Protein AF-0000000070217729 (afdb_homodimer)

Solvent-accessible surface area (backbone atoms only — not comparable to full-atom values): 76133 Å² total; per-residue (Å²): 134,83,84,76,73,76,68,86,44,95,78,20,66,48,19,64,79,60,78,42,87,72,80,84,80,82,78,83,80,80,85,76,88,82,84,83,75,83,75,85,77,82,80,75,79,78,73,79,75,71,80,81,85,71,74,81,71,78,75,71,66,84,65,58,75,54,55,44,68,50,52,49,50,43,57,52,46,54,50,48,56,70,57,37,75,82,47,54,66,71,46,48,48,44,51,50,48,49,45,52,48,44,53,48,56,48,67,58,53,66,77,70,80,68,66,77,64,62,73,65,82,57,91,50,82,58,65,90,47,56,68,74,54,56,64,54,48,49,51,49,34,52,43,68,68,46,81,76,53,8,52,51,53,47,63,78,46,39,45,54,29,51,68,53,44,50,52,37,44,50,32,52,72,68,62,73,63,57,66,71,60,39,40,40,31,47,31,42,46,18,46,51,48,28,53,46,48,55,25,55,41,65,73,54,47,66,64,70,57,32,53,47,40,51,51,50,30,51,48,21,49,53,18,29,58,56,43,61,59,64,61,67,88,86,52,82,78,45,70,60,55,31,42,27,25,49,45,48,21,54,51,24,36,42,70,51,35,59,71,60,16,49,53,25,48,52,53,25,44,50,34,42,58,74,66,42,44,61,61,49,40,59,61,56,83,63,92,44,65,69,49,44,17,52,43,39,44,54,45,48,44,51,42,50,38,36,43,48,21,50,30,57,68,38,59,60,64,85,72,64,71,76,54,50,54,36,55,70,68,27,78,63,49,75,74,47,31,70,62,59,47,50,53,54,63,46,32,62,51,45,46,48,40,30,71,52,46,26,64,77,51,32,76,73,30,70,76,38,49,78,40,39,69,61,52,44,54,52,49,53,53,51,48,51,56,50,48,55,52,59,69,59,62,76,57,66,75,68,42,40,35,48,52,62,58,71,43,54,56,31,48,54,51,25,52,50,25,27,50,49,16,51,49,45,49,45,53,47,71,71,38,59,82,52,90,61,79,54,65,70,31,52,51,28,16,50,49,19,51,50,33,47,41,50,30,56,60,54,40,67,69,45,81,52,62,68,59,34,52,22,50,45,24,63,45,71,72,48,42,53,62,54,25,60,54,53,47,49,50,44,29,59,74,64,37,41,61,68,58,51,51,50,53,49,50,47,47,58,69,41,56,79,49,28,82,76,30,67,62,52,30,54,52,41,51,54,49,51,53,52,50,58,64,40,48,62,52,50,64,50,65,68,74,70,84,75,69,90,65,64,91,60,76,78,73,80,73,80,67,83,67,80,74,80,72,74,76,73,78,73,75,78,73,74,79,78,80,77,78,69,74,82,82,85,84,85,86,85,80,80,73,71,78,74,81,76,80,85,78,83,70,80,74,83,85,78,89,78,86,79,93,81,88,75,90,88,85,91,91,81,86,68,83,75,81,78,86,81,93,76,73,81,85,84,80,89,82,70,78,94,86,131,133,81,85,70,70,68,68,85,48,97,78,18,66,38,16,59,81,62,82,44,87,67,85,87,80,87,82,84,79,80,89,77,90,84,88,81,78,84,75,86,82,84,82,74,80,76,76,79,76,75,76,74,79,68,71,77,71,77,73,72,64,84,65,59,76,56,54,45,68,49,53,50,49,44,57,50,46,53,50,48,56,69,58,38,73,83,47,55,67,72,45,47,48,46,52,50,48,48,46,52,49,41,53,49,55,48,66,58,53,66,78,69,78,68,66,77,66,67,72,67,82,57,92,50,83,59,65,90,47,58,68,74,54,58,64,54,49,50,51,51,36,52,44,68,69,47,80,77,52,9,53,51,52,46,63,78,44,37,44,53,28,50,68,54,44,50,50,36,44,52,34,54,73,66,61,73,64,58,66,72,59,41,42,39,32,46,32,43,43,18,45,50,48,30,50,46,49,55,25,53,41,65,73,53,45,66,65,70,55,31,53,47,40,51,51,52,30,50,48,21,48,53,17,31,56,55,43,61,62,66,62,67,88,85,53,80,77,45,70,61,56,32,41,26,26,50,45,48,20,53,50,24,38,41,68,51,35,58,70,60,16,50,52,26,47,52,51,25,44,51,33,42,58,75,65,42,44,60,63,49,41,61,61,58,83,62,95,45,65,67,50,44,17,53,43,39,45,52,46,47,42,50,43,51,38,36,41,49,23,51,32,57,67,38,60,61,66,86,70,64,70,75,53,51,53,36,54,69,70,28,78,63,48,75,74,46,31,71,62,60,49,49,54,54,63,46,34,63,51,45,47,47,38,30,72,52,46,25,65,77,53,32,77,74,30,70,78,38,47,77,42,39,69,61,52,44,53,51,46,53,54,53,48,52,55,50,48,56,50,58,68,60,64,74,59,69,73,69,40,39,35,48,53,61,58,70,43,54,56,30,48,54,50,24,52,50,24,29,51,50,16,50,49,47,49,44,53,46,71,71,39,60,80,53,90,62,81,54,66,70,30,52,51,29,15,50,49,20,52,51,33,46,41,49,30,56,61,54,41,67,69,46,81,52,61,68,59,34,51,22,50,47,25,64,45,71,74,49,42,55,61,53,25,58,55,53,48,50,51,43,29,60,75,65,38,41,60,69,57,50,50,51,54,50,49,46,46,56,69,41,55,79,50,30,80,75,30,68,62,53,31,54,52,40,50,54,50,50,52,53,51,58,62,41,48,61,52,50,62,49,67,67,72,71,81,71,71,92,65,63,90,60,76,78,73,81,67,82,68,82,70,83,72,84,71,77,80,75,80,77,77,83,76,77,81,80,82,72,85,74,80,80,79,86,78,89,80,87,73,85,73,77,78,78,76,77,77,78,77,83,77,76,84,80,74,86,81,82,78,88,84,88,79,79,88,86,90,91,83,80,83,73,81,82,82,80,91,85,96,79,76,86,84,82,78,81,82,82,77,95,83,133

Nearest PDB structures (foldseek):
  7t7t-assembly2_B  TM=2.253E-01  e=3.523E-01  Citrus unshiu
  5k7v-assembly1_B  TM=1.875E-01  e=1.619E+00  synthetic construct
  6p7x-assembly1_A  TM=4.403E-01  e=2.999E-02  Kluyveromyces lactis
  5k7v-assembly1_B  TM=2.389E-01  e=9.568E-01  synthetic construct

Sequence (1284 aa):
MRKVKCDRNDPCGNCVDGNIQCKRTASARGTTKRRRGAEVMPAHKQSRRHELQTSPASSHSPSMPPSPSILEAQDFIRREIKTGNHMPADRLAVLKEAMSFVNHLSQVNKPWDNTNSPTARVLDVLEDISYPNIEVLYWMVRDLKGRNLGPHVMDYFKHVSPKSLKNMGHALIYKTVDPETLLLYSICVNSAAFKFINTVLEEDSMGEVGAGMLESASKYLKSIKLAMTRIHLLSAPSLVLLQSLLCSAFIAQGAGELTHCWTFITAACRMCEDLGLEAQVKACRTETEDDIEIYYCYTWCHILDKNYSMMQGKSRFLLEYDGLDAALSSPFNKDMSSLLSTYLHFVPIQAIYMSELHPDRISNKKSLLSRVEIVVKDLLERLERVYTRITSLHAASESWGGLHVASELGTVQFSYHSLRTSILRSRQICQPSKPHIDIDCLQSARMAMTTLKVIQKESMTITDVRAHISYMHWTVLYHPLTPFFVLFCNIVASSNESDFELLTTVTSQLDGLADLSPPIAKLQTLFKSFLGLCEGLVTGTKETSPYAAQCMYPQQTTGQDRAVTSAPQPPVQLAGGQLQLPTNTNEINAEYPNLVQSADDVAMEFPIDNGLGSLDPSWDLFDTQPTMGWLDADFSFFDGNQMRKVKCDRNDPCGNCVDGNIQCKRTASARGTTKRRRGAEVMPAHKQSRRHELQTSPASSHSPSMPPSPSILEAQDFIRREIKTGNHMPADRLAVLKEAMSFVNHLSQVNKPWDNTNSPTARVLDVLEDISYPNIEVLYWMVRDLKGRNLGPHVMDYFKHVSPKSLKNMGHALIYKTVDPETLLLYSICVNSAAFKFINTVLEEDSMGEVGAGMLESASKYLKSIKLAMTRIHLLSAPSLVLLQSLLCSAFIAQGAGELTHCWTFITAACRMCEDLGLEAQVKACRTETEDDIEIYYCYTWCHILDKNYSMMQGKSRFLLEYDGLDAALSSPFNKDMSSLLSTYLHFVPIQAIYMSELHPDRISNKKSLLSRVEIVVKDLLERLERVYTRITSLHAASESWGGLHVASELGTVQFSYHSLRTSILRSRQICQPSKPHIDIDCLQSARMAMTTLKVIQKESMTITDVRAHISYMHWTVLYHPLTPFFVLFCNIVASSNESDFELLTTVTSQLDGLADLSPPIAKLQTLFKSFLGLCEGLVTGTKETSPYAAQCMYPQQTTGQDRAVTSAPQPPVQLAGGQLQLPTNTNEINAEYPNLVQSADDVAMEFPIDNGLGSLDPSWDLFDTQPTMGWLDADFSFFDGNQ

Secondary structure (DSSP, 8-state):
-------SSSS-HHHHHTT---------------------------------------------PPPHHHHHHHHHHHHHHHHGGGS-HHHHHHHHHHHHHHHHHHH--------S-S-S--SSTTTT-----HHHHHHHHHHHHTTSS-HHHHTTTTTS-HHHHHHHHHHHHHT-S-HHHHHHHHHHHHHHHHHHHHHHHHH---HHHHHHHHHHHHHHHHHHHHHHTT--TTSPP-HHHHHHHHHHHHHHHHTT-HHHHHHHHHHHHHHHHHTTHHHHHHH--S--HHHHHHHHHHHHHHHHHHHHHHHTT-S--SS-GGGHHHHHHSGGGGGS-HHHHHHHHHHHHHHHIIIII-HHHHHH-HHHHTTHHHHHHHHHHHHHHHHHHHHHTT--GGGGTTS-HHHHHHHHHHHHHHHHHHHHHHHHHT-TT--S--HHHHHHHHHHHHHHHHHHHHHTT-S-HHHHHHHHHHHHTTS--HHHHHHHHHHHHH--HHHHHHHHHHHHTTHHHHTT-HHHHHHHHHHHHHHHHHHHHHHHTTTS--STT-----------------------------------------------------------------------TT--------------------/-------SSSS-HHHHHTT---------------------------------------------PPPHHHHHHHHHHHHHHHHGGGS-HHHHHHHHHHHHHHHHHHH--------S-S----SSTTTT-----HHHHHHHHHHHHTTSS-HHHHTTTTTS-HHHHHHHHHHHHHT-S-HHHHHHHHHHHHHHHHHHHHHHHHH---HHHHHHHHHHHHHHHHHHHHHHTT--TTSPP-HHHHHHHHHHHHHHHHTT-HHHHHHHHHHHHHHHHHTTHHHHHHH--S--HHHHHHHHHHHHHHHHHHHHHHHTT-S--SS-GGGHHHHHHSGGGGGS-HHHHHHHHHHHHHHHIIIII-HHHHHH-HHHHTTHHHHHHHHHHHHHHHHHHHHGGG--GGGGTTS-HHHHHHHHHHHHHHHHHHHHHHHHHT-TT--S--HHHHHHHHHHHHHHHHHHHHHTT-S-HHHHHHHHHHHHTTS--HHHHHHHHHHHHH--HHHHHHHHHHHHTTHHHHTT-HHHHHHHHHHHHHHHHHHHHHHHTTTS--STT---------------------------------------------------------------------------------------------

Organism: Alternaria alternata (NCBI:txid5599)

InterPro domains:
  IPR001138 Zn(2)Cys(6) fungal-type DNA-binding domain [PF00172] (2-24)
  IPR001138 Zn(2)Cys(6) fungal-type DNA-binding domain [cd00067] (2-22)
  IPR007219 Xylanolytic transcriptional activator, regulatory domain [PF04082] (233-342)
  IPR007219 Xylanolytic transcriptional activator, regulatory domain [SM00906] (261-335)
  IPR036864 Zn(2)-C6 fungal-type DNA-binding domain superfamily [G3DSA:4.10.240.10] (1-65)
  IPR050987 ABC-transporter-regulating transcription factor-like [PTHR46910] (2-568)

Structure (mmCIF, N/CA/C/O backbone):
data_AF-0000000070217729-model_v1
#
loop_
_entity.id
_entity.type
_entity.pdbx_description
1 polymer 'Transcription factor domain-containing protein'
#
loop_
_atom_site.group_PDB
_atom_site.id
_atom_site.type_symbol
_atom_site.label_atom_id
_atom_site.label_alt_id
_atom_site.label_comp_id
_atom_site.label_asym_id
_atom_site.label_entity_id
_atom_site.label_seq_id
_atom_site.pdbx_PDB_ins_code
_atom_site.Cartn_x
_atom_site.Cartn_y
_atom_site.Cartn_z
_atom_site.occupancy
_atom_site.B_iso_or_equiv
_atom_site.auth_seq_id
_atom_site.auth_comp_id
_atom_site.auth_asym_id
_atom_site.auth_atom_id
_atom_site.pdbx_PDB_model_num
ATOM 1 N N . MET A 1 1 ? 73.303 32.323 13.817 1 25.93 1 MET A N 1
ATOM 2 C CA . MET A 1 1 ? 72.22 31.365 14.024 1 25.93 1 MET A CA 1
ATOM 3 C C . MET A 1 1 ? 71.446 31.688 15.298 1 25.93 1 MET A C 1
ATOM 5 O O . MET A 1 1 ? 71.899 31.375 16.4 1 25.93 1 MET A O 1
ATOM 9 N N . ARG A 1 2 ? 70.877 32.845 15.524 1 34.7 2 ARG A N 1
ATOM 10 C CA . ARG A 1 2 ? 70.528 33.532 16.763 1 34.7 2 ARG A CA 1
ATOM 11 C C . ARG A 1 2 ? 69.506 32.733 17.564 1 34.7 2 ARG A C 1
ATOM 13 O O . ARG A 1 2 ? 68.564 32.174 16.997 1 34.7 2 ARG A O 1
ATOM 20 N N . LYS A 1 3 ? 69.838 32.191 18.747 1 42.68 3 LYS A N 1
ATOM 21 C CA . LYS A 1 3 ? 69.219 31.408 19.813 1 42.68 3 LYS A CA 1
ATOM 22 C C . LYS A 1 3 ? 67.925 32.059 20.293 1 42.68 3 LYS A C 1
ATOM 24 O O . LYS A 1 3 ? 67.915 33.237 20.658 1 42.68 3 LYS A O 1
ATOM 29 N N . VAL A 1 4 ? 66.754 31.89 19.632 1 43.47 4 VAL A N 1
ATOM 30 C CA . VAL A 1 4 ? 65.565 32.631 20.04 1 43.47 4 VAL A CA 1
ATOM 31 C C . VAL A 1 4 ? 65.036 32.073 21.36 1 43.47 4 VAL A C 1
ATOM 33 O O . VAL A 1 4 ? 65.147 30.873 21.623 1 43.47 4 VAL A O 1
ATOM 36 N N . LYS A 1 5 ? 64.828 32.559 22.468 1 53.09 5 LYS A N 1
ATOM 37 C CA . LYS A 1 5 ? 64.436 32.242 23.838 1 53.09 5 LYS A CA 1
ATOM 38 C C . LYS A 1 5 ? 63.032 31.645 23.885 1 53.09 5 LYS A C 1
ATOM 40 O O . LYS A 1 5 ? 62.101 32.19 23.288 1 53.09 5 LYS A O 1
ATOM 45 N N . CYS A 1 6 ? 62.691 30.412 24.317 1 43.01 6 CYS A N 1
ATOM 46 C CA . CYS A 1 6 ? 61.505 29.565 24.375 1 43.01 6 CYS A CA 1
ATOM 47 C C . CYS A 1 6 ? 60.449 30.168 25.294 1 43.01 6 CYS A C 1
ATOM 49 O O . CYS A 1 6 ? 60.763 30.61 26.4 1 43.01 6 CYS A O 1
ATOM 51 N N . ASP A 1 7 ? 59.168 30.751 24.977 1 59.64 7 ASP A N 1
ATOM 52 C CA . ASP A 1 7 ? 58.249 31.49 25.836 1 59.64 7 ASP A CA 1
ATOM 53 C C . ASP A 1 7 ? 57.464 30.545 26.743 1 59.64 7 ASP A C 1
ATOM 55 O O . ASP A 1 7 ? 56.468 30.944 27.351 1 59.64 7 ASP A O 1
ATOM 59 N N . ARG A 1 8 ? 57.589 29.281 27.039 1 53.43 8 ARG A N 1
ATOM 60 C CA . ARG A 1 8 ? 57.25 28.153 27.9 1 53.43 8 ARG A CA 1
ATOM 61 C C . ARG A 1 8 ? 55.823 27.679 27.645 1 53.43 8 ARG A C 1
ATOM 63 O O . ARG A 1 8 ? 55.248 26.958 28.462 1 53.43 8 ARG A O 1
ATOM 70 N N . ASN A 1 9 ? 55.007 28.264 26.504 1 51.92 9 ASN A N 1
ATOM 71 C CA . ASN A 1 9 ? 53.717 27.867 25.949 1 51.92 9 ASN A CA 1
ATOM 72 C C . ASN A 1 9 ? 53.848 26.64 25.051 1 51.92 9 ASN A C 1
ATOM 74 O O . ASN A 1 9 ? 54.884 26.438 24.416 1 51.92 9 ASN A O 1
ATOM 78 N N . ASP A 1 10 ? 53.063 25.534 25.33 1 47.6 10 ASP A N 1
ATOM 79 C CA . ASP A 1 10 ? 53.038 24.355 24.47 1 47.6 10 ASP A CA 1
ATOM 80 C C . ASP A 1 10 ? 51.916 24.451 23.44 1 47.6 10 ASP A C 1
ATOM 82 O O . ASP A 1 10 ? 50.736 24.361 23.788 1 47.6 10 ASP A O 1
ATOM 86 N N . PRO A 1 11 ? 52.244 24.848 21.967 1 47.32 11 PRO A N 1
ATOM 87 C CA . PRO A 1 11 ? 53.61 25.067 21.486 1 47.32 11 PRO A CA 1
ATOM 88 C C . PRO A 1 11 ? 54.125 26.472 21.791 1 47.32 11 PRO A C 1
ATOM 90 O O . PRO A 1 11 ? 53.332 27.404 21.946 1 47.32 11 PRO A O 1
ATOM 93 N N . CYS A 1 12 ? 55.349 26.743 21.91 1 49.97 12 CYS A N 1
ATOM 94 C CA . CYS A 1 12 ? 56.003 27.985 22.306 1 49.97 12 CYS A CA 1
ATOM 95 C C . CYS A 1 12 ? 55.85 29.051 21.227 1 49.97 12 CYS A C 1
ATOM 97 O O . CYS A 1 12 ? 56.256 28.843 20.082 1 49.97 12 CYS A O 1
ATOM 99 N N . GLY A 1 13 ? 55 30.02 21.274 1 60.88 13 GLY A N 1
ATOM 100 C CA . GLY A 1 13 ? 54.716 31.074 20.313 1 60.88 13 GLY A CA 1
ATOM 101 C C . GLY A 1 13 ? 55.967 31.682 19.707 1 60.88 13 GLY A C 1
ATOM 102 O O . GLY A 1 13 ? 55.979 32.045 18.53 1 60.88 13 GLY A O 1
ATOM 103 N N . ASN A 1 14 ? 57.074 31.631 20.591 1 60.53 14 ASN A N 1
ATOM 104 C CA . ASN A 1 14 ? 58.337 32.207 20.142 1 60.53 14 ASN A CA 1
ATOM 105 C C . ASN A 1 14 ? 59.044 31.298 19.142 1 60.53 14 ASN A C 1
ATOM 107 O O . ASN A 1 14 ? 59.785 31.773 18.28 1 60.53 14 ASN A O 1
ATOM 111 N N . CYS A 1 15 ? 58.853 29.947 19.393 1 53.57 15 CYS A N 1
ATOM 112 C CA . CYS A 1 15 ? 59.425 28.985 18.457 1 53.57 15 CYS A CA 1
ATOM 113 C C . CYS A 1 15 ? 58.74 29.072 17.099 1 53.57 15 CYS A C 1
ATOM 115 O O . CYS A 1 15 ? 59.396 28.976 16.06 1 53.57 15 CYS A O 1
ATOM 117 N N . VAL A 1 16 ? 57.308 29.311 17.067 1 56.2 16 VAL A N 1
ATOM 118 C CA . VAL A 1 16 ? 56.527 29.342 15.834 1 56.2 16 VAL A CA 1
ATOM 119 C C . VAL A 1 16 ? 56.966 30.525 14.974 1 56.2 16 VAL A C 1
ATOM 121 O O . VAL A 1 16 ? 57.155 30.384 13.764 1 56.2 16 VAL A O 1
ATOM 124 N N . ASP A 1 17 ? 57.139 31.759 15.657 1 55.38 17 ASP A N 1
ATOM 125 C CA . ASP A 1 17 ? 57.564 32.902 14.855 1 55.38 17 ASP A CA 1
ATOM 126 C C . ASP A 1 17 ? 58.951 32.67 14.26 1 55.38 17 ASP A C 1
ATOM 128 O O . ASP A 1 17 ? 59.245 33.138 13.158 1 55.38 17 ASP A O 1
ATOM 132 N N . GLY A 1 18 ? 59.767 31.946 15.253 1 49.05 18 GLY A N 1
ATOM 133 C CA . GLY A 1 18 ? 61.114 31.647 14.794 1 49.05 18 GLY A CA 1
ATOM 134 C C . GLY A 1 18 ? 61.222 30.304 14.097 1 49.05 18 GLY A C 1
ATOM 135 O O . GLY A 1 18 ? 62.322 29.863 13.755 1 49.05 18 GLY A O 1
ATOM 136 N N . ASN A 1 19 ? 60.584 29.668 13.403 1 50.88 19 ASN A N 1
ATOM 137 C CA . ASN A 1 19 ? 60.463 28.417 12.662 1 50.88 19 ASN A CA 1
ATOM 138 C C . ASN A 1 19 ? 61.223 27.284 13.346 1 50.88 19 ASN A C 1
ATOM 140 O O . ASN A 1 19 ? 61.934 26.522 12.689 1 50.88 19 ASN A O 1
ATOM 144 N N . ILE A 1 20 ? 61.406 27.515 14.822 1 48.57 20 ILE A N 1
ATOM 145 C CA . ILE A 1 20 ? 62.261 26.468 15.369 1 48.57 20 ILE A CA 1
ATOM 146 C C . ILE A 1 20 ? 61.453 25.582 16.315 1 48.57 20 ILE A C 1
ATOM 148 O O . ILE A 1 20 ? 60.461 26.028 16.896 1 48.57 20 ILE A O 1
ATOM 152 N N . GLN A 1 21 ? 61.447 24.165 16.276 1 48.69 21 GLN A N 1
ATOM 153 C CA . GLN A 1 21 ? 60.686 23.108 16.934 1 48.69 21 GLN A CA 1
ATOM 154 C C . GLN A 1 21 ? 60.948 23.095 18.437 1 48.69 21 GLN A C 1
ATOM 156 O O . GLN A 1 21 ? 62.1 23.028 18.871 1 48.69 21 GLN A O 1
ATOM 161 N N . CYS A 1 22 ? 59.94 23.604 19.375 1 42.33 22 CYS A N 1
ATOM 162 C CA . CYS A 1 22 ? 60.139 23.839 20.8 1 42.33 22 CYS A CA 1
ATOM 163 C C . CYS A 1 22 ? 60.309 22.523 21.551 1 42.33 22 CYS A C 1
ATOM 165 O O . CYS A 1 22 ? 59.464 21.632 21.45 1 42.33 22 CYS A O 1
ATOM 167 N N . LYS A 1 23 ? 61.421 21.932 21.894 1 40.24 23 LYS A N 1
ATOM 168 C CA . LYS A 1 23 ? 61.805 20.664 22.508 1 40.24 23 LYS A CA 1
ATOM 169 C C . LYS A 1 23 ? 61.514 20.668 24.006 1 40.24 23 LYS A C 1
ATOM 171 O O . LYS A 1 23 ? 62.059 19.851 24.751 1 40.24 23 LYS A O 1
ATOM 176 N N . ARG A 1 24 ? 60.663 21.675 24.718 1 36.07 24 ARG A N 1
ATOM 177 C CA . ARG A 1 24 ? 60.963 21.742 26.144 1 36.07 24 ARG A CA 1
ATOM 178 C C . ARG A 1 24 ? 60.139 20.724 26.926 1 36.07 24 ARG A C 1
ATOM 180 O O . ARG A 1 24 ? 58.92 20.645 26.758 1 36.07 24 ARG A O 1
ATOM 187 N N . THR A 1 25 ? 60.713 19.482 27.56 1 31.03 25 THR A N 1
ATOM 188 C CA . THR A 1 25 ? 60.361 18.319 28.367 1 31.03 25 THR A CA 1
ATOM 189 C C . THR A 1 25 ? 60.043 18.732 29.802 1 31.03 25 THR A C 1
ATOM 191 O O . THR A 1 25 ? 60.93 19.171 30.538 1 31.03 25 THR A O 1
ATOM 194 N N . ALA A 1 26 ? 58.776 19.419 30.111 1 26.67 26 ALA A N 1
ATOM 195 C CA . ALA A 1 26 ? 58.672 20.003 31.446 1 26.67 26 ALA A CA 1
ATOM 196 C C . ALA A 1 26 ? 58.575 18.917 32.514 1 26.67 26 ALA A C 1
ATOM 198 O O . ALA A 1 26 ? 57.762 17.996 32.4 1 26.67 26 ALA A O 1
ATOM 199 N N . SER A 1 27 ? 59.594 18.736 33.387 1 21.28 27 SER A N 1
ATOM 200 C CA . SER A 1 27 ? 59.868 17.785 34.46 1 21.28 27 SER A CA 1
ATOM 201 C C . SER A 1 27 ? 59.08 18.13 35.719 1 21.28 27 SER A C 1
ATOM 203 O O . SER A 1 27 ? 59.262 19.203 36.298 1 21.28 27 SER A O 1
ATOM 205 N N . ALA A 1 28 ? 57.755 17.84 35.702 1 21.56 28 ALA A N 1
ATOM 206 C CA . ALA A 1 28 ? 56.94 18.299 36.824 1 21.56 28 ALA A CA 1
ATOM 207 C C . ALA A 1 28 ? 57.452 17.728 38.143 1 21.56 28 ALA A C 1
ATOM 209 O O . ALA A 1 28 ? 57.588 16.511 38.289 1 21.56 28 ALA A O 1
ATOM 210 N N . ARG A 1 29 ? 58.02 18.64 39.038 1 19.96 29 ARG A N 1
ATOM 211 C CA . ARG A 1 29 ? 58.632 18.333 40.327 1 19.96 29 ARG A CA 1
ATOM 212 C C . ARG A 1 29 ? 57.572 18.164 41.41 1 19.96 29 ARG A C 1
ATOM 214 O O . ARG A 1 29 ? 56.556 18.863 41.406 1 19.96 29 ARG A O 1
ATOM 221 N N . GLY A 1 30 ? 57.589 17.145 42.403 1 18.17 30 GLY A N 1
ATOM 222 C CA . GLY A 1 30 ? 56.919 16.362 43.429 1 18.17 30 GLY A CA 1
ATOM 223 C C . GLY A 1 30 ? 56.76 17.109 44.74 1 18.17 30 GLY A C 1
ATOM 224 O O . GLY A 1 30 ? 56.375 16.521 45.752 1 18.17 30 GLY A O 1
ATOM 225 N N . THR A 1 31 ? 56.542 18.513 44.749 1 18.36 31 THR A N 1
ATOM 226 C CA . THR A 1 31 ? 56.943 18.961 46.078 1 18.36 31 THR A CA 1
ATOM 227 C C . THR A 1 31 ? 55.916 18.537 47.125 1 18.36 31 THR A C 1
ATOM 229 O O . THR A 1 31 ? 54.734 18.376 46.813 1 18.36 31 THR A O 1
ATOM 232 N N . THR A 1 32 ? 56.345 18.28 48.515 1 16.35 32 THR A N 1
ATOM 233 C CA . THR A 1 32 ? 56.193 17.539 49.762 1 16.35 32 THR A CA 1
ATOM 234 C C . THR A 1 32 ? 55.364 18.335 50.766 1 16.35 32 THR A C 1
ATOM 236 O O . THR A 1 32 ? 55.102 17.864 51.875 1 16.35 32 THR A O 1
ATOM 239 N N . LYS A 1 33 ? 54.813 19.551 50.564 1 18.59 33 LYS A N 1
ATOM 240 C CA . LYS A 1 33 ? 54.8 20.301 51.817 1 18.59 33 LYS A CA 1
ATOM 241 C C . LYS A 1 33 ? 53.791 19.713 52.799 1 18.59 33 LYS A C 1
ATOM 243 O O . LYS A 1 33 ? 52.754 19.186 52.39 1 18.59 33 LYS A O 1
ATOM 248 N N . ARG A 1 34 ? 54.108 19.987 54.211 1 17.44 34 ARG A N 1
ATOM 249 C CA . ARG A 1 34 ? 53.857 19.529 55.574 1 17.44 34 ARG A CA 1
ATOM 250 C C . ARG A 1 34 ? 52.525 20.06 56.093 1 17.44 34 ARG A C 1
ATOM 252 O O . ARG A 1 34 ? 52.129 21.181 55.77 1 17.44 34 ARG A O 1
ATOM 259 N N . ARG A 1 35 ? 51.704 19.238 56.849 1 17.85 35 ARG A N 1
ATOM 260 C CA . ARG A 1 35 ? 50.39 18.928 57.404 1 17.85 35 ARG A CA 1
ATOM 261 C C . ARG A 1 35 ? 50.119 19.748 58.66 1 17.85 35 ARG A C 1
ATOM 263 O O . ARG A 1 35 ? 50.242 19.241 59.777 1 17.85 35 ARG A O 1
ATOM 270 N N . ARG A 1 36 ? 50.471 21.183 58.674 1 18.57 36 ARG A N 1
ATOM 271 C CA . ARG A 1 36 ? 50.456 21.673 60.048 1 18.57 36 ARG A CA 1
ATOM 272 C C . ARG A 1 36 ? 49.055 21.588 60.645 1 18.57 36 ARG A C 1
ATOM 274 O O . ARG A 1 36 ? 48.061 21.746 59.933 1 18.57 36 ARG A O 1
ATOM 281 N N . GLY A 1 37 ? 48.92 21.177 61.931 1 17.14 37 GLY A N 1
ATOM 282 C CA . GLY A 1 37 ? 48.036 20.584 62.922 1 17.14 37 GLY A CA 1
ATOM 283 C C . GLY A 1 37 ? 47.072 21.582 63.534 1 17.14 37 GLY A C 1
ATOM 284 O O . GLY A 1 37 ? 46.359 21.26 64.487 1 17.14 37 GLY A O 1
ATOM 285 N N . ALA A 1 38 ? 46.904 22.857 63.005 1 19.33 38 ALA A N 1
ATOM 286 C CA . ALA A 1 38 ? 46.52 23.86 63.994 1 19.33 38 ALA A CA 1
ATOM 287 C C . ALA A 1 38 ? 45.129 23.575 64.553 1 19.33 38 ALA A C 1
ATOM 289 O O . ALA A 1 38 ? 44.246 23.111 63.828 1 19.33 38 ALA A O 1
ATOM 290 N N . GLU A 1 39 ? 44.92 23.616 65.891 1 19.63 39 GLU A N 1
ATOM 291 C CA . GLU A 1 39 ? 44.064 23.192 66.995 1 19.63 39 GLU A CA 1
ATOM 292 C C . GLU A 1 39 ? 42.874 24.131 67.163 1 19.63 39 GLU A C 1
ATOM 294 O O . GLU A 1 39 ? 42.084 23.979 68.098 1 19.63 39 GLU A O 1
ATOM 299 N N . VAL A 1 40 ? 42.393 24.843 66.118 1 19.04 40 VAL A N 1
ATOM 300 C CA . VAL A 1 40 ? 41.609 26.019 66.482 1 19.04 40 VAL A CA 1
ATOM 301 C C . VAL A 1 40 ? 40.357 25.59 67.244 1 19.04 40 VAL A C 1
ATOM 303 O O . VAL A 1 40 ? 39.728 24.586 66.902 1 19.04 40 VAL A O 1
ATOM 306 N N . MET A 1 41 ? 40.103 26.286 68.477 1 19.97 41 MET A N 1
ATOM 307 C CA . MET A 1 41 ? 39.264 26.213 69.671 1 19.97 41 MET A CA 1
ATOM 308 C C . MET A 1 41 ? 37.804 26.487 69.327 1 19.97 41 MET A C 1
ATOM 310 O O . MET A 1 41 ? 37.511 27.244 68.399 1 19.97 41 MET A O 1
ATOM 314 N N . PRO A 1 42 ? 36.803 25.843 70.119 1 19.65 42 PRO A N 1
ATOM 315 C CA . PRO A 1 42 ? 35.419 25.387 69.967 1 19.65 42 PRO A CA 1
ATOM 316 C C . PRO A 1 42 ? 34.401 26.494 70.228 1 19.65 42 PRO A C 1
ATOM 318 O O . PRO A 1 42 ? 33.196 26.233 70.271 1 19.65 42 PRO A O 1
ATOM 321 N N . ALA A 1 43 ? 34.797 27.851 70.01 1 20.54 43 ALA A N 1
ATOM 322 C CA . ALA A 1 43 ? 33.974 28.799 70.758 1 20.54 43 ALA A CA 1
ATOM 323 C C . ALA A 1 43 ? 32.501 28.662 70.384 1 20.54 43 ALA A C 1
ATOM 325 O O . ALA A 1 43 ? 32.172 28.357 69.235 1 20.54 43 ALA A O 1
ATOM 326 N N . HIS A 1 44 ? 31.539 28.664 71.416 1 18.89 44 HIS A N 1
ATOM 327 C CA . HIS A 1 44 ? 30.172 28.243 71.703 1 18.89 44 HIS A CA 1
ATOM 328 C C . HIS A 1 44 ? 29.162 29.267 71.197 1 18.89 44 HIS A C 1
ATOM 330 O O . HIS A 1 44 ? 27.97 29.169 71.494 1 18.89 44 HIS A O 1
ATOM 336 N N . LYS A 1 45 ? 29.554 30.097 70.212 1 17.79 45 LYS A N 1
ATOM 337 C CA . LYS A 1 45 ? 28.767 31.308 70.004 1 17.79 45 LYS A CA 1
ATOM 338 C C . LYS A 1 45 ? 27.276 30.991 69.942 1 17.79 45 LYS A C 1
ATOM 340 O O . LYS A 1 45 ? 26.85 30.132 69.167 1 17.79 45 LYS A O 1
ATOM 345 N N . GLN A 1 46 ? 26.516 31.296 70.995 1 19.34 46 GLN A N 1
ATOM 346 C CA . GLN A 1 46 ? 25.1 31.171 71.322 1 19.34 46 GLN A CA 1
ATOM 347 C C . GLN A 1 46 ? 24.233 31.915 70.31 1 19.34 46 GLN A C 1
ATOM 349 O O . GLN A 1 46 ? 24.35 33.134 70.163 1 19.34 46 GLN A O 1
ATOM 354 N N . SER A 1 47 ? 24.07 31.467 69.17 1 17.54 47 SER A N 1
ATOM 355 C CA . SER A 1 47 ? 23.432 32.117 68.03 1 17.54 47 SER A CA 1
ATOM 356 C C . SER A 1 47 ? 21.971 32.439 68.324 1 17.54 47 SER A C 1
ATOM 358 O O . SER A 1 47 ? 21.178 31.54 68.613 1 17.54 47 SER A O 1
ATOM 360 N N . ARG A 1 48 ? 21.761 33.444 69.102 1 20.14 48 ARG A N 1
ATOM 361 C CA . ARG A 1 48 ? 20.418 33.963 69.342 1 20.14 48 ARG A CA 1
ATOM 362 C C . ARG A 1 48 ? 19.605 33.996 68.053 1 20.14 48 ARG A C 1
ATOM 364 O O . ARG A 1 48 ? 20.024 34.6 67.063 1 20.14 48 ARG A O 1
ATOM 371 N N . ARG A 1 49 ? 18.739 33.105 67.893 1 22.05 49 ARG A N 1
ATOM 372 C CA . ARG A 1 49 ? 17.775 32.676 66.886 1 22.05 49 ARG A CA 1
ATOM 373 C C . ARG A 1 49 ? 16.75 33.77 66.607 1 22.05 49 ARG A C 1
ATOM 375 O O . ARG A 1 49 ? 15.569 33.484 66.399 1 22.05 49 ARG A O 1
ATOM 382 N N . HIS A 1 50 ? 17.017 34.937 67.098 1 19.84 50 HIS A N 1
ATOM 383 C CA . HIS A 1 50 ? 15.79 35.725 67.108 1 19.84 50 HIS A CA 1
ATOM 384 C C . HIS A 1 50 ? 15.158 35.78 65.721 1 19.84 50 HIS A C 1
ATOM 386 O O . HIS A 1 50 ? 14.005 36.191 65.576 1 19.84 50 HIS A O 1
ATOM 392 N N . GLU A 1 51 ? 15.882 35.756 64.632 1 21.59 51 GLU A N 1
ATOM 393 C CA . GLU A 1 51 ? 15.477 36.7 63.595 1 21.59 51 GLU A CA 1
ATOM 394 C C . GLU A 1 51 ? 13.999 36.54 63.25 1 21.59 51 GLU A C 1
ATOM 396 O O . GLU A 1 51 ? 13.385 35.524 63.583 1 21.59 51 GLU A O 1
ATOM 401 N N . LEU A 1 52 ? 13.517 37.383 62.03 1 22.21 52 LEU A N 1
ATOM 402 C CA . LEU A 1 52 ? 12.518 38.078 61.225 1 22.21 52 LEU A CA 1
ATOM 403 C C . LEU A 1 52 ? 11.591 37.084 60.533 1 22.21 52 LEU A C 1
ATOM 405 O O . LEU A 1 52 ? 12.054 36.178 59.837 1 22.21 52 LEU A O 1
ATOM 409 N N . GLN A 1 53 ? 10.472 36.851 61.053 1 23.47 53 GLN A N 1
ATOM 410 C CA . GLN A 1 53 ? 9.294 36.134 60.577 1 23.47 53 GLN A CA 1
ATOM 411 C C . GLN A 1 53 ? 9.005 36.458 59.114 1 23.47 53 GLN A C 1
ATOM 413 O O . GLN A 1 53 ? 8.484 37.53 58.802 1 23.47 53 GLN A O 1
ATOM 418 N N . THR A 1 54 ? 9.947 36.355 58.162 1 24.25 54 THR A N 1
ATOM 419 C CA . THR A 1 54 ? 9.649 36.659 56.766 1 24.25 54 THR A CA 1
ATOM 420 C C . THR A 1 54 ? 8.467 35.829 56.273 1 24.25 54 THR A C 1
ATOM 422 O O . THR A 1 54 ? 8.456 34.606 56.421 1 24.25 54 THR A O 1
ATOM 425 N N . SER A 1 55 ? 7.242 36.442 56.192 1 25.76 55 SER A N 1
ATOM 426 C CA . SER A 1 55 ? 5.99 35.908 55.666 1 25.76 55 SER A CA 1
ATOM 427 C C . SER A 1 55 ? 6.216 35.156 54.359 1 25.76 55 SER A C 1
ATOM 429 O O . SER A 1 55 ? 6.951 35.623 53.486 1 25.76 55 SER A O 1
ATOM 431 N N . PRO A 1 56 ? 6.019 33.876 54.334 1 27.48 56 PRO A N 1
ATOM 432 C CA . PRO A 1 56 ? 6.304 33.086 53.134 1 27.48 56 PRO A CA 1
ATOM 433 C C . PRO A 1 56 ? 5.642 33.655 51.881 1 27.48 56 PRO A C 1
ATOM 435 O O . PRO A 1 56 ? 4.461 34.011 51.91 1 27.48 56 PRO A O 1
ATOM 438 N N . ALA A 1 57 ? 6.301 34.416 50.989 1 27.52 57 ALA A N 1
ATOM 439 C CA . ALA A 1 57 ? 5.853 34.876 49.677 1 27.52 57 ALA A CA 1
ATOM 440 C C . ALA A 1 57 ? 5.164 33.752 48.908 1 27.52 57 ALA A C 1
ATOM 442 O O . ALA A 1 57 ? 5.658 32.623 48.871 1 27.52 57 ALA A O 1
ATOM 443 N N . SER A 1 58 ? 3.893 33.779 48.822 1 27.61 58 SER A N 1
ATOM 444 C CA . SER A 1 58 ? 3.073 32.92 47.975 1 27.61 58 SER A CA 1
ATOM 445 C C . SER A 1 58 ? 3.781 32.6 46.663 1 27.61 58 SER A C 1
ATOM 447 O O . SER A 1 58 ? 4.188 33.507 45.934 1 27.61 58 SER A O 1
ATOM 449 N N . SER A 1 59 ? 4.647 31.647 46.684 1 29.7 59 SER A N 1
ATOM 450 C CA . SER A 1 59 ? 5.281 31.147 45.468 1 29.7 59 SER A CA 1
ATOM 451 C C . SER A 1 59 ? 4.301 31.135 44.299 1 29.7 59 SER A C 1
ATOM 453 O O . SER A 1 59 ? 3.305 30.408 44.325 1 29.7 59 SER A O 1
ATOM 455 N N . HIS A 1 60 ? 4.065 32.228 43.668 1 27.29 60 HIS A N 1
ATOM 456 C CA . HIS A 1 60 ? 3.339 32.289 42.405 1 27.29 60 HIS A CA 1
ATOM 457 C C . HIS A 1 60 ? 3.773 31.168 41.466 1 27.29 60 HIS A C 1
ATOM 459 O O . HIS A 1 60 ? 4.968 30.976 41.232 1 27.29 60 HIS A O 1
ATOM 465 N N . SER A 1 61 ? 3.176 30.025 41.535 1 32.99 61 SER A N 1
ATOM 466 C CA . SER A 1 61 ? 3.302 28.984 40.52 1 32.99 61 SER A CA 1
ATOM 467 C C . SER A 1 61 ? 3.688 29.574 39.167 1 32.99 61 SER A C 1
ATOM 469 O O . SER A 1 61 ? 3.215 30.651 38.797 1 32.99 61 SER A O 1
ATOM 471 N N . PRO A 1 62 ? 4.841 29.339 38.639 1 35.06 62 PRO A N 1
ATOM 472 C CA . PRO A 1 62 ? 5.106 29.904 37.314 1 35.06 62 PRO A CA 1
ATOM 473 C C . PRO A 1 62 ? 3.883 29.867 36.401 1 35.06 62 PRO A C 1
ATOM 475 O O . PRO A 1 62 ? 3.304 28.8 36.18 1 35.06 62 PRO A O 1
ATOM 478 N N . SER A 1 63 ? 2.972 30.7 36.349 1 38.22 63 SER A N 1
ATOM 479 C CA . SER A 1 63 ? 1.799 30.93 35.512 1 38.22 63 SER A CA 1
ATOM 480 C C . SER A 1 63 ? 2.064 30.526 34.065 1 38.22 63 SER A C 1
ATOM 482 O O . SER A 1 63 ? 3.121 30.836 33.513 1 38.22 63 SER A O 1
ATOM 484 N N . MET A 1 64 ? 1.666 29.307 33.572 1 49.65 64 MET A N 1
ATOM 485 C CA . MET A 1 64 ? 1.678 29.009 32.142 1 49.65 64 MET A CA 1
ATOM 486 C C . MET A 1 64 ? 1.466 30.276 31.321 1 49.65 64 MET A C 1
ATOM 488 O O . MET A 1 64 ? 0.642 31.121 31.676 1 49.65 64 MET A O 1
ATOM 492 N N . PRO A 1 65 ? 2.437 30.415 30.521 1 57.7 65 PRO A N 1
ATOM 493 C CA . PRO A 1 65 ? 2.257 31.595 29.673 1 57.7 65 PRO A CA 1
ATOM 494 C C . PRO A 1 65 ? 0.865 31.668 29.051 1 57.7 65 PRO A C 1
ATOM 496 O O . PRO A 1 65 ? 0.267 30.634 28.743 1 57.7 65 PRO A O 1
ATOM 499 N N . PRO A 1 66 ? 0.318 32.698 29.241 1 65.75 66 PRO A N 1
ATOM 500 C CA . PRO A 1 66 ? -1.002 32.872 28.631 1 65.75 66 PRO A CA 1
ATOM 501 C C . PRO A 1 66 ? -1.028 32.479 27.156 1 65.75 66 PRO A C 1
ATOM 503 O O . PRO A 1 66 ? 0.014 32.482 26.494 1 65.75 66 PRO A O 1
ATOM 506 N N . SER A 1 67 ? -2.135 32.046 26.719 1 79.07 67 SER A N 1
ATOM 507 C CA . SER A 1 67 ? -2.349 31.71 25.315 1 79.07 67 SER A CA 1
ATOM 508 C C . SER A 1 67 ? -2.045 32.898 24.409 1 79.07 67 SER A C 1
ATOM 510 O O . SER A 1 67 ? -2.251 34.05 24.798 1 79.07 67 SER A O 1
ATOM 512 N N . PRO A 1 68 ? -1.482 32.647 23.356 1 80.39 68 PRO A N 1
ATOM 513 C CA . PRO A 1 68 ? -1.151 33.723 22.419 1 80.39 68 PRO A CA 1
ATOM 514 C C . PRO A 1 68 ? -2.345 34.622 22.107 1 80.39 68 PRO A C 1
ATOM 516 O O . PRO A 1 68 ? -2.189 35.839 21.982 1 80.39 68 PRO A O 1
ATOM 519 N N . SER A 1 69 ? -3.459 34.069 22.092 1 82.24 69 SER A N 1
ATOM 520 C CA . SER A 1 69 ? -4.648 34.857 21.782 1 82.24 69 SER A CA 1
ATOM 521 C C . SER A 1 69 ? -4.975 35.831 22.909 1 82.24 69 SER A C 1
ATOM 523 O O . SER A 1 69 ? -5.41 36.956 22.657 1 82.24 69 SER A O 1
ATOM 525 N N . ILE A 1 70 ? -4.716 35.437 24.087 1 83.49 70 ILE A N 1
ATOM 526 C CA . ILE A 1 70 ? -4.968 36.287 25.246 1 83.49 70 ILE A CA 1
ATOM 527 C C . ILE A 1 70 ? -3.958 37.432 25.275 1 83.49 70 ILE A C 1
ATOM 529 O O . ILE A 1 70 ? -4.319 38.58 25.545 1 83.49 70 ILE A O 1
ATOM 533 N N . LEU A 1 71 ? -2.774 37.083 24.99 1 84.04 71 LEU A N 1
ATOM 534 C CA . LEU A 1 71 ? -1.737 38.108 24.951 1 84.04 71 LEU A CA 1
ATOM 535 C C . LEU A 1 71 ? -2.024 39.13 23.855 1 84.04 71 LEU A C 1
ATOM 537 O O . LEU A 1 71 ? -1.831 40.331 24.055 1 84.04 71 LEU A O 1
ATOM 541 N N . GLU A 1 72 ? -2.42 38.642 22.804 1 86.06 72 GLU A N 1
ATOM 542 C CA . GLU A 1 72 ? -2.768 39.532 21.701 1 86.06 72 GLU A CA 1
ATOM 543 C C . GLU A 1 72 ? -3.934 40.443 22.073 1 86.06 72 GLU A C 1
ATOM 545 O O . GLU A 1 72 ? -3.925 41.634 21.754 1 86.06 72 GLU A O 1
ATOM 550 N N . ALA A 1 73 ? -4.909 39.884 22.666 1 87.65 73 ALA A N 1
ATOM 551 C CA . ALA A 1 73 ? -6.066 40.654 23.113 1 87.65 73 ALA A CA 1
ATOM 552 C C . ALA A 1 73 ? -5.652 41.748 24.093 1 87.65 73 ALA A C 1
ATOM 554 O O . ALA A 1 73 ? -6.112 42.888 23.991 1 87.65 73 ALA A O 1
ATOM 555 N N . GLN A 1 74 ? -4.846 41.403 24.98 1 87.3 74 GLN A N 1
ATOM 556 C CA . GLN A 1 74 ? -4.376 42.346 25.989 1 87.3 74 GLN A CA 1
ATOM 557 C C . GLN A 1 74 ? -3.658 43.529 25.345 1 87.3 74 GLN A C 1
ATOM 559 O O . GLN A 1 74 ? -3.956 44.685 25.651 1 87.3 74 GLN A O 1
ATOM 564 N N . ASP A 1 75 ? -2.792 43.191 24.531 1 84.92 75 ASP A N 1
ATOM 565 C CA . ASP A 1 75 ? -2.015 44.236 23.871 1 84.92 75 ASP A CA 1
ATOM 566 C C . ASP A 1 75 ? -2.907 45.113 22.995 1 84.92 75 ASP A C 1
ATOM 568 O O . ASP A 1 75 ? -2.748 46.335 22.966 1 84.92 75 ASP A O 1
ATOM 572 N N . PHE A 1 76 ? -3.774 44.511 22.339 1 86.82 76 PHE A N 1
ATOM 573 C CA . PHE A 1 76 ? -4.654 45.222 21.419 1 86.82 76 PHE A CA 1
ATOM 574 C C . PHE A 1 76 ? -5.574 46.173 22.175 1 86.82 76 PHE A C 1
ATOM 576 O O . PHE A 1 76 ? -5.689 47.348 21.819 1 86.82 76 PHE A O 1
ATOM 583 N N . ILE A 1 77 ? -6.19 45.7 23.193 1 87.58 77 ILE A N 1
ATOM 584 C CA . ILE A 1 77 ? -7.157 46.485 23.953 1 87.58 77 ILE A CA 1
ATOM 585 C C . ILE A 1 77 ? -6.437 47.604 24.703 1 87.58 77 ILE A C 1
ATOM 587 O O . ILE A 1 77 ? -6.948 48.722 24.801 1 87.58 77 ILE A O 1
ATOM 591 N N . ARG A 1 78 ? -5.322 47.273 25.243 1 86.87 78 ARG A N 1
ATOM 592 C CA . ARG A 1 78 ? -4.529 48.291 25.925 1 86.87 78 ARG A CA 1
ATOM 593 C C . ARG A 1 78 ? -4.235 49.467 25 1 86.87 78 ARG A C 1
ATOM 595 O O . ARG A 1 78 ? -4.337 50.626 25.409 1 86.87 78 ARG A O 1
ATOM 602 N N . ARG A 1 79 ? -3.945 49.183 23.891 1 83.53 79 ARG A N 1
ATOM 603 C CA . ARG A 1 79 ? -3.633 50.228 22.922 1 83.53 79 ARG A CA 1
ATOM 604 C C . ARG A 1 79 ? -4.883 51.016 22.545 1 83.53 79 ARG A C 1
ATOM 606 O O . ARG A 1 79 ? -4.818 52.229 22.333 1 83.53 79 ARG A O 1
ATOM 613 N N . GLU A 1 80 ? -5.952 50.367 22.409 1 84.79 80 GLU A N 1
ATOM 614 C CA . GLU A 1 80 ? -7.207 51.029 22.067 1 84.79 80 GLU A CA 1
ATOM 615 C C . GLU A 1 80 ? -7.649 51.981 23.175 1 84.79 80 GLU A C 1
ATOM 617 O O . GLU A 1 80 ? -8.199 53.05 22.9 1 84.79 80 GLU A O 1
ATOM 622 N N . ILE A 1 81 ? -7.379 51.555 24.357 1 85.18 81 ILE A N 1
ATOM 623 C CA . ILE A 1 81 ? -7.739 52.391 25.498 1 85.18 81 ILE A CA 1
ATOM 624 C C . ILE A 1 81 ? -6.856 53.636 25.524 1 85.18 81 ILE A C 1
ATOM 626 O O . ILE A 1 81 ? -7.337 54.741 25.788 1 85.18 81 ILE A O 1
ATOM 630 N N . LYS A 1 82 ? -5.687 53.447 25.246 1 79.87 82 LYS A N 1
ATOM 631 C CA . LYS A 1 82 ? -4.733 54.551 25.271 1 79.87 82 LYS A CA 1
ATOM 632 C C . LYS A 1 82 ? -5.042 55.57 24.177 1 79.87 82 LYS A C 1
ATOM 634 O O . LYS A 1 82 ? -4.906 56.776 24.389 1 79.87 82 LYS A O 1
ATOM 639 N N . THR A 1 83 ? -5.485 55.112 23.094 1 76.32 83 THR A N 1
ATOM 640 C CA . THR A 1 83 ? -5.737 56.001 21.965 1 76.32 83 THR A CA 1
ATOM 641 C C . THR A 1 83 ? -7.175 56.51 21.987 1 76.32 83 THR A C 1
ATOM 643 O O . THR A 1 83 ? -7.499 57.501 21.329 1 76.32 83 THR A O 1
ATOM 646 N N . GLY A 1 84 ? -8.046 55.832 22.692 1 73.1 84 GLY A N 1
ATOM 647 C CA . GLY A 1 84 ? -9.471 56.123 22.656 1 73.1 84 GLY A CA 1
ATOM 648 C C . GLY A 1 84 ? -9.896 57.155 23.684 1 73.1 84 GLY A C 1
ATOM 649 O O . GLY A 1 84 ? -11.044 57.156 24.132 1 73.1 84 GLY A O 1
ATOM 650 N N . ASN A 1 85 ? -9.004 57.992 24.036 1 66.6 85 ASN A N 1
ATOM 651 C CA . ASN A 1 85 ? -9.346 59.013 25.021 1 66.6 85 ASN A CA 1
ATOM 652 C C . ASN A 1 85 ? -10.483 59.905 24.533 1 66.6 85 ASN A C 1
ATOM 654 O O . ASN A 1 85 ? -11.163 60.547 25.336 1 66.6 85 ASN A O 1
ATOM 658 N N . HIS A 1 86 ? -10.672 59.86 23.262 1 72.58 86 HIS A N 1
ATOM 659 C CA . HIS A 1 86 ? -11.725 60.686 22.683 1 72.58 86 HIS A CA 1
ATOM 660 C C . HIS A 1 86 ? -13.053 59.937 22.639 1 72.58 86 HIS A C 1
ATOM 662 O O . HIS A 1 86 ? -14.093 60.526 22.337 1 72.58 86 HIS A O 1
ATOM 668 N N . MET A 1 87 ? -13.035 58.718 23.122 1 77.69 87 MET A N 1
ATOM 669 C CA . MET A 1 87 ? -14.241 57.899 23.042 1 77.69 87 MET A CA 1
ATOM 670 C C . MET A 1 87 ? -15.193 58.219 24.19 1 77.69 87 MET A C 1
ATOM 672 O O . MET A 1 87 ? -14.756 58.607 25.275 1 77.69 87 MET A O 1
ATOM 676 N N . PRO A 1 88 ? -16.434 58.059 23.927 1 82.47 88 PRO A N 1
ATOM 677 C CA . PRO A 1 88 ? -17.405 58.215 25.012 1 82.47 88 PRO A CA 1
ATOM 678 C C . PRO A 1 88 ? -17.11 57.306 26.203 1 82.47 88 PRO A C 1
ATOM 680 O O . PRO A 1 88 ? -16.559 56.216 26.031 1 82.47 88 PRO A O 1
ATOM 683 N N . ALA A 1 89 ? -17.473 57.767 27.292 1 84.37 89 ALA A N 1
ATOM 684 C CA . ALA A 1 89 ? -17.166 57.093 28.551 1 84.37 89 ALA A CA 1
ATOM 685 C C . ALA A 1 89 ? -17.744 55.681 28.573 1 84.37 89 ALA A C 1
ATOM 687 O O . ALA A 1 89 ? -17.141 54.765 29.138 1 84.37 89 ALA A O 1
ATOM 688 N N . ASP A 1 90 ? -18.907 55.589 28.018 1 84.78 90 ASP A N 1
ATOM 689 C CA . ASP A 1 90 ? -19.55 54.278 28.02 1 84.78 90 ASP A CA 1
ATOM 690 C C . ASP A 1 90 ? -18.762 53.28 27.175 1 84.78 90 ASP A C 1
ATOM 692 O O . ASP A 1 90 ? -18.664 52.102 27.527 1 84.78 90 ASP A O 1
ATOM 696 N N . ARG A 1 91 ? -18.238 53.785 26.101 1 87.9 91 ARG A N 1
ATOM 697 C CA . ARG A 1 91 ? -17.437 52.934 25.227 1 87.9 91 ARG A CA 1
ATOM 698 C C . ARG A 1 91 ? -16.101 52.587 25.876 1 87.9 91 ARG A C 1
ATOM 700 O O . ARG A 1 91 ? -15.649 51.442 25.803 1 87.9 91 ARG A O 1
ATOM 707 N N . LEU A 1 92 ? -15.548 53.49 26.486 1 89.51 92 LEU A N 1
ATOM 708 C CA . LEU A 1 92 ? -14.287 53.275 27.187 1 89.51 92 LEU A CA 1
ATOM 709 C C . LEU A 1 92 ? -14.464 52.284 28.333 1 89.51 92 LEU A C 1
ATOM 711 O O . LEU A 1 92 ? -13.557 51.505 28.631 1 89.51 92 LEU A O 1
ATOM 715 N N . ALA A 1 93 ? -15.603 52.336 28.921 1 89.58 93 ALA A N 1
ATOM 716 C CA . ALA A 1 93 ? -15.903 51.409 30.009 1 89.58 93 ALA A CA 1
ATOM 717 C C . ALA A 1 93 ? -15.931 49.967 29.509 1 89.58 93 ALA A C 1
ATOM 719 O O . ALA A 1 93 ? -15.507 49.05 30.216 1 89.58 93 ALA A O 1
ATOM 720 N N . VAL A 1 94 ? -16.462 49.847 28.348 1 90.73 94 VAL A N 1
ATOM 721 C CA . VAL A 1 94 ? -16.516 48.517 27.751 1 90.73 94 VAL A CA 1
ATOM 722 C C . VAL A 1 94 ? -15.1 48.01 27.489 1 90.73 94 VAL A C 1
ATOM 724 O O . VAL A 1 94 ? -14.792 46.845 27.754 1 90.73 94 VAL A O 1
ATOM 727 N N . LEU A 1 95 ? -14.25 48.781 26.947 1 91.02 95 LEU A N 1
ATOM 728 C CA . LEU A 1 95 ? -12.864 48.414 26.679 1 91.02 95 LEU A CA 1
ATOM 729 C C . LEU A 1 95 ? -12.122 48.106 27.975 1 91.02 95 LEU A C 1
ATOM 731 O O . LEU A 1 95 ? -11.318 47.173 28.029 1 91.02 95 LEU A O 1
ATOM 735 N N . LYS A 1 96 ? -12.407 48.853 28.958 1 91.81 96 LYS A N 1
ATOM 736 C CA . LYS A 1 96 ? -11.772 48.613 30.251 1 91.81 96 LYS A CA 1
ATOM 737 C C . LYS A 1 96 ? -12.246 47.296 30.859 1 91.81 96 LYS A C 1
ATOM 739 O O . LYS A 1 96 ? -11.463 46.578 31.484 1 91.81 96 LYS A O 1
ATOM 744 N N . GLU A 1 97 ? -13.502 47.051 30.657 1 90.65 97 GLU A N 1
ATOM 745 C CA . GLU A 1 97 ? -14.03 45.771 31.117 1 90.65 97 GLU A CA 1
ATOM 746 C C . GLU A 1 97 ? -13.408 44.609 30.348 1 90.65 97 GLU A C 1
ATOM 748 O O . GLU A 1 97 ? -13.139 43.551 30.921 1 90.65 97 GLU A O 1
ATOM 753 N N . ALA A 1 98 ? -13.304 44.784 29.101 1 90.5 98 ALA A N 1
ATOM 754 C CA . ALA A 1 98 ? -12.639 43.774 28.281 1 90.5 98 ALA A CA 1
ATOM 755 C C . ALA A 1 98 ? -11.219 43.515 28.775 1 90.5 98 ALA A C 1
ATOM 757 O O . ALA A 1 98 ? -10.779 42.365 28.844 1 90.5 98 ALA A O 1
ATOM 758 N N . MET A 1 99 ? -10.534 44.545 29.081 1 90.99 99 MET A N 1
ATOM 759 C CA . MET A 1 99 ? -9.172 44.437 29.596 1 90.99 99 MET A CA 1
ATOM 760 C C . MET A 1 99 ? -9.149 43.677 30.918 1 90.99 99 MET A C 1
ATOM 762 O O . MET A 1 99 ? -8.277 42.836 31.141 1 90.99 99 MET A O 1
ATOM 766 N N . SER A 1 100 ? -10.078 44.045 31.746 1 90 100 SER A N 1
ATOM 767 C CA . SER A 1 100 ? -10.176 43.366 33.034 1 90 100 SER A CA 1
ATOM 768 C C . SER A 1 100 ? -10.412 41.87 32.853 1 90 100 SER A C 1
ATOM 770 O O . SER A 1 100 ? -9.826 41.053 33.566 1 90 100 SER A O 1
ATOM 772 N N . PHE A 1 101 ? -11.204 41.593 31.947 1 88.23 101 PHE A N 1
ATOM 773 C CA . PHE A 1 101 ? -11.503 40.192 31.676 1 88.23 101 PHE A CA 1
ATOM 774 C C . PHE A 1 101 ? -10.268 39.464 31.159 1 88.23 101 PHE A C 1
ATOM 776 O O . PHE A 1 101 ? -9.978 38.344 31.583 1 88.23 101 PHE A O 1
ATOM 783 N N . VAL A 1 102 ? -9.638 40.018 30.168 1 89.03 102 VAL A N 1
ATOM 784 C CA . VAL A 1 102 ? -8.445 39.418 29.58 1 89.03 102 VAL A CA 1
ATOM 785 C C . VAL A 1 102 ? -7.389 39.2 30.661 1 89.03 102 VAL A C 1
ATOM 787 O O . VAL A 1 102 ? -6.707 38.172 30.674 1 89.03 102 VAL A O 1
ATOM 790 N N . ASN A 1 103 ? -7.283 40.131 31.491 1 85.39 103 ASN A N 1
ATOM 791 C CA . ASN A 1 103 ? -6.328 40.017 32.587 1 85.39 103 ASN A CA 1
ATOM 792 C C . ASN A 1 103 ? -6.689 38.871 33.528 1 85.39 103 ASN A C 1
ATOM 794 O O . ASN A 1 103 ? -5.806 38.168 34.024 1 85.39 103 ASN A O 1
ATOM 798 N N . HIS A 1 104 ? -7.944 38.711 33.716 1 83 104 HIS A N 1
ATOM 799 C CA . HIS A 1 104 ? -8.413 37.62 34.563 1 83 104 HIS A CA 1
ATOM 800 C C . HIS A 1 104 ? -8.139 36.266 33.918 1 83 104 HIS A C 1
ATOM 802 O O . HIS A 1 104 ? -7.747 35.316 34.601 1 83 104 HIS A O 1
ATOM 808 N N . LEU A 1 105 ? -8.413 36.258 32.659 1 79.57 105 LEU A N 1
ATOM 809 C CA . LEU A 1 105 ? -8.197 35.011 31.933 1 79.57 105 LEU A CA 1
ATOM 810 C C . LEU A 1 105 ? -6.719 34.636 31.926 1 79.57 105 LEU A C 1
ATOM 812 O O . LEU A 1 105 ? -6.374 33.453 31.901 1 79.57 105 LEU A O 1
ATOM 816 N N . SER A 1 106 ? -5.939 35.565 31.814 1 76.59 106 SER A N 1
ATOM 817 C CA . SER A 1 106 ? -4.498 35.337 31.777 1 76.59 106 SER A CA 1
ATOM 818 C C . SER A 1 106 ? -3.993 34.776 33.102 1 76.59 106 SER A C 1
ATOM 820 O O . SER A 1 106 ? -2.964 34.098 33.143 1 76.59 106 SER A O 1
ATOM 822 N N . GLN A 1 107 ? -4.749 35.052 34.156 1 68.15 107 GLN A N 1
ATOM 823 C CA . GLN A 1 107 ? -4.338 34.634 35.492 1 68.15 107 GLN A CA 1
ATOM 824 C C . GLN A 1 107 ? -4.857 33.236 35.815 1 68.15 107 GLN A C 1
ATOM 826 O O . GLN A 1 107 ? -4.275 32.527 36.639 1 68.15 107 GLN A O 1
ATOM 831 N N . VAL A 1 108 ? -6.089 32.803 35.235 1 57.89 108 VAL A N 1
ATOM 832 C CA . VAL A 1 108 ? -6.73 31.532 35.553 1 57.89 108 VAL A CA 1
ATOM 833 C C . VAL A 1 108 ? -5.988 30.391 34.859 1 57.89 108 VAL A C 1
ATOM 835 O O . VAL A 1 108 ? -6.381 29.228 34.972 1 57.89 108 VAL A O 1
ATOM 838 N N . ASN A 1 109 ? -5.153 30.581 34.209 1 53.95 109 ASN A N 1
ATOM 839 C CA . ASN A 1 109 ? -4.577 29.473 33.455 1 53.95 109 ASN A CA 1
ATOM 840 C C . ASN A 1 109 ? -4.148 28.333 34.374 1 53.95 109 ASN A C 1
ATOM 842 O O . ASN A 1 109 ? -3.196 28.474 35.142 1 53.95 109 ASN A O 1
ATOM 846 N N . LYS A 1 110 ? -5.185 27.461 34.698 1 47.91 110 LYS A N 1
ATOM 847 C CA . LYS A 1 110 ? -4.952 26.215 35.422 1 47.91 110 LYS A CA 1
ATOM 848 C C . LYS A 1 110 ? -3.864 25.383 34.749 1 47.91 110 LYS A C 1
ATOM 850 O O . LYS A 1 110 ? -3.828 25.275 33.522 1 47.91 110 LYS A O 1
ATOM 855 N N . PRO A 1 111 ? -2.947 24.834 35.497 1 41.12 111 PRO A N 1
ATOM 856 C CA . PRO A 1 111 ? -1.917 23.921 34.995 1 41.12 111 PRO A CA 1
ATOM 857 C C . PRO A 1 111 ? -2.503 22.69 34.309 1 41.12 111 PRO A C 1
ATOM 859 O O . PRO A 1 111 ? -3.372 22.019 34.872 1 41.12 111 PRO A O 1
ATOM 862 N N . TRP A 1 112 ? -2.942 22.788 33.11 1 38.72 112 TRP A N 1
ATOM 863 C CA . TRP A 1 112 ? -3.182 21.484 32.501 1 38.72 112 TRP A CA 1
ATOM 864 C C . TRP A 1 112 ? -2.248 20.43 33.085 1 38.72 112 TRP A C 1
ATOM 866 O O . TRP A 1 112 ? -1.081 20.712 33.368 1 38.72 112 TRP A O 1
ATOM 876 N N . ASP A 1 113 ? -2.761 19.508 33.758 1 37.8 113 ASP A N 1
ATOM 877 C CA . ASP A 1 113 ? -2.093 18.363 34.369 1 37.8 113 ASP A CA 1
ATOM 878 C C . ASP A 1 113 ? -1.001 17.812 33.456 1 37.8 113 ASP A C 1
ATOM 880 O O . ASP A 1 113 ? -1.293 17.237 32.406 1 37.8 113 ASP A O 1
ATOM 884 N N . ASN A 1 114 ? -0.023 18.525 33.173 1 38.82 114 ASN A N 1
ATOM 885 C CA . ASN A 1 114 ? 1.182 17.882 32.659 1 38.82 114 ASN A CA 1
ATOM 886 C C . ASN A 1 114 ? 1.456 16.558 33.366 1 38.82 114 ASN A C 1
ATOM 888 O O . ASN A 1 114 ? 2.335 16.478 34.225 1 38.82 114 ASN A O 1
ATOM 892 N N . THR A 1 115 ? 0.487 15.9 33.772 1 37.91 115 THR A N 1
ATOM 893 C CA . THR A 1 115 ? 0.744 14.632 34.445 1 37.91 115 THR A CA 1
ATOM 894 C C . THR A 1 115 ? 1.828 13.843 33.717 1 37.91 115 THR A C 1
ATOM 896 O O . THR A 1 115 ? 2.22 12.761 34.16 1 37.91 115 THR A O 1
ATOM 899 N N . ASN A 1 116 ? 1.915 13.951 32.408 1 39.74 116 ASN A N 1
ATOM 900 C CA . ASN A 1 116 ? 2.905 12.987 31.939 1 39.74 116 ASN A CA 1
ATOM 901 C C . ASN A 1 116 ? 4.317 13.381 32.364 1 39.74 116 ASN A C 1
ATOM 903 O O . ASN A 1 116 ? 4.902 14.31 31.804 1 39.74 116 ASN A O 1
ATOM 907 N N . SER A 1 117 ? 4.593 13.514 33.633 1 38.17 117 SER A N 1
ATOM 908 C CA . SER A 1 117 ? 5.924 13.61 34.222 1 38.17 117 SER A CA 1
ATOM 909 C C . SER A 1 117 ? 6.962 12.893 33.365 1 38.17 117 SER A C 1
ATOM 911 O O . SER A 1 117 ? 6.815 11.705 33.067 1 38.17 117 SER A O 1
ATOM 913 N N . PRO A 1 118 ? 7.689 13.611 32.625 1 42.08 118 PRO A N 1
ATOM 914 C CA . PRO A 1 118 ? 8.784 13.05 31.83 1 42.08 118 PRO A CA 1
ATOM 915 C C . PRO A 1 118 ? 9.439 11.843 32.498 1 42.08 118 PRO A C 1
ATOM 917 O O . PRO A 1 118 ? 9.839 10.896 31.814 1 42.08 118 PRO A O 1
ATOM 920 N N . THR A 1 119 ? 10.018 12.11 33.816 1 44.98 119 THR A N 1
ATOM 921 C CA . THR A 1 119 ? 11.376 11.714 34.171 1 44.98 119 THR A CA 1
ATOM 922 C C . THR A 1 119 ? 11.434 10.229 34.516 1 44.98 119 THR A C 1
ATOM 924 O O . THR A 1 119 ? 12.267 9.804 35.319 1 44.98 119 THR A O 1
ATOM 927 N N . ALA A 1 120 ? 10.427 9.59 34.555 1 42.99 120 ALA A N 1
ATOM 928 C CA . ALA A 1 120 ? 10.833 8.295 35.095 1 42.99 120 ALA A CA 1
ATOM 929 C C . ALA A 1 120 ? 11.979 7.698 34.283 1 42.99 120 ALA A C 1
ATOM 931 O O . ALA A 1 120 ? 11.95 7.715 33.05 1 42.99 120 ALA A O 1
ATOM 932 N N . ARG A 1 121 ? 13.022 7.603 34.784 1 53.66 121 ARG A N 1
ATOM 933 C CA . ARG A 1 121 ? 14.185 6.906 34.243 1 53.66 121 ARG A CA 1
ATOM 934 C C . ARG A 1 121 ? 13.775 5.606 33.561 1 53.66 121 ARG A C 1
ATOM 936 O O . ARG A 1 121 ? 13.308 4.674 34.219 1 53.66 121 ARG A O 1
ATOM 943 N N . VAL A 1 122 ? 13.379 5.759 32.363 1 67.01 122 VAL A N 1
ATOM 944 C CA . VAL A 1 122 ? 13.048 4.527 31.655 1 67.01 122 VAL A CA 1
ATOM 945 C C . VAL A 1 122 ? 14.329 3.791 31.271 1 67.01 122 VAL A C 1
ATOM 947 O O . VAL A 1 122 ? 15.264 4.395 30.74 1 67.01 122 VAL A O 1
ATOM 950 N N . LEU A 1 123 ? 14.64 2.722 31.808 1 70.3 123 LEU A N 1
ATOM 951 C CA . LEU A 1 123 ? 15.8 1.9 31.481 1 70.3 123 LEU A CA 1
ATOM 952 C C . LEU A 1 123 ? 15.928 1.715 29.973 1 70.3 123 LEU A C 1
ATOM 954 O O . LEU A 1 123 ? 17.019 1.861 29.416 1 70.3 123 LEU A O 1
ATOM 958 N N . ASP A 1 124 ? 14.807 1.582 29.308 1 85.22 124 ASP A N 1
ATOM 959 C CA . ASP A 1 124 ? 14.745 1.458 27.855 1 85.22 124 ASP A CA 1
ATOM 960 C C . ASP A 1 124 ? 14 2.638 27.234 1 85.22 124 ASP A C 1
ATOM 962 O O . ASP A 1 124 ? 12.792 2.786 27.426 1 85.22 124 ASP A O 1
ATOM 966 N N . VAL A 1 125 ? 14.738 3.438 26.519 1 89.37 125 VAL A N 1
ATOM 967 C CA . VAL A 1 125 ? 14.214 4.687 25.977 1 89.37 125 VAL A CA 1
ATOM 968 C C . VAL A 1 125 ? 13.072 4.391 25.007 1 89.37 125 VAL A C 1
ATOM 970 O O . VAL A 1 125 ? 12.227 5.253 24.752 1 89.37 125 VAL A O 1
ATOM 973 N N . LEU A 1 126 ? 12.984 3.185 24.498 1 93.62 126 LEU A N 1
ATOM 974 C CA . LEU A 1 126 ? 11.951 2.837 23.529 1 93.62 126 LEU A CA 1
ATOM 975 C C . LEU A 1 126 ? 10.804 2.089 24.201 1 93.62 126 LEU A C 1
ATOM 977 O O . LEU A 1 126 ? 9.903 1.587 23.525 1 93.62 126 LEU A O 1
ATOM 981 N N . GLU A 1 127 ? 10.87 2.018 25.502 1 92.86 127 GLU A N 1
ATOM 982 C CA . GLU A 1 127 ? 9.817 1.306 26.219 1 92.86 127 GLU A CA 1
ATOM 983 C C . GLU A 1 127 ? 8.444 1.9 25.917 1 92.86 127 GLU A C 1
ATOM 985 O O . GLU A 1 127 ? 8.263 3.119 25.973 1 92.86 127 GLU A O 1
ATOM 990 N N . ASP A 1 128 ? 7.449 1.12 25.502 1 93.48 128 ASP A N 1
ATOM 991 C CA . ASP A 1 128 ? 6.05 1.459 25.263 1 93.48 128 ASP A CA 1
ATOM 992 C C . ASP A 1 128 ? 5.893 2.267 23.977 1 93.48 128 ASP A C 1
ATOM 994 O O . ASP A 1 128 ? 4.854 2.893 23.754 1 93.48 128 ASP A O 1
ATOM 998 N N . ILE A 1 129 ? 6.94 2.38 23.214 1 96.96 129 ILE A N 1
ATOM 999 C CA . ILE A 1 129 ? 6.87 3.067 21.929 1 96.96 129 ILE A CA 1
ATOM 1000 C C . ILE A 1 129 ? 6.668 2.048 20.81 1 96.96 129 ILE A C 1
ATOM 1002 O O . ILE A 1 129 ? 7.47 1.126 20.648 1 96.96 129 ILE A O 1
ATOM 1006 N N . SER A 1 130 ? 5.595 2.198 20.163 1 96.31 130 SER A N 1
ATOM 1007 C CA . SER A 1 130 ? 5.287 1.334 19.027 1 96.31 130 SER A CA 1
ATOM 1008 C C . SER A 1 130 ? 5.752 1.959 17.716 1 96.31 130 SER A C 1
ATOM 1010 O O . SER A 1 130 ? 5.838 3.184 17.601 1 96.31 130 SER A O 1
ATOM 1012 N N . TYR A 1 131 ? 6.094 1.157 16.814 1 97.05 131 TYR A N 1
ATOM 1013 C CA . TYR A 1 131 ? 6.471 1.62 15.483 1 97.05 131 TYR A CA 1
ATOM 1014 C C . TYR A 1 131 ? 6.017 0.635 14.413 1 97.05 131 TYR A C 1
ATOM 1016 O O . TYR A 1 131 ? 5.632 -0.495 14.724 1 97.05 131 TYR A O 1
ATOM 1024 N N . PRO A 1 132 ? 5.926 1.016 13.205 1 97.17 132 PRO A N 1
ATOM 1025 C CA . PRO A 1 132 ? 5.399 0.171 12.131 1 97.17 132 PRO A CA 1
ATOM 1026 C C . PRO A 1 132 ? 6.232 -1.089 11.909 1 97.17 132 PRO A C 1
ATOM 1028 O O . PRO A 1 132 ? 7.453 -1.065 12.08 1 97.17 132 PRO A O 1
ATOM 1031 N N . ASN A 1 133 ? 5.589 -2.133 11.543 1 96.55 133 ASN A N 1
ATOM 1032 C CA . ASN A 1 133 ? 6.305 -3.338 11.139 1 96.55 133 ASN A CA 1
ATOM 1033 C C . ASN A 1 133 ? 6.855 -3.215 9.721 1 96.55 133 ASN A C 1
ATOM 1035 O O . ASN A 1 133 ? 6.698 -2.176 9.078 1 96.55 133 ASN A O 1
ATOM 1039 N N . ILE A 1 134 ? 7.508 -4.18 9.216 1 96.82 134 ILE A N 1
ATOM 1040 C CA . ILE A 1 134 ? 8.268 -4.115 7.973 1 96.82 134 ILE A CA 1
ATOM 1041 C C . ILE A 1 134 ? 7.315 -3.938 6.793 1 96.82 134 ILE A C 1
ATOM 1043 O O . ILE A 1 134 ? 7.645 -3.26 5.817 1 96.82 134 ILE A O 1
ATOM 1047 N N . GLU A 1 135 ? 6.105 -4.545 6.845 1 96.94 135 GLU A N 1
ATOM 1048 C CA . GLU A 1 135 ? 5.139 -4.439 5.756 1 96.94 135 GLU A CA 1
ATOM 1049 C C . GLU A 1 135 ? 4.615 -3.012 5.621 1 96.94 135 GLU A C 1
ATOM 1051 O O . GLU A 1 135 ? 4.512 -2.486 4.511 1 96.94 135 GLU A O 1
ATOM 1056 N N . VAL A 1 136 ? 4.348 -2.42 6.763 1 97.53 136 VAL A N 1
ATOM 1057 C CA . VAL A 1 136 ? 3.831 -1.055 6.757 1 97.53 136 VAL A CA 1
ATOM 1058 C C . VAL A 1 136 ? 4.925 -0.09 6.304 1 97.53 136 VAL A C 1
ATOM 1060 O O . VAL A 1 136 ? 4.656 0.862 5.568 1 97.53 136 VAL A O 1
ATOM 1063 N N . LEU A 1 137 ? 6.122 -0.363 6.794 1 97.68 137 LEU A N 1
ATOM 1064 C CA . LEU A 1 137 ? 7.245 0.455 6.35 1 97.68 137 LEU A CA 1
ATOM 1065 C C . LEU A 1 137 ? 7.401 0.388 4.834 1 97.68 137 LEU A C 1
ATOM 1067 O O . LEU A 1 137 ? 7.575 1.418 4.178 1 97.68 137 LEU A O 1
ATOM 1071 N N . TYR A 1 138 ? 7.352 -0.841 4.268 1 96.56 138 TYR A N 1
ATOM 1072 C CA . TYR A 1 138 ? 7.448 -1.019 2.823 1 96.56 138 TYR A CA 1
ATOM 1073 C C . TYR A 1 138 ? 6.353 -0.241 2.104 1 96.56 138 TYR A C 1
ATOM 1075 O O . TYR A 1 138 ? 6.617 0.44 1.11 1 96.56 138 TYR A O 1
ATOM 1083 N N . TRP A 1 139 ? 5.167 -0.404 2.604 1 95.56 139 TRP A N 1
ATOM 1084 C CA . TRP A 1 139 ? 4.01 0.256 2.01 1 95.56 139 TRP A CA 1
ATOM 1085 C C . TRP A 1 139 ? 4.193 1.77 1.999 1 95.56 139 TRP A C 1
ATOM 1087 O O . TRP A 1 139 ? 4.001 2.417 0.966 1 95.56 139 TRP A O 1
ATOM 1097 N N . MET A 1 140 ? 4.585 2.364 3.103 1 96.03 140 MET A N 1
ATOM 1098 C CA . MET A 1 140 ? 4.773 3.806 3.235 1 96.03 140 MET A CA 1
ATOM 1099 C C . MET A 1 140 ? 5.834 4.308 2.261 1 96.03 140 MET A C 1
ATOM 1101 O O . MET A 1 140 ? 5.604 5.273 1.53 1 96.03 140 MET A O 1
ATOM 1105 N N . VAL A 1 141 ? 6.944 3.647 2.273 1 95.61 141 VAL A N 1
ATOM 1106 C CA . VAL A 1 141 ? 8.062 4.082 1.442 1 95.61 141 VAL A CA 1
ATOM 1107 C C . VAL A 1 141 ? 7.677 3.988 -0.033 1 95.61 141 VAL A C 1
ATOM 1109 O O . VAL A 1 141 ? 7.973 4.892 -0.817 1 95.61 141 VAL A O 1
ATOM 1112 N N . ARG A 1 142 ? 7.003 2.922 -0.401 1 92.97 142 ARG A N 1
ATOM 1113 C CA . ARG A 1 142 ? 6.574 2.723 -1.781 1 92.97 142 ARG A CA 1
ATOM 1114 C C . ARG A 1 142 ? 5.645 3.844 -2.233 1 92.97 142 ARG A C 1
ATOM 1116 O O . ARG A 1 142 ? 5.825 4.409 -3.314 1 92.97 142 ARG A O 1
ATOM 1123 N N . ASP A 1 143 ? 4.641 4.186 -1.446 1 91.83 143 ASP A N 1
ATOM 1124 C CA . ASP A 1 143 ? 3.632 5.167 -1.834 1 91.83 143 ASP A CA 1
ATOM 1125 C C . ASP A 1 143 ? 4.193 6.586 -1.773 1 91.83 143 ASP A C 1
ATOM 1127 O O . ASP A 1 143 ? 3.755 7.465 -2.518 1 91.83 143 ASP A O 1
ATOM 1131 N N . LEU A 1 144 ? 5.126 6.807 -0.89 1 93.33 144 LEU A N 1
ATOM 1132 C CA . LEU A 1 144 ? 5.729 8.131 -0.782 1 93.33 144 LEU A CA 1
ATOM 1133 C C . LEU A 1 144 ? 6.716 8.373 -1.919 1 93.33 144 LEU A C 1
ATOM 1135 O O . LEU A 1 144 ? 7.033 9.522 -2.237 1 93.33 144 LEU A O 1
ATOM 1139 N N . LYS A 1 145 ? 7.254 7.332 -2.429 1 89.11 145 LYS A N 1
ATOM 1140 C CA . LYS A 1 145 ? 8.132 7.436 -3.591 1 89.11 145 LYS A CA 1
ATOM 1141 C C . LYS A 1 145 ? 7.326 7.577 -4.879 1 89.11 145 LYS A C 1
ATOM 1143 O O . LYS A 1 145 ? 7.781 8.205 -5.837 1 89.11 145 LYS A O 1
ATOM 1148 N N . GLY A 1 146 ? 6.153 7.002 -4.772 1 79.99 146 GLY A N 1
ATOM 1149 C CA . GLY A 1 146 ? 5.362 6.935 -5.991 1 79.99 146 GLY A CA 1
ATOM 1150 C C . GLY A 1 146 ? 4.443 8.128 -6.172 1 79.99 146 GLY A C 1
ATOM 1151 O O . GLY A 1 146 ? 4.642 9.172 -5.549 1 79.99 146 GLY A O 1
ATOM 1152 N N . ARG A 1 147 ? 3.454 7.92 -7.087 1 72.25 147 ARG A N 1
ATOM 1153 C CA . ARG A 1 147 ? 2.524 8.98 -7.462 1 72.25 147 ARG A CA 1
ATOM 1154 C C . ARG A 1 147 ? 1.134 8.715 -6.894 1 72.25 147 ARG A C 1
ATOM 1156 O O . ARG A 1 147 ? 0.143 9.26 -7.385 1 72.25 147 ARG A O 1
ATOM 1163 N N . ASN A 1 148 ? 1.224 8.054 -5.858 1 79.9 148 ASN A N 1
ATOM 1164 C CA . ASN A 1 148 ? -0.074 7.661 -5.322 1 79.9 148 ASN A CA 1
ATOM 1165 C C . ASN A 1 148 ? -0.679 8.76 -4.453 1 79.9 148 ASN A C 1
ATOM 1167 O O . ASN A 1 148 ? -1.869 8.722 -4.135 1 79.9 148 ASN A O 1
ATOM 1171 N N . LEU A 1 149 ? 0.105 9.778 -4.057 1 87.04 149 LEU A N 1
ATOM 1172 C CA . LEU A 1 149 ? -0.36 10.885 -3.229 1 87.04 149 LEU A CA 1
ATOM 1173 C C . LEU A 1 149 ? -0.211 12.213 -3.964 1 87.04 149 LEU A C 1
ATOM 1175 O O . LEU A 1 149 ? 0.664 12.359 -4.82 1 87.04 149 LEU A O 1
ATOM 1179 N N . GLY A 1 150 ? -0.999 13.203 -3.656 1 88.89 150 GLY A N 1
ATOM 1180 C CA . GLY A 1 150 ? -0.921 14.511 -4.286 1 88.89 150 GLY A CA 1
ATOM 1181 C C . GLY A 1 150 ? 0.311 15.296 -3.88 1 88.89 150 GLY A C 1
ATOM 1182 O O . GLY A 1 150 ? 0.792 15.168 -2.752 1 88.89 150 GLY A O 1
ATOM 1183 N N . PRO A 1 151 ? 0.745 16.12 -4.719 1 90.88 151 PRO A N 1
ATOM 1184 C CA . PRO A 1 151 ? 1.961 16.884 -4.429 1 90.88 151 PRO A CA 1
ATOM 1185 C C . PRO A 1 151 ? 1.81 17.795 -3.213 1 90.88 151 PRO A C 1
ATOM 1187 O O . PRO A 1 151 ? 2.779 18.025 -2.486 1 90.88 151 PRO A O 1
ATOM 1190 N N . HIS A 1 152 ? 0.676 18.318 -2.92 1 92.23 152 HIS A N 1
ATOM 1191 C CA . HIS A 1 152 ? 0.477 19.239 -1.807 1 92.23 152 HIS A CA 1
ATOM 1192 C C . HIS A 1 152 ? 0.694 18.542 -0.469 1 92.23 152 HIS A C 1
ATOM 1194 O O . HIS A 1 152 ? 1.292 19.114 0.445 1 92.23 152 HIS A O 1
ATOM 1200 N N . VAL A 1 153 ? 0.201 17.34 -0.446 1 92.93 153 VAL A N 1
ATOM 1201 C CA . VAL A 1 153 ? 0.362 16.623 0.815 1 92.93 153 VAL A CA 1
ATOM 1202 C C . VAL A 1 153 ? 1.791 16.096 0.93 1 92.93 153 VAL A C 1
ATOM 1204 O O . VAL A 1 153 ? 2.339 16.008 2.032 1 92.93 153 VAL A O 1
ATOM 1207 N N . MET A 1 154 ? 2.453 15.869 -0.144 1 93.84 154 MET A N 1
ATOM 1208 C CA . MET A 1 154 ? 3.791 15.285 -0.173 1 93.84 154 MET A CA 1
ATOM 1209 C C . MET A 1 154 ? 4.811 16.232 0.451 1 93.84 154 MET A C 1
ATOM 1211 O O . MET A 1 154 ? 5.779 15.787 1.071 1 93.84 154 MET A O 1
ATOM 1215 N N . ASP A 1 155 ? 4.582 17.456 0.366 1 93.13 155 ASP A N 1
ATOM 1216 C CA . ASP A 1 155 ? 5.53 18.444 0.873 1 93.13 155 ASP A CA 1
ATOM 1217 C C . ASP A 1 155 ? 5.635 18.374 2.394 1 93.13 155 ASP A C 1
ATOM 1219 O O . ASP A 1 155 ? 6.618 18.838 2.976 1 93.13 155 ASP A O 1
ATOM 1223 N N . TYR A 1 156 ? 4.655 17.762 3.016 1 93.29 156 TYR A N 1
ATOM 1224 C CA . TYR A 1 156 ? 4.671 17.63 4.469 1 93.29 156 TYR A CA 1
ATOM 1225 C C . TYR A 1 156 ? 5.513 16.434 4.898 1 93.29 156 TYR A C 1
ATOM 1227 O O . TYR A 1 156 ? 5.798 16.262 6.086 1 93.29 156 TYR A O 1
ATOM 1235 N N . PHE A 1 157 ? 5.991 15.682 3.908 1 95.08 157 PHE A N 1
ATOM 1236 C CA . PHE A 1 157 ? 6.773 14.489 4.21 1 95.08 157 PHE A CA 1
ATOM 1237 C C . PHE A 1 157 ? 8.232 14.684 3.819 1 95.08 157 PHE A C 1
ATOM 1239 O O . PHE A 1 157 ? 9.103 13.927 4.252 1 95.08 157 PHE A O 1
ATOM 1246 N N . LYS A 1 158 ? 8.579 15.681 3.071 1 94.78 158 LYS A N 1
ATOM 1247 C CA . LYS A 1 158 ? 9.835 15.747 2.331 1 94.78 158 LYS A CA 1
ATOM 1248 C C . LYS A 1 158 ? 10.997 16.112 3.251 1 94.78 158 LYS A C 1
ATOM 1250 O O . LYS A 1 158 ? 12.162 15.965 2.877 1 94.78 158 LYS A O 1
ATOM 1255 N N . HIS A 1 159 ? 10.735 16.542 4.47 1 96.3 159 HIS A N 1
ATOM 1256 C CA . HIS A 1 159 ? 11.82 16.83 5.402 1 96.3 159 HIS A CA 1
ATOM 1257 C C . HIS A 1 159 ? 12.47 15.545 5.904 1 96.3 159 HIS A C 1
ATOM 1259 O O . HIS A 1 159 ? 13.544 15.583 6.51 1 96.3 159 HIS A O 1
ATOM 1265 N N . VAL A 1 160 ? 11.853 14.421 5.705 1 97.32 160 VAL A N 1
ATOM 1266 C CA . VAL A 1 160 ? 12.43 13.085 5.814 1 97.32 160 VAL A CA 1
ATOM 1267 C C . VAL A 1 160 ? 12.208 12.32 4.511 1 97.32 160 VAL A C 1
ATOM 1269 O O . VAL A 1 160 ? 11.095 11.87 4.229 1 97.32 160 VAL A O 1
ATOM 1272 N N . SER A 1 161 ? 13.193 12.172 3.741 1 94.61 161 SER A N 1
ATOM 1273 C CA . SER A 1 161 ? 13.054 11.532 2.437 1 94.61 161 SER A CA 1
ATOM 1274 C C . SER A 1 161 ? 12.618 10.078 2.578 1 94.61 161 SER A C 1
ATOM 1276 O O . SER A 1 161 ? 12.813 9.465 3.63 1 94.61 161 SER A O 1
ATOM 1278 N N . PRO A 1 162 ? 12.042 9.49 1.517 1 94.06 162 PRO A N 1
ATOM 1279 C CA . PRO A 1 162 ? 11.702 8.065 1.549 1 94.06 162 PRO A CA 1
ATOM 1280 C C . PRO A 1 162 ? 12.91 7.177 1.836 1 94.06 162 PRO A C 1
ATOM 1282 O O . PRO A 1 162 ? 12.785 6.164 2.53 1 94.06 162 PRO A O 1
ATOM 1285 N N . LYS A 1 163 ? 14.048 7.589 1.342 1 94.25 163 LYS A N 1
ATOM 1286 C CA . LYS A 1 163 ? 15.277 6.843 1.596 1 94.25 163 LYS A CA 1
ATOM 1287 C C . LYS A 1 163 ? 15.631 6.857 3.08 1 94.25 163 LYS A C 1
ATOM 1289 O O . LYS A 1 163 ? 15.945 5.814 3.659 1 94.25 163 LYS A O 1
ATOM 1294 N N . SER A 1 164 ? 15.579 8.029 3.636 1 96.61 164 SER A N 1
ATOM 1295 C CA . SER A 1 164 ? 15.875 8.154 5.059 1 96.61 164 SER A CA 1
ATOM 1296 C C . SER A 1 164 ? 14.839 7.423 5.906 1 96.61 164 SER A C 1
ATOM 1298 O O . SER A 1 164 ? 15.184 6.78 6.9 1 96.61 164 SER A O 1
ATOM 1300 N N . LEU A 1 165 ? 13.638 7.54 5.505 1 97.3 165 LEU A N 1
ATOM 1301 C CA . LEU A 1 165 ? 12.565 6.862 6.225 1 97.3 165 LEU A CA 1
ATOM 1302 C C . LEU A 1 165 ? 12.776 5.352 6.219 1 97.3 165 LEU A C 1
ATOM 1304 O O . LEU A 1 165 ? 12.586 4.689 7.242 1 97.3 165 LEU A O 1
ATOM 1308 N N . LYS A 1 166 ? 13.098 4.847 5.025 1 96.92 166 LYS A N 1
ATOM 1309 C CA . LYS A 1 166 ? 13.39 3.425 4.869 1 96.92 166 LYS A CA 1
ATOM 1310 C C . LYS A 1 166 ? 14.505 2.986 5.813 1 96.92 166 LYS A C 1
ATOM 1312 O O . LYS A 1 166 ? 14.367 1.987 6.523 1 96.92 166 LYS A O 1
ATOM 1317 N N . ASN A 1 167 ? 15.549 3.728 5.911 1 96.85 167 ASN A N 1
ATOM 1318 C CA . ASN A 1 167 ? 16.698 3.396 6.747 1 96.85 167 ASN A CA 1
ATOM 1319 C C . ASN A 1 167 ? 16.366 3.522 8.231 1 96.85 167 ASN A C 1
ATOM 1321 O O . ASN A 1 167 ? 16.759 2.673 9.034 1 96.85 167 ASN A O 1
ATOM 1325 N N . MET A 1 168 ? 15.664 4.574 8.57 1 98.03 168 MET A N 1
ATOM 1326 C CA . MET A 1 168 ? 15.268 4.793 9.958 1 98.03 168 MET A CA 1
ATOM 1327 C C . MET A 1 168 ? 14.352 3.675 10.445 1 98.03 168 MET A C 1
ATOM 1329 O O . MET A 1 168 ? 14.544 3.141 11.539 1 98.03 168 MET A O 1
ATOM 1333 N N . GLY A 1 169 ? 13.361 3.383 9.597 1 98.14 169 GLY A N 1
ATOM 1334 C CA . GLY A 1 169 ? 12.427 2.33 9.963 1 98.14 169 GLY A CA 1
ATOM 1335 C C . GLY A 1 169 ? 13.087 0.973 10.113 1 98.14 169 GLY A C 1
ATOM 1336 O O . GLY A 1 169 ? 12.788 0.231 11.051 1 98.14 169 GLY A O 1
ATOM 1337 N N . HIS A 1 170 ? 13.952 0.663 9.122 1 97.42 170 HIS A N 1
ATOM 1338 C CA . HIS A 1 170 ? 14.665 -0.608 9.179 1 97.42 170 HIS A CA 1
ATOM 1339 C C . HIS A 1 170 ? 15.52 -0.703 10.439 1 97.42 170 HIS A C 1
ATOM 1341 O O . HIS A 1 170 ? 15.541 -1.743 11.102 1 97.42 170 HIS A O 1
ATOM 1347 N N . ALA A 1 171 ? 16.234 0.364 10.741 1 97.5 171 ALA A N 1
ATOM 1348 C CA . ALA A 1 171 ? 17.073 0.41 11.935 1 97.5 171 ALA A CA 1
ATOM 1349 C C . ALA A 1 171 ? 16.237 0.243 13.201 1 97.5 171 ALA A C 1
ATOM 1351 O O . ALA A 1 171 ? 16.678 -0.388 14.165 1 97.5 171 ALA A O 1
ATOM 1352 N N . LEU A 1 172 ? 15.095 0.798 13.201 1 97.31 172 LEU A N 1
ATOM 1353 C CA . LEU A 1 172 ? 14.197 0.733 14.349 1 97.31 172 LEU A CA 1
ATOM 1354 C C . LEU A 1 172 ? 13.684 -0.688 14.558 1 97.31 172 LEU A C 1
ATOM 1356 O O . LEU A 1 172 ? 13.636 -1.174 15.69 1 97.31 172 LEU A O 1
ATOM 1360 N N . ILE A 1 173 ? 13.278 -1.335 13.513 1 96.78 173 ILE A N 1
ATOM 1361 C CA . ILE A 1 173 ? 12.681 -2.666 13.563 1 96.78 173 ILE A CA 1
ATOM 1362 C C . ILE A 1 173 ? 13.733 -3.688 13.987 1 96.78 173 ILE A C 1
ATOM 1364 O O . ILE A 1 173 ? 13.45 -4.586 14.783 1 96.78 173 ILE A O 1
ATOM 1368 N N . TYR A 1 174 ? 14.958 -3.497 13.508 1 95.95 174 TYR A N 1
ATOM 1369 C CA . TYR A 1 174 ? 15.983 -4.505 13.755 1 95.95 174 TYR A CA 1
ATOM 1370 C C . TYR A 1 174 ? 16.984 -4.02 14.797 1 95.95 174 TYR A C 1
ATOM 1372 O O . TYR A 1 174 ? 17.953 -4.717 15.108 1 95.95 174 TYR A O 1
ATOM 1380 N N . LYS A 1 175 ? 16.78 -2.783 15.374 1 95.18 175 LYS A N 1
ATOM 1381 C CA . LYS A 1 175 ? 17.577 -2.213 16.456 1 95.18 175 LYS A CA 1
ATOM 1382 C C . LYS A 1 175 ? 19.065 -2.25 16.121 1 95.18 175 LYS A C 1
ATOM 1384 O O . LYS A 1 175 ? 19.87 -2.768 16.899 1 95.18 175 LYS A O 1
ATOM 1389 N N . THR A 1 176 ? 19.399 -1.567 15.039 1 95.39 176 THR A N 1
ATOM 1390 C CA . THR A 1 176 ? 20.751 -1.703 14.507 1 95.39 176 THR A CA 1
ATOM 1391 C C . THR A 1 176 ? 21.62 -0.523 14.932 1 95.39 176 THR A C 1
ATOM 1393 O O . THR A 1 176 ? 22.807 -0.47 14.603 1 95.39 176 THR A O 1
ATOM 1396 N N . VAL A 1 177 ? 21.094 0.531 15.604 1 96.23 177 VAL A N 1
ATOM 1397 C CA . VAL A 1 177 ? 21.866 1.697 16.022 1 96.23 177 VAL A CA 1
ATOM 1398 C C . VAL A 1 177 ? 21.631 1.968 17.507 1 96.23 177 VAL A C 1
ATOM 1400 O O . VAL A 1 177 ? 20.869 1.252 18.161 1 96.23 177 VAL A O 1
ATOM 1403 N N . ASP A 1 178 ? 22.272 2.885 18.114 1 94.09 178 ASP A N 1
ATOM 1404 C CA . ASP A 1 178 ? 22.201 3.178 19.542 1 94.09 178 ASP A CA 1
ATOM 1405 C C . ASP A 1 178 ? 20.802 3.642 19.939 1 94.09 178 ASP A C 1
ATOM 1407 O O . ASP A 1 178 ? 20.063 4.182 19.113 1 94.09 178 ASP A O 1
ATOM 1411 N N . PRO A 1 179 ? 20.441 3.486 21.139 1 93.81 179 PRO A N 1
ATOM 1412 C CA . PRO A 1 179 ? 19.078 3.74 21.613 1 93.81 179 PRO A CA 1
ATOM 1413 C C . PRO A 1 179 ? 18.647 5.192 21.421 1 93.81 179 PRO A C 1
ATOM 1415 O O . PRO A 1 179 ? 17.479 5.459 21.125 1 93.81 179 PRO A O 1
ATOM 1418 N N . GLU A 1 180 ? 19.547 6.123 21.646 1 92.65 180 GLU A N 1
ATOM 1419 C CA . GLU A 1 180 ? 19.19 7.531 21.502 1 92.65 180 GLU A CA 1
ATOM 1420 C C . GLU A 1 180 ? 18.812 7.86 20.06 1 92.65 180 GLU A C 1
ATOM 1422 O O . GLU A 1 180 ? 17.868 8.614 19.817 1 92.65 180 GLU A O 1
ATOM 1427 N N . THR A 1 181 ? 19.587 7.293 19.21 1 95.96 181 THR A N 1
ATOM 1428 C CA . THR A 1 181 ? 19.29 7.485 17.795 1 95.96 181 THR A CA 1
ATOM 1429 C C . THR A 1 181 ? 17.976 6.804 17.421 1 95.96 181 THR A C 1
ATOM 1431 O O . THR A 1 181 ? 17.192 7.344 16.637 1 95.96 181 THR A O 1
ATOM 1434 N N . LEU A 1 182 ? 17.757 5.665 18.017 1 97.68 182 LEU A N 1
ATOM 1435 C CA . LEU A 1 182 ? 16.522 4.936 17.745 1 97.68 182 LEU A CA 1
ATOM 1436 C C . LEU A 1 182 ? 15.31 5.718 18.24 1 97.68 182 LEU A C 1
ATOM 1438 O O . LEU A 1 182 ? 14.239 5.662 17.63 1 97.68 182 LEU A O 1
ATOM 1442 N N . LEU A 1 183 ? 15.507 6.393 19.303 1 97.33 183 LEU A N 1
ATOM 1443 C CA . LEU A 1 183 ? 14.426 7.231 19.81 1 97.33 183 LEU A CA 1
ATOM 1444 C C . LEU A 1 183 ? 14.047 8.303 18.793 1 97.33 183 LEU A C 1
ATOM 1446 O O . LEU A 1 183 ? 12.863 8.52 18.526 1 97.33 183 LEU A O 1
ATOM 1450 N N . LEU A 1 184 ? 15.052 8.946 18.256 1 97.99 184 LEU A N 1
ATOM 1451 C CA . LEU A 1 184 ? 14.804 9.976 17.253 1 97.99 184 LEU A CA 1
ATOM 1452 C C . LEU A 1 184 ? 14.157 9.377 16.008 1 97.99 184 LEU A C 1
ATOM 1454 O O . LEU A 1 184 ? 13.227 9.959 15.446 1 97.99 184 LEU A O 1
ATOM 1458 N N . TYR A 1 185 ? 14.674 8.192 15.637 1 98.47 185 TYR A N 1
ATOM 1459 C CA . TYR A 1 185 ? 14.085 7.489 14.504 1 98.47 185 TYR A CA 1
ATOM 1460 C C . TYR A 1 185 ? 12.611 7.193 14.753 1 98.47 185 TYR A C 1
ATOM 1462 O O . TYR A 1 185 ? 11.789 7.286 13.838 1 98.47 185 TYR A O 1
ATOM 1470 N N . SER A 1 186 ? 12.302 6.824 15.951 1 98.67 186 SER A N 1
ATOM 1471 C CA . SER A 1 186 ? 10.922 6.471 16.265 1 98.67 186 SER A CA 1
ATOM 1472 C C . SER A 1 186 ? 9.991 7.667 16.085 1 98.67 186 SER A C 1
ATOM 1474 O O . SER A 1 186 ? 8.845 7.509 15.661 1 98.67 186 SER A O 1
ATOM 1476 N N . ILE A 1 187 ? 10.455 8.855 16.378 1 98.57 187 ILE A N 1
ATOM 1477 C CA . ILE A 1 187 ? 9.65 10.059 16.209 1 98.57 187 ILE A CA 1
ATOM 1478 C C . ILE A 1 187 ? 9.394 10.305 14.724 1 98.57 187 ILE A C 1
ATOM 1480 O O . ILE A 1 187 ? 8.254 10.537 14.314 1 98.57 187 ILE A O 1
ATOM 1484 N N . CYS A 1 188 ? 10.427 10.219 13.93 1 98.7 188 CYS A N 1
ATOM 1485 C CA . CYS A 1 188 ? 10.312 10.488 12.501 1 98.7 188 CYS A CA 1
ATOM 1486 C C . CYS A 1 188 ? 9.433 9.445 11.819 1 98.7 188 CYS A C 1
ATOM 1488 O O . CYS A 1 188 ? 8.533 9.792 11.053 1 98.7 188 CYS A O 1
ATOM 1490 N N . VAL A 1 189 ? 9.654 8.198 12.174 1 98.76 189 VAL A N 1
ATOM 1491 C CA . VAL A 1 189 ? 8.959 7.097 11.515 1 98.76 189 VAL A CA 1
ATOM 1492 C C . VAL A 1 189 ? 7.49 7.09 11.931 1 98.76 189 VAL A C 1
ATOM 1494 O O . VAL A 1 189 ? 6.601 6.937 11.091 1 98.76 189 VAL A O 1
ATOM 1497 N N . ASN A 1 190 ? 7.219 7.24 13.201 1 98.74 190 ASN A N 1
ATOM 1498 C CA . ASN A 1 190 ? 5.838 7.249 13.673 1 98.74 190 ASN A CA 1
ATOM 1499 C C . ASN A 1 190 ? 5.082 8.476 13.171 1 98.74 190 ASN A C 1
ATOM 1501 O O . ASN A 1 190 ? 3.878 8.408 12.918 1 98.74 190 ASN A O 1
ATOM 1505 N N . SER A 1 191 ? 5.802 9.6 13.086 1 98.49 191 SER A N 1
ATOM 1506 C CA . SER A 1 191 ? 5.166 10.785 12.52 1 98.49 191 SER A CA 1
ATOM 1507 C C . SER A 1 191 ? 4.764 10.555 11.067 1 98.49 191 SER A C 1
ATOM 1509 O O . SER A 1 191 ? 3.67 10.944 10.651 1 98.49 191 SER A O 1
ATOM 1511 N N . ALA A 1 192 ? 5.664 9.977 10.327 1 98.26 192 ALA A N 1
ATOM 1512 C CA . ALA A 1 192 ? 5.359 9.653 8.936 1 98.26 192 ALA A CA 1
ATOM 1513 C C . ALA A 1 192 ? 4.186 8.681 8.843 1 98.26 192 ALA A C 1
ATOM 1515 O O . ALA A 1 192 ? 3.313 8.833 7.985 1 98.26 192 ALA A O 1
ATOM 1516 N N . ALA A 1 193 ? 4.212 7.714 9.739 1 98.31 193 ALA A N 1
ATOM 1517 C CA . ALA A 1 193 ? 3.144 6.718 9.737 1 98.31 193 ALA A CA 1
ATOM 1518 C C . ALA A 1 193 ? 1.799 7.354 10.077 1 98.31 193 ALA A C 1
ATOM 1520 O O . ALA A 1 193 ? 0.789 7.068 9.43 1 98.31 193 ALA A O 1
ATOM 1521 N N . PHE A 1 194 ? 1.791 8.152 11.078 1 97.06 194 PHE A N 1
ATOM 1522 C CA . PHE A 1 194 ? 0.581 8.848 11.499 1 97.06 194 PHE A CA 1
ATOM 1523 C C . PHE A 1 194 ? 0.02 9.694 10.363 1 97.06 194 PHE A C 1
ATOM 1525 O O . PHE A 1 194 ? -1.162 9.588 10.028 1 97.06 194 PHE A O 1
ATOM 1532 N N . LYS A 1 195 ? 0.882 10.456 9.744 1 95.36 195 LYS A N 1
ATOM 1533 C CA . LYS A 1 195 ? 0.464 11.312 8.637 1 95.36 19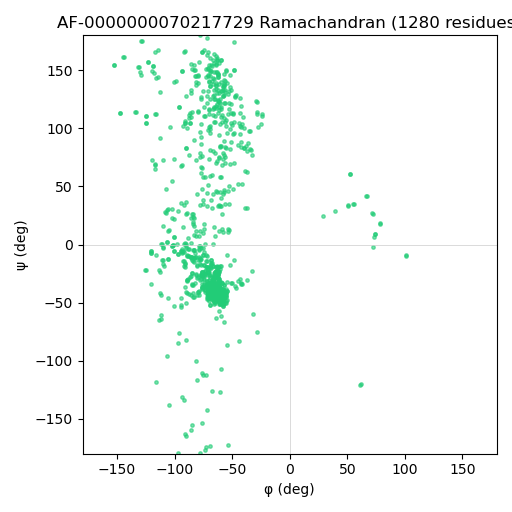5 LYS A CA 1
ATOM 1534 C C . LYS A 1 195 ? 0.005 10.481 7.442 1 95.36 195 LYS A C 1
ATOM 1536 O O . LYS A 1 195 ? -0.976 10.826 6.78 1 95.36 195 LYS A O 1
ATOM 1541 N N . PHE A 1 196 ? 0.724 9.428 7.229 1 96.42 196 PHE A N 1
ATOM 1542 C CA . PHE A 1 196 ? 0.447 8.57 6.083 1 96.42 196 PHE A CA 1
ATOM 1543 C C . PHE A 1 196 ? -0.931 7.931 6.207 1 96.42 196 PHE A C 1
ATOM 1545 O O . PHE A 1 196 ? -1.721 7.958 5.261 1 96.42 196 PHE A O 1
ATOM 1552 N N . ILE A 1 197 ? -1.231 7.392 7.304 1 94.96 197 ILE A N 1
ATOM 1553 C CA . ILE A 1 197 ? -2.516 6.735 7.517 1 94.96 197 ILE A CA 1
ATOM 1554 C C . ILE A 1 197 ? -3.647 7.749 7.36 1 94.96 197 ILE A C 1
ATOM 1556 O O . ILE A 1 197 ? -4.652 7.471 6.702 1 94.96 197 ILE A O 1
ATOM 1560 N N . ASN A 1 198 ? -3.463 8.911 7.885 1 91.02 198 ASN A N 1
ATOM 1561 C CA . ASN A 1 198 ? -4.495 9.935 7.761 1 91.02 198 ASN A CA 1
ATOM 1562 C C . ASN A 1 198 ? -4.687 10.365 6.309 1 91.02 198 ASN A C 1
ATOM 1564 O O . ASN A 1 198 ? -5.806 10.664 5.889 1 91.02 198 ASN A O 1
ATOM 1568 N N . THR A 1 199 ? -3.635 10.388 5.585 1 91.42 199 THR A N 1
ATOM 1569 C CA . THR A 1 199 ? -3.694 10.784 4.182 1 91.42 199 THR A CA 1
ATOM 1570 C C . THR A 1 199 ? -4.433 9.736 3.355 1 91.42 199 THR A C 1
ATOM 1572 O O . THR A 1 199 ? -5.285 10.075 2.532 1 91.42 199 THR A O 1
ATOM 1575 N N . VAL A 1 200 ? -4.114 8.456 3.595 1 90.33 200 VAL A N 1
ATOM 1576 C CA . VAL A 1 200 ? -4.704 7.402 2.777 1 90.33 200 VAL A CA 1
ATOM 1577 C C . VAL A 1 200 ? -6.181 7.24 3.129 1 90.33 200 VAL A C 1
ATOM 1579 O O . VAL A 1 200 ? -7.001 6.924 2.264 1 90.33 200 VAL A O 1
ATOM 1582 N N . LEU A 1 201 ? -6.568 7.462 4.332 1 89.01 201 LEU A N 1
ATOM 1583 C CA . LEU A 1 201 ? -7.952 7.304 4.764 1 89.01 201 LEU A CA 1
ATOM 1584 C C . LEU A 1 201 ? -8.822 8.435 4.224 1 89.01 201 LEU A C 1
ATOM 1586 O O . LEU A 1 201 ? -10.046 8.303 4.155 1 89.01 201 LEU A O 1
ATOM 1590 N N . GLU A 1 202 ? -8.206 9.482 3.916 1 79.54 202 GLU A N 1
ATOM 1591 C CA . GLU A 1 202 ? -8.949 10.579 3.303 1 79.54 202 GLU A CA 1
ATOM 1592 C C . GLU A 1 202 ? -9.48 10.185 1.928 1 79.54 202 GLU A C 1
ATOM 1594 O O . GLU A 1 202 ? -10.531 10.668 1.501 1 79.54 202 GLU A O 1
ATOM 1599 N N . GLU A 1 203 ? -8.846 9.289 1.369 1 71.6 203 GLU A N 1
ATOM 1600 C CA . GLU A 1 203 ? -9.225 8.852 0.029 1 71.6 203 GLU A CA 1
ATOM 1601 C C . GLU A 1 203 ? -10.264 7.736 0.086 1 71.6 203 GLU A C 1
ATOM 1603 O O . GLU A 1 203 ? -11.181 7.692 -0.737 1 71.6 203 GLU A O 1
ATOM 1608 N N . ASP A 1 204 ? -10.01 6.812 1.052 1 72.71 204 ASP A N 1
ATOM 1609 C CA . ASP A 1 204 ? -10.9 5.661 1.167 1 72.71 204 ASP A CA 1
ATOM 1610 C C . ASP A 1 204 ? -11.022 5.204 2.619 1 72.71 204 ASP A C 1
ATOM 1612 O O . ASP A 1 204 ? -10.089 4.617 3.171 1 72.71 204 ASP A O 1
ATOM 1616 N N . SER A 1 205 ? -12.181 5.343 3.199 1 74.2 205 SER A N 1
ATOM 1617 C CA . SER A 1 205 ? -12.32 5.017 4.614 1 74.2 205 SER A CA 1
ATOM 1618 C C . SER A 1 205 ? -12.491 3.516 4.821 1 74.2 205 SER A C 1
ATOM 1620 O O . SER A 1 205 ? -12.087 2.976 5.853 1 74.2 205 SER A O 1
ATOM 1622 N N . MET A 1 206 ? -12.936 2.818 3.977 1 78.41 206 MET A N 1
ATOM 1623 C CA . MET A 1 206 ? -13.119 1.37 3.918 1 78.41 206 MET A CA 1
ATOM 1624 C C . MET A 1 206 ? -13.845 0.863 5.16 1 78.41 206 MET A C 1
ATOM 1626 O O . MET A 1 206 ? -13.419 -0.115 5.777 1 78.41 206 MET A O 1
ATOM 1630 N N . GLY A 1 207 ? -14.723 1.594 5.717 1 83.47 207 GLY A N 1
ATOM 1631 C CA . GLY A 1 207 ? -15.619 1.172 6.783 1 83.47 207 GLY A CA 1
ATOM 1632 C C . GLY A 1 207 ? -14.89 0.765 8.049 1 83.47 207 GLY A C 1
ATOM 1633 O O . GLY A 1 207 ? -14.101 1.539 8.594 1 83.47 207 GLY A O 1
ATOM 1634 N N . GLU A 1 208 ? -15.118 -0.523 8.434 1 85.73 208 GLU A N 1
ATOM 1635 C CA . GLU A 1 208 ? -14.576 -1.039 9.687 1 85.73 208 GLU A CA 1
ATOM 1636 C C . GLU A 1 208 ? -13.054 -1.142 9.629 1 85.73 208 GLU A C 1
ATOM 1638 O O . GLU A 1 208 ? -12.373 -0.926 10.633 1 85.73 208 GLU A O 1
ATOM 1643 N N . VAL A 1 209 ? -12.587 -1.452 8.514 1 91.07 209 VAL A N 1
ATOM 1644 C CA . VAL A 1 209 ? -11.14 -1.54 8.353 1 91.07 209 VAL A CA 1
ATOM 1645 C C . VAL A 1 209 ? -10.515 -0.158 8.525 1 91.07 209 VAL A C 1
ATOM 1647 O O . VAL A 1 209 ? -9.44 -0.024 9.115 1 91.07 209 VAL A O 1
ATOM 1650 N N . GLY A 1 210 ? -11.255 0.838 8.044 1 90.88 210 GLY A N 1
ATOM 1651 C CA . GLY A 1 210 ? -10.816 2.21 8.244 1 90.88 210 GLY A CA 1
ATOM 1652 C C . GLY A 1 210 ? -10.741 2.605 9.707 1 90.88 210 GLY A C 1
ATOM 1653 O O . GLY A 1 210 ? -9.817 3.311 10.118 1 90.88 210 GLY A O 1
ATOM 1654 N N . ALA A 1 211 ? -11.68 2.092 10.498 1 90.96 211 ALA A N 1
ATOM 1655 C CA . ALA A 1 211 ? -11.672 2.355 11.935 1 90.96 211 ALA A CA 1
ATOM 1656 C C . ALA A 1 211 ? -10.447 1.735 12.6 1 90.96 211 ALA A C 1
ATOM 1658 O O . ALA A 1 211 ? -9.86 2.326 13.509 1 90.96 211 ALA A O 1
ATOM 1659 N N . GLY A 1 212 ? -10.122 0.568 12.178 1 93.24 212 GLY A N 1
ATOM 1660 C CA . GLY A 1 212 ? -8.908 -0.058 12.678 1 93.24 212 GLY A CA 1
ATOM 1661 C C . GLY A 1 212 ? -7.651 0.712 12.323 1 93.24 212 GLY A C 1
ATOM 1662 O O . GLY A 1 212 ? -6.722 0.8 13.129 1 93.24 212 GLY A O 1
ATOM 1663 N N . MET A 1 213 ? -7.68 1.257 11.144 1 94.24 213 MET A N 1
ATOM 1664 C CA . MET A 1 213 ? -6.567 2.09 10.699 1 94.24 213 MET A CA 1
ATOM 1665 C C . MET A 1 213 ? -6.433 3.332 11.574 1 94.24 213 MET A C 1
ATOM 1667 O O . MET A 1 213 ? -5.321 3.758 11.888 1 94.24 213 MET A O 1
ATOM 1671 N N . LEU A 1 214 ? -7.522 3.905 11.908 1 93.17 214 LEU A N 1
ATOM 1672 C CA . LEU A 1 214 ? -7.515 5.078 12.774 1 93.17 214 LEU A CA 1
ATOM 1673 C C . LEU A 1 214 ? -6.969 4.731 14.155 1 93.17 214 LEU A C 1
ATOM 1675 O O . LEU A 1 214 ? -6.284 5.545 14.78 1 93.17 214 LEU A O 1
ATOM 1679 N N . GLU A 1 215 ? -7.262 3.564 14.631 1 93.65 215 GLU A N 1
ATOM 1680 C CA . GLU A 1 215 ? -6.702 3.103 15.898 1 93.65 215 GLU A CA 1
ATOM 1681 C C . GLU A 1 215 ? -5.186 2.957 15.81 1 93.65 215 GLU A C 1
ATOM 1683 O O . GLU A 1 215 ? -4.469 3.28 16.76 1 93.65 215 GLU A O 1
ATOM 1688 N N . SER A 1 216 ? -4.778 2.473 14.701 1 95.2 216 SER A N 1
ATOM 1689 C CA . SER A 1 216 ? -3.34 2.373 14.479 1 95.2 216 SER A CA 1
ATOM 1690 C C . SER A 1 216 ? -2.68 3.748 14.496 1 95.2 216 SER A C 1
ATOM 1692 O O . SER A 1 216 ? -1.615 3.924 15.091 1 95.2 216 SER A O 1
ATOM 1694 N N . ALA A 1 217 ? -3.307 4.68 13.828 1 94.74 217 ALA A N 1
ATOM 1695 C CA . ALA A 1 217 ? -2.796 6.048 13.807 1 94.74 217 ALA A CA 1
ATOM 1696 C C . ALA A 1 217 ? -2.715 6.625 15.218 1 94.74 217 ALA A C 1
ATOM 1698 O O . ALA A 1 217 ? -1.748 7.309 15.56 1 94.74 217 ALA A O 1
ATOM 1699 N N . SER A 1 218 ? -3.723 6.328 16.015 1 94.61 218 SER A N 1
ATOM 1700 C CA . SER A 1 218 ? -3.747 6.8 17.396 1 94.61 218 SER A CA 1
ATOM 1701 C C . SER A 1 218 ? -2.604 6.197 18.206 1 94.61 218 SER A C 1
ATOM 1703 O O . SER A 1 218 ? -2.031 6.862 19.071 1 94.61 218 SER A O 1
ATOM 1705 N N . LYS A 1 219 ? -2.322 4.99 17.938 1 96.82 219 LYS A N 1
ATOM 1706 C CA . LYS A 1 219 ? -1.209 4.328 18.611 1 96.82 219 LYS A CA 1
ATOM 1707 C C . LYS A 1 219 ? 0.121 4.983 18.247 1 96.82 219 LYS A C 1
ATOM 1709 O O . LYS A 1 219 ? 0.983 5.172 19.108 1 96.82 219 LYS A O 1
ATOM 1714 N N . TYR A 1 220 ? 0.333 5.303 17.007 1 97.73 220 TYR A N 1
ATOM 1715 C CA . TYR A 1 220 ? 1.545 5.99 16.573 1 97.73 220 TYR A CA 1
ATOM 1716 C C . TYR A 1 220 ? 1.64 7.376 17.2 1 97.73 220 TYR A C 1
ATOM 1718 O O . TYR A 1 220 ? 2.717 7.799 17.626 1 97.73 220 TYR A O 1
ATOM 1726 N N . LEU A 1 221 ? 0.504 8.054 17.204 1 96.72 221 LEU A N 1
ATOM 1727 C CA . LEU A 1 221 ? 0.48 9.379 17.814 1 96.72 221 LEU A CA 1
ATOM 1728 C C . LEU A 1 221 ? 0.886 9.309 19.282 1 96.72 221 LEU A C 1
ATOM 1730 O O . LEU A 1 221 ? 1.674 10.132 19.753 1 96.72 221 LEU A O 1
ATOM 1734 N N . LYS A 1 222 ? 0.339 8.324 20.024 1 96.98 222 LYS A N 1
ATOM 1735 C CA . LYS A 1 222 ? 0.699 8.131 21.426 1 96.98 222 LYS A CA 1
ATOM 1736 C C . LYS A 1 222 ? 2.19 7.844 21.577 1 96.98 222 LYS A C 1
ATOM 1738 O O . LYS A 1 222 ? 2.829 8.328 22.513 1 96.98 222 LYS A O 1
ATOM 1743 N N . SER A 1 223 ? 2.694 7.115 20.661 1 98.12 223 SER A N 1
ATOM 1744 C CA . SER A 1 223 ? 4.109 6.758 20.691 1 98.12 223 SER A CA 1
ATOM 1745 C C . SER A 1 223 ? 4.991 7.975 20.434 1 98.12 223 SER A C 1
ATOM 1747 O O . SER A 1 223 ? 6.041 8.131 21.062 1 98.12 223 SER A O 1
ATOM 1749 N N . ILE A 1 224 ? 4.615 8.827 19.518 1 98.18 224 ILE A N 1
ATOM 1750 C CA . ILE A 1 224 ? 5.356 10.051 19.234 1 98.18 224 ILE A CA 1
ATOM 1751 C C . ILE A 1 224 ? 5.381 10.939 20.476 1 98.18 224 ILE A C 1
ATOM 1753 O O . ILE A 1 224 ? 6.438 11.441 20.866 1 98.18 224 ILE A O 1
ATOM 1757 N N . LYS A 1 225 ? 4.195 11.1 21.062 1 96.53 225 LYS A N 1
ATOM 1758 C CA . LYS A 1 225 ? 4.074 11.967 22.23 1 96.53 225 LYS A CA 1
ATOM 1759 C C . LYS A 1 225 ? 4.953 11.472 23.375 1 96.53 225 LYS A C 1
ATOM 1761 O O . LYS A 1 225 ? 5.597 12.269 24.06 1 96.53 225 LYS A O 1
ATOM 1766 N N . LEU A 1 226 ? 4.957 10.176 23.488 1 96.85 226 LEU A N 1
ATOM 1767 C CA . LEU A 1 226 ? 5.817 9.595 24.513 1 96.85 226 LEU A CA 1
ATOM 1768 C C . LEU A 1 226 ? 7.288 9.824 24.183 1 96.85 226 LEU A C 1
ATOM 1770 O O . LEU A 1 226 ? 8.073 10.198 25.057 1 96.85 226 LEU A O 1
ATOM 1774 N N . ALA A 1 227 ? 7.689 9.644 22.979 1 97.31 227 ALA A N 1
ATOM 1775 C CA . ALA A 1 227 ? 9.075 9.822 22.553 1 97.31 227 ALA A CA 1
ATOM 1776 C C . ALA A 1 227 ? 9.505 11.281 22.682 1 97.31 227 ALA A C 1
ATOM 1778 O O . ALA A 1 227 ? 10.658 11.567 23.014 1 97.31 227 ALA A O 1
ATOM 1779 N N . MET A 1 228 ? 8.637 12.209 22.409 1 96.66 228 MET A N 1
ATOM 1780 C CA . MET A 1 228 ? 8.904 13.642 22.482 1 96.66 228 MET A CA 1
ATOM 1781 C C . MET A 1 228 ? 9.328 14.046 23.89 1 96.66 228 MET A C 1
ATOM 1783 O O . MET A 1 228 ? 10.148 14.95 24.061 1 96.66 228 MET A O 1
ATOM 1787 N N . THR A 1 229 ? 8.792 13.364 24.887 1 94.11 229 THR A N 1
ATOM 1788 C CA . THR A 1 229 ? 9.107 13.692 26.273 1 94.11 229 THR A CA 1
ATOM 1789 C C . THR A 1 229 ? 10.501 13.194 26.643 1 94.11 229 THR A C 1
ATOM 1791 O O . THR A 1 229 ? 11.063 13.606 27.66 1 94.11 229 THR A O 1
ATOM 1794 N N . ARG A 1 230 ? 11.059 12.426 25.744 1 93.72 230 ARG A N 1
ATOM 1795 C CA . ARG A 1 230 ? 12.324 11.781 26.081 1 93.72 230 ARG A CA 1
ATOM 1796 C C . ARG A 1 230 ? 13.47 12.358 25.255 1 93.72 230 ARG A C 1
ATOM 1798 O O . ARG A 1 230 ? 14.621 11.944 25.408 1 93.72 230 ARG A O 1
ATOM 1805 N N . ILE A 1 231 ? 13.206 13.325 24.39 1 92.47 231 ILE A N 1
ATOM 1806 C CA . ILE A 1 231 ? 14.236 13.911 23.539 1 92.47 231 ILE A CA 1
ATOM 1807 C C . ILE A 1 231 ? 15.209 14.722 24.392 1 92.47 231 ILE A C 1
ATOM 1809 O O . ILE A 1 231 ? 14.793 15.465 25.284 1 92.47 231 ILE A O 1
ATOM 1813 N N . HIS A 1 232 ? 16.454 14.535 24.081 1 88.39 232 HIS A N 1
ATOM 1814 C CA . HIS A 1 232 ? 17.47 15.41 24.655 1 88.39 232 HIS A CA 1
ATOM 1815 C C . HIS A 1 232 ? 17.732 16.614 23.757 1 88.39 232 HIS A C 1
ATOM 1817 O O . HIS A 1 232 ? 18.553 16.544 22.84 1 88.39 232 HIS A O 1
ATOM 1823 N N . LEU A 1 233 ? 17.244 17.726 24.114 1 85.38 233 LEU A N 1
ATOM 1824 C CA . LEU A 1 233 ? 17.247 18.912 23.264 1 85.38 233 LEU A CA 1
ATOM 1825 C C . LEU A 1 233 ? 18.643 19.519 23.183 1 85.38 233 LEU A C 1
ATOM 1827 O O . LEU A 1 233 ? 18.941 20.282 22.26 1 85.38 233 LEU A O 1
ATOM 1831 N N . LEU A 1 234 ? 19.52 19.145 24.134 1 81.05 234 LEU A N 1
ATOM 1832 C CA . LEU A 1 234 ? 20.861 19.719 24.167 1 81.05 234 LEU A CA 1
ATOM 1833 C C . LEU A 1 234 ? 21.879 18.754 23.568 1 81.05 234 LEU A C 1
ATOM 1835 O O . LEU A 1 234 ? 23.087 18.939 23.732 1 81.05 234 LEU A O 1
ATOM 1839 N N . SER A 1 235 ? 21.396 17.859 22.767 1 84.06 235 SER A N 1
ATOM 1840 C CA . SER A 1 235 ? 22.292 16.899 22.13 1 84.06 235 SER A CA 1
ATOM 1841 C C . SER A 1 235 ? 23.066 17.541 20.984 1 84.06 235 SER A C 1
ATOM 1843 O O . SER A 1 235 ? 22.74 18.648 20.552 1 84.06 235 SER A O 1
ATOM 1845 N N . ALA A 1 236 ? 24.116 16.84 20.541 1 90.43 236 ALA A N 1
ATOM 1846 C CA . ALA A 1 236 ? 24.918 17.31 19.414 1 90.43 236 ALA A CA 1
ATOM 1847 C C . ALA A 1 236 ? 24.053 17.516 18.173 1 90.43 236 ALA A C 1
ATOM 1849 O O . ALA A 1 236 ? 23.146 16.724 17.903 1 90.43 236 ALA A O 1
ATOM 1850 N N . PRO A 1 237 ? 24.362 18.62 17.517 1 93.95 237 PRO A N 1
ATOM 1851 C CA . PRO A 1 237 ? 23.559 18.924 16.331 1 93.95 237 PRO A CA 1
ATOM 1852 C C . PRO A 1 237 ? 23.636 17.829 15.27 1 93.95 237 PRO A C 1
ATOM 1854 O O . PRO A 1 237 ? 24.721 17.315 14.985 1 93.95 237 PRO A O 1
ATOM 1857 N N . SER A 1 238 ? 22.551 17.461 14.796 1 96.14 238 SER A N 1
ATOM 1858 C CA . SER A 1 238 ? 22.45 16.476 13.724 1 96.14 238 SER A CA 1
ATOM 1859 C C . SER A 1 238 ? 21.183 16.682 12.901 1 96.14 238 SER A C 1
ATOM 1861 O O . SER A 1 238 ? 20.21 17.264 13.385 1 96.14 238 SER A O 1
ATOM 1863 N N . LEU A 1 239 ? 21.254 16.245 11.717 1 96.68 239 LEU A N 1
ATOM 1864 C CA . LEU A 1 239 ? 20.09 16.381 10.848 1 96.68 239 LEU A CA 1
ATOM 1865 C C . LEU A 1 239 ? 18.91 15.582 11.391 1 96.68 239 LEU A C 1
ATOM 1867 O O . LEU A 1 239 ? 17.763 16.027 11.308 1 96.68 239 LEU A O 1
ATOM 1871 N N . VAL A 1 240 ? 19.191 14.44 11.972 1 97.1 240 VAL A N 1
ATOM 1872 C CA . VAL A 1 240 ? 18.141 13.576 12.501 1 97.1 240 VAL A CA 1
ATOM 1873 C C . VAL A 1 240 ? 17.452 14.261 13.678 1 97.1 240 VAL A C 1
ATOM 1875 O O . VAL A 1 240 ? 16.232 14.165 13.833 1 97.1 240 VAL A O 1
ATOM 1878 N N . LEU A 1 241 ? 18.255 14.868 14.488 1 97.46 241 LEU A N 1
ATOM 1879 C CA . LEU A 1 241 ? 17.653 15.611 15.589 1 97.46 241 LEU A CA 1
ATOM 1880 C C . LEU A 1 241 ? 16.766 16.736 15.064 1 97.46 241 LEU A C 1
ATOM 1882 O O . LEU A 1 241 ? 15.657 16.941 15.563 1 97.46 241 LEU A O 1
ATOM 1886 N N . LEU A 1 242 ? 17.264 17.467 14.082 1 98.1 242 LEU A N 1
ATOM 1887 C CA . LEU A 1 242 ? 16.471 18.535 13.483 1 98.1 242 LEU A CA 1
ATOM 1888 C C . LEU A 1 242 ? 15.152 17.995 12.942 1 98.1 242 LEU A C 1
ATOM 1890 O O . LEU A 1 242 ? 14.093 18.583 13.174 1 98.1 242 LEU A O 1
ATOM 1894 N N . GLN A 1 243 ? 15.212 16.891 12.229 1 98.41 243 GLN A N 1
ATOM 1895 C CA . GLN A 1 243 ? 14.029 16.256 11.658 1 98.41 243 GLN A CA 1
ATOM 1896 C C . GLN A 1 243 ? 13.046 15.841 12.749 1 98.41 243 GLN A C 1
ATOM 1898 O O . GLN A 1 243 ? 11.837 16.035 12.609 1 98.41 243 GLN A O 1
ATOM 1903 N N . SER A 1 244 ? 13.553 15.306 13.818 1 98.41 244 SER A N 1
ATOM 1904 C CA . SER A 1 244 ? 12.712 14.878 14.931 1 98.41 244 SER A CA 1
ATOM 1905 C C . SER A 1 244 ? 12.042 16.068 15.608 1 98.41 244 SER A C 1
ATOM 1907 O O . SER A 1 244 ? 10.893 15.976 16.044 1 98.41 244 SER A O 1
ATOM 1909 N N . LEU A 1 245 ? 12.78 17.127 15.693 1 98.12 245 LEU A N 1
ATOM 1910 C CA . LEU A 1 245 ? 12.235 18.338 16.297 1 98.12 245 LEU A CA 1
ATOM 1911 C C . LEU A 1 245 ? 11.124 18.924 15.433 1 98.12 245 LEU A C 1
ATOM 1913 O O . LEU A 1 245 ? 10.095 19.365 15.952 1 98.12 245 LEU A O 1
ATOM 1917 N N . LEU A 1 246 ? 11.313 18.926 14.165 1 98.39 246 LEU A N 1
ATOM 1918 C CA . LEU A 1 246 ? 10.28 19.412 13.256 1 98.39 246 LEU A CA 1
ATOM 1919 C C . LEU A 1 246 ? 9.027 18.546 13.344 1 98.39 246 LEU A C 1
ATOM 1921 O O . LEU A 1 246 ? 7.912 19.067 13.412 1 98.39 246 LEU A O 1
ATOM 1925 N N . CYS A 1 247 ? 9.232 17.23 13.375 1 98.57 247 CYS A N 1
ATOM 1926 C CA . CYS A 1 247 ? 8.105 16.319 13.534 1 98.57 247 CYS A CA 1
ATOM 1927 C C . CYS A 1 247 ? 7.361 16.593 14.836 1 98.57 247 CYS A C 1
ATOM 1929 O O . CYS A 1 247 ? 6.129 16.615 14.859 1 98.57 247 CYS A O 1
ATOM 1931 N N . SER A 1 248 ? 8.138 16.801 15.842 1 98.34 248 SER A N 1
ATOM 1932 C CA . SER A 1 248 ? 7.553 17.079 17.15 1 98.34 248 SER A CA 1
ATOM 1933 C C . SER A 1 248 ? 6.767 18.385 17.138 1 98.34 248 SER A C 1
ATOM 1935 O O . SER A 1 248 ? 5.698 18.478 17.744 1 98.34 248 SER A O 1
ATOM 1937 N N . ALA A 1 249 ? 7.285 19.367 16.428 1 97.72 249 ALA A N 1
ATOM 1938 C CA . ALA A 1 249 ? 6.585 20.644 16.312 1 97.72 249 ALA A CA 1
ATOM 1939 C C . ALA A 1 249 ? 5.244 20.471 15.604 1 97.72 249 ALA A C 1
ATOM 1941 O O . ALA A 1 249 ? 4.235 21.042 16.025 1 97.72 249 ALA A O 1
ATOM 1942 N N . PHE A 1 250 ? 5.244 19.665 14.564 1 97.69 250 PHE A N 1
ATOM 1943 C CA . PHE A 1 250 ? 4.019 19.413 13.814 1 97.69 250 PHE A CA 1
ATOM 1944 C C . PHE A 1 250 ? 2.979 18.726 14.691 1 97.69 250 PHE A C 1
ATOM 1946 O O . PHE A 1 250 ? 1.802 19.091 14.668 1 97.69 250 PHE A O 1
ATOM 1953 N N . ILE A 1 251 ? 3.439 17.813 15.471 1 97.51 251 ILE A N 1
ATOM 1954 C CA . ILE A 1 251 ? 2.529 17.049 16.317 1 97.51 251 ILE A CA 1
ATOM 1955 C C . ILE A 1 251 ? 1.99 17.942 17.432 1 97.51 251 ILE A C 1
ATOM 1957 O O . ILE A 1 251 ? 0.797 17.904 17.743 1 97.51 251 ILE A O 1
ATOM 1961 N N . ALA A 1 252 ? 2.868 18.709 18.007 1 96.55 252 ALA A N 1
ATOM 1962 C CA . ALA A 1 252 ? 2.452 19.612 19.077 1 96.55 252 ALA A CA 1
ATOM 1963 C C . ALA A 1 252 ? 1.433 20.629 18.572 1 96.55 252 ALA A C 1
ATOM 1965 O O . ALA A 1 252 ? 0.441 20.911 19.247 1 96.55 252 ALA A O 1
ATOM 1966 N N . GLN A 1 253 ? 1.687 21.131 17.41 1 96.15 253 GLN A N 1
ATOM 1967 C CA . GLN A 1 253 ? 0.745 22.073 16.815 1 96.15 253 GLN A CA 1
ATOM 1968 C C . GLN A 1 253 ? -0.599 21.406 16.537 1 96.15 253 GLN A C 1
ATOM 1970 O O . GLN A 1 253 ? -1.653 21.992 16.793 1 96.15 253 GLN A O 1
ATOM 1975 N N . GLY A 1 254 ? -0.567 20.228 16.016 1 94.86 254 GLY A N 1
ATOM 1976 C CA . GLY A 1 254 ? -1.791 19.499 15.723 1 94.86 254 GLY A CA 1
ATOM 1977 C C . GLY A 1 254 ? -2.598 19.166 16.964 1 94.86 254 GLY A C 1
ATOM 1978 O O . GLY A 1 254 ? -3.819 19.011 16.894 1 94.86 254 GLY A O 1
ATOM 1979 N N . ALA A 1 255 ? -1.881 19.141 18.063 1 93.04 255 ALA A N 1
ATOM 1980 C CA . ALA A 1 255 ? -2.536 18.819 19.328 1 93.04 255 ALA A CA 1
ATOM 1981 C C . ALA A 1 255 ? -2.965 20.086 20.062 1 93.04 255 ALA A C 1
ATOM 1983 O O . ALA A 1 255 ? -3.602 20.015 21.116 1 93.04 255 ALA A O 1
ATOM 1984 N N . GLY A 1 256 ? -2.6 21.242 19.542 1 92.88 256 GLY A N 1
ATOM 1985 C CA . GLY A 1 256 ? -2.936 22.502 20.184 1 92.88 256 GLY A CA 1
ATOM 1986 C C . GLY A 1 256 ? -2.039 22.83 21.363 1 92.88 256 GLY A C 1
ATOM 1987 O O . GLY A 1 256 ? -2.397 23.647 22.214 1 92.88 256 GLY A O 1
ATOM 1988 N N . GLU A 1 257 ? -0.848 22.13 21.398 1 92.59 257 GLU A N 1
ATOM 1989 C CA . GLU A 1 257 ? 0.123 22.376 22.46 1 92.59 257 GLU A CA 1
ATOM 1990 C C . GLU A 1 257 ? 1.113 23.467 22.061 1 92.59 257 GLU A C 1
ATOM 1992 O O . GLU A 1 257 ? 2.271 23.178 21.752 1 92.59 257 GLU A O 1
ATOM 1997 N N . LEU A 1 258 ? 0.756 24.654 22.23 1 91.21 258 LEU A N 1
ATOM 1998 C CA . LEU A 1 258 ? 1.458 25.798 21.658 1 91.21 258 LEU A CA 1
ATOM 1999 C C . LEU A 1 258 ? 2.808 26.002 22.337 1 91.21 258 LEU A C 1
ATOM 2001 O O . LEU A 1 258 ? 3.799 26.319 21.675 1 91.21 258 LEU A O 1
ATOM 2005 N N . THR A 1 259 ? 2.836 25.801 23.652 1 89.2 259 THR A N 1
ATOM 2006 C CA . THR A 1 259 ? 4.086 25.99 24.38 1 89.2 259 THR A CA 1
ATOM 2007 C C . THR A 1 259 ? 5.132 24.973 23.932 1 89.2 259 THR A C 1
ATOM 2009 O O . THR A 1 259 ? 6.289 25.329 23.693 1 89.2 259 THR A O 1
ATOM 2012 N N . HIS A 1 260 ? 4.687 23.758 23.828 1 92.45 260 HIS A N 1
ATOM 2013 C CA . HIS A 1 260 ? 5.593 22.712 23.368 1 92.45 260 HIS A CA 1
ATOM 2014 C C . HIS A 1 260 ? 6.015 22.945 21.921 1 92.45 260 HIS A C 1
ATOM 2016 O O . HIS A 1 260 ? 7.172 22.715 21.563 1 92.45 260 HIS A O 1
ATOM 2022 N N . CYS A 1 261 ? 5.077 23.36 21.16 1 94.39 261 CYS A N 1
ATOM 2023 C CA . CYS A 1 261 ? 5.38 23.615 19.757 1 94.39 261 CYS A CA 1
ATOM 2024 C C . CYS A 1 261 ? 6.478 24.664 19.617 1 94.39 261 CYS A C 1
ATOM 2026 O O . CYS A 1 261 ? 7.42 24.483 18.845 1 94.39 261 CYS A O 1
ATOM 2028 N N . TRP A 1 262 ? 6.385 25.73 20.371 1 93.2 262 TRP A N 1
ATOM 2029 C CA . TRP A 1 262 ? 7.38 26.796 20.323 1 93.2 262 TRP A CA 1
ATOM 2030 C C . TRP A 1 262 ? 8.747 26.286 20.766 1 93.2 262 TRP A C 1
ATOM 2032 O O . TRP A 1 262 ? 9.772 26.654 20.188 1 93.2 262 TRP A O 1
ATOM 2042 N N . THR A 1 263 ? 8.707 25.449 21.813 1 93.94 263 THR A N 1
ATOM 2043 C CA . THR A 1 263 ? 9.953 24.866 22.3 1 93.94 263 THR A CA 1
ATOM 2044 C C . THR A 1 263 ? 10.643 24.067 21.198 1 93.94 263 THR A C 1
ATOM 2046 O O . THR A 1 263 ? 11.85 24.202 20.99 1 93.94 263 THR A O 1
ATOM 2049 N N . PHE A 1 264 ? 9.929 23.301 20.507 1 96.53 264 PHE A N 1
ATOM 2050 C CA . PHE A 1 264 ? 10.497 22.46 19.459 1 96.53 264 PHE A CA 1
ATOM 2051 C C . PHE A 1 264 ? 10.944 23.303 18.271 1 96.53 264 PHE A C 1
ATOM 2053 O O . PHE A 1 264 ? 11.98 23.027 17.663 1 96.53 264 PHE A O 1
ATOM 2060 N N . ILE A 1 265 ? 10.177 24.314 17.888 1 96.43 265 ILE A N 1
ATOM 2061 C CA . ILE A 1 265 ? 10.546 25.189 16.78 1 96.43 265 ILE A CA 1
ATOM 2062 C C . ILE A 1 265 ? 11.849 25.915 17.109 1 96.43 265 ILE A C 1
ATOM 2064 O O . ILE A 1 265 ? 12.742 26.012 16.264 1 96.43 265 ILE A O 1
ATOM 2068 N N . THR A 1 266 ? 11.952 26.408 18.345 1 95.66 266 THR A N 1
ATOM 2069 C CA . THR A 1 266 ? 13.155 27.111 18.776 1 95.66 266 THR A CA 1
ATOM 2070 C C . THR A 1 266 ? 14.374 26.197 18.692 1 95.66 266 THR A C 1
ATOM 2072 O O . THR A 1 266 ? 15.415 26.59 18.162 1 95.66 266 THR A O 1
ATOM 2075 N N . ALA A 1 267 ? 14.151 25.019 19.217 1 96.06 267 ALA A N 1
ATOM 2076 C CA . ALA A 1 267 ? 15.241 24.048 19.171 1 96.06 267 ALA A CA 1
ATOM 2077 C C . ALA A 1 267 ? 15.596 23.689 17.731 1 96.06 267 ALA A C 1
ATOM 2079 O O . ALA A 1 267 ? 16.771 23.519 17.398 1 96.06 267 ALA A O 1
ATOM 2080 N N . ALA A 1 268 ? 14.636 23.522 16.874 1 97.14 268 ALA A N 1
ATOM 2081 C CA . ALA A 1 268 ? 14.867 23.191 15.471 1 97.14 268 ALA A CA 1
ATOM 2082 C C . ALA A 1 268 ? 15.636 24.303 14.764 1 97.14 268 ALA A C 1
ATOM 2084 O O . ALA A 1 268 ? 16.545 24.033 13.975 1 97.14 268 ALA A O 1
ATOM 2085 N N . CYS A 1 269 ? 15.249 25.534 14.992 1 96.26 269 CYS A N 1
ATOM 2086 C CA . CYS A 1 269 ? 15.93 26.67 14.381 1 96.26 269 CYS A CA 1
ATOM 2087 C C . CYS A 1 269 ? 17.377 26.756 14.851 1 96.26 269 CYS A C 1
ATOM 2089 O O . CYS A 1 269 ? 18.273 27.064 14.063 1 96.26 269 CYS A O 1
ATOM 2091 N N . ARG A 1 270 ? 17.558 26.501 16.156 1 95.15 270 ARG A N 1
ATOM 2092 C CA . ARG A 1 270 ? 18.925 26.459 16.665 1 95.15 270 ARG A CA 1
ATOM 2093 C C . ARG A 1 270 ? 19.737 25.376 15.963 1 95.15 270 ARG A C 1
ATOM 2095 O O . ARG A 1 270 ? 20.897 25.595 15.608 1 95.15 270 ARG A O 1
ATOM 2102 N N . MET A 1 271 ? 19.117 24.228 15.805 1 95.72 271 MET A N 1
ATOM 2103 C CA . MET A 1 271 ? 19.772 23.128 15.104 1 95.72 271 MET A CA 1
ATOM 2104 C C . MET A 1 271 ? 20.08 23.509 13.66 1 95.72 271 MET A C 1
ATOM 2106 O O . MET A 1 271 ? 21.134 23.154 13.131 1 95.72 271 MET A O 1
ATOM 2110 N N . CYS A 1 272 ? 19.182 24.174 13.045 1 95.57 272 CYS A N 1
ATOM 2111 C CA . CYS A 1 272 ? 19.339 24.634 11.67 1 95.57 272 CYS A CA 1
ATOM 2112 C C . CYS A 1 272 ? 20.557 25.54 11.534 1 95.57 272 CYS A C 1
ATOM 2114 O O . CYS A 1 272 ? 21.338 25.399 10.591 1 95.57 272 CYS A O 1
ATOM 2116 N N . GLU A 1 273 ? 20.78 26.412 12.458 1 95.13 273 GLU A N 1
ATOM 2117 C CA . GLU A 1 273 ? 21.92 27.324 12.466 1 95.13 273 GLU A CA 1
ATOM 2118 C C . GLU A 1 273 ? 23.219 26.58 12.759 1 95.13 273 GLU A C 1
ATOM 2120 O O . GLU A 1 273 ? 24.229 26.794 12.086 1 95.13 273 GLU A O 1
ATOM 2125 N N . ASP A 1 274 ? 23.136 25.721 13.785 1 95.26 274 ASP A N 1
ATOM 2126 C CA . ASP A 1 274 ? 24.326 24.99 14.208 1 95.26 274 ASP A CA 1
ATOM 2127 C C . ASP A 1 274 ? 24.851 24.098 13.084 1 95.26 274 ASP A C 1
ATOM 2129 O O . ASP A 1 274 ? 26.059 23.886 12.966 1 95.26 274 ASP A O 1
ATOM 2133 N N . LEU A 1 275 ? 23.923 23.638 12.223 1 95.85 275 LEU A N 1
ATOM 2134 C CA . LEU A 1 275 ? 24.304 22.747 11.132 1 95.85 275 LEU A CA 1
ATOM 2135 C C . LEU A 1 275 ? 24.71 23.543 9.896 1 95.85 275 LEU A C 1
ATOM 2137 O O . LEU A 1 275 ? 25.205 22.973 8.921 1 95.85 275 LEU A O 1
ATOM 2141 N N . GLY A 1 276 ? 24.489 24.816 9.879 1 94.39 276 GLY A N 1
ATOM 2142 C CA . GLY A 1 276 ? 24.828 25.665 8.748 1 94.39 276 GLY A CA 1
ATOM 2143 C C . GLY A 1 276 ? 24.003 25.367 7.51 1 94.39 276 GLY A C 1
ATOM 2144 O O . GLY A 1 276 ? 24.537 25.318 6.4 1 94.39 276 GLY A O 1
ATOM 2145 N N . LEU A 1 277 ? 22.698 25.142 7.697 1 94.23 277 LEU A N 1
ATOM 2146 C CA . LEU A 1 277 ? 21.855 24.694 6.594 1 94.23 277 LEU A CA 1
ATOM 2147 C C . LEU A 1 277 ? 21.731 25.779 5.529 1 94.23 277 LEU A C 1
ATOM 2149 O O . LEU A 1 277 ? 21.577 25.476 4.343 1 94.23 277 LEU A O 1
ATOM 2153 N N . GLU A 1 278 ? 21.783 26.992 5.872 1 93.49 278 GLU A N 1
ATOM 2154 C CA . GLU A 1 278 ? 21.714 28.063 4.882 1 93.49 278 GLU A CA 1
ATOM 2155 C C . GLU A 1 278 ? 22.8 27.905 3.822 1 93.49 278 GLU A C 1
ATOM 2157 O O . GLU A 1 278 ? 22.52 27.981 2.623 1 93.49 278 GLU A O 1
ATOM 2162 N N . ALA A 1 279 ? 23.994 27.724 4.346 1 92.56 279 ALA A N 1
ATOM 2163 C CA . ALA A 1 279 ? 25.127 27.57 3.437 1 92.56 279 ALA A CA 1
ATOM 2164 C C . ALA A 1 279 ? 24.962 26.331 2.561 1 92.56 279 ALA A C 1
ATOM 2166 O O . ALA A 1 279 ? 25.333 26.34 1.385 1 92.56 279 ALA A O 1
ATOM 2167 N N . GLN A 1 280 ? 24.401 25.34 3.124 1 91.95 280 GLN A N 1
ATOM 2168 C CA . GLN A 1 280 ? 24.216 24.096 2.384 1 91.95 280 GLN A CA 1
ATOM 2169 C C . GLN A 1 280 ? 23.166 24.258 1.289 1 91.95 280 GLN A C 1
ATOM 2171 O O . GLN A 1 280 ? 23.338 23.756 0.176 1 91.95 280 GLN A O 1
ATOM 2176 N N . VAL A 1 281 ? 22.094 24.9 1.591 1 92.43 281 VAL A N 1
ATOM 2177 C CA . VAL A 1 281 ? 21.021 25.12 0.627 1 92.43 281 VAL A CA 1
ATOM 2178 C C . VAL A 1 281 ? 21.517 26.02 -0.503 1 92.43 281 VAL A C 1
ATOM 2180 O O . VAL A 1 281 ? 21.19 25.799 -1.671 1 92.43 281 VAL A O 1
ATOM 2183 N N . LYS A 1 282 ? 22.333 26.937 -0.178 1 89.15 282 LYS A N 1
ATOM 2184 C CA . LYS A 1 282 ? 22.896 27.84 -1.178 1 89.15 282 LYS A CA 1
ATOM 2185 C C . LYS A 1 282 ? 23.836 27.098 -2.123 1 89.15 282 LYS A C 1
ATOM 2187 O O . LYS A 1 282 ? 23.918 27.425 -3.309 1 89.15 282 LYS A O 1
ATOM 2192 N N . ALA A 1 283 ? 24.46 26.142 -1.541 1 85.28 283 ALA A N 1
ATOM 2193 C CA . ALA A 1 283 ? 25.497 25.438 -2.29 1 85.28 283 ALA A CA 1
ATOM 2194 C C . ALA A 1 283 ? 24.9 24.307 -3.123 1 85.28 283 ALA A C 1
ATOM 2196 O O . ALA A 1 283 ? 25.555 23.78 -4.025 1 85.28 283 ALA A O 1
ATOM 2197 N N . CYS A 1 284 ? 23.714 24.043 -2.859 1 78.99 284 CYS A N 1
ATOM 2198 C CA . CYS A 1 284 ? 23.136 22.843 -3.454 1 78.99 284 CYS A CA 1
ATOM 2199 C C . CYS A 1 284 ? 23.035 22.979 -4.969 1 78.99 284 CYS A C 1
ATOM 2201 O O . CYS A 1 284 ? 22.454 23.942 -5.473 1 78.99 284 CYS A O 1
ATOM 2203 N N . ARG A 1 285 ? 23.746 22.099 -5.669 1 67.75 285 ARG A N 1
ATOM 2204 C CA . ARG A 1 285 ? 23.765 22.077 -7.128 1 67.75 285 ARG A CA 1
ATOM 2205 C C . ARG A 1 285 ? 23.098 20.816 -7.666 1 67.75 285 ARG A C 1
ATOM 2207 O O . ARG A 1 285 ? 22.672 20.778 -8.822 1 67.75 285 ARG A O 1
ATOM 2214 N N . THR A 1 286 ? 23.08 19.788 -6.811 1 69.63 286 THR A N 1
ATOM 2215 C CA . THR A 1 286 ? 22.569 18.509 -7.29 1 69.63 286 THR A CA 1
ATOM 2216 C C . THR A 1 286 ? 21.285 18.131 -6.557 1 69.63 286 THR A C 1
ATOM 2218 O O . THR A 1 286 ? 21.139 18.411 -5.365 1 69.63 286 THR A O 1
ATOM 2221 N N . GLU A 1 287 ? 20.437 17.551 -7.244 1 77.04 287 GLU A N 1
ATOM 2222 C CA . GLU A 1 287 ? 19.118 17.21 -6.718 1 77.04 287 GLU A CA 1
ATOM 2223 C C . GLU A 1 287 ? 19.091 15.783 -6.178 1 77.04 287 GLU A C 1
ATOM 2225 O O . GLU A 1 287 ? 18.481 14.898 -6.78 1 77.04 287 GLU A O 1
ATOM 2230 N N . THR A 1 288 ? 19.828 15.589 -5.088 1 81.91 288 THR A N 1
ATOM 2231 C CA . THR A 1 288 ? 19.766 14.297 -4.413 1 81.91 288 THR A CA 1
ATOM 2232 C C . THR A 1 288 ? 18.681 14.299 -3.34 1 81.91 288 THR A C 1
ATOM 2234 O O . THR A 1 288 ? 18.187 15.359 -2.951 1 81.91 288 THR A O 1
ATOM 2237 N N . GLU A 1 289 ? 18.354 13.172 -2.87 1 83.48 289 GLU A N 1
ATOM 2238 C CA . GLU A 1 289 ? 17.355 13.054 -1.812 1 83.48 289 GLU A CA 1
ATOM 2239 C C . GLU A 1 289 ? 17.831 13.722 -0.525 1 83.48 289 GLU A C 1
ATOM 2241 O O . GLU A 1 289 ? 17.03 14.288 0.22 1 83.48 289 GLU A O 1
ATOM 2246 N N . ASP A 1 290 ? 19.098 13.679 -0.298 1 85.88 290 ASP A N 1
ATOM 2247 C CA . ASP A 1 290 ? 19.654 14.312 0.894 1 85.88 290 ASP A CA 1
ATOM 2248 C C . ASP A 1 290 ? 19.527 15.832 0.819 1 85.88 290 ASP A C 1
ATOM 2250 O O . ASP A 1 290 ? 19.224 16.485 1.819 1 85.88 290 ASP A O 1
ATOM 2254 N N . ASP A 1 291 ? 19.751 16.284 -0.333 1 90.29 291 ASP A N 1
ATOM 2255 C CA . ASP A 1 291 ? 19.638 17.727 -0.521 1 90.29 291 ASP A CA 1
ATOM 2256 C C . ASP A 1 291 ? 18.189 18.187 -0.38 1 90.29 291 ASP A C 1
ATOM 2258 O O . ASP A 1 291 ? 17.926 19.283 0.12 1 90.29 291 ASP A O 1
ATOM 2262 N N . ILE A 1 292 ? 17.368 17.332 -0.777 1 91.45 292 ILE A N 1
ATOM 2263 C CA . ILE A 1 292 ? 15.949 17.655 -0.674 1 91.45 292 ILE A CA 1
ATOM 2264 C C . ILE A 1 292 ? 15.546 17.748 0.796 1 91.45 292 ILE A C 1
ATOM 2266 O O . ILE A 1 292 ? 14.821 18.665 1.19 1 91.45 292 ILE A O 1
ATOM 2270 N N . GLU A 1 293 ? 16.053 16.879 1.576 1 93.37 293 GLU A N 1
ATOM 2271 C CA . GLU A 1 293 ? 15.747 16.881 3.004 1 93.37 293 GLU A CA 1
ATOM 2272 C C . GLU A 1 293 ? 16.243 18.16 3.672 1 93.37 293 GLU A C 1
ATOM 2274 O O . GLU A 1 293 ? 15.519 18.779 4.455 1 93.37 293 GLU A O 1
ATOM 2279 N N . ILE A 1 294 ? 17.422 18.466 3.336 1 94.81 294 ILE A N 1
ATOM 2280 C CA . ILE A 1 294 ? 18.034 19.656 3.918 1 94.81 294 ILE A CA 1
ATOM 2281 C C . ILE A 1 294 ? 17.227 20.893 3.53 1 94.81 294 ILE A C 1
ATOM 2283 O O . ILE A 1 294 ? 16.93 21.739 4.377 1 94.81 294 ILE A O 1
ATOM 2287 N N . TYR A 1 295 ? 16.885 20.938 2.287 1 95.28 295 TYR A N 1
ATOM 2288 C CA . TYR A 1 295 ? 16.13 22.082 1.786 1 95.28 295 TYR A CA 1
ATOM 2289 C C . TYR A 1 295 ? 14.795 22.212 2.51 1 95.28 295 TYR A C 1
ATOM 2291 O O . TYR A 1 295 ? 14.421 23.304 2.945 1 95.28 295 TYR A O 1
ATOM 2299 N N . TYR A 1 296 ? 14.116 21.167 2.655 1 96.18 296 TYR A N 1
ATOM 2300 C CA . TYR A 1 296 ? 12.781 21.224 3.24 1 96.18 296 TYR A CA 1
ATOM 2301 C C . TYR A 1 296 ? 12.855 21.441 4.747 1 96.18 296 TYR A C 1
ATOM 2303 O O . TYR A 1 296 ? 11.988 22.097 5.329 1 96.18 296 TYR A O 1
ATOM 2311 N N . CYS A 1 297 ? 13.871 20.886 5.37 1 97.3 297 CYS A N 1
ATOM 2312 C CA . CYS A 1 297 ? 14.073 21.203 6.779 1 97.3 297 CYS A CA 1
ATOM 2313 C C . CYS A 1 297 ? 14.295 22.698 6.975 1 97.3 297 CYS A C 1
ATOM 2315 O O . CYS A 1 297 ? 13.684 23.311 7.852 1 97.3 297 CYS A O 1
ATOM 2317 N N . TYR A 1 298 ? 15.154 23.205 6.113 1 96.75 298 TYR A N 1
ATOM 2318 C CA . TYR A 1 298 ? 15.472 24.628 6.166 1 96.75 298 TYR A CA 1
ATOM 2319 C C . TYR A 1 298 ? 14.229 25.474 5.915 1 96.75 298 TYR A C 1
ATOM 2321 O O . TYR A 1 298 ? 13.971 26.439 6.638 1 96.75 298 TYR A O 1
ATOM 2329 N N . THR A 1 299 ? 13.477 25.1 4.985 1 96.51 299 THR A N 1
ATOM 2330 C CA . THR A 1 299 ? 12.282 25.833 4.58 1 96.51 299 THR A CA 1
ATOM 2331 C C . THR A 1 299 ? 11.224 25.792 5.678 1 96.51 299 THR A C 1
ATOM 2333 O O . THR A 1 299 ? 10.636 26.82 6.019 1 96.51 299 THR A O 1
ATOM 2336 N N . TRP A 1 300 ? 11.032 24.671 6.28 1 97.33 300 TRP A N 1
ATOM 2337 C CA . TRP A 1 300 ? 10.033 24.538 7.335 1 97.33 300 TRP A CA 1
ATOM 2338 C C . TRP A 1 300 ? 10.438 25.331 8.573 1 97.33 300 TRP A C 1
ATOM 2340 O O . TRP A 1 300 ? 9.587 25.903 9.258 1 97.33 300 TRP A O 1
ATOM 2350 N N . CYS A 1 301 ? 11.687 25.34 8.883 1 97.3 301 CYS A N 1
ATOM 2351 C CA . CYS A 1 301 ? 12.139 26.149 10.009 1 97.3 301 CYS A CA 1
ATOM 2352 C C . CYS A 1 301 ? 11.778 27.616 9.807 1 97.3 301 CYS A C 1
ATOM 2354 O O . CYS A 1 301 ? 11.277 28.269 10.724 1 97.3 301 CYS A O 1
ATOM 2356 N N . HIS A 1 302 ? 11.968 28.065 8.58 1 96.48 302 HIS A N 1
ATOM 2357 C CA . HIS A 1 302 ? 11.655 29.46 8.291 1 96.48 302 HIS A CA 1
ATOM 2358 C C . HIS A 1 302 ? 10.154 29.717 8.376 1 96.48 302 HIS A C 1
ATOM 2360 O O . HIS A 1 302 ? 9.723 30.729 8.933 1 96.48 302 HIS A O 1
ATOM 2366 N N . ILE A 1 303 ? 9.389 28.833 7.861 1 96.61 303 ILE A N 1
ATOM 2367 C CA . ILE A 1 303 ? 7.941 29.007 7.825 1 96.61 303 ILE A CA 1
ATOM 2368 C C . ILE A 1 303 ? 7.384 28.987 9.247 1 96.61 303 ILE A C 1
ATOM 2370 O O . ILE A 1 303 ? 6.62 29.874 9.633 1 96.61 303 ILE A O 1
ATOM 2374 N N . LEU A 1 304 ? 7.812 28.033 10.018 1 96.87 304 LEU A N 1
ATOM 2375 C CA . LEU A 1 304 ? 7.291 27.882 11.373 1 96.87 304 LEU A CA 1
ATOM 2376 C C . LEU A 1 304 ? 7.79 29.006 12.275 1 96.87 304 LEU A C 1
ATOM 2378 O O . LEU A 1 304 ? 7.032 29.536 13.091 1 96.87 304 LEU A O 1
ATOM 2382 N N . ASP A 1 305 ? 9.028 29.357 12.148 1 95.82 305 ASP A N 1
ATOM 2383 C CA . ASP A 1 305 ? 9.623 30.412 12.962 1 95.82 305 ASP A CA 1
ATOM 2384 C C . ASP A 1 305 ? 8.87 31.729 12.791 1 95.82 305 ASP A C 1
ATOM 2386 O O . ASP A 1 305 ? 8.444 32.339 13.774 1 95.82 305 ASP A O 1
ATOM 2390 N N . LYS A 1 306 ? 8.68 32.17 11.569 1 95.16 306 LYS A N 1
ATOM 2391 C CA . LYS A 1 306 ? 8.053 33.466 11.328 1 95.16 306 LYS A CA 1
ATOM 2392 C C . LYS A 1 306 ? 6.567 33.431 11.672 1 95.16 306 LYS A C 1
ATOM 2394 O O . LYS A 1 306 ? 6.012 34.421 12.153 1 95.16 306 LYS A O 1
ATOM 2399 N N . ASN A 1 307 ? 5.931 32.381 11.299 1 93.55 307 ASN A N 1
ATOM 2400 C CA . ASN A 1 307 ? 4.501 32.286 11.573 1 93.55 307 ASN A CA 1
ATOM 2401 C C . ASN A 1 307 ? 4.218 32.269 13.072 1 93.55 307 ASN A C 1
ATOM 2403 O O . ASN A 1 307 ? 3.325 32.973 13.547 1 93.55 307 ASN A O 1
ATOM 2407 N N . TYR A 1 308 ? 4.984 31.51 13.731 1 93.15 308 TYR A N 1
ATOM 2408 C CA . TYR A 1 308 ? 4.734 31.383 15.162 1 93.15 308 TYR A CA 1
ATOM 2409 C C . TYR A 1 308 ? 5.153 32.647 15.903 1 93.15 308 TYR A C 1
ATOM 2411 O O . TYR A 1 308 ? 4.531 33.027 16.898 1 93.15 308 TYR A O 1
ATOM 2419 N N . SER A 1 309 ? 6.217 33.261 15.486 1 91.41 309 SER A N 1
ATOM 2420 C CA . SER A 1 309 ? 6.611 34.537 16.074 1 91.41 309 SER A CA 1
ATOM 2421 C C . SER A 1 309 ? 5.513 35.583 15.912 1 91.41 309 SER A C 1
ATOM 2423 O O . SER A 1 309 ? 5.184 36.298 16.861 1 91.41 309 SER A O 1
ATOM 2425 N N . MET A 1 310 ? 4.957 35.557 14.789 1 90.08 310 MET A N 1
ATOM 2426 C CA . MET A 1 310 ? 3.886 36.512 14.519 1 90.08 310 MET A CA 1
ATOM 2427 C C . MET A 1 310 ? 2.652 36.198 15.358 1 90.08 310 MET A C 1
ATOM 2429 O O . MET A 1 310 ? 2.046 37.099 15.94 1 90.08 310 MET A O 1
ATOM 2433 N N . MET A 1 311 ? 2.315 34.964 15.389 1 88.92 311 MET A N 1
ATOM 2434 C CA . MET A 1 311 ? 1.138 34.517 16.129 1 88.92 311 MET A CA 1
ATOM 2435 C C . MET A 1 311 ? 1.281 34.823 17.616 1 88.92 311 MET A C 1
ATOM 2437 O O . MET A 1 311 ? 0.301 35.164 18.281 1 88.92 311 MET A O 1
ATOM 2441 N N . GLN A 1 312 ? 2.505 34.783 18.051 1 85.87 312 GLN A N 1
ATOM 2442 C CA . GLN A 1 312 ? 2.762 35.017 19.469 1 85.87 312 GLN A CA 1
ATOM 2443 C C . GLN A 1 312 ? 3.005 36.497 19.746 1 85.87 312 GLN A C 1
ATOM 2445 O O . GLN A 1 312 ? 3.243 36.889 20.891 1 85.87 312 GLN A O 1
ATOM 2450 N N . GLY A 1 313 ? 2.998 37.281 18.693 1 82.41 313 GLY A N 1
ATOM 2451 C CA . GLY A 1 313 ? 3.19 38.711 18.868 1 82.41 313 GLY A CA 1
ATOM 2452 C C . GLY A 1 313 ? 4.615 39.082 19.232 1 82.41 313 GLY A C 1
ATOM 2453 O O . GLY A 1 313 ? 4.846 40.077 19.923 1 82.41 313 GLY A O 1
ATOM 2454 N N . LYS A 1 314 ? 5.453 38.208 18.795 1 81.72 314 LYS A N 1
ATOM 2455 C CA . LYS A 1 314 ? 6.861 38.49 19.059 1 81.72 314 LYS A CA 1
ATOM 2456 C C . LYS A 1 314 ? 7.429 39.465 18.032 1 81.72 314 LYS A C 1
ATOM 2458 O O . LYS A 1 314 ? 7.066 39.416 16.855 1 81.72 314 LYS A O 1
ATOM 2463 N N . SER A 1 315 ? 8.301 40.259 18.521 1 81.46 315 SER A N 1
ATOM 2464 C CA . SER A 1 315 ? 8.891 41.26 17.638 1 81.46 315 SER A CA 1
ATOM 2465 C C . SER A 1 315 ? 10.19 40.754 17.018 1 81.46 315 SER A C 1
ATOM 2467 O O . SER A 1 315 ? 10.806 41.445 16.205 1 81.46 315 SER A O 1
ATOM 2469 N N . ARG A 1 316 ? 10.602 39.551 17.44 1 83.11 316 ARG A N 1
ATOM 2470 C CA . ARG A 1 316 ? 11.82 38.957 16.898 1 83.11 316 ARG A CA 1
ATOM 2471 C C . ARG A 1 316 ? 11.575 37.522 16.443 1 83.11 316 ARG A C 1
ATOM 2473 O O . ARG A 1 316 ? 10.664 36.856 16.939 1 83.11 316 ARG A O 1
ATOM 2480 N N . PHE A 1 317 ? 12.32 37.214 15.444 1 85.5 317 PHE A N 1
ATOM 2481 C CA . PHE A 1 317 ? 12.295 35.839 14.96 1 85.5 317 PHE A CA 1
ATOM 2482 C C . PHE A 1 317 ? 13.661 35.183 15.123 1 85.5 317 PHE A C 1
ATOM 2484 O O . PHE A 1 317 ? 14.648 35.858 15.423 1 85.5 317 PHE A O 1
ATOM 2491 N N . LEU A 1 318 ? 13.665 33.91 14.991 1 83.05 318 LEU A N 1
ATOM 2492 C CA . LEU A 1 318 ? 14.847 33.141 15.365 1 83.05 318 LEU A CA 1
ATOM 2493 C C . LEU A 1 318 ? 15.84 33.075 14.21 1 83.05 318 LEU A C 1
ATOM 2495 O O . LEU A 1 318 ? 17.047 33.215 14.415 1 83.05 318 LEU A O 1
ATOM 2499 N N . LEU A 1 319 ? 15.298 32.825 12.975 1 91.21 319 LEU A N 1
ATOM 2500 C CA . LEU A 1 319 ? 16.165 32.726 11.806 1 91.21 319 LEU A CA 1
ATOM 2501 C C . LEU A 1 319 ? 16.173 34.035 11.024 1 91.21 319 LEU A C 1
ATOM 2503 O O . LEU A 1 319 ? 15.12 34.636 10.8 1 91.21 319 LEU A O 1
ATOM 2507 N N . GLU A 1 320 ? 17.252 34.367 10.572 1 86.66 320 GLU A N 1
ATOM 2508 C CA . GLU A 1 320 ? 17.41 35.661 9.914 1 86.66 320 GLU A CA 1
ATOM 2509 C C . GLU A 1 320 ? 16.671 35.695 8.58 1 86.66 320 GLU A C 1
ATOM 2511 O O . GLU A 1 320 ? 16.589 34.681 7.883 1 86.66 320 GLU A O 1
ATOM 2516 N N . TYR A 1 321 ? 16.237 36.883 8.234 1 83.78 321 TYR A N 1
ATOM 2517 C CA . TYR A 1 321 ? 15.47 37.144 7.021 1 83.78 321 TYR A CA 1
ATOM 2518 C C . TYR A 1 321 ? 16.318 36.906 5.778 1 83.78 321 TYR A C 1
ATOM 2520 O O . TYR A 1 321 ? 15.833 36.364 4.782 1 83.78 321 TYR A O 1
ATOM 2528 N N . ASP A 1 322 ? 17.496 37.228 5.789 1 79.16 322 ASP A N 1
ATOM 2529 C CA . ASP A 1 322 ? 18.395 37.114 4.645 1 79.16 322 ASP A CA 1
ATOM 2530 C C . ASP A 1 322 ? 18.556 35.658 4.216 1 79.16 322 ASP A C 1
ATOM 2532 O O . ASP A 1 322 ? 18.789 35.374 3.039 1 79.16 322 ASP A O 1
ATOM 2536 N N . GLY A 1 323 ? 18.396 34.823 5.095 1 79.76 323 GLY A N 1
ATOM 2537 C CA . GLY A 1 323 ? 18.496 33.405 4.788 1 79.76 323 GLY A CA 1
ATOM 2538 C C . GLY A 1 323 ? 17.356 32.9 3.923 1 79.76 323 GLY A C 1
ATOM 2539 O O . GLY A 1 323 ? 17.495 31.887 3.234 1 79.76 323 GLY A O 1
ATOM 2540 N N . LEU A 1 324 ? 16.296 33.566 3.87 1 85.7 324 LEU A N 1
ATOM 2541 C CA . LEU A 1 324 ? 15.117 33.18 3.103 1 85.7 324 LEU A CA 1
ATOM 2542 C C . LEU A 1 324 ? 15.41 33.204 1.606 1 85.7 324 LEU A C 1
ATOM 2544 O O . LEU A 1 324 ? 14.838 32.42 0.845 1 85.7 324 LEU A O 1
ATOM 2548 N N . ASP A 1 325 ? 16.3 34.013 1.247 1 86.2 325 ASP A N 1
ATOM 2549 C CA . ASP A 1 325 ? 16.677 34.108 -0.16 1 86.2 325 ASP A CA 1
ATOM 2550 C C . ASP A 1 325 ? 17.24 32.783 -0.668 1 86.2 325 ASP A C 1
ATOM 2552 O O . ASP A 1 325 ? 17.017 32.409 -1.822 1 86.2 325 ASP A O 1
ATOM 2556 N N . ALA A 1 326 ? 17.94 32.147 0.198 1 86.42 326 ALA A N 1
ATOM 2557 C CA . ALA A 1 326 ? 18.505 30.852 -0.174 1 86.42 326 ALA A CA 1
ATOM 2558 C C . ALA A 1 326 ? 17.403 29.846 -0.497 1 86.42 326 ALA A C 1
ATOM 2560 O O . ALA A 1 326 ? 17.525 29.065 -1.443 1 86.42 326 ALA A O 1
ATOM 2561 N N . ALA A 1 327 ? 16.346 29.873 0.275 1 88.79 327 ALA A N 1
ATOM 2562 C CA . ALA A 1 327 ? 15.233 28.951 0.06 1 88.79 327 ALA A CA 1
ATOM 2563 C C . ALA A 1 327 ? 14.472 29.299 -1.216 1 88.79 327 ALA A C 1
ATOM 2565 O O . ALA A 1 327 ? 14.097 28.41 -1.984 1 88.79 327 ALA A O 1
ATOM 2566 N N . LEU A 1 328 ? 14.284 30.523 -1.495 1 89.86 328 LEU A N 1
ATOM 2567 C CA . LEU A 1 328 ? 13.478 30.983 -2.62 1 89.86 328 LEU A CA 1
ATOM 2568 C C . LEU A 1 328 ? 14.238 30.826 -3.933 1 89.86 328 LEU A C 1
ATOM 2570 O O . LEU A 1 328 ? 13.631 30.611 -4.985 1 89.86 328 LEU A O 1
ATOM 2574 N N . SER A 1 329 ? 15.523 30.855 -3.942 1 86.5 329 SER A N 1
ATOM 2575 C CA . SER A 1 329 ? 16.332 30.804 -5.155 1 86.5 329 SER A CA 1
ATOM 2576 C C . SER A 1 329 ? 16.816 29.386 -5.438 1 86.5 329 SER A C 1
ATOM 2578 O O . SER A 1 329 ? 17.394 29.121 -6.494 1 86.5 329 SER A O 1
ATOM 2580 N N . SER A 1 330 ? 16.582 28.504 -4.506 1 87.69 330 SER A N 1
ATOM 2581 C CA . SER A 1 330 ? 17.043 27.129 -4.667 1 87.69 330 SER A CA 1
ATOM 2582 C C . SER A 1 330 ? 16.357 26.451 -5.848 1 87.69 330 SER A C 1
ATOM 2584 O O . SER A 1 330 ? 15.182 26.705 -6.12 1 87.69 330 SER A O 1
ATOM 2586 N N . PRO A 1 331 ? 17.05 25.532 -6.499 1 84.86 331 PRO A N 1
ATOM 2587 C CA . PRO A 1 331 ? 16.427 24.764 -7.58 1 84.86 331 PRO A CA 1
ATOM 2588 C C . PRO A 1 331 ? 15.277 23.885 -7.092 1 84.86 331 PRO A C 1
ATOM 2590 O O . PRO A 1 331 ? 14.386 23.539 -7.872 1 84.86 331 PRO A O 1
ATOM 2593 N N . PHE A 1 332 ? 15.246 23.622 -5.84 1 86.47 332 PHE A N 1
ATOM 2594 C CA . PHE A 1 332 ? 14.218 22.752 -5.28 1 86.47 332 PHE A CA 1
ATOM 2595 C C . PHE A 1 332 ? 12.895 23.496 -5.142 1 86.47 332 PHE A C 1
ATOM 2597 O O . PHE A 1 332 ? 11.841 22.876 -4.989 1 86.47 332 PHE A O 1
ATOM 2604 N N . ASN A 1 333 ? 12.992 24.754 -5.186 1 87.72 333 ASN A N 1
ATOM 2605 C CA . ASN A 1 333 ? 11.785 25.568 -5.083 1 87.72 333 ASN A CA 1
ATOM 2606 C C . ASN A 1 333 ? 10.826 25.297 -6.238 1 87.72 333 ASN A C 1
ATOM 2608 O O . ASN A 1 333 ? 9.607 25.36 -6.067 1 87.72 333 ASN A O 1
ATOM 2612 N N . LYS A 1 334 ? 11.387 24.833 -7.365 1 84.55 334 LYS A N 1
ATOM 2613 C CA . LYS A 1 334 ? 10.58 24.573 -8.553 1 84.55 334 LYS A CA 1
ATOM 2614 C C . LYS A 1 334 ? 9.744 23.308 -8.384 1 84.55 334 LYS A C 1
ATOM 2616 O O . LYS A 1 334 ? 8.663 23.189 -8.966 1 84.55 334 LYS A O 1
ATOM 2621 N N . ASP A 1 335 ? 10.225 22.472 -7.556 1 85.71 335 ASP A N 1
ATOM 2622 C CA . ASP A 1 335 ? 9.546 21.193 -7.368 1 85.71 335 ASP A CA 1
ATOM 2623 C C . ASP A 1 335 ? 8.564 21.259 -6.201 1 85.71 335 ASP A C 1
ATOM 2625 O O . ASP A 1 335 ? 7.829 20.303 -5.947 1 85.71 335 ASP A O 1
ATOM 2629 N N . MET A 1 336 ? 8.584 22.351 -5.502 1 91.48 336 MET A N 1
ATOM 2630 C CA . MET A 1 336 ? 7.668 22.541 -4.38 1 91.48 336 MET A CA 1
ATOM 2631 C C . MET A 1 336 ? 6.235 22.714 -4.871 1 91.48 336 MET A C 1
ATOM 2633 O O . MET A 1 336 ? 6.002 23.318 -5.919 1 91.48 336 MET A O 1
ATOM 2637 N N . SER A 1 337 ? 5.355 22.129 -4.157 1 92.34 337 SER A N 1
ATOM 2638 C CA . SER A 1 337 ? 3.952 22.294 -4.523 1 92.34 337 SER A CA 1
ATOM 2639 C C . SER A 1 337 ? 3.54 23.761 -4.485 1 92.34 337 SER A C 1
ATOM 2641 O O . SER A 1 337 ? 4.155 24.567 -3.783 1 92.34 337 SER A O 1
ATOM 2643 N N . SER A 1 338 ? 2.51 24.06 -5.164 1 92.12 338 SER A N 1
ATOM 2644 C CA . SER A 1 338 ? 2.025 25.436 -5.199 1 92.12 338 SER A CA 1
ATOM 2645 C C . SER A 1 338 ? 1.505 25.875 -3.834 1 92.12 338 SER A C 1
ATOM 2647 O O . SER A 1 338 ? 1.617 27.047 -3.469 1 92.12 338 SER A O 1
ATOM 2649 N N . LEU A 1 339 ? 1.004 24.98 -3.056 1 93.9 339 LEU A N 1
ATOM 2650 C CA . LEU A 1 339 ? 0.469 25.313 -1.739 1 93.9 339 LEU A CA 1
ATOM 2651 C C . LEU A 1 339 ? 1.588 25.716 -0.785 1 93.9 339 LEU A C 1
ATOM 2653 O O . LEU A 1 339 ? 1.529 26.781 -0.167 1 93.9 339 LEU A O 1
ATOM 2657 N N . LEU A 1 340 ? 2.585 24.895 -0.694 1 94.98 340 LEU A N 1
ATOM 2658 C CA . LEU A 1 340 ? 3.689 25.205 0.207 1 94.98 340 LEU A CA 1
ATOM 2659 C C . LEU A 1 340 ? 4.452 26.436 -0.272 1 94.98 340 LEU A C 1
ATOM 2661 O O . LEU A 1 340 ? 4.941 27.224 0.541 1 94.98 340 LEU A O 1
ATOM 2665 N N . SER A 1 341 ? 4.554 26.549 -1.559 1 93.73 341 SER A N 1
ATOM 2666 C CA . SER A 1 341 ? 5.185 27.736 -2.126 1 93.73 341 SER A CA 1
ATOM 2667 C C . SER A 1 341 ? 4.454 29.006 -1.703 1 93.73 341 SER A C 1
ATOM 2669 O O . SER A 1 341 ? 5.085 30.027 -1.422 1 93.73 341 SER A O 1
ATOM 2671 N N . THR A 1 342 ? 3.212 28.986 -1.687 1 94.5 342 THR A N 1
ATOM 2672 C CA . THR A 1 342 ? 2.42 30.129 -1.244 1 94.5 342 THR A CA 1
ATOM 2673 C C . THR A 1 342 ? 2.73 30.47 0.211 1 94.5 342 THR A C 1
ATOM 2675 O O . THR A 1 342 ? 2.943 31.636 0.549 1 94.5 342 THR A O 1
ATOM 2678 N N . TYR A 1 343 ? 2.801 29.482 1.025 1 94.83 343 TYR A N 1
ATOM 2679 C CA . TYR A 1 343 ? 3.147 29.705 2.425 1 94.83 343 TYR A CA 1
ATOM 2680 C C . TYR A 1 343 ? 4.549 30.29 2.553 1 94.83 343 TYR A C 1
ATOM 2682 O O . TYR A 1 343 ? 4.794 31.151 3.401 1 94.83 343 TYR A O 1
ATOM 2690 N N . LEU A 1 344 ? 5.4 29.774 1.735 1 95.37 344 LEU A N 1
ATOM 2691 C CA . LEU A 1 344 ? 6.773 30.266 1.766 1 95.37 344 LEU A CA 1
ATOM 2692 C C . LEU A 1 344 ? 6.829 31.745 1.398 1 95.37 344 LEU A C 1
ATOM 2694 O O . LEU A 1 344 ? 7.66 32.489 1.923 1 95.37 344 LEU A O 1
ATOM 2698 N N . HIS A 1 345 ? 5.945 32.2 0.628 1 94.93 345 HIS A N 1
ATOM 2699 C CA . HIS A 1 345 ? 5.954 33.584 0.165 1 94.93 345 HIS A CA 1
ATOM 2700 C C . HIS A 1 345 ? 5.328 34.514 1.199 1 94.93 345 HIS A C 1
ATOM 2702 O O . HIS A 1 345 ? 5.464 35.736 1.103 1 94.93 345 HIS A O 1
ATOM 2708 N N . PHE A 1 346 ? 4.68 33.98 2.196 1 96.32 346 PHE A N 1
ATOM 2709 C CA . PHE A 1 346 ? 4.221 34.787 3.32 1 96.32 346 PHE A CA 1
ATOM 2710 C C . PHE A 1 346 ? 5.381 35.137 4.244 1 96.32 346 PHE A C 1
ATOM 2712 O O . PHE A 1 346 ? 5.339 36.149 4.947 1 96.32 346 PHE A O 1
ATOM 2719 N N . VAL A 1 347 ? 6.397 34.346 4.199 1 95.73 347 VAL A N 1
ATOM 2720 C CA . VAL A 1 347 ? 7.453 34.367 5.205 1 95.73 347 VAL A CA 1
ATOM 2721 C C . VAL A 1 347 ? 8.193 35.702 5.151 1 95.73 347 VAL A C 1
ATOM 2723 O O . VAL A 1 347 ? 8.404 36.344 6.182 1 95.73 347 VAL A O 1
ATOM 2726 N N . PRO A 1 348 ? 8.595 36.229 3.959 1 94.99 348 PRO A N 1
ATOM 2727 C CA . PRO A 1 348 ? 9.256 37.535 3.922 1 94.99 348 PRO A CA 1
ATOM 2728 C C . PRO A 1 348 ? 8.359 38.665 4.423 1 94.99 348 PRO A C 1
ATOM 2730 O O . PRO A 1 348 ? 8.845 39.617 5.04 1 94.99 348 PRO A O 1
ATOM 2733 N N . ILE A 1 349 ? 7.151 38.555 4.146 1 95.75 349 ILE A N 1
ATOM 2734 C CA . ILE A 1 349 ? 6.2 39.577 4.571 1 95.75 349 ILE A CA 1
ATOM 2735 C C . ILE A 1 349 ? 6.098 39.585 6.095 1 95.75 349 ILE A C 1
ATOM 2737 O O . ILE A 1 349 ? 6.131 40.648 6.719 1 95.75 349 ILE A O 1
ATOM 2741 N N . GLN A 1 350 ? 6.008 38.456 6.643 1 95.23 350 GLN A N 1
ATOM 2742 C CA . GLN A 1 350 ? 5.948 38.324 8.095 1 95.23 350 GLN A CA 1
ATOM 2743 C C . GLN A 1 350 ? 7.229 38.837 8.747 1 95.23 350 GLN A C 1
ATOM 2745 O O . GLN A 1 350 ? 7.179 39.512 9.778 1 95.23 350 GLN A O 1
ATOM 2750 N N . ALA A 1 351 ? 8.301 38.527 8.142 1 93.77 351 ALA A N 1
ATOM 2751 C CA . ALA A 1 351 ? 9.589 38.959 8.678 1 93.77 351 ALA A CA 1
ATOM 2752 C C . ALA A 1 351 ? 9.695 40.481 8.694 1 93.77 351 ALA A C 1
ATOM 2754 O O . ALA A 1 351 ? 10.128 41.069 9.687 1 93.77 351 ALA A O 1
ATOM 2755 N N . ILE A 1 352 ? 9.32 41.108 7.624 1 93.35 352 ILE A N 1
ATOM 2756 C CA . ILE A 1 352 ? 9.388 42.563 7.536 1 93.35 352 ILE A CA 1
ATOM 2757 C C . ILE A 1 352 ? 8.394 43.186 8.513 1 93.35 352 ILE A C 1
ATOM 2759 O O . ILE A 1 352 ? 8.705 44.178 9.176 1 93.35 352 ILE A O 1
ATOM 2763 N N . TYR A 1 353 ? 7.232 42.676 8.59 1 93.85 353 TYR A N 1
ATOM 2764 C CA . TYR A 1 353 ? 6.238 43.165 9.54 1 93.85 353 TYR A CA 1
ATOM 2765 C C . TYR A 1 353 ? 6.791 43.159 10.96 1 93.85 353 TYR A C 1
ATOM 2767 O O . TYR A 1 353 ? 6.688 44.157 11.677 1 93.85 353 TYR A O 1
ATOM 2775 N N . MET A 1 354 ? 7.404 42.061 11.388 1 91.85 354 MET A N 1
ATOM 2776 C CA . MET A 1 354 ? 7.905 41.905 12.751 1 91.85 354 MET A CA 1
ATOM 2777 C C . MET A 1 354 ? 9.066 42.858 13.016 1 91.85 354 MET A C 1
ATOM 2779 O O . MET A 1 354 ? 9.193 43.397 14.117 1 91.85 354 MET A O 1
ATOM 2783 N N . SER A 1 355 ? 9.796 43.136 11.954 1 89.85 355 SER A N 1
ATOM 2784 C CA . SER A 1 355 ? 10.998 43.945 12.127 1 89.85 355 SER A CA 1
ATOM 2785 C C . SER A 1 355 ? 10.675 45.435 12.07 1 89.85 355 SER A C 1
ATOM 2787 O O . SER A 1 355 ? 11.328 46.243 12.734 1 89.85 355 SER A O 1
ATOM 2789 N N . GLU A 1 356 ? 9.563 45.736 11.318 1 90.85 356 GLU A N 1
ATOM 2790 C CA . GLU A 1 356 ? 9.419 47.156 11.014 1 90.85 356 GLU A CA 1
ATOM 2791 C C . GLU A 1 356 ? 8.053 47.678 11.45 1 90.85 356 GLU A C 1
ATOM 2793 O O . GLU A 1 356 ? 7.87 48.884 11.627 1 90.85 356 GLU A O 1
ATOM 2798 N N . LEU A 1 357 ? 7.094 46.802 11.598 1 90.49 357 LEU A N 1
ATOM 2799 C CA . LEU A 1 357 ? 5.739 47.302 11.805 1 90.49 357 LEU A CA 1
ATOM 2800 C C . LEU A 1 357 ? 5.176 46.811 13.135 1 90.49 357 LEU A C 1
ATOM 2802 O O . LEU A 1 357 ? 4.093 47.231 13.548 1 90.49 357 LEU A O 1
ATOM 2806 N N . HIS A 1 358 ? 5.897 45.985 13.792 1 87.35 358 HIS A N 1
ATOM 2807 C CA . HIS A 1 358 ? 5.381 45.477 15.058 1 87.35 358 HIS A CA 1
ATOM 2808 C C . HIS A 1 358 ? 5.079 46.616 16.026 1 87.35 358 HIS A C 1
ATOM 2810 O O . HIS A 1 358 ? 5.884 47.538 16.178 1 87.35 358 HIS A O 1
ATOM 2816 N N . PRO A 1 359 ? 3.974 46.519 16.665 1 80.26 359 PRO A N 1
ATOM 2817 C CA . PRO A 1 359 ? 3.52 47.631 17.503 1 80.26 359 PRO A CA 1
ATOM 2818 C C . PRO A 1 359 ? 4.529 48.004 18.586 1 80.26 359 PRO A C 1
ATOM 2820 O O . PRO A 1 359 ? 4.736 49.189 18.861 1 80.26 359 PRO A O 1
ATOM 2823 N N . ASP A 1 360 ? 5.114 47.055 19.166 1 78.36 360 ASP A N 1
ATOM 2824 C CA . ASP A 1 360 ? 6.082 47.319 20.226 1 78.36 360 ASP A CA 1
ATOM 2825 C C . ASP A 1 360 ? 7.318 48.027 19.677 1 78.36 360 ASP A C 1
ATOM 2827 O O . ASP A 1 360 ? 7.968 48.796 20.389 1 78.36 360 ASP A O 1
ATOM 2831 N N . ARG A 1 361 ? 7.57 47.778 18.448 1 81.68 361 ARG A N 1
ATOM 2832 C CA . ARG A 1 361 ? 8.745 48.394 17.84 1 81.68 361 ARG A CA 1
ATOM 2833 C C . ARG A 1 361 ? 8.436 49.81 17.364 1 81.68 361 ARG A C 1
ATOM 2835 O O . ARG A 1 361 ? 9.203 50.739 17.626 1 81.68 361 ARG A O 1
ATOM 2842 N N . ILE A 1 362 ? 7.341 49.951 16.734 1 81.27 362 ILE A N 1
ATOM 2843 C CA . ILE A 1 362 ? 6.99 51.244 16.156 1 81.27 362 ILE A CA 1
ATOM 2844 C C . ILE A 1 362 ? 6.704 52.246 17.272 1 81.27 362 ILE A C 1
ATOM 2846 O O . ILE A 1 362 ? 6.991 53.438 17.133 1 81.27 362 ILE A O 1
ATOM 2850 N N . SER A 1 363 ? 6.166 51.796 18.412 1 75.52 363 SER A N 1
ATOM 2851 C CA . SER A 1 363 ? 5.848 52.698 19.514 1 75.52 363 SER A CA 1
ATOM 2852 C C . SER A 1 363 ? 7.114 53.211 20.193 1 75.52 363 SER A C 1
ATOM 2854 O O . SER A 1 363 ? 7.116 54.296 20.778 1 75.52 363 SER A O 1
ATOM 2856 N N . ASN A 1 364 ? 8.153 52.522 20.088 1 75.97 364 ASN A N 1
ATOM 2857 C CA . ASN A 1 364 ? 9.352 52.85 20.852 1 75.97 364 ASN A CA 1
ATOM 2858 C C . ASN A 1 364 ? 10.428 53.472 19.966 1 75.97 364 ASN A C 1
ATOM 2860 O O . ASN A 1 364 ? 11.422 54.001 20.467 1 75.97 364 ASN A O 1
ATOM 2864 N N . LYS A 1 365 ? 10.213 53.376 18.629 1 81.67 365 LYS A N 1
ATOM 2865 C CA . LYS A 1 365 ? 11.234 53.887 17.719 1 81.67 365 LYS A CA 1
ATOM 2866 C C . LYS A 1 365 ? 10.646 54.911 16.753 1 81.67 365 LYS A C 1
ATOM 2868 O O . LYS A 1 365 ? 10.043 54.543 15.742 1 81.67 365 LYS A O 1
ATOM 2873 N N . LYS A 1 366 ? 10.988 56.137 16.887 1 78.59 366 LYS A N 1
ATOM 2874 C CA . LYS A 1 366 ? 10.478 57.239 16.076 1 78.59 366 LYS A CA 1
ATOM 2875 C C . LYS A 1 366 ? 10.853 57.06 14.608 1 78.59 366 LYS A C 1
ATOM 2877 O O . LYS A 1 366 ? 10.072 57.4 13.717 1 78.59 366 LYS A O 1
ATOM 2882 N N . SER A 1 367 ? 12.051 56.558 14.403 1 81.44 367 SER A N 1
ATOM 2883 C CA . SER A 1 367 ? 12.535 56.362 13.04 1 81.44 367 SER A CA 1
ATOM 2884 C C . SER A 1 367 ? 11.63 55.411 12.265 1 81.44 367 SER A C 1
ATOM 2886 O O . SER A 1 367 ? 11.461 55.557 11.052 1 81.44 367 SER A O 1
ATOM 2888 N N . LEU A 1 368 ? 11.086 54.496 12.991 1 84.68 368 LEU A N 1
ATOM 2889 C CA . LEU A 1 368 ? 10.198 53.534 12.347 1 84.68 368 LEU A CA 1
ATOM 2890 C C . LEU A 1 368 ? 8.83 54.152 12.078 1 84.68 368 LEU A C 1
ATOM 2892 O O . LEU A 1 368 ? 8.186 53.833 11.076 1 84.68 368 LEU A O 1
ATOM 2896 N N . LEU A 1 369 ? 8.452 55.038 12.859 1 82.43 369 LEU A N 1
ATOM 2897 C CA . LEU A 1 369 ? 7.147 55.679 12.74 1 82.43 369 LEU A CA 1
ATOM 2898 C C . LEU A 1 369 ? 7.038 56.452 11.43 1 82.43 369 LEU A C 1
ATOM 2900 O O . LEU A 1 369 ? 5.982 56.459 10.794 1 82.43 369 LEU A O 1
ATOM 2904 N N . SER A 1 370 ? 8.1 57.081 11.024 1 81.87 370 SER A N 1
ATOM 2905 C CA . SER A 1 370 ? 8.097 57.896 9.814 1 81.87 370 SER A CA 1
ATOM 2906 C C . SER A 1 370 ? 8.037 57.028 8.562 1 81.87 370 SER A C 1
ATOM 2908 O O . SER A 1 370 ? 7.656 57.501 7.489 1 81.87 370 SER A O 1
ATOM 2910 N N . ARG A 1 371 ? 8.387 55.75 8.707 1 88.44 371 ARG A N 1
ATOM 2911 C CA . ARG A 1 371 ? 8.489 54.863 7.553 1 88.44 371 ARG A CA 1
ATOM 2912 C C . ARG A 1 371 ? 7.271 53.951 7.453 1 88.44 371 ARG A C 1
ATOM 2914 O O . ARG A 1 371 ? 7.112 53.224 6.471 1 88.44 371 ARG A O 1
ATOM 2921 N N . VAL A 1 372 ? 6.392 54.008 8.299 1 89.93 372 VAL A N 1
ATOM 2922 C CA . VAL A 1 372 ? 5.288 53.062 8.425 1 89.93 372 VAL A CA 1
ATOM 2923 C C . VAL A 1 372 ? 4.486 53.027 7.126 1 89.93 372 VAL A C 1
ATOM 2925 O O . VAL A 1 372 ? 4.189 51.952 6.601 1 89.93 372 VAL A O 1
ATOM 2928 N N . GLU A 1 373 ? 4.176 54.194 6.575 1 88.74 373 GLU A N 1
ATOM 2929 C CA . GLU A 1 373 ? 3.34 54.248 5.379 1 88.74 373 GLU A CA 1
ATOM 2930 C C . GLU A 1 373 ? 4.038 53.599 4.188 1 88.74 373 GLU A C 1
ATOM 2932 O O . GLU A 1 373 ? 3.394 52.947 3.363 1 88.74 373 GLU A O 1
ATOM 2937 N N . ILE A 1 374 ? 5.316 53.815 4.099 1 92.55 374 ILE A N 1
ATOM 2938 C CA . ILE A 1 374 ? 6.089 53.267 2.99 1 92.55 374 ILE A CA 1
ATOM 2939 C C . ILE A 1 374 ? 6.172 51.748 3.12 1 92.55 374 ILE A C 1
ATOM 2941 O O . ILE A 1 374 ? 6.044 51.026 2.129 1 92.55 374 ILE A O 1
ATOM 2945 N N . VAL A 1 375 ? 6.389 51.296 4.297 1 94.84 375 VAL A N 1
ATOM 2946 C CA . VAL A 1 375 ? 6.526 49.865 4.545 1 94.84 375 VAL A CA 1
ATOM 2947 C C . VAL A 1 375 ? 5.18 49.174 4.341 1 94.84 375 VAL A C 1
ATOM 2949 O O . VAL A 1 375 ? 5.116 48.08 3.775 1 94.84 375 VAL A O 1
ATOM 2952 N N . VAL A 1 376 ? 4.106 49.751 4.811 1 94.76 376 VAL A N 1
ATOM 2953 C CA . VAL A 1 376 ? 2.769 49.192 4.638 1 94.76 376 VAL A CA 1
ATOM 2954 C C . VAL A 1 376 ? 2.461 49.04 3.151 1 94.76 376 VAL A C 1
ATOM 2956 O O . VAL A 1 376 ? 1.958 48 2.718 1 94.76 376 VAL A O 1
ATOM 2959 N N . LYS A 1 377 ? 2.743 50.087 2.368 1 94.87 377 LYS A N 1
ATOM 2960 C CA . LYS A 1 377 ? 2.502 50.032 0.929 1 94.87 377 LYS A CA 1
ATOM 2961 C C . LYS A 1 377 ? 3.295 48.901 0.282 1 94.87 377 LYS A C 1
ATOM 2963 O O . LYS A 1 377 ? 2.769 48.169 -0.56 1 94.87 377 LYS A O 1
ATOM 2968 N N . ASP A 1 378 ? 4.501 48.765 0.691 1 96.38 378 ASP A N 1
ATOM 2969 C CA . ASP A 1 378 ? 5.36 47.709 0.165 1 96.38 378 ASP A CA 1
ATOM 2970 C C . ASP A 1 378 ? 4.795 46.328 0.491 1 96.38 378 ASP A C 1
ATOM 2972 O O . ASP A 1 378 ? 4.732 45.456 -0.378 1 96.38 378 ASP A O 1
ATOM 2976 N N . LEU A 1 379 ? 4.438 46.118 1.72 1 97.11 379 LEU A N 1
ATOM 2977 C CA . LEU A 1 379 ? 3.935 44.825 2.17 1 97.11 379 LEU A CA 1
ATOM 2978 C C . LEU A 1 379 ? 2.612 44.49 1.488 1 97.11 379 LEU A C 1
ATOM 2980 O O . LEU A 1 379 ? 2.355 43.33 1.158 1 97.11 379 LEU A O 1
ATOM 2984 N N . LEU A 1 380 ? 1.745 45.501 1.294 1 96.46 380 LEU A N 1
ATOM 2985 C CA . LEU A 1 380 ? 0.477 45.267 0.611 1 96.46 380 LEU A CA 1
ATOM 2986 C C . LEU A 1 380 ? 0.709 44.854 -0.839 1 96.46 380 LEU A C 1
ATOM 2988 O O . LEU A 1 380 ? -0.028 44.026 -1.378 1 96.46 380 LEU A O 1
ATOM 2992 N N . GLU A 1 381 ? 1.735 45.42 -1.432 1 96.93 381 GLU A N 1
ATOM 2993 C CA . GLU A 1 381 ? 2.084 45.024 -2.793 1 96.93 381 GLU A CA 1
ATOM 2994 C C . GLU A 1 381 ? 2.572 43.579 -2.84 1 96.93 381 GLU A C 1
ATOM 2996 O O . GLU A 1 381 ? 2.216 42.827 -3.75 1 96.93 381 GLU A O 1
ATOM 3001 N N . ARG A 1 382 ? 3.354 43.211 -1.898 1 96 382 ARG A N 1
ATOM 3002 C CA . ARG A 1 382 ? 3.826 41.833 -1.813 1 96 382 ARG A CA 1
ATOM 3003 C C . ARG A 1 382 ? 2.666 40.871 -1.579 1 96 382 ARG A C 1
ATOM 3005 O O . ARG A 1 382 ? 2.633 39.779 -2.151 1 96 382 ARG A O 1
ATOM 3012 N N . LEU A 1 383 ? 1.765 41.263 -0.718 1 97.14 383 LEU A N 1
ATOM 3013 C CA . LEU A 1 383 ? 0.597 40.44 -0.424 1 97.14 383 LEU A CA 1
ATOM 3014 C C . LEU A 1 383 ? -0.255 40.24 -1.672 1 97.14 383 LEU A C 1
ATOM 3016 O O . LEU A 1 383 ? -0.868 39.185 -1.849 1 97.14 383 LEU A O 1
ATOM 3020 N N . GLU A 1 384 ? -0.324 41.248 -2.477 1 95.36 384 GLU A N 1
ATOM 3021 C CA . GLU A 1 384 ? -1.087 41.127 -3.715 1 95.36 384 GLU A CA 1
ATOM 3022 C C . GLU A 1 384 ? -0.486 40.066 -4.632 1 95.36 384 GLU A C 1
ATOM 3024 O O . GLU A 1 384 ? -1.212 39.384 -5.36 1 95.36 384 GLU A O 1
ATOM 3029 N N . ARG A 1 385 ? 0.771 39.976 -4.605 1 95 385 ARG A N 1
ATOM 3030 C CA . ARG A 1 385 ? 1.435 38.933 -5.38 1 95 385 ARG A CA 1
ATOM 3031 C C . ARG A 1 385 ? 1.11 37.549 -4.828 1 95 385 ARG A C 1
ATOM 3033 O O . ARG A 1 385 ? 0.943 36.594 -5.59 1 95 385 ARG A O 1
ATOM 3040 N N . VAL A 1 386 ? 1.07 37.456 -3.547 1 95.66 386 VAL A N 1
ATOM 3041 C CA . VAL A 1 386 ? 0.712 36.189 -2.916 1 95.66 386 VAL A CA 1
ATOM 3042 C C . VAL A 1 386 ? -0.741 35.845 -3.235 1 95.66 386 VAL A C 1
ATOM 3044 O O . VAL A 1 386 ? -1.082 34.675 -3.421 1 95.66 386 VAL A O 1
ATOM 3047 N N . TYR A 1 387 ? -1.58 36.88 -3.273 1 94.66 387 TYR A N 1
ATOM 3048 C CA . TYR A 1 387 ? -2.989 36.652 -3.571 1 94.66 387 TYR A CA 1
ATOM 3049 C C . TYR A 1 387 ? -3.162 36.047 -4.959 1 94.66 387 TYR A C 1
ATOM 3051 O O . TYR A 1 387 ? -4.03 35.197 -5.169 1 94.66 387 TYR A O 1
ATOM 3059 N N . THR A 1 388 ? -2.338 36.475 -5.863 1 93.32 388 THR A N 1
ATOM 3060 C CA . THR A 1 388 ? -2.367 35.914 -7.209 1 93.32 388 THR A CA 1
ATOM 3061 C C . THR A 1 388 ? -2.021 34.428 -7.182 1 93.32 388 THR A C 1
ATOM 3063 O O . THR A 1 388 ? -2.593 33.638 -7.937 1 93.32 388 THR A O 1
ATOM 3066 N N . ARG A 1 389 ? -1.155 34.05 -6.334 1 91.54 389 ARG A N 1
ATOM 3067 C CA . ARG A 1 389 ? -0.795 32.644 -6.177 1 91.54 389 ARG A CA 1
ATOM 3068 C C . ARG A 1 389 ? -1.949 31.847 -5.58 1 91.54 389 ARG A C 1
ATOM 3070 O O . ARG A 1 389 ? -2.19 30.704 -5.974 1 91.54 389 ARG A O 1
ATOM 3077 N N . ILE A 1 390 ? -2.621 32.432 -4.644 1 92.95 390 ILE A N 1
ATOM 3078 C CA . ILE A 1 390 ? -3.742 31.772 -3.984 1 92.95 390 ILE A CA 1
ATOM 3079 C C . ILE A 1 390 ? -4.845 31.488 -5.001 1 92.95 390 ILE A C 1
ATOM 3081 O O . ILE A 1 390 ? -5.432 30.403 -5.002 1 92.95 390 ILE A O 1
ATOM 3085 N N . THR A 1 391 ? -5.1 32.352 -5.881 1 88.09 391 THR A N 1
ATOM 3086 C CA . THR A 1 391 ? -6.162 32.212 -6.871 1 88.09 391 THR A CA 1
ATOM 3087 C C . THR A 1 391 ? -5.796 31.155 -7.91 1 88.09 391 THR A C 1
ATOM 3089 O O . THR A 1 391 ? -6.677 30.572 -8.546 1 88.09 391 THR A O 1
ATOM 3092 N N . SER A 1 392 ? -4.542 30.857 -8.002 1 86.14 392 SER A N 1
ATOM 3093 C CA . SER A 1 392 ? -4.081 29.882 -8.985 1 86.14 392 SER A CA 1
ATOM 3094 C C . SER A 1 392 ? -4.093 28.47 -8.41 1 86.14 392 SER A C 1
ATOM 3096 O O . SER A 1 392 ? -3.876 27.497 -9.135 1 86.14 392 SER A O 1
ATOM 3098 N N . LEU A 1 393 ? -4.291 28.308 -7.135 1 87.86 393 LEU A N 1
ATOM 3099 C CA . LEU A 1 393 ? -4.301 26.997 -6.496 1 87.86 393 LEU A CA 1
ATOM 3100 C C . LEU A 1 393 ? -5.52 26.189 -6.93 1 87.86 393 LEU A C 1
ATOM 3102 O O . LEU A 1 393 ? -5.555 24.969 -6.759 1 87.86 393 LEU A O 1
ATOM 3106 N N . HIS A 1 394 ? -6.525 26.715 -7.452 1 71.91 394 HIS A N 1
ATOM 3107 C CA . HIS A 1 394 ? -7.744 26.013 -7.838 1 71.91 394 HIS A CA 1
ATOM 3108 C C . HIS A 1 394 ? -7.477 25.026 -8.969 1 71.91 394 HIS A C 1
ATOM 3110 O O . HIS A 1 394 ? -8.384 24.313 -9.404 1 71.91 394 HIS A O 1
ATOM 3116 N N . ALA A 1 395 ? -6.262 24.731 -9.215 1 61.51 395 ALA A N 1
ATOM 3117 C CA . ALA A 1 395 ? -5.99 23.916 -10.396 1 61.51 395 ALA A CA 1
ATOM 3118 C C . ALA A 1 395 ? -6.445 22.475 -10.185 1 61.51 395 ALA A C 1
ATOM 3120 O O . ALA A 1 395 ? -6.976 22.134 -9.126 1 61.51 395 ALA A O 1
ATOM 3121 N N . ALA A 1 396 ? -5.731 21.348 -10.666 1 63.46 396 ALA A N 1
ATOM 3122 C CA . ALA A 1 396 ? -6.107 19.988 -11.041 1 63.46 396 ALA A CA 1
ATOM 3123 C C . ALA A 1 396 ? -6.395 19.138 -9.807 1 63.46 396 ALA A C 1
ATOM 3125 O O . ALA A 1 396 ? -5.62 19.143 -8.847 1 63.46 396 ALA A O 1
ATOM 3126 N N . SER A 1 397 ? -7.582 18.678 -9.723 1 67.2 397 SER A N 1
ATOM 3127 C CA . SER A 1 397 ? -8.177 17.828 -8.698 1 67.2 397 SER A CA 1
ATOM 3128 C C . SER A 1 397 ? -7.177 16.797 -8.184 1 67.2 397 SER A C 1
ATOM 3130 O O . SER A 1 397 ? -7.052 16.595 -6.975 1 67.2 397 SER A O 1
ATOM 3132 N N . GLU A 1 398 ? -6.302 16.397 -9.003 1 77.66 398 GLU A N 1
ATOM 3133 C CA . GLU A 1 398 ? -5.43 15.291 -8.619 1 77.66 398 GLU A CA 1
ATOM 3134 C C . GLU A 1 398 ? -4.305 15.767 -7.704 1 77.66 398 GLU A C 1
ATOM 3136 O O . GLU A 1 398 ? -3.753 14.981 -6.93 1 77.66 398 GLU A O 1
ATOM 3141 N N . SER A 1 399 ? -4.149 17.053 -7.638 1 84.75 399 SER A N 1
ATOM 3142 C CA . SER A 1 399 ? -3.047 17.602 -6.854 1 84.75 399 SER A CA 1
ATOM 3143 C C . SER A 1 399 ? -3.398 17.657 -5.371 1 84.75 399 SER A C 1
ATOM 3145 O O . SER A 1 399 ? -2.515 17.814 -4.525 1 84.75 399 SER A O 1
ATOM 3147 N N . TRP A 1 400 ? -4.633 17.439 -5.089 1 87.75 400 TRP A N 1
ATOM 3148 C CA . TRP A 1 400 ? -5.086 17.601 -3.712 1 87.75 400 TRP A CA 1
ATOM 3149 C C . TRP A 1 400 ? -5.332 16.246 -3.057 1 87.75 400 TRP A C 1
ATOM 3151 O O . TRP A 1 400 ? -5.924 16.169 -1.978 1 87.75 400 TRP A O 1
ATOM 3161 N N . GLY A 1 401 ? -4.857 15.211 -3.749 1 85.23 401 GLY A N 1
ATOM 3162 C CA . GLY A 1 401 ? -5.036 13.891 -3.166 1 85.23 401 GLY A CA 1
ATOM 3163 C C . GLY A 1 401 ? -4.445 13.767 -1.775 1 85.23 401 GLY A C 1
ATOM 3164 O O . GLY A 1 401 ? -3.264 14.055 -1.568 1 85.23 401 GLY A O 1
ATOM 3165 N N . GLY A 1 402 ? -5.305 13.404 -0.774 1 86.37 402 GLY A N 1
ATOM 3166 C CA . GLY A 1 402 ? -4.836 13.226 0.59 1 86.37 402 GLY A CA 1
ATOM 3167 C C . GLY A 1 402 ? -5.144 14.411 1.486 1 86.37 402 GLY A C 1
ATOM 3168 O O . GLY A 1 402 ? -4.884 14.369 2.691 1 86.37 402 GLY A O 1
ATOM 3169 N N . LEU A 1 403 ? -5.605 15.53 0.914 1 87.36 403 LEU A N 1
ATOM 3170 C CA . LEU A 1 403 ? -5.976 16.718 1.676 1 87.36 403 LEU A CA 1
ATOM 3171 C C . LEU A 1 403 ? -7.423 17.111 1.398 1 87.36 403 LEU A C 1
ATOM 3173 O O . LEU A 1 403 ? -7.977 16.761 0.354 1 87.36 403 LEU A O 1
ATOM 3177 N N . HIS A 1 404 ? -7.98 17.785 2.272 1 85.32 404 HIS A N 1
ATOM 3178 C CA . HIS A 1 404 ? -9.307 18.356 2.072 1 85.32 404 HIS A CA 1
ATOM 3179 C C . HIS A 1 404 ? -9.224 19.714 1.383 1 85.32 404 HIS A C 1
ATOM 3181 O O . HIS A 1 404 ? -9.027 20.738 2.041 1 85.32 404 HIS A O 1
ATOM 3187 N N . VAL A 1 405 ? -9.533 19.774 0.153 1 85.49 405 VAL A N 1
ATOM 3188 C CA . VAL A 1 405 ? -9.239 20.904 -0.722 1 85.49 405 VAL A CA 1
ATOM 3189 C C . VAL A 1 405 ? -9.948 22.154 -0.208 1 85.49 405 VAL A C 1
ATOM 3191 O O . VAL A 1 405 ? -9.336 23.218 -0.09 1 85.49 405 VAL A O 1
ATOM 3194 N N . ALA A 1 406 ? -11.19 22.103 0.118 1 84 406 ALA A N 1
ATOM 3195 C CA . ALA A 1 406 ? -11.978 23.268 0.512 1 84 406 ALA A CA 1
ATOM 3196 C C . ALA A 1 406 ? -11.418 23.906 1.78 1 84 406 ALA A C 1
ATOM 3198 O O . ALA A 1 406 ? -11.317 25.132 1.873 1 84 406 ALA A O 1
ATOM 3199 N N . SER A 1 407 ? -11.004 23.099 2.645 1 87.06 407 SER A N 1
ATOM 3200 C CA . SER A 1 407 ? -10.465 23.6 3.905 1 87.06 407 SER A CA 1
ATOM 3201 C C . SER A 1 407 ? -9.08 24.208 3.711 1 87.06 407 SER A C 1
ATOM 3203 O O . SER A 1 407 ? -8.765 25.248 4.294 1 87.06 407 SER A O 1
ATOM 3205 N N . GLU A 1 408 ? -8.305 23.585 2.881 1 89.56 408 GLU A N 1
ATOM 3206 C CA . GLU A 1 408 ? -6.95 24.081 2.655 1 89.56 408 GLU A CA 1
ATOM 3207 C C . GLU A 1 408 ? -6.968 25.428 1.94 1 89.56 408 GLU A C 1
ATOM 3209 O O . GLU A 1 408 ? -6.213 26.336 2.295 1 89.56 408 GLU A O 1
ATOM 3214 N N . LEU A 1 409 ? -7.815 25.574 0.994 1 90.27 409 LEU A N 1
ATOM 3215 C CA . LEU A 1 409 ? -7.928 26.827 0.255 1 90.27 409 LEU A CA 1
ATOM 3216 C C . LEU A 1 409 ? -8.467 27.938 1.149 1 90.27 409 LEU A C 1
ATOM 3218 O O . LEU A 1 409 ? -8.002 29.078 1.078 1 90.27 409 LEU A O 1
ATOM 3222 N N . GLY A 1 410 ? -9.413 27.597 1.959 1 91.75 410 GLY A N 1
ATOM 3223 C CA . GLY A 1 410 ? -9.924 28.558 2.924 1 91.75 410 GLY A CA 1
ATOM 3224 C C . GLY A 1 410 ? -8.865 29.054 3.89 1 91.75 410 GLY A C 1
ATOM 3225 O O . GLY A 1 410 ? -8.828 30.24 4.224 1 91.75 410 GLY A O 1
ATOM 3226 N N . THR A 1 411 ? -8.063 28.14 4.287 1 93.7 411 THR A N 1
ATOM 3227 C CA . THR A 1 411 ? -7.045 28.48 5.275 1 93.7 411 THR A CA 1
ATOM 3228 C C . THR A 1 411 ? -6.008 29.428 4.679 1 93.7 411 THR A C 1
ATOM 3230 O O . THR A 1 411 ? -5.532 30.341 5.356 1 93.7 411 THR A O 1
ATOM 3233 N N . VAL A 1 412 ? -5.643 29.212 3.49 1 94.39 412 VAL A N 1
ATOM 3234 C CA . VAL A 1 412 ? -4.673 30.092 2.847 1 94.39 412 VAL A CA 1
ATOM 3235 C C . VAL A 1 412 ? -5.268 31.489 2.687 1 94.39 412 VAL A C 1
ATOM 3237 O O . VAL A 1 412 ? -4.575 32.491 2.876 1 94.39 412 VAL A O 1
ATOM 3240 N N . GLN A 1 413 ? -6.48 31.569 2.384 1 94.85 413 GLN A N 1
ATOM 3241 C CA . GLN A 1 413 ? -7.167 32.853 2.278 1 94.85 413 GLN A CA 1
ATOM 3242 C C . GLN A 1 413 ? -7.264 33.538 3.638 1 94.85 413 GLN A C 1
ATOM 3244 O O . GLN A 1 413 ? -7.071 34.751 3.743 1 94.85 413 GLN A O 1
ATOM 3249 N N . PHE A 1 414 ? -7.593 32.757 4.57 1 96.57 414 PHE A N 1
ATOM 3250 C CA . PHE A 1 414 ? -7.645 33.293 5.925 1 96.57 414 PHE A CA 1
ATOM 3251 C C . PHE A 1 414 ? -6.29 33.858 6.336 1 96.57 414 PHE A C 1
ATOM 3253 O O . PHE A 1 414 ? -6.217 34.926 6.948 1 96.57 414 PHE A O 1
ATOM 3260 N N . SER A 1 415 ? -5.244 33.11 6.019 1 95.75 415 SER A N 1
ATOM 3261 C CA . SER A 1 415 ? -3.888 33.566 6.307 1 95.75 415 SER A CA 1
ATOM 3262 C C . SER A 1 415 ? -3.605 34.911 5.645 1 95.75 415 SER A C 1
ATOM 3264 O O . SER A 1 415 ? -3.02 35.802 6.264 1 95.75 415 SER A O 1
ATOM 3266 N N . TYR A 1 416 ? -4.006 35.057 4.435 1 96.85 416 TYR A N 1
ATOM 3267 C CA . TYR A 1 416 ? -3.835 36.291 3.677 1 96.85 416 TYR A CA 1
ATOM 3268 C C . TYR A 1 416 ? -4.545 37.454 4.36 1 96.85 416 TYR A C 1
ATOM 3270 O O . TYR A 1 416 ? -3.939 38.498 4.612 1 96.85 416 TYR A O 1
ATOM 3278 N N . HIS A 1 417 ? -5.764 37.29 4.679 1 97.05 417 HIS A N 1
ATOM 3279 C CA . HIS A 1 417 ? -6.562 38.382 5.224 1 97.05 417 HIS A CA 1
ATOM 3280 C C . HIS A 1 417 ? -6.138 38.717 6.65 1 97.05 417 HIS A C 1
ATOM 3282 O O . HIS A 1 417 ? -6.192 39.878 7.062 1 97.05 417 HIS A O 1
ATOM 3288 N N . SER A 1 418 ? -5.782 37.683 7.372 1 96.34 418 SER A N 1
ATOM 3289 C CA . SER A 1 418 ? -5.285 37.92 8.723 1 96.34 418 SER A CA 1
ATOM 3290 C C . SER A 1 418 ? -4.016 38.767 8.705 1 96.34 418 SER A C 1
ATOM 3292 O O . SER A 1 418 ? -3.906 39.744 9.448 1 96.34 418 SER A O 1
ATOM 3294 N N . LEU A 1 419 ? -3.111 38.405 7.845 1 96.01 419 LEU A N 1
ATOM 3295 C CA . LEU A 1 419 ? -1.861 39.145 7.718 1 96.01 419 LEU A CA 1
ATOM 3296 C C . LEU A 1 419 ? -2.115 40.556 7.197 1 96.01 419 LEU A C 1
ATOM 3298 O O . LEU A 1 419 ? -1.527 41.52 7.692 1 96.01 419 LEU A O 1
ATOM 3302 N N . ARG A 1 420 ? -2.975 40.657 6.223 1 96.61 420 ARG A N 1
ATOM 3303 C CA . ARG A 1 420 ? -3.329 41.955 5.657 1 96.61 420 ARG A CA 1
ATOM 3304 C C . ARG A 1 420 ? -3.92 42.873 6.722 1 96.61 420 ARG A C 1
ATOM 3306 O O . ARG A 1 420 ? -3.599 44.063 6.771 1 96.61 420 ARG A O 1
ATOM 3313 N N . THR A 1 421 ? -4.77 42.35 7.553 1 95.89 421 THR A N 1
ATOM 3314 C CA . THR A 1 421 ? -5.379 43.125 8.628 1 95.89 421 THR A CA 1
ATOM 3315 C C . THR A 1 421 ? -4.316 43.636 9.596 1 95.89 421 THR A C 1
ATOM 3317 O O . THR A 1 421 ? -4.344 44.802 9.998 1 95.89 421 THR A O 1
ATOM 3320 N N . SER A 1 422 ? -3.38 42.787 9.97 1 93.35 422 SER A N 1
ATOM 3321 C CA . SER A 1 422 ? -2.309 43.176 10.882 1 93.35 422 SER A CA 1
ATOM 3322 C C . SER A 1 422 ? -1.463 44.299 10.293 1 93.35 422 SER A C 1
ATOM 3324 O O . SER A 1 422 ? -1.093 45.24 10.998 1 93.35 422 SER A O 1
ATOM 3326 N N . ILE A 1 423 ? -1.197 44.197 9.043 1 93.99 423 ILE A N 1
ATOM 3327 C CA . ILE A 1 423 ? -0.387 45.199 8.359 1 93.99 423 ILE A CA 1
ATOM 3328 C C . ILE A 1 423 ? -1.131 46.532 8.33 1 93.99 423 ILE A C 1
ATOM 3330 O O . ILE A 1 423 ? -0.568 47.573 8.677 1 93.99 423 ILE A O 1
ATOM 3334 N N . LEU A 1 424 ? -2.385 46.512 7.963 1 93.45 424 LEU A N 1
ATOM 3335 C CA . LEU A 1 424 ? -3.181 47.729 7.856 1 93.45 424 LEU A CA 1
ATOM 3336 C C . LEU A 1 424 ? -3.394 48.362 9.227 1 93.45 424 LEU A C 1
ATOM 3338 O O . LEU A 1 424 ? -3.457 49.587 9.347 1 93.45 424 LEU A O 1
ATOM 3342 N N . ARG A 1 425 ? -3.512 47.575 10.183 1 90.58 425 ARG A N 1
ATOM 3343 C CA . ARG A 1 425 ? -3.715 48.076 11.538 1 90.58 425 ARG A CA 1
ATOM 3344 C C . ARG A 1 425 ? -2.491 48.842 12.028 1 90.58 425 ARG A C 1
ATOM 3346 O O . ARG A 1 425 ? -2.616 49.795 12.8 1 90.58 425 ARG A O 1
ATOM 3353 N N . SER A 1 426 ? -1.328 48.437 11.632 1 86.99 426 SER A N 1
ATOM 3354 C CA . SER A 1 426 ? -0.097 49.103 12.042 1 86.99 426 SER A CA 1
ATOM 3355 C C . SER A 1 426 ? -0.054 50.543 11.541 1 86.99 426 SER A C 1
ATOM 3357 O O . SER A 1 426 ? 0.577 51.403 12.159 1 86.99 426 SER A O 1
ATOM 3359 N N . ARG A 1 427 ? -0.778 50.729 10.47 1 83.51 427 ARG A N 1
ATOM 3360 C CA . ARG A 1 427 ? -0.867 52.087 9.942 1 83.51 427 ARG A CA 1
ATOM 3361 C C . ARG A 1 427 ? -1.597 53.006 10.915 1 83.51 427 ARG A C 1
ATOM 3363 O O . ARG A 1 427 ? -1.247 54.18 11.049 1 83.51 427 ARG A O 1
ATOM 3370 N N . GLN A 1 428 ? -2.514 52.543 11.598 1 77.27 428 GLN A N 1
ATOM 3371 C CA . GLN A 1 428 ? -3.344 53.324 12.509 1 77.27 428 GLN A CA 1
ATOM 3372 C C . GLN A 1 428 ? -2.576 53.689 13.776 1 77.27 428 GLN A C 1
ATOM 3374 O O . GLN A 1 428 ? -2.893 54.681 14.436 1 77.27 428 GLN A O 1
ATOM 3379 N N . ILE A 1 429 ? -1.644 52.905 14.109 1 73.53 429 ILE A N 1
ATOM 3380 C CA . ILE A 1 429 ? -0.866 53.155 15.318 1 73.53 429 ILE A CA 1
ATOM 3381 C C . ILE A 1 429 ? -0.104 54.47 15.178 1 73.53 429 ILE A C 1
ATOM 3383 O O . ILE A 1 429 ? 0.088 55.192 16.159 1 73.53 429 ILE A O 1
ATOM 3387 N N . CYS A 1 430 ? 0.149 54.822 13.975 1 67.75 430 CYS A N 1
ATOM 3388 C CA . CYS A 1 430 ? 0.919 56.036 13.727 1 67.75 430 CYS A CA 1
ATOM 3389 C C . CYS A 1 430 ? 0.001 57.243 13.582 1 67.75 430 CYS A C 1
ATOM 3391 O O . CYS A 1 430 ? 0.466 58.384 13.572 1 67.75 430 CYS A O 1
ATOM 3393 N N . GLN A 1 431 ? -1.223 56.933 13.386 1 67.46 431 GLN A N 1
ATOM 3394 C CA . GLN A 1 431 ? -2.16 58.039 13.221 1 67.46 431 GLN A CA 1
ATOM 3395 C C . GLN A 1 431 ? -3.201 58.05 14.336 1 67.46 431 GLN A C 1
ATOM 3397 O O . GLN A 1 431 ? -4.388 57.825 14.087 1 67.46 431 GLN A O 1
ATOM 3402 N N . PRO A 1 432 ? -2.706 58.363 15.501 1 59.15 432 PRO A N 1
ATOM 3403 C CA . PRO A 1 432 ? -3.613 58.266 16.647 1 59.15 432 PRO A CA 1
ATOM 3404 C C . PRO A 1 432 ? -4.794 59.229 16.548 1 59.15 432 PRO A C 1
ATOM 3406 O O . PRO A 1 432 ? -5.823 59.019 17.196 1 59.15 432 PRO A O 1
ATOM 3409 N N . SER A 1 433 ? -4.535 60.149 15.697 1 57.01 433 SER A N 1
ATOM 3410 C CA . SER A 1 433 ? -5.563 61.184 15.662 1 57.01 433 SER A CA 1
ATOM 3411 C C . SER A 1 433 ? -6.782 60.725 14.869 1 57.01 433 SER A C 1
ATOM 3413 O O . SER A 1 433 ? -7.833 61.37 14.908 1 57.01 433 SER A O 1
ATOM 3415 N N . LYS A 1 434 ? -6.645 59.682 14.23 1 59.5 434 LYS A N 1
ATOM 3416 C CA . LYS A 1 434 ? -7.814 59.255 13.468 1 59.5 434 LYS A CA 1
ATOM 3417 C C . LYS A 1 434 ? -8.745 58.4 14.323 1 59.5 434 LYS A C 1
ATOM 3419 O O . LYS A 1 434 ? -8.35 57.338 14.809 1 59.5 434 LYS A O 1
ATOM 3424 N N . PRO A 1 435 ? -9.877 58.927 14.614 1 57.65 435 PRO A N 1
ATOM 3425 C CA . PRO A 1 435 ? -10.795 58.304 15.571 1 57.65 435 PRO A CA 1
ATOM 3426 C C . PRO A 1 435 ? -11.296 56.94 15.104 1 57.65 435 PRO A C 1
ATOM 3428 O O . PRO A 1 435 ? -11.746 56.131 15.92 1 57.65 435 PRO A O 1
ATOM 3431 N N . HIS A 1 436 ? -11.219 56.776 13.787 1 64.15 436 HIS A N 1
ATOM 3432 C CA . HIS A 1 436 ? -11.859 55.555 13.312 1 64.15 436 HIS A CA 1
ATOM 3433 C C . HIS A 1 436 ? -10.856 54.641 12.618 1 64.15 436 HIS A C 1
ATOM 3435 O O . HIS A 1 436 ? -9.844 55.109 12.091 1 64.15 436 HIS A O 1
ATOM 3441 N N . ILE A 1 437 ? -11.137 53.442 12.732 1 75.01 437 ILE A N 1
ATOM 3442 C CA . ILE A 1 437 ? -10.332 52.421 12.07 1 75.01 437 ILE A CA 1
ATOM 3443 C C . ILE A 1 437 ? -10.428 52.589 10.556 1 75.01 437 ILE A C 1
ATOM 3445 O O . ILE A 1 437 ? -11.502 52.883 10.024 1 75.01 437 ILE A O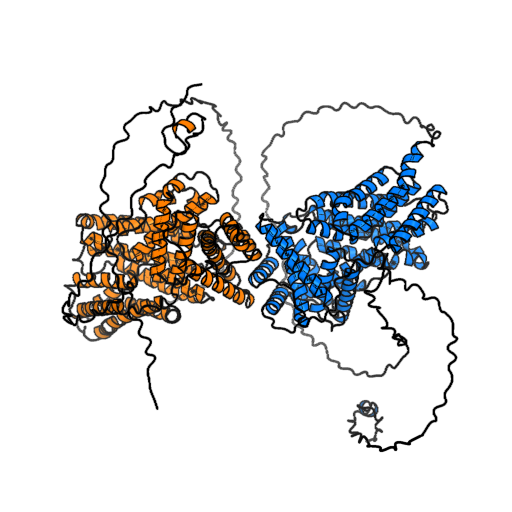 1
ATOM 3449 N N . ASP A 1 438 ? -9.377 52.466 9.926 1 83.94 438 ASP A N 1
ATOM 3450 C CA . ASP A 1 438 ? -9.275 52.563 8.473 1 83.94 438 ASP A CA 1
ATOM 3451 C C . ASP A 1 438 ? -10.209 51.566 7.789 1 83.94 438 ASP A C 1
ATOM 3453 O O . ASP A 1 438 ? -10.303 50.41 8.205 1 83.94 438 ASP A O 1
ATOM 3457 N N . ILE A 1 439 ? -10.965 51.974 6.802 1 88.75 439 ILE A N 1
ATOM 3458 C CA . ILE A 1 439 ? -11.988 51.19 6.117 1 88.75 439 ILE A CA 1
ATOM 3459 C C . ILE A 1 439 ? -11.356 49.942 5.503 1 88.75 439 ILE A C 1
ATOM 3461 O O . ILE A 1 439 ? -11.968 48.871 5.491 1 88.75 439 ILE A O 1
ATOM 3465 N N . ASP A 1 440 ? -10.165 50.166 4.932 1 91.39 440 ASP A N 1
ATOM 3466 C CA . ASP A 1 440 ? -9.486 49.023 4.329 1 91.39 440 ASP A CA 1
ATOM 3467 C C . ASP A 1 440 ? -9.165 47.959 5.376 1 91.39 440 ASP A C 1
ATOM 3469 O O . ASP A 1 440 ? -9.226 46.761 5.091 1 91.39 440 ASP A O 1
ATOM 3473 N N . CYS A 1 441 ? -8.757 48.394 6.54 1 94.43 441 CYS A N 1
ATOM 3474 C CA . CYS A 1 441 ? -8.469 47.488 7.647 1 94.43 441 CYS A CA 1
ATOM 3475 C C . CYS A 1 441 ? -9.726 46.749 8.088 1 94.43 441 CYS A C 1
ATOM 3477 O O . CYS A 1 441 ? -9.698 45.533 8.289 1 94.43 441 CYS A O 1
ATOM 3479 N N . LEU A 1 442 ? -10.834 47.459 8.177 1 95.5 442 LEU A N 1
ATOM 3480 C CA . LEU A 1 442 ? -12.108 46.876 8.584 1 95.5 442 LEU A CA 1
ATOM 3481 C C . LEU A 1 442 ? -12.579 45.838 7.571 1 95.5 442 LEU A C 1
ATOM 3483 O O . LEU A 1 442 ? -13.036 44.757 7.95 1 95.5 442 LEU A O 1
ATOM 3487 N N . GLN A 1 443 ? -12.426 46.189 6.339 1 96.36 443 GLN A N 1
ATOM 3488 C CA . GLN A 1 443 ? -12.858 45.271 5.29 1 96.36 443 GLN A CA 1
ATOM 3489 C C . GLN A 1 443 ? -12.015 44 5.29 1 96.36 443 GLN A C 1
ATOM 3491 O O . GLN A 1 443 ? -12.539 42.901 5.091 1 96.36 443 GLN A O 1
ATOM 3496 N N . SER A 1 444 ? -10.736 44.154 5.45 1 96.25 444 SER A N 1
ATOM 3497 C CA . SER A 1 444 ? -9.857 42.991 5.521 1 96.25 444 SER A CA 1
ATOM 3498 C C . SER A 1 444 ? -10.204 42.109 6.715 1 96.25 444 SER A C 1
ATOM 3500 O O . SER A 1 444 ? -10.168 40.88 6.618 1 96.25 444 SER A O 1
ATOM 3502 N N . ALA A 1 445 ? -10.487 42.701 7.833 1 97.64 445 ALA A N 1
ATOM 3503 C CA . ALA A 1 445 ? -10.875 41.963 9.032 1 97.64 445 ALA A CA 1
ATOM 3504 C C . ALA A 1 445 ? -12.17 41.189 8.805 1 97.64 445 ALA A C 1
ATOM 3506 O O . ALA A 1 445 ? -12.296 40.039 9.232 1 97.64 445 ALA A O 1
ATOM 3507 N N . ARG A 1 446 ? -13.125 41.855 8.177 1 98.05 446 ARG A N 1
ATOM 3508 C CA . ARG A 1 446 ? -14.387 41.197 7.854 1 98.05 446 ARG A CA 1
ATOM 3509 C C . ARG A 1 446 ? -14.159 39.99 6.95 1 98.05 446 ARG A C 1
ATOM 3511 O O . ARG A 1 446 ? -14.755 38.931 7.158 1 98.05 446 ARG A O 1
ATOM 3518 N N . MET A 1 447 ? -13.274 40.195 5.986 1 97.56 447 MET A N 1
ATOM 3519 C CA . MET A 1 447 ? -12.988 39.1 5.064 1 97.56 447 MET A CA 1
ATOM 3520 C C . MET A 1 447 ? -12.318 37.938 5.79 1 97.56 447 MET A C 1
ATOM 3522 O O . MET A 1 447 ? -12.607 36.774 5.508 1 97.56 447 MET A O 1
ATOM 3526 N N . ALA A 1 448 ? -11.422 38.205 6.717 1 97.73 448 ALA A N 1
ATOM 3527 C CA . ALA A 1 448 ? -10.762 37.164 7.501 1 97.73 448 ALA A CA 1
ATOM 3528 C C . ALA A 1 448 ? -11.775 36.363 8.314 1 97.73 448 ALA A C 1
ATOM 3530 O O . ALA A 1 448 ? -11.744 35.131 8.316 1 97.73 448 ALA A O 1
ATOM 3531 N N . MET A 1 449 ? -12.688 37.04 8.975 1 97.88 449 MET A N 1
ATOM 3532 C CA . MET A 1 449 ? -13.662 36.368 9.831 1 97.88 449 MET A CA 1
ATOM 3533 C C . MET A 1 449 ? -14.694 35.617 8.996 1 97.88 449 MET A C 1
ATOM 3535 O O . MET A 1 449 ? -15.167 34.552 9.397 1 97.88 449 MET A O 1
ATOM 3539 N N . THR A 1 450 ? -15.013 36.194 7.835 1 97.55 450 THR A N 1
ATOM 3540 C CA . THR A 1 450 ? -15.925 35.507 6.926 1 97.55 450 THR A CA 1
ATOM 3541 C C . THR A 1 450 ? -15.296 34.22 6.4 1 97.55 450 THR A C 1
ATOM 3543 O O . THR A 1 450 ? -15.967 33.19 6.304 1 97.55 450 THR A O 1
ATOM 3546 N N . THR A 1 451 ? -14.081 34.331 6.067 1 96.43 451 THR A N 1
ATOM 3547 C CA . THR A 1 451 ? -13.364 33.15 5.6 1 96.43 451 THR A CA 1
ATOM 3548 C C . THR A 1 451 ? -13.283 32.095 6.7 1 96.43 451 THR A C 1
ATOM 3550 O O . THR A 1 451 ? -13.432 30.901 6.434 1 96.43 451 THR A O 1
ATOM 3553 N N . LEU A 1 452 ? -13.013 32.489 7.907 1 96.51 452 LEU A N 1
ATOM 3554 C CA . LEU A 1 452 ? -12.977 31.559 9.03 1 96.51 452 LEU A CA 1
ATOM 3555 C C . LEU A 1 452 ? -14.328 30.876 9.215 1 96.51 452 LEU A C 1
ATOM 3557 O O . LEU A 1 452 ? -14.389 29.677 9.493 1 96.51 452 LEU A O 1
ATOM 3561 N N . LYS A 1 453 ? -15.386 31.656 9.078 1 95.85 453 LYS A N 1
ATOM 3562 C CA . LYS A 1 453 ? -16.737 31.106 9.141 1 95.85 453 LYS A CA 1
ATOM 3563 C C . LYS A 1 453 ? -16.922 29.983 8.125 1 95.85 453 LYS A C 1
ATOM 3565 O O . LYS A 1 453 ? -17.467 28.927 8.451 1 95.85 453 LYS A O 1
ATOM 3570 N N . VAL A 1 454 ? -16.423 30.224 6.971 1 94.55 454 VAL A N 1
ATOM 3571 C CA . VAL A 1 454 ? -16.556 29.25 5.893 1 94.55 454 VAL A CA 1
ATOM 3572 C C . VAL A 1 454 ? -15.717 28.013 6.207 1 94.55 454 VAL A C 1
ATOM 3574 O O . VAL A 1 454 ? -16.156 26.883 5.979 1 94.55 454 VAL A O 1
ATOM 3577 N N . ILE A 1 455 ? -14.532 28.151 6.664 1 93.97 455 ILE A N 1
ATOM 3578 C CA . ILE A 1 455 ? -13.642 27.053 7.024 1 93.97 455 ILE A CA 1
ATOM 3579 C C . ILE A 1 455 ? -14.308 26.175 8.081 1 93.97 455 ILE A C 1
ATOM 3581 O O . ILE A 1 455 ? -14.267 24.946 7.992 1 93.97 455 ILE A O 1
ATOM 3585 N N . GLN A 1 456 ? -14.88 26.791 9.058 1 93.18 456 GLN A N 1
ATOM 3586 C CA . GLN A 1 456 ? -15.521 26.062 10.148 1 93.18 456 GLN A CA 1
ATOM 3587 C C . GLN A 1 456 ? -16.697 25.233 9.639 1 93.18 456 GLN A C 1
ATOM 3589 O O . GLN A 1 456 ? -16.907 24.104 10.086 1 93.18 456 GLN A O 1
ATOM 3594 N N . LYS A 1 457 ? -17.432 25.766 8.702 1 89.8 457 LYS A N 1
ATOM 3595 C CA . LYS A 1 457 ? -18.55 25.038 8.107 1 89.8 457 LYS A CA 1
ATOM 3596 C C . LYS A 1 457 ? -18.058 23.85 7.286 1 89.8 457 LYS A C 1
ATOM 3598 O O . LYS A 1 457 ? -18.589 22.744 7.405 1 89.8 457 LYS A O 1
ATOM 3603 N N . GLU A 1 458 ? -17.019 24.103 6.55 1 85.84 458 GLU A N 1
ATOM 3604 C CA . GLU A 1 458 ? -16.472 23.064 5.683 1 85.84 458 GLU A CA 1
ATOM 3605 C C . GLU A 1 458 ? -15.799 21.963 6.497 1 85.84 458 GLU A C 1
ATOM 3607 O O . GLU A 1 458 ? -15.825 20.793 6.109 1 85.84 458 GLU A O 1
ATOM 3612 N N . SER A 1 459 ? -15.191 22.28 7.508 1 83.04 459 SER A N 1
ATOM 3613 C CA . SER A 1 459 ? -14.424 21.327 8.304 1 83.04 459 SER A CA 1
ATOM 3614 C C . SER A 1 459 ? -15.339 20.332 9.009 1 83.04 459 SER A C 1
ATOM 3616 O O . SER A 1 459 ? -14.895 19.262 9.43 1 83.04 459 SER A O 1
ATOM 3618 N N . MET A 1 460 ? -16.613 20.641 9.096 1 82.69 460 MET A N 1
ATOM 3619 C CA . MET A 1 460 ? -17.582 19.73 9.699 1 82.69 460 MET A CA 1
ATOM 3620 C C . MET A 1 460 ? -17.781 18.494 8.828 1 82.69 460 MET A C 1
ATOM 3622 O O . MET A 1 460 ? -18.278 17.47 9.301 1 82.69 460 MET A O 1
ATOM 3626 N N . THR A 1 461 ? -17.293 18.591 7.597 1 80.98 461 THR A N 1
ATOM 3627 C CA . THR A 1 461 ? -17.447 17.47 6.677 1 80.98 461 THR A CA 1
ATOM 3628 C C . THR A 1 461 ? -16.328 16.451 6.874 1 80.98 461 THR A C 1
ATOM 3630 O O . THR A 1 461 ? -16.402 15.333 6.358 1 80.98 461 THR A O 1
ATOM 3633 N N . ILE A 1 462 ? -15.32 16.818 7.628 1 78.45 462 ILE A N 1
ATOM 3634 C CA . ILE A 1 462 ? -14.265 15.867 7.958 1 78.45 462 ILE A CA 1
ATOM 3635 C C . ILE A 1 462 ? -14.806 14.808 8.917 1 78.45 462 ILE A C 1
ATOM 3637 O O . ILE A 1 462 ? -15.201 15.124 10.042 1 78.45 462 ILE A O 1
ATOM 3641 N N . THR A 1 463 ? -14.839 13.604 8.507 1 74.41 463 THR A N 1
ATOM 3642 C CA . THR A 1 463 ? -15.5 12.53 9.239 1 74.41 463 THR A CA 1
ATOM 3643 C C . THR A 1 463 ? -14.704 12.156 10.486 1 74.41 463 THR A C 1
ATOM 3645 O O . THR A 1 463 ? -15.284 11.847 11.529 1 74.41 463 THR A O 1
ATOM 3648 N N . ASP A 1 464 ? -13.406 12.189 10.373 1 78.51 464 ASP A N 1
ATOM 3649 C CA . ASP A 1 464 ? -12.569 11.893 11.532 1 78.51 464 ASP A CA 1
ATOM 3650 C C . ASP A 1 464 ? -12.469 13.102 12.461 1 78.51 464 ASP A C 1
ATOM 3652 O O . ASP A 1 464 ? -11.84 14.104 12.118 1 78.51 464 ASP A O 1
ATOM 3656 N N . VAL A 1 465 ? -12.971 13.014 13.609 1 82.4 465 VAL A N 1
ATOM 3657 C CA . VAL A 1 465 ? -13.052 14.109 14.571 1 82.4 465 VAL A CA 1
ATOM 3658 C C . VAL A 1 465 ? -11.646 14.576 14.941 1 82.4 465 VAL A C 1
ATOM 3660 O O . VAL A 1 465 ? -11.416 15.77 15.147 1 82.4 465 VAL A O 1
ATOM 3663 N N . ARG A 1 466 ? -10.745 13.68 15.033 1 83.67 466 ARG A N 1
ATOM 3664 C CA . ARG A 1 466 ? -9.374 14.048 15.375 1 83.67 466 ARG A CA 1
ATOM 3665 C C . ARG A 1 466 ? -8.765 14.945 14.303 1 83.67 466 ARG A C 1
ATOM 3667 O O . ARG A 1 466 ? -8.07 15.913 14.618 1 83.67 466 ARG A O 1
ATOM 3674 N N . ALA A 1 467 ? -9.035 14.586 13.099 1 86.71 467 ALA A N 1
ATOM 3675 C CA . ALA A 1 467 ? -8.538 15.382 11.98 1 86.71 467 ALA A CA 1
ATOM 3676 C C . ALA A 1 467 ? -9.196 16.759 11.951 1 86.71 467 ALA A C 1
ATOM 3678 O O . ALA A 1 467 ? -8.548 17.757 11.626 1 86.71 467 ALA A O 1
ATOM 3679 N N . HIS A 1 468 ? -10.403 16.781 12.289 1 89.29 468 HIS A N 1
ATOM 3680 C CA . HIS A 1 468 ? -11.135 18.041 12.339 1 89.29 468 HIS A CA 1
ATOM 3681 C C . HIS A 1 468 ? -10.553 18.975 13.395 1 89.29 468 HIS A C 1
ATOM 3683 O O . HIS A 1 468 ? -10.296 20.149 13.118 1 89.29 468 HIS A O 1
ATOM 3689 N N . ILE A 1 469 ? -10.322 18.453 14.519 1 92.61 469 ILE A N 1
ATOM 3690 C CA . ILE A 1 469 ? -9.77 19.232 15.622 1 92.61 469 ILE A CA 1
ATOM 3691 C C . ILE A 1 469 ? -8.372 19.725 15.256 1 92.61 469 ILE A C 1
ATOM 3693 O O . ILE A 1 469 ? -8.048 20.898 15.46 1 92.61 469 ILE A O 1
ATOM 3697 N N . SER A 1 470 ? -7.615 18.82 14.781 1 92.33 470 SER A N 1
ATOM 3698 C CA . SER A 1 470 ? -6.256 19.178 14.389 1 92.33 470 SER A CA 1
ATOM 3699 C C . SER A 1 470 ? -6.256 20.277 13.332 1 92.33 470 SER A C 1
ATOM 3701 O O . SER A 1 470 ? -5.444 21.203 13.392 1 92.33 470 SER A O 1
ATOM 3703 N N . TYR A 1 471 ? -7.104 20.199 12.447 1 92.41 471 TYR A N 1
ATOM 3704 C CA . TYR A 1 471 ? -7.207 21.204 11.396 1 92.41 471 TYR A CA 1
ATOM 3705 C C . TYR A 1 471 ? -7.525 22.575 11.981 1 92.41 471 TYR A C 1
ATOM 3707 O O . TYR A 1 471 ? -6.956 23.585 11.559 1 92.41 471 TYR A O 1
ATOM 3715 N N . MET A 1 472 ? -8.382 22.584 12.885 1 93.87 472 MET A N 1
ATOM 3716 C CA . MET A 1 472 ? -8.759 23.847 13.512 1 93.87 472 MET A CA 1
ATOM 3717 C C . MET A 1 472 ? -7.606 24.412 14.335 1 93.87 472 MET A C 1
ATOM 3719 O O . MET A 1 472 ? -7.436 25.63 14.418 1 93.87 472 MET A O 1
ATOM 3723 N N . HIS A 1 473 ? -6.847 23.493 14.937 1 94.34 473 HIS A N 1
ATOM 3724 C CA . HIS A 1 473 ? -5.639 23.952 15.612 1 94.34 473 HIS A CA 1
ATOM 3725 C C . HIS A 1 473 ? -4.703 24.665 14.642 1 94.34 473 HIS A C 1
ATOM 3727 O O . HIS A 1 473 ? -4.133 25.707 14.975 1 94.34 473 HIS A O 1
ATOM 3733 N N . TRP A 1 474 ? -4.626 24.148 13.441 1 94.15 474 TRP A N 1
ATOM 3734 C CA . TRP A 1 474 ? -3.749 24.703 12.415 1 94.15 474 TRP A CA 1
ATOM 3735 C C . TRP A 1 474 ? -4.359 25.955 11.795 1 94.15 474 TRP A C 1
ATOM 3737 O O . TRP A 1 474 ? -3.726 26.621 10.973 1 94.15 474 TRP A O 1
ATOM 3747 N N . THR A 1 475 ? -5.523 26.336 12.204 1 93.68 475 THR A N 1
ATOM 3748 C CA . THR A 1 475 ? -6.192 27.516 11.668 1 93.68 475 THR A CA 1
ATOM 3749 C C . THR A 1 475 ? -6.311 28.602 12.734 1 93.68 475 THR A C 1
ATOM 3751 O O . THR A 1 475 ? -5.481 29.511 12.797 1 93.68 475 THR A O 1
ATOM 3754 N N . VAL A 1 476 ? -7.025 28.388 13.762 1 92.82 476 VAL A N 1
ATOM 3755 C CA . VAL A 1 476 ? -7.38 29.454 14.694 1 92.82 476 VAL A CA 1
ATOM 3756 C C . VAL A 1 476 ? -6.257 29.648 15.709 1 92.82 476 VAL A C 1
ATOM 3758 O O . VAL A 1 476 ? -6.101 30.734 16.272 1 92.82 476 VAL A O 1
ATOM 3761 N N . LEU A 1 477 ? -5.438 28.562 15.922 1 93.19 477 LEU A N 1
ATOM 3762 C CA . LEU A 1 477 ? -4.372 28.688 16.91 1 93.19 477 LEU A CA 1
ATOM 3763 C C . LEU A 1 477 ? -3.027 28.926 16.232 1 93.19 477 LEU A C 1
ATOM 3765 O O . LEU A 1 477 ? -2.001 29.048 16.905 1 93.19 477 LEU A O 1
ATOM 3769 N N . TYR A 1 478 ? -3.039 28.968 14.948 1 94.1 478 TYR A N 1
ATOM 3770 C CA . TYR A 1 478 ? -1.794 29.063 14.193 1 94.1 478 TYR A CA 1
ATOM 3771 C C . TYR A 1 478 ? -1.658 30.431 13.536 1 94.1 478 TYR A C 1
ATOM 3773 O O . TYR A 1 478 ? -0.611 30.753 12.969 1 94.1 478 TYR A O 1
ATOM 3781 N N . HIS A 1 479 ? -2.667 31.327 13.655 1 91.89 479 HIS A N 1
ATOM 3782 C CA . HIS A 1 479 ? -2.664 32.645 13.031 1 91.89 479 HIS A CA 1
ATOM 3783 C C . HIS A 1 479 ? -3.042 33.73 14.033 1 91.89 479 HIS A C 1
ATOM 3785 O O . HIS A 1 479 ? -3.773 33.469 14.991 1 91.89 479 HIS A O 1
ATOM 3791 N N . PRO A 1 480 ? -2.524 34.936 13.735 1 91.06 480 PRO A N 1
ATOM 3792 C CA . PRO A 1 480 ? -2.984 36.044 14.574 1 91.06 480 PRO A CA 1
ATOM 3793 C C . PRO A 1 480 ? -4.487 36.288 14.459 1 91.06 480 PRO A C 1
ATOM 3795 O O . PRO A 1 480 ? -5.051 36.184 13.367 1 91.06 480 PRO A O 1
ATOM 3798 N N . LEU A 1 481 ? -5.058 36.65 15.531 1 93.44 481 LEU A N 1
ATOM 3799 C CA . LEU A 1 481 ? -6.496 36.897 15.547 1 93.44 481 LEU A CA 1
ATOM 3800 C C . LEU A 1 481 ? -6.789 38.392 15.614 1 93.44 481 LEU A C 1
ATOM 3802 O O . LEU A 1 481 ? -7.817 38.804 16.156 1 93.44 481 LEU A O 1
ATOM 3806 N N . THR A 1 482 ? -5.945 39.145 15.076 1 93.23 482 THR A N 1
ATOM 3807 C CA . THR A 1 482 ? -6.092 40.594 14.997 1 93.23 482 THR A CA 1
ATOM 3808 C C . THR A 1 482 ? -7.425 40.969 14.357 1 93.23 482 THR A C 1
ATOM 3810 O O . THR A 1 482 ? -8.081 41.92 14.787 1 93.23 482 THR A O 1
ATOM 3813 N N . PRO A 1 483 ? -7.855 40.245 13.306 1 96.1 483 PRO A N 1
ATOM 3814 C CA . PRO A 1 483 ? -9.139 40.574 12.681 1 96.1 483 PRO A CA 1
ATOM 3815 C C . PRO A 1 483 ? -10.303 40.535 13.668 1 96.1 483 PRO A C 1
ATOM 3817 O O . PRO A 1 483 ? -11.204 41.375 13.6 1 96.1 483 PRO A O 1
ATOM 3820 N N . PHE A 1 484 ? -10.342 39.637 14.542 1 96.91 484 PHE A N 1
ATOM 3821 C CA . PHE A 1 484 ? -11.408 39.549 15.533 1 96.91 484 PHE A CA 1
ATOM 3822 C C . PHE A 1 484 ? -11.423 40.786 16.423 1 96.91 484 PHE A C 1
ATOM 3824 O O . PHE A 1 484 ? -12.485 41.355 16.686 1 96.91 484 PHE A O 1
ATOM 3831 N N . PHE A 1 485 ? -10.331 41.251 16.885 1 94 485 PHE A N 1
ATOM 3832 C CA . PHE A 1 485 ? -10.24 42.37 17.815 1 94 485 PHE A CA 1
ATOM 3833 C C . PHE A 1 485 ? -10.547 43.686 17.109 1 94 485 PHE A C 1
ATOM 3835 O O . PHE A 1 485 ? -11.115 44.601 17.71 1 94 485 PHE A O 1
ATOM 3842 N N . VAL A 1 486 ? -10.109 43.724 15.87 1 94.1 486 VAL A N 1
ATOM 3843 C CA . VAL A 1 486 ? -10.448 44.903 15.079 1 94.1 486 VAL A CA 1
ATOM 3844 C C . VAL A 1 486 ? -11.966 45.041 14.983 1 94.1 486 VAL A C 1
ATOM 3846 O O . VAL A 1 486 ? -12.511 46.129 15.188 1 94.1 486 VAL A O 1
ATOM 3849 N N . LEU A 1 487 ? -12.621 43.962 14.68 1 96.11 487 LEU A N 1
ATOM 3850 C CA . LEU A 1 487 ? -14.072 44.004 14.54 1 96.11 487 LEU A CA 1
ATOM 3851 C C . LEU A 1 487 ? -14.742 44.238 15.89 1 96.11 487 LEU A C 1
ATOM 3853 O O . LEU A 1 487 ? -15.762 44.926 15.97 1 96.11 487 LEU A O 1
ATOM 3857 N N . PHE A 1 488 ? -14.241 43.702 16.892 1 94.82 488 PHE A N 1
ATOM 3858 C CA . PHE A 1 488 ? -14.758 43.943 18.234 1 94.82 488 PHE A CA 1
ATOM 3859 C C . PHE A 1 488 ? -14.723 45.43 18.568 1 94.82 488 PHE A C 1
ATOM 3861 O O . PHE A 1 488 ? -15.72 45.991 19.027 1 94.82 488 PHE A O 1
ATOM 3868 N N . CYS A 1 489 ? -13.587 46.028 18.367 1 91.14 489 CYS A N 1
ATOM 3869 C CA . CYS A 1 489 ? -13.445 47.449 18.665 1 91.14 489 CYS A CA 1
ATOM 3870 C C . CYS A 1 489 ? -14.379 48.284 17.797 1 91.14 489 CYS A C 1
ATOM 3872 O O . CYS A 1 489 ? -14.882 49.319 18.237 1 91.14 489 CYS A O 1
ATOM 3874 N N . ASN A 1 490 ? -14.54 47.844 16.568 1 91.78 490 ASN A N 1
ATOM 3875 C CA . ASN A 1 490 ? -15.487 48.544 15.708 1 91.78 490 ASN A CA 1
ATOM 3876 C C . ASN A 1 490 ? -16.91 48.456 16.251 1 91.78 490 ASN A C 1
ATOM 3878 O O . ASN A 1 490 ? -17.682 49.41 16.14 1 91.78 490 ASN A O 1
ATOM 3882 N N . ILE A 1 491 ? -17.273 47.341 16.764 1 93.55 491 ILE A N 1
ATOM 3883 C CA . ILE A 1 491 ? -18.59 47.174 17.368 1 93.55 491 ILE A CA 1
ATOM 3884 C C . ILE A 1 491 ? -18.728 48.107 18.569 1 93.55 491 ILE A C 1
ATOM 3886 O O . ILE A 1 491 ? -19.768 48.745 18.752 1 93.55 491 ILE A O 1
ATOM 3890 N N . VAL A 1 492 ? -17.707 48.206 19.386 1 90.76 492 VAL A N 1
ATOM 3891 C CA . VAL A 1 492 ? -17.729 49.064 20.566 1 90.76 492 VAL A CA 1
ATOM 3892 C C . VAL A 1 492 ? -17.872 50.523 20.142 1 90.76 492 VAL A C 1
ATOM 3894 O O . VAL A 1 492 ? -18.649 51.275 20.734 1 90.76 492 VAL A O 1
ATOM 3897 N N . ALA A 1 493 ? -17.136 50.846 19.1 1 86.91 493 ALA A N 1
ATOM 3898 C CA . ALA A 1 493 ? -17.115 52.239 18.662 1 86.91 493 ALA A CA 1
ATOM 3899 C C . ALA A 1 493 ? -18.395 52.597 17.912 1 86.91 493 ALA A C 1
ATOM 3901 O O . ALA A 1 493 ? -18.905 53.713 18.04 1 86.91 493 ALA A O 1
ATOM 3902 N N . SER A 1 494 ? -18.959 51.663 17.077 1 88.62 494 SER A N 1
ATOM 3903 C CA . SER A 1 494 ? -20.023 52.039 16.151 1 88.62 494 SER A CA 1
ATOM 3904 C C . SER A 1 494 ? -21.292 51.235 16.412 1 88.62 494 SER A C 1
ATOM 3906 O O . SER A 1 494 ? -22.323 51.468 15.776 1 88.62 494 SER A O 1
ATOM 3908 N N . SER A 1 495 ? -21.307 50.259 17.257 1 90.99 495 SER A N 1
ATOM 3909 C CA . SER A 1 495 ? -22.431 49.361 17.497 1 90.99 495 SER A CA 1
ATOM 3910 C C . SER A 1 495 ? -22.893 48.696 16.204 1 90.99 495 SER A C 1
ATOM 3912 O O . SER A 1 495 ? -24.094 48.542 15.974 1 90.99 495 SER A O 1
ATOM 3914 N N . ASN A 1 496 ? -21.926 48.417 15.337 1 92.34 496 ASN A N 1
ATOM 3915 C CA . ASN A 1 496 ? -22.241 47.797 14.055 1 92.34 496 ASN A CA 1
ATOM 3916 C C . ASN A 1 496 ? -22.871 46.42 14.237 1 92.34 496 ASN A C 1
ATOM 3918 O O . ASN A 1 496 ? -22.219 45.493 14.72 1 92.34 496 ASN A O 1
ATOM 3922 N N . GLU A 1 497 ? -24.045 46.111 13.722 1 94.29 497 GLU A N 1
ATOM 3923 C CA . GLU A 1 497 ? -24.811 44.886 13.935 1 94.29 497 GLU A CA 1
ATOM 3924 C C . GLU A 1 497 ? -24.267 43.742 13.084 1 94.29 497 GLU A C 1
ATOM 3926 O O . GLU A 1 497 ? -24.262 42.587 13.517 1 94.29 497 GLU A O 1
ATOM 3931 N N . SER A 1 498 ? -23.898 44.069 11.846 1 95.55 498 SER A N 1
ATOM 3932 C CA . SER A 1 498 ? -23.4 43.035 10.944 1 95.55 498 SER A CA 1
ATOM 3933 C C . SER A 1 498 ? -22.114 42.411 11.475 1 95.55 498 SER A C 1
ATOM 3935 O O . SER A 1 498 ? -21.932 41.194 11.403 1 95.55 498 SER A O 1
ATOM 3937 N N . ASP A 1 499 ? -21.229 43.243 11.966 1 96.53 499 ASP A N 1
ATOM 3938 C CA . ASP A 1 499 ? -19.994 42.744 12.562 1 96.53 499 ASP A CA 1
ATOM 3939 C C . ASP A 1 499 ? -20.285 41.895 13.798 1 96.53 499 ASP A C 1
ATOM 3941 O O . ASP A 1 499 ? -19.628 40.877 14.027 1 96.53 499 ASP A O 1
ATOM 3945 N N . PHE A 1 500 ? -21.212 42.317 14.601 1 96.88 500 PHE A N 1
ATOM 3946 C CA . PHE A 1 500 ? -21.595 41.577 15.797 1 96.88 500 PHE A CA 1
ATOM 3947 C C . PHE A 1 500 ? -22.138 40.201 15.432 1 96.88 500 PHE A C 1
ATOM 3949 O O . PHE A 1 500 ? -21.784 39.201 16.06 1 96.88 500 PHE A O 1
ATOM 3956 N N . GLU A 1 501 ? -22.948 40.176 14.413 1 96.98 501 GLU A N 1
ATOM 3957 C CA . GLU A 1 501 ? -23.509 38.906 13.962 1 96.98 501 GLU A CA 1
ATOM 3958 C C . GLU A 1 501 ? -22.42 37.981 13.424 1 96.98 501 GLU A C 1
ATOM 3960 O O . GLU A 1 501 ? -22.449 36.773 13.665 1 96.98 501 GLU A O 1
ATOM 3965 N N . LEU A 1 502 ? -21.551 38.494 12.665 1 97.69 502 LEU A N 1
ATOM 3966 C CA . LEU A 1 502 ? -20.448 37.726 12.098 1 97.69 502 LEU A CA 1
ATOM 3967 C C . LEU A 1 502 ? -19.602 37.096 13.2 1 97.69 502 LEU A C 1
ATOM 3969 O O . LEU A 1 502 ? -19.327 35.894 13.166 1 97.69 502 LEU A O 1
ATOM 3973 N N . LEU A 1 503 ? -19.198 37.88 14.219 1 97.7 503 LEU A N 1
ATOM 3974 C CA . LEU A 1 503 ? -18.367 37.382 15.31 1 97.7 503 LEU A CA 1
ATOM 3975 C C . LEU A 1 503 ? -19.131 36.37 16.156 1 97.7 503 LEU A C 1
ATOM 3977 O O . LEU A 1 503 ? -18.545 35.413 16.668 1 97.7 503 LEU A O 1
ATOM 3981 N N . THR A 1 504 ? -20.428 36.593 16.298 1 96.95 504 THR A N 1
ATOM 3982 C CA . THR A 1 504 ? -21.259 35.653 17.041 1 96.95 504 THR A CA 1
ATOM 3983 C C . THR A 1 504 ? -21.294 34.295 16.345 1 96.95 504 THR A C 1
ATOM 3985 O O . THR A 1 504 ? -21.182 33.254 16.997 1 96.95 504 THR A O 1
ATOM 3988 N N . THR A 1 505 ? -21.424 34.375 15.066 1 96.98 505 THR A N 1
ATOM 3989 C CA . THR A 1 505 ? -21.472 33.14 14.291 1 96.98 505 THR A CA 1
ATOM 3990 C C . THR A 1 505 ? -20.142 32.397 14.374 1 96.98 505 THR A C 1
ATOM 3992 O O . THR A 1 505 ? -20.114 31.188 14.612 1 96.98 505 THR A O 1
ATOM 3995 N N . VAL A 1 506 ? -19.063 33.042 14.167 1 96.93 506 VAL A N 1
ATOM 3996 C CA . VAL A 1 506 ? -17.73 32.453 14.23 1 96.93 506 VAL A CA 1
ATOM 3997 C C . VAL A 1 506 ? -17.507 31.823 15.603 1 96.93 506 VAL A C 1
ATOM 3999 O O . VAL A 1 506 ? -16.954 30.726 15.707 1 96.93 506 VAL A O 1
ATOM 4002 N N . THR A 1 507 ? -17.907 32.483 16.635 1 96.66 507 THR A N 1
ATOM 4003 C CA . THR A 1 507 ? -17.73 32.006 18.002 1 96.66 507 THR A CA 1
ATOM 4004 C C . THR A 1 507 ? -18.594 30.775 18.261 1 96.66 507 THR A C 1
ATOM 4006 O O . THR A 1 507 ? -18.134 29.804 18.866 1 96.66 507 THR A O 1
ATOM 4009 N N . SER A 1 508 ? -19.809 30.762 17.768 1 95.34 508 SER A N 1
ATOM 4010 C CA . SER A 1 508 ? -20.746 29.668 17.999 1 95.34 508 SER A CA 1
ATOM 4011 C C . SER A 1 508 ? -20.316 28.406 17.258 1 95.34 508 SER A C 1
ATOM 4013 O O . SER A 1 508 ? -20.56 27.292 17.725 1 95.34 508 SER A O 1
ATOM 4015 N N . GLN A 1 509 ? -19.704 28.554 16.195 1 94.15 509 GLN A N 1
ATOM 4016 C CA . GLN A 1 509 ? -19.293 27.418 15.377 1 94.15 509 GLN A CA 1
ATOM 4017 C C . GLN A 1 509 ? -18.139 26.66 16.027 1 94.15 509 GLN A C 1
ATOM 4019 O O . GLN A 1 509 ? -17.81 25.546 15.614 1 94.15 509 GLN A O 1
ATOM 4024 N N . LEU A 1 510 ? -17.537 27.189 17.071 1 93.69 510 LEU A N 1
ATOM 4025 C CA . LEU A 1 510 ? -16.486 26.504 17.815 1 93.69 510 LEU A CA 1
ATOM 4026 C C . LEU A 1 510 ? -17.08 25.627 18.913 1 93.69 510 LEU A C 1
ATOM 4028 O O . LEU A 1 510 ? -16.364 24.847 19.545 1 93.69 510 LEU A O 1
ATOM 4032 N N . ASP A 1 511 ? -18.383 25.607 19.148 1 90.76 511 ASP A N 1
ATOM 4033 C CA . ASP A 1 511 ? -19.043 24.926 20.258 1 90.76 511 ASP A CA 1
ATOM 4034 C C . ASP A 1 511 ? -18.747 23.428 20.238 1 90.76 511 ASP A C 1
ATOM 4036 O O . ASP A 1 511 ? -18.383 22.848 21.263 1 90.76 511 ASP A O 1
ATOM 4040 N N . GLY A 1 512 ? -18.887 22.827 19.129 1 87.29 512 GLY A N 1
ATOM 4041 C CA . GLY A 1 512 ? -18.65 21.396 19.034 1 87.29 512 GLY A CA 1
ATOM 4042 C C . GLY A 1 512 ? -17.208 21.01 19.304 1 87.29 512 GLY A C 1
ATOM 4043 O O . GLY A 1 512 ? -16.938 19.939 19.851 1 87.29 512 GLY A O 1
ATOM 4044 N N . LEU A 1 513 ? -16.283 21.828 19.038 1 91.01 513 LEU A N 1
ATOM 4045 C CA . LEU A 1 513 ? -14.855 21.567 19.177 1 91.01 513 LEU A CA 1
ATOM 4046 C C . LEU A 1 513 ? -14.374 21.91 20.583 1 91.01 513 LEU A C 1
ATOM 4048 O O . LEU A 1 513 ? -13.413 21.316 21.077 1 91.01 513 LEU A O 1
ATOM 4052 N N . ALA A 1 514 ? -15.029 22.888 21.204 1 91.74 514 ALA A N 1
ATOM 4053 C CA . ALA A 1 514 ? -14.627 23.37 22.523 1 91.74 514 ALA A CA 1
ATOM 4054 C C . ALA A 1 514 ? -14.734 22.263 23.567 1 91.74 514 ALA A C 1
ATOM 4056 O O . ALA A 1 514 ? -13.961 22.231 24.528 1 91.74 514 ALA A O 1
ATOM 4057 N N . ASP A 1 515 ? -15.529 21.281 23.356 1 90.12 515 ASP A N 1
ATOM 4058 C CA . ASP A 1 515 ? -15.697 20.167 24.283 1 90.12 515 ASP A CA 1
ATOM 4059 C C . ASP A 1 515 ? -14.571 19.147 24.126 1 90.12 515 ASP A C 1
ATOM 4061 O O . ASP A 1 515 ? -14.283 18.385 25.051 1 90.12 515 ASP A O 1
ATOM 4065 N N . LEU A 1 516 ? -13.944 19.279 22.988 1 90.72 516 LEU A N 1
ATOM 4066 C CA . LEU A 1 516 ? -12.985 18.232 22.651 1 90.72 516 LEU A CA 1
ATOM 4067 C C . LEU A 1 516 ? -11.556 18.756 22.737 1 90.72 516 LEU A C 1
ATOM 4069 O O . LEU A 1 516 ? -10.606 17.972 22.809 1 90.72 516 LEU A O 1
ATOM 4073 N N . SER A 1 517 ? -11.391 20.069 22.717 1 93.37 517 SER A N 1
ATOM 4074 C CA . SER A 1 517 ? -10.073 20.693 22.735 1 93.37 517 SER A CA 1
ATOM 4075 C C . SER A 1 517 ? -10.013 21.83 23.75 1 93.37 517 SER A C 1
ATOM 4077 O O . SER A 1 517 ? -10.639 22.874 23.558 1 93.37 517 SER A O 1
ATOM 4079 N N . PRO A 1 518 ? -9.241 21.673 24.748 1 90.79 518 PRO A N 1
ATOM 4080 C CA . PRO A 1 518 ? -9.124 22.724 25.761 1 90.79 518 PRO A CA 1
ATOM 4081 C C . PRO A 1 518 ? -8.606 24.041 25.188 1 90.79 518 PRO A C 1
ATOM 4083 O O . PRO A 1 518 ? -9.135 25.109 25.508 1 90.79 518 PRO A O 1
ATOM 4086 N N . PRO A 1 519 ? -7.631 23.967 24.323 1 90.91 519 PRO A N 1
ATOM 4087 C CA . PRO A 1 519 ? -7.183 25.248 23.77 1 90.91 519 PRO A CA 1
ATOM 4088 C C . PRO A 1 519 ? -8.275 25.962 22.977 1 90.91 519 PRO A C 1
ATOM 4090 O O . PRO A 1 519 ? -8.363 27.193 23.012 1 90.91 519 PRO A O 1
ATOM 4093 N N . ILE A 1 520 ? -9.069 25.296 22.276 1 93.47 520 ILE A N 1
ATOM 4094 C CA . ILE A 1 520 ? -10.167 25.904 21.531 1 93.47 520 ILE A CA 1
ATOM 4095 C C . ILE A 1 520 ? -11.221 26.43 22.503 1 93.47 520 ILE A C 1
ATOM 4097 O O . ILE A 1 520 ? -11.829 27.475 22.263 1 93.47 520 ILE A O 1
ATOM 4101 N N . ALA A 1 521 ? -11.443 25.717 23.573 1 93.15 521 ALA A N 1
ATOM 4102 C CA . ALA A 1 521 ? -12.391 26.157 24.594 1 93.15 521 ALA A CA 1
ATOM 4103 C C . ALA A 1 521 ? -11.963 27.49 25.2 1 93.15 521 ALA A C 1
ATOM 4105 O O . ALA A 1 521 ? -12.799 28.362 25.452 1 93.15 521 ALA A O 1
ATOM 4106 N N . LYS A 1 522 ? -10.719 27.61 25.46 1 89.93 522 LYS A N 1
ATOM 4107 C CA . LYS A 1 522 ? -10.192 28.854 26.014 1 89.93 522 LYS A CA 1
ATOM 4108 C C . LYS A 1 522 ? -10.397 30.017 25.047 1 89.93 522 LYS A C 1
ATOM 4110 O O . LYS A 1 522 ? -10.77 31.117 25.46 1 89.93 522 LYS A O 1
ATOM 4115 N N . LEU A 1 523 ? -10.106 29.764 23.836 1 92.46 523 LEU A N 1
ATOM 4116 C CA . LEU A 1 523 ? -10.294 30.783 22.809 1 92.46 523 LEU A CA 1
ATOM 4117 C C . LEU A 1 523 ? -11.763 31.181 22.702 1 92.46 523 LEU A C 1
ATOM 4119 O O . LEU A 1 523 ? -12.082 32.367 22.598 1 92.46 523 LEU A O 1
ATOM 4123 N N . GLN A 1 524 ? -12.597 30.198 22.715 1 94.18 524 GLN A N 1
ATOM 4124 C CA . GLN A 1 524 ? -14.026 30.474 22.603 1 94.18 524 GLN A CA 1
ATOM 4125 C C . GLN A 1 524 ? -14.523 31.288 23.794 1 94.18 524 GLN A C 1
ATOM 4127 O O . GLN A 1 524 ? -15.381 32.16 23.642 1 94.18 524 GLN A O 1
ATOM 4132 N N . THR A 1 525 ? -14.046 30.994 24.952 1 92.25 525 THR A N 1
ATOM 4133 C CA . THR A 1 525 ? -14.419 31.744 26.146 1 92.25 525 THR A CA 1
ATOM 4134 C C . THR A 1 525 ? -14.024 33.211 26.008 1 92.25 525 THR A C 1
ATOM 4136 O O . THR A 1 525 ? -14.785 34.103 26.389 1 92.25 525 THR A O 1
ATOM 4139 N N . LEU A 1 526 ? -12.853 33.41 25.503 1 92.46 526 LEU A N 1
ATOM 4140 C CA . LEU A 1 526 ? -12.401 34.773 25.245 1 92.46 526 LEU A CA 1
ATOM 4141 C C . LEU A 1 526 ? -13.353 35.49 24.293 1 92.46 526 LEU A C 1
ATOM 4143 O O . LEU A 1 526 ? -13.776 36.616 24.563 1 92.46 526 LEU A O 1
ATOM 4147 N N . PHE A 1 527 ? -13.737 34.864 23.216 1 94.91 527 PHE A N 1
ATOM 4148 C CA . PHE A 1 527 ? -14.633 35.437 22.219 1 94.91 527 PHE A CA 1
ATOM 4149 C C . PHE A 1 527 ? -16.003 35.723 22.823 1 94.91 527 PHE A C 1
ATOM 4151 O O . PHE A 1 527 ? -16.569 36.797 22.61 1 94.91 527 PHE A O 1
ATOM 4158 N N . LYS A 1 528 ? -16.482 34.791 23.558 1 94.08 528 LYS A N 1
ATOM 4159 C CA . LYS A 1 528 ? -17.799 34.934 24.174 1 94.08 528 LYS A CA 1
ATOM 4160 C C . LYS A 1 528 ? -17.822 36.101 25.157 1 94.08 528 LYS A C 1
ATOM 4162 O O . LYS A 1 528 ? -18.813 36.829 25.24 1 94.08 528 LYS A O 1
ATOM 4167 N N . SER A 1 529 ? -16.807 36.21 25.885 1 92 529 SER A N 1
ATOM 4168 C CA . SER A 1 529 ? -16.728 37.297 26.855 1 92 529 SER A CA 1
ATOM 4169 C C . SER A 1 529 ? -16.742 38.656 26.164 1 92 529 SER A C 1
ATOM 4171 O O . SER A 1 529 ? -17.42 39.581 26.617 1 92 529 SER A O 1
ATOM 4173 N N . PHE A 1 530 ? -16.022 38.765 25.146 1 93.43 530 PHE A N 1
ATOM 4174 C CA . PHE A 1 530 ? -15.986 40.02 24.403 1 93.43 530 PHE A CA 1
ATOM 4175 C C . PHE A 1 530 ? -17.345 40.321 23.784 1 93.43 530 PHE A C 1
ATOM 4177 O O . PHE A 1 530 ? -17.808 41.464 23.816 1 93.43 530 PHE A O 1
ATOM 4184 N N . LEU A 1 531 ? -17.957 39.322 23.291 1 94.4 531 LEU A N 1
ATOM 4185 C CA . LEU A 1 531 ? -19.271 39.496 22.682 1 94.4 531 LEU A CA 1
ATOM 4186 C C . LEU A 1 531 ? -20.312 39.869 23.733 1 94.4 531 LEU A C 1
ATOM 4188 O O . LEU A 1 531 ? -21.218 40.659 23.461 1 94.4 531 LEU A O 1
ATOM 4192 N N . GLY A 1 532 ? -20.121 39.29 24.872 1 92.37 532 GLY A N 1
ATOM 4193 C CA . GLY A 1 532 ? -21.016 39.626 25.968 1 92.37 532 GLY A CA 1
ATOM 4194 C C . GLY A 1 532 ? -20.959 41.092 26.356 1 92.37 532 GLY A C 1
ATOM 4195 O O . GLY A 1 532 ? -21.975 41.68 26.733 1 92.37 532 GLY A O 1
ATOM 4196 N N . LEU A 1 533 ? -19.804 41.667 26.248 1 90.44 533 LEU A N 1
ATOM 4197 C CA . LEU A 1 533 ? -19.619 43.077 26.572 1 90.44 533 LEU A CA 1
ATOM 4198 C C . LEU A 1 533 ? -20.284 43.967 25.528 1 90.44 533 LEU A C 1
ATOM 4200 O O . LEU A 1 533 ? -20.608 45.124 25.808 1 90.44 533 LEU A O 1
ATOM 4204 N N . CYS A 1 534 ? -20.473 43.455 24.322 1 90.09 534 CYS A N 1
ATOM 4205 C CA . CYS A 1 534 ? -20.999 44.24 23.211 1 90.09 534 CYS A CA 1
ATOM 4206 C C . CYS A 1 534 ? -22.515 44.112 23.123 1 90.09 534 CYS A C 1
ATOM 4208 O O . CYS A 1 534 ? -23.17 44.899 22.436 1 90.09 534 CYS A O 1
ATOM 4210 N N . GLU A 1 535 ? -23.131 43.208 23.758 1 88.28 535 GLU A N 1
ATOM 4211 C CA . GLU A 1 535 ? -24.56 42.939 23.634 1 88.28 535 GLU A CA 1
ATOM 4212 C C . GLU A 1 535 ? -25.387 44.165 24.008 1 88.28 535 GLU A C 1
ATOM 4214 O O . GLU A 1 535 ? -26.352 44.504 23.319 1 88.28 535 GLU A O 1
ATOM 4219 N N . GLY A 1 536 ? -24.999 44.87 25.119 1 82.89 536 GLY A N 1
ATOM 4220 C CA . GLY A 1 536 ? -25.738 46.043 25.56 1 82.89 536 GLY A CA 1
ATOM 4221 C C . GLY A 1 536 ? -25.573 47.234 24.635 1 82.89 536 GLY A C 1
ATOM 4222 O O . GLY A 1 536 ? -26.466 48.078 24.536 1 82.89 536 GLY A O 1
ATOM 4223 N N . LEU A 1 537 ? -24.44 47.241 23.939 1 85.4 537 LEU A N 1
ATOM 4224 C CA . LEU A 1 537 ? -24.163 48.348 23.031 1 85.4 537 LEU A CA 1
ATOM 4225 C C . LEU A 1 537 ? -24.977 48.216 21.748 1 85.4 537 LEU A C 1
ATOM 4227 O O . LEU A 1 537 ? -25.427 49.218 21.188 1 85.4 537 LEU A O 1
ATOM 4231 N N . VAL A 1 538 ? -25.167 47.082 21.282 1 83.92 538 VAL A N 1
ATOM 4232 C CA . VAL A 1 538 ? -25.841 46.838 20.011 1 83.92 538 VAL A CA 1
ATOM 4233 C C . VAL A 1 538 ? -27.353 46.812 20.225 1 83.92 538 VAL A C 1
ATOM 4235 O O . VAL A 1 538 ? -28.111 47.341 19.409 1 83.92 538 VAL A O 1
ATOM 4238 N N . THR A 1 539 ? -27.855 46.314 21.352 1 74.13 539 THR A N 1
ATOM 4239 C CA . THR A 1 539 ? -29.288 46.269 21.621 1 74.13 539 THR A CA 1
ATOM 4240 C C . THR A 1 539 ? -29.782 47.613 22.149 1 74.13 539 THR A C 1
ATOM 4242 O O . THR A 1 539 ? -30.924 48.003 21.898 1 74.13 539 THR A O 1
ATOM 4245 N N . GLY A 1 540 ? -29.063 48.548 22.973 1 61.3 540 GLY A N 1
ATOM 4246 C CA . GLY A 1 540 ? -29.472 49.838 23.505 1 61.3 540 GLY A CA 1
ATOM 4247 C C . GLY A 1 540 ? -29.556 50.921 22.445 1 61.3 540 GLY A C 1
ATOM 4248 O O . GLY A 1 540 ? -30.349 51.857 22.567 1 61.3 540 GLY A O 1
ATOM 4249 N N . THR A 1 541 ? -28.635 51.179 21.509 1 51.63 541 THR A N 1
ATOM 4250 C CA . THR A 1 541 ? -28.754 52.188 20.462 1 51.63 541 THR A CA 1
ATOM 4251 C C . THR A 1 541 ? -30.072 52.032 19.708 1 51.63 541 THR A C 1
ATOM 4253 O O . THR A 1 541 ? -30.405 52.854 18.852 1 51.63 541 THR A O 1
ATOM 4256 N N . LYS A 1 542 ? -30.555 51.085 19.838 1 50.02 542 LYS A N 1
ATOM 4257 C CA . LYS A 1 542 ? -31.874 51.086 19.213 1 50.02 542 LYS A CA 1
ATOM 4258 C C . LYS A 1 542 ? -32.812 52.068 19.909 1 50.02 542 LYS A C 1
ATOM 4260 O O . LYS A 1 542 ? -33.765 52.562 19.302 1 50.02 542 LYS A O 1
ATOM 4265 N N . GLU A 1 543 ? -32.822 52.553 21.077 1 41.33 543 GLU A N 1
ATOM 4266 C CA . GLU A 1 543 ? -33.844 53.369 21.726 1 41.33 543 GLU A CA 1
ATOM 4267 C C . GLU A 1 543 ? -33.535 54.856 21.585 1 41.33 543 GLU A C 1
ATOM 4269 O O . GLU A 1 543 ? -34.44 55.692 21.639 1 41.33 543 GLU A O 1
ATOM 4274 N N . THR A 1 544 ? -32.345 55.595 21.773 1 38.34 544 THR A N 1
ATOM 4275 C CA . THR A 1 544 ? -32.226 57.038 21.946 1 38.34 544 THR A CA 1
ATOM 4276 C C . THR A 1 544 ? -32.203 57.745 20.594 1 38.34 544 THR A C 1
ATOM 4278 O O . THR A 1 544 ? -32.114 58.973 20.531 1 38.34 544 THR A O 1
ATOM 4281 N N . SER A 1 545 ? -31.663 57.507 19.52 1 34.63 545 SER A N 1
ATOM 4282 C CA . SER A 1 545 ? -31.508 58.435 18.405 1 34.63 545 SER A CA 1
ATOM 4283 C C . SER A 1 545 ? -32.851 58.748 17.755 1 34.63 545 SER A C 1
ATOM 4285 O O . SER A 1 545 ? -33.39 57.931 17.006 1 34.63 545 SER A O 1
ATOM 4287 N N . PRO A 1 546 ? -33.7 59.707 18.31 1 32.85 546 PRO A N 1
ATOM 4288 C CA . PRO A 1 546 ? -34.856 60.213 17.567 1 32.85 546 PRO A CA 1
ATOM 4289 C C . PRO A 1 546 ? -34.459 60.97 16.301 1 32.85 546 PRO A C 1
ATOM 4291 O O . PRO A 1 546 ? -35.274 61.121 15.387 1 32.85 546 PRO A O 1
ATOM 4294 N N . TYR A 1 547 ? -33.672 62.203 16.517 1 28.46 547 TYR A N 1
ATOM 4295 C CA . TYR A 1 547 ? -33.727 63.383 15.661 1 28.46 547 TYR A CA 1
ATOM 4296 C C . TYR A 1 547 ? -33.272 63.05 14.245 1 28.46 547 TYR A C 1
ATOM 4298 O O . TYR A 1 547 ? -33.629 63.747 13.291 1 28.46 547 TYR A O 1
ATOM 4306 N N . ALA A 1 548 ? -32.102 62.547 14.057 1 25.71 548 ALA A N 1
ATOM 4307 C CA . ALA A 1 548 ? -31.548 62.824 12.734 1 25.71 548 ALA A CA 1
ATOM 4308 C C . ALA A 1 548 ? -32.408 62.202 11.638 1 25.71 548 ALA A C 1
ATOM 4310 O O . ALA A 1 548 ? -32.107 61.111 11.147 1 25.71 548 ALA A O 1
ATOM 4311 N N . ALA A 1 549 ? -33.716 62.121 11.825 1 25.72 549 ALA A N 1
ATOM 4312 C CA . ALA A 1 549 ? -34.305 61.543 10.62 1 25.72 549 ALA A CA 1
ATOM 4313 C C . ALA A 1 549 ? -34.096 62.455 9.415 1 25.72 549 ALA A C 1
ATOM 4315 O O . ALA A 1 549 ? -34.145 62.001 8.269 1 25.72 549 ALA A O 1
ATOM 4316 N N . GLN A 1 550 ? -34.377 63.761 9.588 1 22.68 550 GLN A N 1
ATOM 4317 C CA . GLN A 1 550 ? -35.111 64.455 8.536 1 22.68 550 GLN A CA 1
ATOM 4318 C C . GLN A 1 550 ? -34.192 64.819 7.372 1 22.68 550 GLN A C 1
ATOM 4320 O O . GLN A 1 550 ? -34.646 65.363 6.363 1 22.68 550 GLN A O 1
ATOM 4325 N N . CYS A 1 551 ? -32.942 65.341 7.55 1 23.68 551 CYS A N 1
ATOM 4326 C CA . CYS A 1 551 ? -32.513 66.087 6.372 1 23.68 551 CYS A CA 1
ATOM 4327 C C . CYS A 1 551 ? -32.453 65.183 5.146 1 23.68 551 CYS A C 1
ATOM 4329 O O . CYS A 1 551 ? -31.457 64.491 4.928 1 23.68 551 CYS A O 1
ATOM 4331 N N . MET A 1 552 ? -33.625 64.541 4.792 1 21.61 552 MET A N 1
ATOM 4332 C CA . MET A 1 552 ? -33.783 63.698 3.611 1 21.61 552 MET A CA 1
ATOM 4333 C C . MET A 1 552 ? -33.607 64.511 2.333 1 21.61 552 MET A C 1
ATOM 4335 O O . MET A 1 552 ? -34.337 65.476 2.101 1 21.61 552 MET A O 1
ATOM 4339 N N . TYR A 1 553 ? -32.42 64.989 1.975 1 21.43 553 TYR A N 1
ATOM 4340 C CA . TYR A 1 553 ? -32.556 65.514 0.621 1 21.43 553 TYR A CA 1
ATOM 4341 C C . TYR A 1 553 ? -33.373 64.569 -0.252 1 21.43 553 TYR A C 1
ATOM 4343 O O . TYR A 1 553 ? -33.341 63.351 -0.058 1 21.43 553 TYR A O 1
ATOM 4351 N N . PRO A 1 554 ? -34.506 65.026 -0.95 1 22.42 554 PRO A N 1
ATOM 4352 C CA . PRO A 1 554 ? -35.52 64.419 -1.817 1 22.42 554 PRO A CA 1
ATOM 4353 C C . PRO A 1 554 ? -34.911 63.63 -2.973 1 22.42 554 PRO A C 1
ATOM 4355 O O . PRO A 1 554 ? -34.334 64.219 -3.891 1 22.42 554 PRO A O 1
ATOM 4358 N N . GLN A 1 555 ? -33.774 62.949 -2.81 1 19.1 555 GLN A N 1
ATOM 4359 C CA . GLN A 1 555 ? -33.337 62.513 -4.132 1 19.1 555 GLN A CA 1
ATOM 4360 C C . GLN A 1 555 ? -34.465 61.81 -4.881 1 19.1 555 GLN A C 1
ATOM 4362 O O . GLN A 1 555 ? -35.253 61.077 -4.28 1 19.1 555 GLN A O 1
ATOM 4367 N N . GLN A 1 556 ? -34.848 62.382 -6.126 1 18.89 556 GLN A N 1
ATOM 4368 C CA . GLN A 1 556 ? -35.769 62.036 -7.203 1 18.89 556 GLN A CA 1
ATOM 4369 C C . GLN A 1 556 ? -35.68 60.552 -7.548 1 18.89 556 GLN A C 1
ATOM 4371 O O . GLN A 1 556 ? -34.594 60.038 -7.823 1 18.89 556 GLN A O 1
ATOM 4376 N N . THR A 1 557 ? -36.526 59.773 -6.988 1 18.9 557 THR A N 1
ATOM 4377 C CA . THR A 1 557 ? -36.816 58.354 -7.165 1 18.9 557 THR A CA 1
ATOM 4378 C C . THR A 1 557 ? -37.174 58.053 -8.618 1 18.9 557 THR A C 1
ATOM 4380 O O . THR A 1 557 ? -38.319 58.245 -9.033 1 18.9 557 THR A O 1
ATOM 4383 N N . THR A 1 558 ? -36.322 58.654 -9.645 1 19.07 558 THR A N 1
ATOM 4384 C CA . THR A 1 558 ? -36.908 58.252 -10.92 1 19.07 558 THR A CA 1
ATOM 4385 C C . THR A 1 558 ? -37.136 56.744 -10.958 1 19.07 558 THR A C 1
ATOM 4387 O O . THR A 1 558 ? -36.238 55.966 -10.629 1 19.07 558 THR A O 1
ATOM 4390 N N . GLY A 1 559 ? -38.37 56.332 -10.808 1 17.76 559 GLY A N 1
ATOM 4391 C CA . GLY A 1 559 ? -39.13 55.093 -10.777 1 17.76 559 GLY A CA 1
ATOM 4392 C C . GLY A 1 559 ? -38.905 54.223 -12 1 17.76 559 GLY A C 1
ATOM 4393 O O . GLY A 1 559 ? -39.633 53.254 -12.222 1 17.76 559 GLY A O 1
ATOM 4394 N N . GLN A 1 560 ? -37.886 54.472 -12.945 1 17.25 560 GLN A N 1
ATOM 4395 C CA . GLN A 1 560 ? -38.284 53.835 -14.196 1 17.25 560 GLN A CA 1
ATOM 4396 C C . GLN A 1 560 ? -38.419 52.325 -14.026 1 17.25 560 GLN A C 1
ATOM 4398 O O . GLN A 1 560 ? -37.576 51.689 -13.39 1 17.25 560 GLN A O 1
ATOM 4403 N N . ASP A 1 561 ? -39.611 51.812 -14.178 1 17.74 561 ASP A N 1
ATOM 4404 C CA . ASP A 1 561 ? -40.334 50.545 -14.23 1 17.74 561 ASP A CA 1
ATOM 4405 C C . ASP A 1 561 ? -39.703 49.594 -15.244 1 17.74 561 ASP A C 1
ATOM 4407 O O . ASP A 1 561 ? -40.227 48.506 -15.493 1 17.74 561 ASP A O 1
ATOM 4411 N N . ARG A 1 562 ? -38.473 49.86 -15.783 1 17.45 562 ARG A N 1
ATOM 4412 C CA . ARG A 1 562 ? -38.465 49.117 -17.038 1 17.45 562 ARG A CA 1
ATOM 4413 C C . ARG A 1 562 ? -38.803 47.648 -16.807 1 17.45 562 ARG A C 1
ATOM 4415 O O . ARG A 1 562 ? -38.404 47.066 -15.796 1 17.45 562 ARG A O 1
ATOM 4422 N N . ALA A 1 563 ? -39.758 47.237 -17.63 1 17.04 563 ALA A N 1
ATOM 4423 C CA . ALA A 1 563 ? -40.46 46.049 -18.109 1 17.04 563 ALA A CA 1
ATOM 4424 C C . ALA A 1 563 ? -39.483 44.911 -18.39 1 17.04 563 ALA A C 1
ATOM 4426 O O . ALA A 1 563 ? -38.44 45.119 -19.014 1 17.04 563 ALA A O 1
ATOM 4427 N N . VAL A 1 564 ? -39.414 43.99 -17.499 1 19.25 564 VAL A N 1
ATOM 4428 C CA . VAL A 1 564 ? -38.631 42.764 -17.377 1 19.25 564 VAL A CA 1
ATOM 4429 C C . VAL A 1 564 ? -38.881 41.869 -18.588 1 19.25 564 VAL A C 1
ATOM 4431 O O . VAL A 1 564 ? -39.936 41.239 -18.695 1 19.25 564 VAL A O 1
ATOM 4434 N N . THR A 1 565 ? -38.796 42.666 -19.81 1 16.74 565 THR A N 1
ATOM 4435 C CA . THR A 1 565 ? -39.197 41.852 -20.951 1 16.74 565 THR A CA 1
ATOM 4436 C C . THR A 1 565 ? -38.519 40.485 -20.906 1 16.74 565 THR A C 1
ATOM 4438 O O . THR A 1 565 ? -37.397 40.359 -20.412 1 16.74 565 THR A O 1
ATOM 4441 N N . SER A 1 566 ? -39.39 39.477 -21.038 1 17.97 566 SER A N 1
ATOM 4442 C CA . SER A 1 566 ? -39.465 38.02 -21.059 1 17.97 566 SER A CA 1
ATOM 4443 C C . SER A 1 566 ? -38.608 37.438 -22.178 1 17.97 566 SER A C 1
ATOM 4445 O O . SER A 1 566 ? -38.775 36.276 -22.555 1 17.97 566 SER A O 1
ATOM 4447 N N . ALA A 1 567 ? -37.465 38.187 -22.432 1 17.45 567 ALA A N 1
ATOM 4448 C CA . ALA A 1 567 ? -37.057 37.808 -23.782 1 17.45 567 ALA A CA 1
ATOM 4449 C C . ALA A 1 567 ? -36.835 36.302 -23.886 1 17.45 567 ALA A C 1
ATOM 4451 O O . ALA A 1 567 ? -36.381 35.668 -22.93 1 17.45 567 ALA A O 1
ATOM 4452 N N . PRO A 1 568 ? -37.489 35.824 -24.877 1 18.37 568 PRO A N 1
ATOM 4453 C CA . PRO A 1 568 ? -37.703 34.451 -25.341 1 18.37 568 PRO A CA 1
ATOM 4454 C C . PRO A 1 568 ? -36.398 33.678 -25.52 1 18.37 568 PRO A C 1
ATOM 4456 O O . PRO A 1 568 ? -35.339 34.283 -25.709 1 18.37 568 PRO A O 1
ATOM 4459 N N . GLN A 1 569 ? -36.44 32.516 -24.981 1 17.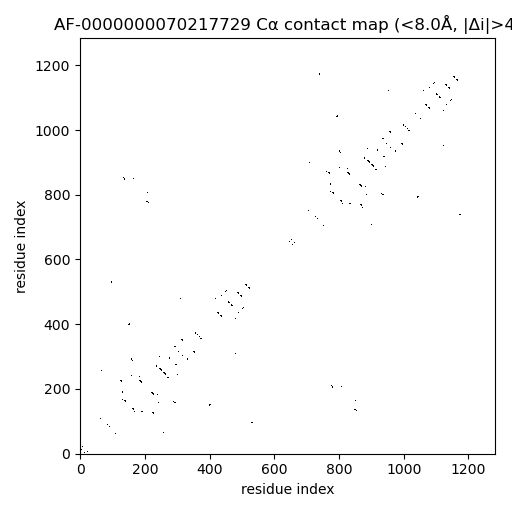55 569 GLN A N 1
ATOM 4460 C CA . GLN A 1 569 ? -35.498 31.432 -24.726 1 17.55 569 GLN A CA 1
ATOM 4461 C C . GLN A 1 569 ? -34.903 30.901 -26.027 1 17.55 569 GLN A C 1
ATOM 4463 O O . GLN A 1 569 ? -35.469 30.005 -26.655 1 17.55 569 GLN A O 1
ATOM 4468 N N . PRO A 1 570 ? -34.506 31.972 -26.883 1 17.39 570 PRO A N 1
ATOM 4469 C CA . PRO A 1 570 ? -34.373 31.313 -28.184 1 17.39 570 PRO A CA 1
ATOM 4470 C C . PRO A 1 570 ? -33.493 30.067 -28.127 1 17.39 570 PRO A C 1
ATOM 4472 O O . PRO A 1 570 ? -32.665 29.932 -27.222 1 17.39 570 PRO A O 1
ATOM 4475 N N . PRO A 1 571 ? -33.853 29.147 -28.905 1 18.49 571 PRO A N 1
ATOM 4476 C CA . PRO A 1 571 ? -33.522 27.745 -29.172 1 18.49 571 PRO A CA 1
ATOM 4477 C C . PRO A 1 571 ? -32.06 27.549 -29.566 1 18.49 571 PRO A C 1
ATOM 4479 O O . PRO A 1 571 ? -31.464 28.424 -30.198 1 18.49 571 PRO A O 1
ATOM 4482 N N . VAL A 1 572 ? -31.345 26.959 -28.683 1 18.78 572 VAL A N 1
ATOM 4483 C CA . VAL A 1 572 ? -29.914 26.687 -28.59 1 18.78 572 VAL A CA 1
ATOM 4484 C C . VAL A 1 572 ? -29.441 25.973 -29.855 1 18.78 572 VAL A C 1
ATOM 4486 O O . VAL A 1 572 ? -29.664 24.771 -30.017 1 18.78 572 VAL A O 1
ATOM 4489 N N . GLN A 1 573 ? -29.92 26.573 -30.931 1 16.34 573 GLN A N 1
ATOM 4490 C CA . GLN A 1 573 ? -29.586 25.709 -32.059 1 16.34 573 GLN A CA 1
ATOM 4491 C C . GLN A 1 573 ? -28.095 25.382 -32.079 1 16.34 573 GLN A C 1
ATOM 4493 O O . GLN A 1 573 ? -27.263 26.235 -31.762 1 16.34 573 GLN A O 1
ATOM 4498 N N . LEU A 1 574 ? -27.747 24.128 -32.037 1 16.82 574 LEU A N 1
ATOM 4499 C CA . LEU A 1 574 ? -26.628 23.196 -31.946 1 16.82 574 LEU A CA 1
ATOM 4500 C C . LEU A 1 574 ? -25.653 23.403 -33.1 1 16.82 574 LEU A C 1
ATOM 4502 O O . LEU A 1 574 ? -24.61 22.748 -33.162 1 16.82 574 LEU A O 1
ATOM 4506 N N . ALA A 1 575 ? -25.805 24.535 -33.808 1 16.02 575 ALA A N 1
ATOM 4507 C CA . ALA A 1 575 ? -25.286 24.198 -35.131 1 16.02 575 ALA A CA 1
ATOM 4508 C C . ALA A 1 575 ? -23.806 23.834 -35.063 1 16.02 575 ALA A C 1
ATOM 4510 O O . ALA A 1 575 ? -23.092 24.277 -34.161 1 16.02 575 ALA A O 1
ATOM 4511 N N . GLY A 1 576 ? -23.256 22.867 -35.917 1 17.19 576 GLY A N 1
ATOM 4512 C CA . GLY A 1 576 ? -22.315 21.845 -36.345 1 17.19 576 GLY A CA 1
ATOM 4513 C C . GLY A 1 576 ? -21.018 22.416 -36.885 1 17.19 576 GLY A C 1
ATOM 4514 O O . GLY A 1 576 ? -20.116 21.668 -37.268 1 17.19 576 GLY A O 1
ATOM 4515 N N . GLY A 1 577 ? -20.987 23.846 -36.955 1 16.17 577 GLY A N 1
ATOM 4516 C CA . GLY A 1 577 ? -20.195 24.133 -38.14 1 16.17 577 GLY A CA 1
ATOM 4517 C C . GLY A 1 577 ? -18.743 23.716 -38.003 1 16.17 577 GLY A C 1
ATOM 4518 O O . GLY A 1 577 ? -18.265 23.47 -36.894 1 16.17 577 GLY A O 1
ATOM 4519 N N . GLN A 1 578 ? -18.085 23.54 -39.111 1 16.86 578 GLN A N 1
ATOM 4520 C CA . GLN A 1 578 ? -17.012 22.9 -39.865 1 16.86 578 GLN A CA 1
ATOM 4521 C C . GLN A 1 578 ? -15.677 23.598 -39.622 1 16.86 578 GLN A C 1
ATOM 4523 O O . GLN A 1 578 ? -15.524 24.782 -39.929 1 16.86 578 GLN A O 1
ATOM 4528 N N . LEU A 1 579 ? -15.159 23.388 -38.45 1 16.98 579 LEU A N 1
ATOM 4529 C CA . LEU A 1 579 ? -13.907 24.024 -38.056 1 16.98 579 LEU A CA 1
ATOM 4530 C C . LEU A 1 579 ? -12.848 23.857 -39.141 1 16.98 579 LEU A C 1
ATOM 4532 O O . LEU A 1 579 ? -12.378 22.744 -39.39 1 16.98 579 LEU A O 1
ATOM 4536 N N . GLN A 1 580 ? -12.984 24.46 -40.181 1 16.17 580 GLN A N 1
ATOM 4537 C CA . GLN A 1 580 ? -12.022 24.129 -41.227 1 16.17 580 GLN A CA 1
ATOM 4538 C C . GLN A 1 580 ? -10.635 24.667 -40.888 1 16.17 580 GLN A C 1
ATOM 4540 O O . GLN A 1 580 ? -10.416 25.88 -40.887 1 16.17 580 GLN A O 1
ATOM 4545 N N . LEU A 1 581 ? -10.176 24.399 -39.792 1 16.33 581 LEU A N 1
ATOM 4546 C CA . LEU A 1 581 ? -8.897 25.068 -39.58 1 16.33 581 LEU A CA 1
ATOM 4547 C C . LEU A 1 581 ? -7.947 24.808 -40.745 1 16.33 581 LEU A C 1
ATOM 4549 O O . LEU A 1 581 ? -7.765 23.661 -41.158 1 16.33 581 LEU A O 1
ATOM 4553 N N . PRO A 1 582 ? -7.674 25.865 -41.439 1 16.48 582 PRO A N 1
ATOM 4554 C CA . PRO A 1 582 ? -6.808 25.819 -42.619 1 16.48 582 PRO A CA 1
ATOM 4555 C C . PRO A 1 582 ? -5.389 25.36 -42.293 1 16.48 582 PRO A C 1
ATOM 4557 O O . PRO A 1 582 ? -4.966 25.426 -41.136 1 16.48 582 PRO A O 1
ATOM 4560 N N . THR A 1 583 ? -4.606 24.781 -43.339 1 16.73 583 THR A N 1
ATOM 4561 C CA . THR A 1 583 ? -3.487 23.921 -43.707 1 16.73 583 THR A CA 1
ATOM 4562 C C . THR A 1 583 ? -2.158 24.635 -43.479 1 16.73 583 THR A C 1
ATOM 4564 O O . THR A 1 583 ? -1.139 23.992 -43.217 1 16.73 583 THR A O 1
ATOM 4567 N N . ASN A 1 584 ? -2.064 26.073 -43.464 1 15.46 584 ASN A N 1
ATOM 4568 C CA . ASN A 1 584 ? -0.926 26.365 -44.331 1 15.46 584 ASN A CA 1
ATOM 4569 C C . ASN A 1 584 ? 0.396 26.01 -43.658 1 15.46 584 ASN A C 1
ATOM 4571 O O . ASN A 1 584 ? 0.459 25.873 -42.435 1 15.46 584 ASN A O 1
ATOM 4575 N N . THR A 1 585 ? 1.594 26.327 -44.39 1 16.03 585 THR A N 1
ATOM 4576 C CA . THR A 1 585 ? 2.847 25.775 -44.893 1 16.03 585 THR A CA 1
ATOM 4577 C C . THR A 1 585 ? 3.995 26.077 -43.933 1 16.03 585 THR A C 1
ATOM 4579 O O . THR A 1 585 ? 4.74 25.175 -43.545 1 16.03 585 THR A O 1
ATOM 4582 N N . ASN A 1 586 ? 4.641 27.396 -43.83 1 15.18 586 ASN A N 1
ATOM 4583 C CA . ASN A 1 586 ? 5.973 27.404 -44.425 1 15.18 586 ASN A CA 1
ATOM 4584 C C . ASN A 1 586 ? 7.059 27.209 -43.371 1 15.18 586 ASN A C 1
ATOM 4586 O O . ASN A 1 586 ? 7.927 26.346 -43.52 1 15.18 586 ASN A O 1
ATOM 4590 N N . GLU A 1 587 ? 7.56 28.373 -42.622 1 15.62 587 GLU A N 1
ATOM 4591 C CA . GLU A 1 587 ? 8.906 28.839 -42.944 1 15.62 587 GLU A CA 1
ATOM 4592 C C . GLU A 1 587 ? 9.943 28.216 -42.015 1 15.62 587 GLU A C 1
ATOM 4594 O O . GLU A 1 587 ? 9.59 27.581 -41.019 1 15.62 587 GLU A O 1
ATOM 4599 N N . ILE A 1 588 ? 10.84 29.142 -41.447 1 16.29 588 ILE A N 1
ATOM 4600 C CA . ILE A 1 588 ? 12.28 29.286 -41.632 1 16.29 588 ILE A CA 1
ATOM 4601 C C . ILE A 1 588 ? 13.018 28.578 -40.497 1 16.29 588 ILE A C 1
ATOM 4603 O O . ILE A 1 588 ? 12.45 28.347 -39.428 1 16.29 588 ILE A O 1
ATOM 4607 N N . ASN A 1 589 ? 14.354 28.649 -40.532 1 15.4 589 ASN A N 1
ATOM 4608 C CA . ASN A 1 589 ? 15.668 28.017 -40.586 1 15.4 589 ASN A CA 1
ATOM 4609 C C . ASN A 1 589 ? 16.392 28.114 -39.246 1 15.4 589 ASN A C 1
ATOM 4611 O O . ASN A 1 589 ? 16.913 29.173 -38.892 1 15.4 589 ASN A O 1
ATOM 4615 N N . ALA A 1 590 ? 15.754 27.795 -38.142 1 16.89 590 ALA A N 1
ATOM 4616 C CA . ALA A 1 590 ? 16.407 28.142 -36.883 1 16.89 590 ALA A CA 1
ATOM 4617 C C . ALA A 1 590 ? 17.795 27.514 -36.794 1 16.89 590 ALA A C 1
ATOM 4619 O O . ALA A 1 590 ? 17.928 26.288 -36.777 1 16.89 590 ALA A O 1
ATOM 4620 N N . GLU A 1 591 ? 18.749 28.239 -37.28 1 15.94 591 GLU A N 1
ATOM 4621 C CA . GLU A 1 591 ? 20.129 27.781 -37.406 1 15.94 591 GLU A CA 1
ATOM 4622 C C . GLU A 1 591 ? 20.768 27.568 -36.037 1 15.94 591 GLU A C 1
ATOM 4624 O O . GLU A 1 591 ? 20.84 28.497 -35.229 1 15.94 591 GLU A O 1
ATOM 4629 N N . TYR A 1 592 ? 20.535 26.547 -35.45 1 16.61 592 TYR A N 1
ATOM 4630 C CA . TYR A 1 592 ? 21.075 26.18 -34.145 1 16.61 592 TYR A CA 1
ATOM 4631 C C . TYR A 1 592 ? 22.598 26.218 -34.155 1 16.61 592 TYR A C 1
ATOM 4633 O O . TYR A 1 592 ? 23.243 25.355 -34.755 1 16.61 592 TYR A O 1
ATOM 4641 N N . PRO A 1 593 ? 23.141 27.484 -34.246 1 16.06 593 PRO A N 1
ATOM 4642 C CA . PRO A 1 593 ? 24.574 27.267 -34.456 1 16.06 593 PRO A CA 1
ATOM 4643 C C . PRO A 1 593 ? 25.235 26.528 -33.295 1 16.06 593 PRO A C 1
ATOM 4645 O O . PRO A 1 593 ? 24.793 26.649 -32.15 1 16.06 593 PRO A O 1
ATOM 4648 N N . ASN A 1 594 ? 25.851 25.412 -33.529 1 16.22 594 ASN A N 1
ATOM 4649 C CA . ASN A 1 594 ? 26.505 24.336 -32.792 1 16.22 594 ASN A CA 1
ATOM 4650 C C . ASN A 1 594 ? 27.744 24.835 -32.054 1 16.22 594 ASN A C 1
ATOM 4652 O O . ASN A 1 594 ? 28.511 24.038 -31.511 1 16.22 594 ASN A O 1
ATOM 4656 N N . LEU A 1 595 ? 28.031 26.233 -32.019 1 15.83 595 LEU A N 1
ATOM 4657 C CA . LEU A 1 595 ? 29.489 26.287 -32.033 1 15.83 595 LEU A CA 1
ATOM 4658 C C . LEU A 1 595 ? 30.068 25.682 -30.759 1 15.83 595 LEU A C 1
ATOM 4660 O O . LEU A 1 595 ? 29.445 25.747 -29.697 1 15.83 595 LEU A O 1
ATOM 4664 N N . VAL A 1 596 ? 31.269 25.067 -30.868 1 16.01 596 VAL A N 1
ATOM 4665 C CA . VAL A 1 596 ? 32.207 24.071 -30.36 1 16.01 596 VAL A CA 1
ATOM 4666 C C . VAL A 1 596 ? 32.991 24.651 -29.185 1 16.01 596 VAL A C 1
ATOM 4668 O O . VAL A 1 596 ? 33.514 23.907 -28.352 1 16.01 596 VAL A O 1
ATOM 4671 N N . GLN A 1 597 ? 32.858 26.011 -28.843 1 15.19 597 GLN A N 1
ATOM 4672 C CA . GLN A 1 597 ? 34.257 26.341 -28.592 1 15.19 597 GLN A CA 1
ATOM 4673 C C . GLN A 1 597 ? 34.767 25.651 -27.329 1 15.19 597 GLN A C 1
ATOM 4675 O O . GLN A 1 597 ? 33.976 25.245 -26.475 1 15.19 597 GLN A O 1
ATOM 4680 N N . SER A 1 598 ? 36.032 26.047 -26.986 1 15.05 598 SER A N 1
ATOM 4681 C CA . SER A 1 598 ? 37.324 25.589 -26.487 1 15.05 598 SER A CA 1
ATOM 4682 C C . SER A 1 598 ? 37.348 25.555 -24.962 1 15.05 598 SER A C 1
ATOM 4684 O O . SER A 1 598 ? 36.573 26.257 -24.309 1 15.05 598 SER A O 1
ATOM 4686 N N . ALA A 1 599 ? 38.248 24.696 -24.488 1 15.44 599 ALA A N 1
ATOM 4687 C CA . ALA A 1 599 ? 38.646 23.814 -23.394 1 15.44 599 ALA A CA 1
ATOM 4688 C C . ALA A 1 599 ? 39.167 24.616 -22.205 1 15.44 599 ALA A C 1
ATOM 4690 O O . ALA A 1 599 ? 39.414 24.059 -21.132 1 15.44 599 ALA A O 1
ATOM 4691 N N . ASP A 1 600 ? 39.366 26.014 -22.25 1 15.12 600 ASP A N 1
ATOM 4692 C CA . ASP A 1 600 ? 40.605 26.314 -21.539 1 15.12 600 ASP A CA 1
ATOM 4693 C C . ASP A 1 600 ? 40.398 26.258 -20.027 1 15.12 600 ASP A C 1
ATOM 4695 O O . ASP A 1 600 ? 39.518 26.935 -19.491 1 15.12 600 ASP A O 1
ATOM 4699 N N . ASP A 1 601 ? 40.861 25.19 -19.41 1 15.89 601 ASP A N 1
ATOM 4700 C CA . ASP A 1 601 ? 40.904 24.658 -18.051 1 15.89 601 ASP A CA 1
ATOM 4701 C C . ASP A 1 601 ? 41.638 25.61 -17.111 1 15.89 601 ASP A C 1
ATOM 4703 O O . ASP A 1 601 ? 42.041 25.219 -16.013 1 15.89 601 ASP A O 1
ATOM 4707 N N . VAL A 1 602 ? 41.447 26.892 -17.219 1 15.13 602 VAL A N 1
ATOM 4708 C CA . VAL A 1 602 ? 42.478 27.599 -16.466 1 15.13 602 VAL A CA 1
ATOM 4709 C C . VAL A 1 602 ? 42.375 27.239 -14.985 1 15.13 602 VAL A C 1
ATOM 4711 O O . VAL A 1 602 ? 41.275 27.172 -14.432 1 15.13 602 VAL A O 1
ATOM 4714 N N . ALA A 1 603 ? 43.578 26.913 -14.381 1 15.37 603 ALA A N 1
ATOM 4715 C CA . ALA A 1 603 ? 44.238 26.332 -13.215 1 15.37 603 ALA A CA 1
ATOM 4716 C C . ALA A 1 603 ? 44.129 27.257 -12.006 1 15.37 603 ALA A C 1
ATOM 4718 O O . ALA A 1 603 ? 44.931 28.181 -11.85 1 15.37 603 ALA A O 1
ATOM 4719 N N . MET A 1 604 ? 43.02 27.821 -11.725 1 14.82 604 MET A N 1
ATOM 4720 C CA . MET A 1 604 ? 43.239 28.878 -10.742 1 14.82 604 MET A CA 1
ATOM 4721 C C . MET A 1 604 ? 43.878 28.319 -9.475 1 14.82 604 MET A C 1
ATOM 4723 O O . MET A 1 604 ? 43.479 27.26 -8.989 1 14.82 604 MET A O 1
ATOM 4727 N N . GLU A 1 605 ? 44.946 29.03 -8.996 1 15.61 605 GLU A N 1
ATOM 4728 C CA . GLU A 1 605 ? 46.051 29.064 -8.043 1 15.61 605 GLU A CA 1
ATOM 4729 C C . GLU A 1 605 ? 45.54 29.052 -6.605 1 15.61 605 GLU A C 1
ATOM 4731 O O . GLU A 1 605 ? 44.423 29.497 -6.334 1 15.61 605 GLU A O 1
ATOM 4736 N N . PHE A 1 606 ? 46.47 28.672 -5.662 1 16.07 606 PHE A N 1
ATOM 4737 C CA . PHE A 1 606 ? 46.817 27.904 -4.472 1 16.07 606 PHE A CA 1
ATOM 4738 C C . PHE A 1 606 ? 46.588 28.728 -3.211 1 16.07 606 PHE A C 1
ATOM 4740 O O . PHE A 1 606 ? 46.066 28.218 -2.217 1 16.07 606 PHE A O 1
ATOM 4747 N N . PRO A 1 607 ? 46.769 30.061 -2.97 1 16.33 607 PRO A N 1
ATOM 4748 C CA . PRO A 1 607 ? 47.752 30.158 -1.889 1 16.33 607 PRO A CA 1
ATOM 4749 C C . PRO A 1 607 ? 47.119 30.036 -0.504 1 16.33 607 PRO A C 1
ATOM 4751 O O . PRO A 1 607 ? 45.928 30.312 -0.339 1 16.33 607 PRO A O 1
ATOM 4754 N N . ILE A 1 608 ? 47.905 29.488 0.563 1 16.59 608 ILE A N 1
ATOM 4755 C CA . ILE A 1 608 ? 47.994 28.814 1.854 1 16.59 608 ILE A CA 1
ATOM 4756 C C . ILE A 1 608 ? 47.829 29.832 2.98 1 16.59 608 ILE A C 1
ATOM 4758 O O . ILE A 1 608 ? 47.654 29.459 4.142 1 16.59 608 ILE A O 1
ATOM 4762 N N . ASP A 1 609 ? 47.715 31.147 2.911 1 15.5 609 ASP A N 1
ATOM 4763 C CA . ASP A 1 609 ? 48.488 31.758 3.988 1 15.5 609 ASP A CA 1
ATOM 4764 C C . ASP A 1 609 ? 47.819 31.529 5.341 1 15.5 609 ASP A C 1
ATOM 4766 O O . ASP A 1 609 ? 46.612 31.287 5.41 1 15.5 609 ASP A O 1
ATOM 4770 N N . ASN A 1 610 ? 48.49 32.034 6.539 1 15.92 610 ASN A N 1
ATOM 4771 C CA . ASN A 1 610 ? 49.127 31.86 7.84 1 15.92 610 ASN A CA 1
ATOM 4772 C C . ASN A 1 610 ? 48.22 32.326 8.975 1 15.92 610 ASN A C 1
ATOM 4774 O O . ASN A 1 610 ? 48.355 31.868 10.111 1 15.92 610 ASN A O 1
ATOM 4778 N N . GLY A 1 611 ? 47.527 33.477 8.989 1 15.48 611 GLY A N 1
ATOM 4779 C CA . GLY A 1 611 ? 47.745 34.255 10.198 1 15.48 611 GLY A CA 1
ATOM 4780 C C . GLY A 1 611 ? 46.93 33.764 11.379 1 15.48 611 GLY A C 1
ATOM 4781 O O . GLY A 1 611 ? 45.854 33.189 11.202 1 15.48 611 GLY A O 1
ATOM 4782 N N . LEU A 1 612 ? 47.423 33.827 12.738 1 16.11 612 LEU A N 1
ATOM 4783 C CA . LEU A 1 612 ? 47.624 33.364 14.107 1 16.11 612 LEU A CA 1
ATOM 4784 C C . LEU A 1 612 ? 46.407 33.678 14.971 1 16.11 612 LEU A C 1
ATOM 4786 O O . LEU A 1 612 ? 45.867 32.791 15.636 1 16.11 612 LEU A O 1
ATOM 4790 N N . GLY A 1 613 ? 46.414 34.808 15.836 1 15.84 613 GLY A N 1
ATOM 4791 C CA . GLY A 1 613 ? 46.607 34.81 17.278 1 15.84 613 GLY A CA 1
ATOM 4792 C C . GLY A 1 613 ? 45.307 34.722 18.054 1 15.84 613 GLY A C 1
ATOM 4793 O O . GLY A 1 613 ? 44.225 34.7 17.463 1 15.84 613 GLY A O 1
ATOM 4794 N N . SER A 1 614 ? 45.03 35.592 19.177 1 16.05 614 SER A N 1
ATOM 4795 C CA . SER A 1 614 ? 45.015 35.587 20.637 1 16.05 614 SER A CA 1
ATOM 4796 C C . SER A 1 614 ? 43.607 35.818 21.176 1 16.05 614 SER A C 1
ATOM 4798 O O . SER A 1 614 ? 43.33 35.537 22.344 1 16.05 614 SER A O 1
ATOM 4800 N N . LEU A 1 615 ? 42.54 36.171 20.501 1 15.05 615 LEU A N 1
ATOM 4801 C CA . LEU A 1 615 ? 41.825 37.077 21.393 1 15.05 615 LEU A CA 1
ATOM 4802 C C . LEU A 1 615 ? 41.206 36.316 22.561 1 15.05 615 LEU A C 1
ATOM 4804 O O . LEU A 1 615 ? 40.727 35.192 22.39 1 15.05 615 LEU A O 1
ATOM 4808 N N . ASP A 1 616 ? 41.094 36.843 23.854 1 16.09 616 ASP A N 1
ATOM 4809 C CA . ASP A 1 616 ? 41.137 36.809 25.312 1 16.09 616 ASP A CA 1
ATOM 4810 C C . ASP A 1 616 ? 39.809 36.323 25.889 1 16.09 616 ASP A C 1
ATOM 4812 O O . ASP A 1 616 ? 38.785 36.34 25.204 1 16.09 616 ASP A O 1
ATOM 4816 N N . PRO A 1 617 ? 39.375 36.605 27.376 1 16.5 617 PRO A N 1
ATOM 4817 C CA . PRO A 1 617 ? 39.139 36.042 28.708 1 16.5 617 PRO A CA 1
ATOM 4818 C C . PRO A 1 617 ? 37.667 36.079 29.112 1 16.5 617 PRO A C 1
ATOM 4820 O O . PRO A 1 617 ? 37.222 35.254 29.914 1 16.5 617 PRO A O 1
ATOM 4823 N N . SER A 1 618 ? 36.758 37.169 28.889 1 16.31 618 SER A N 1
ATOM 4824 C CA . SER A 1 618 ? 36.076 37.78 30.025 1 16.31 618 SER A CA 1
ATOM 4825 C C . SER A 1 618 ? 34.984 36.866 30.571 1 16.31 618 SER A C 1
ATOM 4827 O O . SER A 1 618 ? 34.504 35.975 29.867 1 16.31 618 SER A O 1
ATOM 4829 N N . TRP A 1 619 ? 33.989 37.284 31.712 1 17.02 619 TRP A N 1
ATOM 4830 C CA . TRP A 1 619 ? 33.725 37.242 33.147 1 17.02 619 TRP A CA 1
ATOM 4831 C C . TRP A 1 619 ? 32.455 36.453 33.444 1 17.02 619 TRP A C 1
ATOM 4833 O O . TRP A 1 619 ? 32.512 35.368 34.027 1 17.02 619 TRP A O 1
ATOM 4843 N N . ASP A 1 620 ? 31.187 37.078 34.141 1 16.72 620 ASP A N 1
ATOM 4844 C CA . ASP A 1 620 ? 30.613 36.983 35.479 1 16.72 620 ASP A CA 1
ATOM 4845 C C . ASP A 1 620 ? 29.305 36.195 35.461 1 16.72 620 ASP A C 1
ATOM 4847 O O . ASP A 1 620 ? 28.497 36.302 36.386 1 16.72 620 ASP A O 1
ATOM 4851 N N . LEU A 1 621 ? 28.92 35.484 34.565 1 15.19 621 LEU A N 1
ATOM 4852 C CA . LEU A 1 621 ? 27.505 35.17 34.407 1 15.19 621 LEU A CA 1
ATOM 4853 C C . LEU A 1 621 ? 27.052 34.157 35.453 1 15.19 621 LEU A C 1
ATOM 4855 O O . LEU A 1 621 ? 25.951 33.611 35.359 1 15.19 621 LEU A O 1
ATOM 4859 N N . PHE A 1 622 ? 27.806 33.758 36.539 1 16.83 622 PHE A N 1
ATOM 4860 C CA . PHE A 1 622 ? 27.612 32.497 37.245 1 16.83 622 PHE A CA 1
ATOM 4861 C C . PHE A 1 622 ? 26.487 32.615 38.266 1 16.83 622 PHE A C 1
ATOM 4863 O O . PHE A 1 622 ? 26.226 31.677 39.022 1 16.83 622 PHE A O 1
ATOM 4870 N N . ASP A 1 623 ? 25.902 33.65 38.754 1 17.08 623 ASP A N 1
ATOM 4871 C CA . ASP A 1 623 ? 25.551 33.652 40.17 1 17.08 623 ASP A CA 1
ATOM 4872 C C . ASP A 1 623 ? 24.336 32.766 40.436 1 17.08 623 ASP A C 1
ATOM 4874 O O . ASP A 1 623 ? 23.242 33.268 40.704 1 17.08 623 ASP A O 1
ATOM 4878 N N . THR A 1 624 ? 24.04 31.659 39.818 1 17.29 624 THR A N 1
ATOM 4879 C CA . THR A 1 624 ? 22.761 31.018 40.1 1 17.29 624 THR A CA 1
ATOM 4880 C C . THR A 1 624 ? 22.805 30.287 41.439 1 17.29 624 THR A C 1
ATOM 4882 O O . THR A 1 624 ? 23.586 29.35 41.615 1 17.29 624 THR A O 1
ATOM 4885 N N . GLN A 1 625 ? 22.44 30.792 42.653 1 16.49 625 GLN A N 1
ATOM 4886 C CA . GLN A 1 625 ? 22.494 30.021 43.891 1 16.49 625 GLN A CA 1
ATOM 4887 C C . GLN A 1 625 ? 21.395 28.963 43.928 1 16.49 625 GLN A C 1
ATOM 4889 O O . GLN A 1 625 ? 20.245 29.242 43.583 1 16.49 625 GLN A O 1
ATOM 4894 N N . PRO A 1 626 ? 21.574 27.644 44.168 1 18.38 626 PRO A N 1
ATOM 4895 C CA . PRO A 1 626 ? 20.835 26.382 44.25 1 18.38 626 PRO A CA 1
ATOM 4896 C C . PRO A 1 626 ? 20.026 26.255 45.539 1 18.38 626 PRO A C 1
ATOM 4898 O O . PRO A 1 626 ? 19.492 25.183 45.834 1 18.38 626 PRO A O 1
ATOM 4901 N N . THR A 1 627 ? 19.083 27.105 45.935 1 17.27 627 THR A N 1
ATOM 4902 C CA . THR A 1 627 ? 18.747 26.89 47.338 1 17.27 627 THR A CA 1
ATOM 4903 C C . THR A 1 627 ? 18.13 25.509 47.542 1 17.27 627 THR A C 1
ATOM 4905 O O . THR A 1 627 ? 17.593 24.919 46.603 1 17.27 627 THR A O 1
ATOM 4908 N N . MET A 1 628 ? 17.995 24.75 48.861 1 17.53 628 MET A N 1
ATOM 4909 C CA . MET A 1 628 ? 18.123 23.541 49.668 1 17.53 628 MET A CA 1
ATOM 4910 C C . MET A 1 628 ? 16.773 22.852 49.835 1 17.53 628 MET A C 1
ATOM 4912 O O . MET A 1 628 ? 16.692 21.623 49.817 1 17.53 628 MET A O 1
ATOM 4916 N N . GLY A 1 629 ? 15.514 23.476 50.32 1 17.35 629 GLY A N 1
ATOM 4917 C CA . GLY A 1 629 ? 14.775 22.916 51.441 1 17.35 629 GLY A CA 1
ATOM 4918 C C . GLY A 1 629 ? 13.851 21.783 51.04 1 17.35 629 GLY A C 1
ATOM 4919 O O . GLY A 1 629 ? 12.997 21.95 50.167 1 17.35 629 GLY A O 1
ATOM 4920 N N . TRP A 1 630 ? 14.145 20.491 51.001 1 17.91 630 TRP A N 1
ATOM 4921 C CA . TRP A 1 630 ? 13.675 19.12 50.83 1 17.91 630 TRP A CA 1
ATOM 4922 C C . TRP A 1 630 ? 12.545 18.806 51.804 1 17.91 630 TRP A C 1
ATOM 4924 O O . TRP A 1 630 ? 12.042 17.68 51.84 1 17.91 630 TRP A O 1
ATOM 4934 N N . LEU A 1 631 ? 12.258 19.607 52.72 1 17.24 631 LEU A N 1
ATOM 4935 C CA . LEU A 1 631 ? 11.919 18.924 53.964 1 17.24 631 LEU A CA 1
ATOM 4936 C C . LEU A 1 631 ? 10.606 18.16 53.825 1 17.24 631 LEU A C 1
ATOM 4938 O O . LEU A 1 631 ? 9.858 18.373 52.868 1 17.24 631 LEU A O 1
ATOM 4942 N N . ASP A 1 632 ? 9.536 18.387 54.75 1 17.6 632 ASP A N 1
ATOM 4943 C CA . ASP A 1 632 ? 8.773 17.566 55.685 1 17.6 632 ASP A CA 1
ATOM 4944 C C . ASP A 1 632 ? 7.397 17.223 55.119 1 17.6 632 ASP A C 1
ATOM 4946 O O . ASP A 1 632 ? 6.493 18.062 55.118 1 17.6 632 ASP A O 1
ATOM 4950 N N . ALA A 1 633 ? 7.263 16.655 53.955 1 19.29 633 ALA A N 1
ATOM 4951 C CA . ALA A 1 633 ? 5.958 16.132 53.559 1 19.29 633 ALA A CA 1
ATOM 4952 C C . ALA A 1 633 ? 5.38 15.226 54.642 1 19.29 633 ALA A C 1
ATOM 4954 O O . ALA A 1 633 ? 5.968 14.195 54.977 1 19.29 633 ALA A O 1
ATOM 4955 N N . ASP A 1 634 ? 4.616 15.784 55.648 1 18.53 634 ASP A N 1
ATOM 4956 C CA . ASP A 1 634 ? 3.902 15.148 56.75 1 18.53 634 ASP A CA 1
ATOM 4957 C C . ASP A 1 634 ? 2.83 14.192 56.232 1 18.53 634 ASP A C 1
ATOM 4959 O O . ASP A 1 634 ? 2.174 14.473 55.227 1 18.53 634 ASP A O 1
ATOM 4963 N N . PHE A 1 635 ? 2.713 12.773 56.753 1 20 635 PHE A N 1
ATOM 4964 C CA . PHE A 1 635 ? 2.1 11.45 56.78 1 20 635 PHE A CA 1
ATOM 4965 C C . PHE A 1 635 ? 0.695 11.517 57.366 1 20 635 PHE A C 1
ATOM 4967 O O . PHE A 1 635 ? 0.046 10.486 57.555 1 20 635 PHE A O 1
ATOM 4974 N N . SER A 1 636 ? 0.167 12.498 58.142 1 19.08 636 SER A N 1
ATOM 4975 C CA . SER A 1 636 ? -0.734 12.163 59.24 1 19.08 636 SER A CA 1
ATOM 4976 C C . SER A 1 636 ? -2.069 11.639 58.719 1 19.08 636 SER A C 1
ATOM 4978 O O . SER A 1 636 ? -2.74 12.31 57.932 1 19.08 636 SER A O 1
ATOM 4980 N N . PHE A 1 637 ? -2.336 10.165 58.672 1 22.65 637 PHE A N 1
ATOM 4981 C CA . PHE A 1 637 ? -3.356 9.149 58.905 1 22.65 637 PHE A CA 1
ATOM 4982 C C . PHE A 1 637 ? -4.279 9.56 60.046 1 22.65 637 PHE A C 1
ATOM 4984 O O . PHE A 1 637 ? -5.148 8.788 60.457 1 22.65 637 PHE A O 1
ATOM 4991 N N . PHE A 1 638 ? -3.88 10.47 61.003 1 18.69 638 PHE A N 1
ATOM 4992 C CA . PHE A 1 638 ? -4.465 10.348 62.333 1 18.69 638 PHE A CA 1
ATOM 4993 C C . PHE A 1 638 ? -5.982 10.486 62.272 1 18.69 638 PHE A C 1
ATOM 4995 O O . PHE A 1 638 ? -6.709 9.663 62.832 1 18.69 638 PHE A O 1
ATOM 5002 N N . ASP A 1 639 ? -6.555 11.553 62.709 1 18.8 639 ASP A N 1
ATOM 5003 C CA . ASP A 1 639 ? -7.325 11.715 63.938 1 18.8 639 ASP A CA 1
ATOM 5004 C C . ASP A 1 639 ? -8.806 11.431 63.699 1 18.8 639 ASP A C 1
ATOM 5006 O O . ASP A 1 639 ? -9.44 10.719 64.48 1 18.8 639 ASP A O 1
ATOM 5010 N N . GLY A 1 640 ? -9.474 12.36 63.228 1 19.14 640 GLY A N 1
ATOM 5011 C CA . GLY A 1 640 ? -10.573 12.968 63.96 1 19.14 640 GLY A CA 1
ATOM 5012 C C . GLY A 1 640 ? -11.854 12.158 63.896 1 19.14 640 GLY A C 1
ATOM 5013 O O . GLY A 1 640 ? -12.083 11.424 62.933 1 19.14 640 GLY A O 1
ATOM 5014 N N . ASN A 1 641 ? -12.567 12.099 65.152 1 21.74 641 ASN A N 1
ATOM 5015 C CA . ASN A 1 641 ? -13.457 11.716 66.243 1 21.74 641 ASN A CA 1
ATOM 5016 C C . ASN A 1 641 ? -14.906 11.617 65.776 1 21.74 641 ASN A C 1
ATOM 5018 O O . ASN A 1 641 ? -15.581 10.621 66.04 1 21.74 641 ASN A O 1
ATOM 5022 N N . GLN A 1 642 ? -15.537 12.924 65.866 1 19.47 642 GLN A N 1
ATOM 5023 C CA . GLN A 1 642 ? -16.867 13.218 66.388 1 19.47 642 GLN A CA 1
ATOM 5024 C C . GLN A 1 642 ? -17.947 12.878 65.366 1 19.47 642 GLN A C 1
ATOM 5026 O O . GLN A 1 642 ? -17.787 13.147 64.173 1 19.47 642 GLN A O 1
ATOM 5031 N N . MET B 1 1 ? -63.204 -17.234 7.922 1 29.43 1 MET B N 1
ATOM 5032 C CA . MET B 1 1 ? -61.747 -17.289 7.998 1 29.43 1 MET B CA 1
ATOM 5033 C C . MET B 1 1 ? -61.263 -18.729 8.132 1 29.43 1 MET B C 1
ATOM 5035 O O . MET B 1 1 ? -61.58 -19.406 9.111 1 29.43 1 MET B O 1
ATOM 5039 N N . ARG B 1 2 ? -61.196 -19.582 7.151 1 36.78 2 ARG B N 1
ATOM 5040 C CA . ARG B 1 2 ? -61.283 -21.039 7.142 1 36.78 2 ARG B CA 1
ATOM 5041 C C . ARG B 1 2 ? -60.102 -21.663 7.877 1 36.78 2 ARG B C 1
ATOM 5043 O O . ARG B 1 2 ? -58.992 -21.126 7.849 1 36.78 2 ARG B O 1
ATOM 5050 N N . LYS B 1 3 ? -60.294 -22.521 8.87 1 43.66 3 LYS B N 1
ATOM 5051 C CA . LYS B 1 3 ? -59.513 -23.325 9.804 1 43.66 3 LYS B CA 1
ATOM 5052 C C . LYS B 1 3 ? -58.545 -24.244 9.063 1 43.66 3 LYS B C 1
ATOM 5054 O O . LYS B 1 3 ? -58.96 -25.036 8.215 1 43.66 3 LYS B O 1
ATOM 5059 N N . VAL B 1 4 ? -57.381 -23.799 8.468 1 45.58 4 VAL B N 1
ATOM 5060 C CA . VAL B 1 4 ? -56.595 -24.676 7.607 1 45.58 4 VAL B CA 1
ATOM 5061 C C . VAL B 1 4 ? -55.948 -25.778 8.443 1 45.58 4 VAL B C 1
ATOM 5063 O O . VAL B 1 4 ? -55.573 -25.552 9.595 1 45.58 4 VAL B O 1
ATOM 5066 N N . LYS B 1 5 ? -56.047 -27.001 8.268 1 52.44 5 LYS B N 1
ATOM 5067 C CA . LYS B 1 5 ? -55.693 -28.252 8.933 1 52.44 5 LYS B CA 1
ATOM 5068 C C . LYS B 1 5 ? -54.179 -28.403 9.05 1 52.44 5 LYS B C 1
ATOM 5070 O O . LYS B 1 5 ? -53.455 -28.226 8.068 1 52.44 5 LYS B O 1
ATOM 5075 N N . CYS B 1 6 ? -53.416 -28.512 10.235 1 45.14 6 CYS B N 1
ATOM 5076 C CA . CYS B 1 6 ? -52.015 -28.537 10.639 1 45.14 6 CYS B CA 1
ATOM 5077 C C . CYS B 1 6 ? -51.316 -29.781 10.103 1 45.14 6 CYS B C 1
ATOM 5079 O O . CYS B 1 6 ? -51.852 -30.887 10.193 1 45.14 6 CYS B O 1
ATOM 5081 N N . ASP B 1 7 ? -50.411 -30.035 9.096 1 55.27 7 ASP B N 1
ATOM 5082 C CA . ASP B 1 7 ? -49.883 -31.245 8.473 1 55.27 7 ASP B CA 1
ATOM 5083 C C . ASP B 1 7 ? -48.882 -31.943 9.391 1 55.27 7 ASP B C 1
ATOM 5085 O O . ASP B 1 7 ? -48.14 -32.824 8.952 1 55.27 7 ASP B O 1
ATOM 5089 N N . ARG B 1 8 ? -48.671 -31.852 10.584 1 52.19 8 ARG B N 1
ATOM 5090 C CA . ARG B 1 8 ? -48.061 -32.423 11.78 1 52.19 8 ARG B CA 1
ATOM 5091 C C . ARG B 1 8 ? -46.543 -32.274 11.745 1 52.19 8 ARG B C 1
ATOM 5093 O O . ARG B 1 8 ? -45.832 -32.933 12.506 1 52.19 8 ARG B O 1
ATOM 5100 N N . ASN B 1 9 ? -45.766 -31.652 10.581 1 48.91 9 ASN B N 1
ATOM 5101 C CA . ASN B 1 9 ? -44.388 -31.194 10.44 1 48.91 9 ASN B CA 1
ATOM 5102 C C . ASN B 1 9 ? -44.14 -29.911 11.228 1 48.91 9 ASN B C 1
ATOM 5104 O O . ASN B 1 9 ? -45.064 -29.127 11.454 1 48.91 9 ASN B O 1
ATOM 5108 N N . ASP B 1 10 ? -42.953 -29.652 12.167 1 47.76 10 ASP B N 1
ATOM 5109 C CA . ASP B 1 10 ? -42.551 -28.482 12.942 1 47.76 10 ASP B CA 1
ATOM 5110 C C . ASP B 1 10 ? -41.615 -27.584 12.136 1 47.76 10 ASP B C 1
ATOM 5112 O O . ASP B 1 10 ? -40.47 -27.954 11.869 1 47.76 10 ASP B O 1
ATOM 5116 N N . PRO B 1 11 ? -42.008 -26.143 11.467 1 47.09 11 PRO B N 1
ATOM 5117 C CA . PRO B 1 11 ? -43.386 -25.685 11.654 1 47.09 11 PRO B CA 1
ATOM 5118 C C . PRO B 1 11 ? -44.369 -26.368 10.706 1 47.09 11 PRO B C 1
ATOM 5120 O O . PRO B 1 11 ? -43.966 -26.889 9.663 1 47.09 11 PRO B O 1
ATOM 5123 N N . CYS B 1 12 ? -45.656 -26.501 10.889 1 51.01 12 CYS B N 1
ATOM 5124 C CA . CYS B 1 12 ? -46.722 -27.165 10.147 1 51.01 12 CYS B CA 1
ATOM 5125 C C . CYS B 1 12 ? -46.864 -26.575 8.749 1 51.01 12 CYS B C 1
ATOM 5127 O O . CYS B 1 12 ? -47.068 -25.369 8.597 1 51.01 12 CYS B O 1
ATOM 5129 N N . GLY B 1 13 ? -46.489 -26.992 7.488 1 58.55 13 GLY B N 1
ATOM 5130 C CA . GLY B 1 13 ? -46.557 -26.474 6.131 1 58.55 13 GLY B CA 1
ATOM 5131 C C . GLY B 1 13 ? -47.909 -25.88 5.785 1 58.55 13 GLY B C 1
ATOM 5132 O O . GLY B 1 13 ? -47.989 -24.888 5.057 1 58.55 13 GLY B O 1
ATOM 5133 N N . ASN B 1 14 ? -48.967 -26.451 6.408 1 62.51 14 ASN B N 1
ATOM 5134 C CA . ASN B 1 14 ? -50.314 -25.944 6.164 1 62.51 14 ASN B CA 1
ATOM 5135 C C . ASN B 1 14 ? -50.545 -24.608 6.863 1 62.51 14 ASN B C 1
ATOM 5137 O O . ASN B 1 14 ? -51.269 -23.752 6.352 1 62.51 14 ASN B O 1
ATOM 5141 N N . CYS B 1 15 ? -50.037 -24.522 8.081 1 50.26 15 CYS B N 1
ATOM 5142 C CA . CYS B 1 15 ? -50.138 -23.268 8.819 1 50.26 15 CYS B CA 1
ATOM 5143 C C . CYS B 1 15 ? -49.361 -22.159 8.119 1 50.26 15 CYS B C 1
ATOM 5145 O O . CYS B 1 15 ? -49.814 -21.015 8.068 1 50.26 15 CYS B O 1
ATOM 5147 N N . VAL B 1 16 ? -48.15 -22.327 7.434 1 53.28 16 VAL B N 1
ATOM 5148 C CA . VAL B 1 16 ? -47.468 -21.279 6.682 1 53.28 16 VAL B CA 1
ATOM 5149 C C . VAL B 1 16 ? -48.27 -20.936 5.429 1 53.28 16 VAL B C 1
ATOM 5151 O O . VAL B 1 16 ? -48.442 -19.761 5.096 1 53.28 16 VAL B O 1
ATOM 5154 N N . ASP B 1 17 ? -48.818 -21.874 4.559 1 55.31 17 ASP B N 1
ATOM 5155 C CA . ASP B 1 17 ? -49.527 -21.382 3.381 1 55.31 17 ASP B CA 1
ATOM 5156 C C . ASP B 1 17 ? -50.636 -20.409 3.773 1 55.31 17 ASP B C 1
ATOM 5158 O O . ASP B 1 17 ? -50.93 -19.465 3.037 1 55.31 17 ASP B O 1
ATOM 5162 N N . GLY B 1 18 ? -51.284 -20.791 4.921 1 48.94 18 GLY B N 1
ATOM 5163 C CA . GLY B 1 18 ? -52.41 -20.013 5.412 1 48.94 18 GLY B CA 1
ATOM 5164 C C . GLY B 1 18 ? -52.005 -18.936 6.401 1 48.94 18 GLY B C 1
ATOM 5165 O O . GLY B 1 18 ? -52.861 -18.26 6.975 1 48.94 18 GLY B O 1
ATOM 5166 N N . ASN B 1 19 ? -51.091 -18.17 6.634 1 49.94 19 ASN B N 1
ATOM 5167 C CA . ASN B 1 19 ? -50.612 -17.095 7.496 1 49.94 19 ASN B CA 1
ATOM 5168 C C . ASN B 1 19 ? -50.994 -17.332 8.954 1 49.94 19 ASN B C 1
ATOM 5170 O O . ASN B 1 19 ? -51.431 -16.408 9.643 1 49.94 19 ASN B O 1
ATOM 5174 N N . ILE B 1 20 ? -51.125 -18.864 9.293 1 46.31 20 ILE B N 1
ATOM 5175 C CA . ILE B 1 20 ? -51.627 -19.04 10.652 1 46.31 20 ILE B CA 1
ATOM 5176 C C . ILE B 1 20 ? -50.602 -19.807 11.485 1 46.31 20 ILE B C 1
ATOM 5178 O O . ILE B 1 20 ? -50.161 -20.89 11.094 1 46.31 20 ILE B O 1
ATOM 5182 N N . GLN B 1 21 ? -49.356 -19.439 12.027 1 42.91 21 GLN B N 1
ATOM 5183 C CA . GLN B 1 21 ? -48.272 -20.235 12.593 1 42.91 21 GLN B CA 1
ATOM 5184 C C . GLN B 1 21 ? -48.766 -21.09 13.756 1 42.91 21 GLN B C 1
ATOM 5186 O O . GLN B 1 21 ? -49.474 -20.599 14.637 1 42.91 21 GLN B O 1
ATOM 5191 N N . CYS B 1 22 ? -48.249 -22.462 14.112 1 42.21 22 CYS B N 1
ATOM 5192 C CA . CYS B 1 22 ? -48.513 -23.849 14.475 1 42.21 22 CYS B CA 1
ATOM 5193 C C . CYS B 1 22 ? -48.262 -24.081 15.96 1 42.21 22 CYS B C 1
ATOM 5195 O O . CYS B 1 22 ? -47.167 -23.814 16.459 1 42.21 22 CYS B O 1
ATOM 5197 N N . LYS B 1 23 ? -49.089 -24.17 16.925 1 40.73 23 LYS B N 1
ATOM 5198 C CA . LYS B 1 23 ? -49.027 -24.208 18.384 1 40.73 23 LYS B CA 1
ATOM 5199 C C . LYS B 1 23 ? -48.753 -25.623 18.885 1 40.73 23 LYS B C 1
ATOM 5201 O O . LYS B 1 23 ? -49.006 -25.934 20.051 1 40.73 23 LYS B O 1
ATOM 5206 N N . ARG B 1 24 ? -48.171 -26.738 18.041 1 36.03 24 ARG B N 1
ATOM 5207 C CA . ARG B 1 24 ? -48.446 -28.057 18.6 1 36.03 24 ARG B CA 1
ATOM 5208 C C . ARG B 1 24 ? -47.386 -28.45 19.624 1 36.03 24 ARG B C 1
ATOM 5210 O O . ARG B 1 24 ? -46.188 -28.341 19.357 1 36.03 24 ARG B O 1
ATOM 5217 N N . THR B 1 25 ? -47.565 -28.636 21.08 1 31.39 25 THR B N 1
ATOM 5218 C CA . THR B 1 25 ? -46.943 -28.936 22.365 1 31.39 25 THR B CA 1
ATOM 5219 C C . THR B 1 25 ? -46.657 -30.429 22.492 1 31.39 25 THR B C 1
ATOM 5221 O O . THR B 1 25 ? -47.577 -31.249 22.454 1 31.39 25 THR B O 1
ATOM 5224 N N . ALA B 1 26 ? -45.332 -30.98 21.943 1 26.74 26 ALA B N 1
ATOM 5225 C CA . ALA B 1 26 ? -45.046 -32.411 21.885 1 26.74 26 ALA B CA 1
ATOM 5226 C C . ALA B 1 26 ? -45.016 -33.022 23.283 1 26.74 26 ALA B C 1
ATOM 5228 O O . ALA B 1 26 ? -44.39 -32.473 24.193 1 26.74 26 ALA B O 1
ATOM 5229 N N . SER B 1 27 ? -45.832 -34.042 23.727 1 21.6 27 SER B N 1
ATOM 5230 C CA . SER B 1 27 ? -46.205 -34.75 24.947 1 21.6 27 SER B CA 1
ATOM 5231 C C . SER B 1 27 ? -45.264 -35.92 25.217 1 21.6 27 SER B C 1
ATOM 5233 O O . SER B 1 27 ? -45.214 -36.875 24.439 1 21.6 27 SER B O 1
ATOM 5235 N N . ALA B 1 28 ? -44.017 -35.662 25.73 1 21.45 28 ALA B N 1
ATOM 5236 C CA . ALA B 1 28 ? -42.967 -36.649 25.968 1 21.45 28 ALA B CA 1
ATOM 5237 C C . ALA B 1 28 ? -43.43 -37.715 26.956 1 21.45 28 ALA B C 1
ATOM 5239 O O . ALA B 1 28 ? -43.558 -37.448 28.153 1 21.45 28 ALA B O 1
ATOM 5240 N N . ARG B 1 29 ? -44.092 -38.749 26.619 1 19.43 29 ARG B N 1
ATOM 5241 C CA . ARG B 1 29 ? -44.61 -39.582 27.699 1 19.43 29 ARG B CA 1
ATOM 5242 C C . ARG B 1 29 ? -43.527 -40.506 28.246 1 19.43 29 ARG B C 1
ATOM 5244 O O . ARG B 1 29 ? -42.423 -40.567 27.702 1 19.43 29 ARG B O 1
ATOM 5251 N N . GLY B 1 30 ? -43.518 -41.986 28.202 1 17.33 30 GLY B N 1
ATOM 5252 C CA . GLY B 1 30 ? -43.889 -42.954 29.222 1 17.33 30 GLY B CA 1
ATOM 5253 C C . GLY B 1 30 ? -42.753 -43.887 29.599 1 17.33 30 GLY B C 1
ATOM 5254 O O . GLY B 1 30 ? -42.708 -44.394 30.722 1 17.33 30 GLY B O 1
ATOM 5255 N N . THR B 1 31 ? -41.665 -44.441 28.751 1 19.07 31 THR B N 1
ATOM 5256 C CA . THR B 1 31 ? -41.559 -45.894 28.825 1 19.07 31 THR B CA 1
ATOM 5257 C C . THR B 1 31 ? -40.607 -46.31 29.942 1 19.07 31 THR B C 1
ATOM 5259 O O . THR B 1 31 ? -39.539 -45.717 30.109 1 19.07 31 THR B O 1
ATOM 5262 N N . THR B 1 32 ? -40.904 -47.261 31.011 1 17.19 32 THR B N 1
ATOM 5263 C CA . THR B 1 32 ? -40.489 -47.699 32.339 1 17.19 32 THR B CA 1
ATOM 5264 C C . THR B 1 32 ? -39.481 -48.84 32.242 1 17.19 32 THR B C 1
ATOM 5266 O O . THR B 1 32 ? -38.969 -49.312 33.26 1 17.19 32 THR B O 1
ATOM 5269 N N . LYS B 1 33 ? -38.959 -49.449 31.17 1 18.57 33 LYS B N 1
ATOM 5270 C CA . LYS B 1 33 ? -38.698 -50.882 31.271 1 18.57 33 LYS B CA 1
ATOM 5271 C C . LYS B 1 33 ? -37.496 -51.16 32.169 1 18.57 33 LYS B C 1
ATOM 5273 O O . LYS B 1 33 ? -36.502 -50.431 32.127 1 18.57 33 LYS B O 1
ATOM 5278 N N . ARG B 1 34 ? -37.467 -52.358 33.042 1 17.92 34 ARG B N 1
ATOM 5279 C CA . ARG B 1 34 ? -36.82 -52.945 34.211 1 17.92 34 ARG B CA 1
ATOM 5280 C C . ARG B 1 34 ? -35.53 -53.659 33.823 1 17.92 34 ARG B C 1
ATOM 5282 O O . ARG B 1 34 ? -35.449 -54.269 32.755 1 17.92 34 ARG B O 1
ATOM 5289 N N . ARG B 1 35 ? -34.393 -53.457 34.517 1 18.04 35 ARG B N 1
ATOM 5290 C CA . ARG B 1 35 ? -32.944 -53.626 34.576 1 18.04 35 ARG B CA 1
ATOM 5291 C C . ARG B 1 35 ? -32.574 -55.062 34.928 1 18.04 35 ARG B C 1
ATOM 5293 O O . ARG B 1 35 ? -32.672 -55.467 36.088 1 18.04 35 ARG B O 1
ATOM 5300 N N . ARG B 1 36 ? -32.878 -56.167 34.026 1 18.45 36 ARG B N 1
ATOM 5301 C CA . ARG B 1 36 ? -32.707 -57.539 34.494 1 18.45 36 ARG B CA 1
ATOM 5302 C C . ARG B 1 36 ? -31.234 -57.858 34.729 1 18.45 36 ARG B C 1
ATOM 5304 O O . ARG B 1 36 ? -30.362 -57.332 34.036 1 18.45 36 ARG B O 1
ATOM 5311 N N . GLY B 1 37 ? -30.844 -58.627 35.814 1 17.36 37 GLY B N 1
ATOM 5312 C CA . GLY B 1 37 ? -29.817 -58.974 36.783 1 17.36 37 GLY B CA 1
ATOM 5313 C C . GLY B 1 37 ? -28.841 -60.017 36.271 1 17.36 37 GLY B C 1
ATOM 5314 O O . GLY B 1 37 ? -28.05 -60.565 37.041 1 17.36 37 GLY B O 1
ATOM 5315 N N . ALA B 1 38 ? -28.632 -60.228 34.927 1 17.21 38 ALA B N 1
ATOM 5316 C CA . ALA B 1 38 ? -28.146 -61.536 34.494 1 17.21 38 ALA B CA 1
ATOM 5317 C C . ALA B 1 38 ? -26.723 -61.784 34.986 1 17.21 38 ALA B C 1
ATOM 5319 O O . ALA B 1 38 ? -25.828 -60.968 34.753 1 17.21 38 ALA B O 1
ATOM 5320 N N . GLU B 1 39 ? -26.388 -62.752 35.976 1 18.91 39 GLU B N 1
ATOM 5321 C CA . GLU B 1 39 ? -25.277 -63.151 36.835 1 18.91 39 GLU B CA 1
ATOM 5322 C C . GLU B 1 39 ? -24.291 -64.042 36.084 1 18.91 39 GLU B C 1
ATOM 5324 O O . GLU B 1 39 ? -23.294 -64.49 36.653 1 18.91 39 GLU B O 1
ATOM 5329 N N . VAL B 1 40 ? -24.268 -64.149 34.734 1 18.88 40 VAL B N 1
ATOM 5330 C CA . VAL B 1 40 ? -23.751 -65.389 34.166 1 18.88 40 VAL B CA 1
ATOM 5331 C C . VAL B 1 40 ? -22.276 -65.547 34.525 1 18.88 40 VAL B C 1
ATOM 5333 O O . VAL B 1 40 ? -21.529 -64.566 34.554 1 18.88 40 VAL B O 1
ATOM 5336 N N . MET B 1 41 ? -21.818 -66.867 34.959 1 19.97 41 MET B N 1
ATOM 5337 C CA . MET B 1 41 ? -20.773 -67.628 35.637 1 19.97 41 MET B CA 1
ATOM 5338 C C . MET B 1 41 ? -19.515 -67.71 34.779 1 19.97 41 MET B C 1
ATOM 5340 O O . MET B 1 41 ? -19.588 -67.609 33.553 1 19.97 41 MET B O 1
ATOM 5344 N N . PRO B 1 42 ? -18.232 -68.086 35.402 1 20.77 42 PRO B N 1
ATOM 5345 C CA . PRO B 1 42 ? -16.801 -67.777 35.347 1 20.77 42 PRO B CA 1
ATOM 5346 C C . PRO B 1 42 ? -16.034 -68.703 34.405 1 20.77 42 PRO B C 1
ATOM 5348 O O . PRO B 1 42 ? -14.816 -68.571 34.261 1 20.77 42 PRO B O 1
ATOM 5351 N N . ALA B 1 43 ? -16.676 -69.539 33.426 1 21.16 43 ALA B N 1
ATOM 5352 C CA . ALA B 1 43 ? -15.981 -70.792 33.143 1 21.16 43 ALA B CA 1
ATOM 5353 C C . ALA B 1 43 ? -14.637 -70.534 32.469 1 21.16 43 ALA B C 1
ATOM 5355 O O . ALA B 1 43 ? -14.499 -69.594 31.683 1 21.16 43 ALA B O 1
ATOM 5356 N N . HIS B 1 44 ? -13.465 -71.313 32.877 1 21.15 44 HIS B N 1
ATOM 5357 C CA . HIS B 1 44 ? -12.006 -71.311 32.89 1 21.15 44 HIS B CA 1
ATOM 5358 C C . HIS B 1 44 ? -11.443 -71.811 31.563 1 21.15 44 HIS B C 1
ATOM 5360 O O . HIS B 1 44 ? -10.238 -72.044 31.445 1 21.15 44 HIS B O 1
ATOM 5366 N N . LYS B 1 45 ? -12.163 -71.732 30.469 1 19.57 45 LYS B N 1
ATOM 5367 C CA . LYS B 1 45 ? -11.713 -72.609 29.392 1 19.57 45 LYS B CA 1
ATOM 5368 C C . LYS B 1 45 ? -10.276 -72.292 28.987 1 19.57 45 LYS B C 1
ATOM 5370 O O . LYS B 1 45 ? -9.914 -71.124 28.832 1 19.57 45 LYS B O 1
ATOM 5375 N N . GLN B 1 46 ? -9.364 -73.249 29.128 1 20.43 46 GLN B N 1
ATOM 5376 C CA . GLN B 1 46 ? -7.932 -73.51 29.026 1 20.43 46 GLN B CA 1
ATOM 5377 C C . GLN B 1 46 ? -7.457 -73.419 27.579 1 20.43 46 GLN B C 1
ATOM 5379 O O . GLN B 1 46 ? -6.638 -74.228 27.137 1 20.43 46 GLN B O 1
ATOM 5384 N N . SER B 1 47 ? -8.038 -72.597 26.737 1 17.81 47 SER B N 1
ATOM 5385 C CA . SER B 1 47 ? -7.784 -72.837 25.32 1 17.81 47 SER B CA 1
ATOM 5386 C C . SER B 1 47 ? -6.298 -72.715 24.996 1 17.81 47 SER B C 1
ATOM 5388 O O . SER B 1 47 ? -5.598 -71.881 25.573 1 17.81 47 SER B O 1
ATOM 5390 N N . ARG B 1 48 ? -5.752 -73.756 24.402 1 19.78 48 ARG B N 1
ATOM 5391 C CA . ARG B 1 48 ? -4.459 -74.143 23.848 1 19.78 48 ARG B CA 1
ATOM 5392 C C . ARG B 1 48 ? -3.927 -73.073 22.9 1 19.78 48 ARG B C 1
ATOM 5394 O O . ARG B 1 48 ? -4.598 -72.704 21.934 1 19.78 48 ARG B O 1
ATOM 5401 N N . ARG B 1 49 ? -2.964 -72.274 23.362 1 20.5 49 ARG B N 1
ATOM 5402 C CA . ARG B 1 49 ? -2.187 -71.151 22.847 1 20.5 49 ARG B CA 1
ATOM 5403 C C . ARG B 1 49 ? -1.385 -71.559 21.615 1 20.5 49 ARG B C 1
ATOM 5405 O O . ARG B 1 49 ? -0.294 -72.119 21.736 1 20.5 49 ARG B O 1
ATOM 5412 N N . HIS B 1 50 ? -1.962 -72.511 20.778 1 19.03 50 HIS B N 1
ATOM 5413 C CA . HIS B 1 50 ? -0.988 -72.872 19.754 1 19.03 50 HIS B CA 1
ATOM 5414 C C . HIS B 1 50 ? -0.379 -71.631 19.111 1 19.03 50 HIS B C 1
ATOM 5416 O O . HIS B 1 50 ? -1.093 -70.674 18.801 1 19.03 50 HIS B O 1
ATOM 5422 N N . GLU B 1 51 ? 0.94 -71.435 19.377 1 23.64 51 GLU B N 1
ATOM 5423 C CA . GLU B 1 51 ? 1.933 -70.424 19.023 1 23.64 51 GLU B CA 1
ATOM 5424 C C . GLU B 1 51 ? 2.048 -70.27 17.51 1 23.64 51 GLU B C 1
ATOM 5426 O O . GLU B 1 51 ? 2.729 -71.058 16.85 1 23.64 51 GLU B O 1
ATOM 5431 N N . LEU B 1 52 ? 0.974 -70.392 16.677 1 23.12 52 LEU B N 1
ATOM 5432 C CA . LEU B 1 52 ? 1.286 -70.208 15.264 1 23.12 52 LEU B CA 1
ATOM 5433 C C . LEU B 1 52 ? 2.107 -68.941 15.049 1 23.12 52 LEU B C 1
ATOM 5435 O O . LEU B 1 52 ? 1.688 -67.851 15.444 1 23.12 52 LEU B O 1
ATOM 5439 N N . GLN B 1 53 ? 3.402 -69.103 15.012 1 23.49 53 GLN B N 1
ATOM 5440 C CA . GLN B 1 53 ? 4.445 -68.155 14.634 1 23.49 53 GLN B CA 1
ATOM 5441 C C . GLN B 1 53 ? 4.069 -67.402 13.361 1 23.49 53 GLN B C 1
ATOM 5443 O O . GLN B 1 53 ? 4.092 -67.971 12.267 1 23.49 53 GLN B O 1
ATOM 5448 N N . THR B 1 54 ? 2.909 -66.814 13.322 1 24.1 54 THR B N 1
ATOM 5449 C CA . THR B 1 54 ? 2.592 -66.05 12.12 1 24.1 54 THR B CA 1
ATOM 5450 C C . THR B 1 54 ? 3.678 -65.017 11.834 1 24.1 54 THR B C 1
ATOM 5452 O O . THR B 1 54 ? 4.038 -64.228 12.711 1 24.1 54 THR B O 1
ATOM 5455 N N . SER B 1 55 ? 4.648 -65.364 10.937 1 26.79 55 SER B N 1
ATOM 5456 C CA . SER B 1 55 ? 5.687 -64.481 10.417 1 26.79 55 SER B CA 1
ATOM 5457 C C . SER B 1 55 ? 5.133 -63.092 10.117 1 26.79 55 SER B C 1
ATOM 5459 O O . SER B 1 55 ? 4.043 -62.96 9.557 1 26.79 55 SER B O 1
ATOM 5461 N N . PRO B 1 56 ? 5.54 -62.128 10.923 1 27.49 56 PRO B N 1
ATOM 5462 C CA . PRO B 1 56 ? 4.976 -60.786 10.752 1 27.49 56 PRO B CA 1
ATOM 5463 C C . PRO B 1 56 ? 5.002 -60.316 9.299 1 27.49 56 PRO B C 1
ATOM 5465 O O . PRO B 1 56 ? 6.02 -60.463 8.617 1 27.49 56 PRO B O 1
ATOM 5468 N N . ALA B 1 57 ? 3.963 -60.456 8.518 1 28.53 57 ALA B N 1
ATOM 5469 C CA . ALA B 1 57 ? 3.831 -59.844 7.199 1 28.53 57 ALA B CA 1
ATOM 5470 C C . ALA B 1 57 ? 4.381 -58.421 7.197 1 28.53 57 ALA B C 1
ATOM 5472 O O . ALA B 1 57 ? 4.115 -57.644 8.117 1 28.53 57 ALA B O 1
ATOM 5473 N N . SER B 1 58 ? 5.562 -58.247 6.721 1 28.13 58 SER B N 1
ATOM 5474 C CA . SER B 1 58 ? 6.148 -56.936 6.465 1 28.13 58 SER B CA 1
ATOM 5475 C C . SER B 1 58 ? 5.084 -55.927 6.044 1 28.13 58 SER B C 1
ATOM 5477 O O . SER B 1 58 ? 4.36 -56.15 5.072 1 28.13 58 SER B O 1
ATOM 5479 N N . SER B 1 59 ? 4.351 -55.449 7 1 29.88 59 SER B N 1
ATOM 5480 C CA . SER B 1 59 ? 3.428 -54.349 6.737 1 29.88 59 SER B CA 1
ATOM 5481 C C . SER B 1 59 ? 3.985 -53.402 5.68 1 29.88 59 SER B C 1
ATOM 5483 O O . SER B 1 59 ? 5.017 -52.762 5.893 1 29.88 59 SER B O 1
ATOM 5485 N N . HIS B 1 60 ? 3.849 -53.744 4.463 1 27.76 60 HIS B N 1
ATOM 5486 C CA . HIS B 1 60 ? 4.136 -52.812 3.378 1 27.76 60 HIS B CA 1
ATOM 5487 C C . HIS B 1 60 ? 3.588 -51.423 3.685 1 27.76 60 HIS B C 1
ATOM 5489 O O . HIS B 1 60 ? 2.409 -51.275 4.017 1 27.76 60 HIS B O 1
ATOM 5495 N N . SER B 1 61 ? 4.298 -50.618 4.415 1 33.35 61 SER B N 1
ATOM 5496 C CA . SER B 1 61 ? 4.002 -49.194 4.533 1 33.35 61 SER B CA 1
ATOM 5497 C C . SER B 1 61 ? 3.215 -48.692 3.327 1 33.35 61 SER B C 1
ATOM 5499 O O . SER B 1 61 ? 3.468 -49.111 2.196 1 33.35 61 SER B O 1
ATOM 5501 N N . PRO B 1 62 ? 1.985 -48.345 3.447 1 35.28 62 PRO B N 1
ATOM 5502 C CA . PRO B 1 62 ? 1.324 -47.823 2.248 1 35.28 62 PRO B CA 1
ATOM 5503 C C . PRO B 1 62 ? 2.258 -46.984 1.378 1 35.28 62 PRO B C 1
ATOM 5505 O O . PRO B 1 62 ? 2.875 -46.034 1.866 1 35.28 62 PRO B O 1
ATOM 5508 N N . SER B 1 63 ? 3.004 -47.409 0.499 1 38.41 63 SER B N 1
ATOM 5509 C CA . SER B 1 63 ? 3.886 -46.808 -0.496 1 38.41 63 SER B CA 1
ATOM 5510 C C . SER B 1 63 ? 3.302 -45.508 -1.039 1 38.41 63 SER B C 1
ATOM 5512 O O . SER B 1 63 ? 2.108 -45.435 -1.338 1 38.41 63 SER B O 1
ATOM 5514 N N . MET B 1 64 ? 3.694 -44.288 -0.553 1 49.94 64 MET B N 1
ATOM 5515 C CA . MET B 1 64 ? 3.349 -43.04 -1.228 1 49.94 64 MET B CA 1
ATOM 5516 C C . MET B 1 64 ? 3.185 -43.26 -2.728 1 49.94 64 MET B C 1
ATOM 5518 O O . MET B 1 64 ? 3.96 -43.998 -3.339 1 49.94 64 MET B O 1
ATOM 5522 N N . PRO B 1 65 ? 2.013 -42.881 -3.086 1 57.47 65 PRO B N 1
ATOM 5523 C CA . PRO B 1 65 ? 1.841 -43.018 -4.534 1 57.47 65 PRO B CA 1
ATOM 5524 C C . PRO B 1 65 ? 3.014 -42.445 -5.325 1 57.47 65 PRO B C 1
ATOM 5526 O O . PRO B 1 65 ? 3.626 -41.46 -4.903 1 57.47 65 PRO B O 1
ATOM 5529 N N . PRO B 1 66 ? 3.475 -43.191 -6.112 1 65.47 66 PRO B N 1
ATOM 5530 C CA . PRO B 1 66 ? 4.578 -42.708 -6.946 1 65.47 66 PRO B CA 1
ATOM 5531 C C . PRO B 1 66 ? 4.286 -41.352 -7.584 1 65.47 66 PRO B C 1
ATOM 5533 O O . PRO B 1 66 ? 3.121 -40.978 -7.742 1 65.47 66 PRO B O 1
ATOM 5536 N N . SER B 1 67 ? 5.288 -40.616 -7.794 1 79.14 67 SER B N 1
ATOM 5537 C CA . SER B 1 67 ? 5.195 -39.33 -8.477 1 79.14 67 SER B CA 1
ATOM 5538 C C . SER B 1 67 ? 4.527 -39.475 -9.841 1 79.14 67 SER B C 1
ATOM 5540 O O . SER B 1 67 ? 4.683 -40.5 -10.508 1 79.14 67 SER B O 1
ATOM 5542 N N . PRO B 1 68 ? 3.719 -38.59 -10.166 1 80.46 68 PRO B N 1
ATOM 5543 C CA . PRO B 1 68 ? 3.032 -38.643 -11.458 1 80.46 68 PRO B CA 1
ATOM 5544 C C . PRO B 1 68 ? 3.99 -38.863 -12.627 1 80.46 68 PRO B C 1
ATOM 5546 O O . PRO B 1 68 ? 3.662 -39.587 -13.57 1 80.46 68 PRO B O 1
ATOM 5549 N N . SER B 1 69 ? 5.131 -38.353 -12.503 1 82.64 69 SER B N 1
ATOM 5550 C CA . SER B 1 69 ? 6.097 -38.505 -13.585 1 82.64 69 SER B CA 1
ATOM 5551 C C . SER B 1 69 ? 6.58 -39.947 -13.697 1 82.64 69 SER B C 1
ATOM 5553 O O . SER B 1 69 ? 6.794 -40.452 -14.801 1 82.64 69 SER B O 1
ATOM 5555 N N . ILE B 1 70 ? 6.683 -40.603 -12.613 1 83.69 70 ILE B N 1
ATOM 5556 C CA . ILE B 1 70 ? 7.122 -41.994 -12.591 1 83.69 70 ILE B CA 1
ATOM 5557 C C . ILE B 1 70 ? 6.025 -42.891 -13.16 1 83.69 70 ILE B C 1
ATOM 5559 O O . ILE B 1 70 ? 6.304 -43.808 -13.936 1 83.69 70 ILE B O 1
ATOM 5563 N N . LEU B 1 71 ? 4.853 -42.588 -12.763 1 84.3 71 LEU B N 1
ATOM 5564 C CA . LEU B 1 71 ? 3.726 -43.357 -13.279 1 84.3 71 LEU B CA 1
ATOM 5565 C C . LEU B 1 71 ? 3.597 -43.185 -14.789 1 84.3 71 LEU B C 1
ATOM 5567 O O . LEU B 1 71 ? 3.323 -44.15 -15.506 1 84.3 71 LEU B O 1
ATOM 5571 N N . GLU B 1 72 ? 3.76 -42.033 -15.186 1 86.33 72 GLU B N 1
ATOM 5572 C CA . GLU B 1 72 ? 3.704 -41.762 -16.619 1 86.33 72 GLU B CA 1
ATOM 5573 C C . GLU B 1 72 ? 4.809 -42.504 -17.365 1 86.33 72 GLU B C 1
ATOM 5575 O O . GLU B 1 72 ? 4.577 -43.054 -18.443 1 86.33 72 GLU B O 1
ATOM 5580 N N . ALA B 1 73 ? 5.974 -42.469 -16.833 1 87.99 73 ALA B N 1
ATOM 5581 C CA . ALA B 1 73 ? 7.106 -43.175 -17.428 1 87.99 73 ALA B CA 1
ATOM 5582 C C . ALA B 1 73 ? 6.829 -44.673 -17.523 1 87.99 73 ALA B C 1
ATOM 5584 O O . ALA B 1 73 ? 7.109 -45.298 -18.549 1 87.99 73 ALA B O 1
ATOM 5585 N N . GLN B 1 74 ? 6.32 -45.203 -16.512 1 87.51 74 GLN B N 1
ATOM 5586 C CA . GLN B 1 74 ? 6.014 -46.628 -16.465 1 87.51 74 GLN B CA 1
ATOM 5587 C C . GLN B 1 74 ? 5.016 -47.014 -17.553 1 87.51 74 GLN B C 1
ATOM 5589 O O . GLN B 1 74 ? 5.242 -47.967 -18.301 1 87.51 74 GLN B O 1
ATOM 5594 N N . ASP B 1 75 ? 4.021 -46.287 -17.579 1 85.14 75 ASP B N 1
ATOM 5595 C CA . ASP B 1 75 ? 2.979 -46.577 -18.56 1 85.14 75 ASP B CA 1
ATOM 5596 C C . ASP B 1 75 ? 3.502 -46.401 -19.984 1 85.14 75 ASP B C 1
ATOM 5598 O O . ASP B 1 75 ? 3.192 -47.203 -20.868 1 85.14 75 ASP B O 1
ATOM 5602 N N . PHE B 1 76 ? 4.232 -45.421 -20.163 1 86.96 76 PHE B N 1
ATOM 5603 C CA . PHE B 1 76 ? 4.754 -45.108 -21.488 1 86.96 76 PHE B CA 1
ATOM 5604 C C . PHE B 1 76 ? 5.714 -46.193 -21.962 1 86.96 76 PHE B C 1
ATOM 5606 O O . PHE B 1 76 ? 5.59 -46.693 -23.082 1 86.96 76 PHE B O 1
ATOM 5613 N N . ILE B 1 77 ? 6.641 -46.552 -21.138 1 87.77 77 ILE B N 1
ATOM 5614 C CA . ILE B 1 77 ? 7.667 -47.523 -21.5 1 87.77 77 ILE B CA 1
ATOM 5615 C C . ILE B 1 77 ? 7.034 -48.901 -21.682 1 87.77 77 ILE B C 1
ATOM 5617 O O . ILE B 1 77 ? 7.416 -49.653 -22.581 1 87.77 77 ILE B O 1
ATOM 5621 N N . ARG B 1 78 ? 6.132 -49.219 -20.811 1 87.04 78 ARG B N 1
ATOM 5622 C CA . ARG B 1 78 ? 5.423 -50.487 -20.94 1 87.04 78 ARG B CA 1
ATOM 5623 C C . ARG B 1 78 ? 4.766 -50.61 -22.311 1 87.04 78 ARG B C 1
ATOM 5625 O O . ARG B 1 78 ? 4.829 -51.666 -22.943 1 87.04 78 ARG B O 1
ATOM 5632 N N . ARG B 1 79 ? 4.242 -49.639 -22.726 1 83.56 79 ARG B N 1
ATOM 5633 C CA . ARG B 1 79 ? 3.574 -49.642 -24.023 1 83.56 79 ARG B CA 1
ATOM 5634 C C . ARG B 1 79 ? 4.586 -49.739 -25.16 1 83.56 79 ARG B C 1
ATOM 5636 O O . ARG B 1 79 ? 4.326 -50.388 -26.175 1 83.56 79 ARG B O 1
ATOM 5643 N N . GLU B 1 80 ? 5.644 -49.074 -25.032 1 84.77 80 GLU B N 1
ATOM 5644 C CA . GLU B 1 80 ? 6.684 -49.113 -26.055 1 84.77 80 GLU B CA 1
ATOM 5645 C C . GLU B 1 80 ? 7.273 -50.514 -26.19 1 84.77 80 GLU B C 1
ATOM 5647 O O . GLU B 1 80 ? 7.599 -50.953 -27.295 1 84.77 80 GLU B O 1
ATOM 5652 N N . ILE B 1 81 ? 7.377 -51.149 -25.074 1 85.27 81 ILE B N 1
ATOM 5653 C CA . ILE B 1 81 ? 7.912 -52.506 -25.081 1 85.27 81 ILE B CA 1
ATOM 5654 C C . ILE B 1 81 ? 6.922 -53.448 -25.764 1 85.27 81 ILE B C 1
ATOM 5656 O O . ILE B 1 81 ? 7.319 -54.316 -26.544 1 85.27 81 ILE B O 1
ATOM 5660 N N . LYS B 1 82 ? 5.749 -53.236 -25.49 1 80.07 82 LYS B N 1
ATOM 5661 C CA . LYS B 1 82 ? 4.708 -54.09 -26.055 1 80.07 82 LYS B CA 1
ATOM 5662 C C . LYS B 1 82 ? 4.608 -53.908 -27.567 1 80.07 82 LYS B C 1
ATOM 5664 O O . LYS B 1 82 ? 4.394 -54.875 -28.301 1 80.07 82 LYS B O 1
ATOM 5669 N N . THR B 1 83 ? 4.818 -52.756 -28.021 1 76.36 83 THR B N 1
ATOM 5670 C CA . THR B 1 83 ? 4.667 -52.467 -29.443 1 76.36 83 THR B CA 1
ATOM 5671 C C . THR B 1 83 ? 5.994 -52.648 -30.175 1 76.36 83 THR B C 1
ATOM 5673 O O . THR B 1 83 ? 6.021 -52.762 -31.402 1 76.36 83 THR B O 1
ATOM 5676 N N . GLY B 1 84 ? 7.091 -52.643 -29.443 1 72.67 84 GLY B N 1
ATOM 5677 C CA . GLY B 1 84 ? 8.415 -52.654 -30.043 1 72.67 84 GLY B CA 1
ATOM 5678 C C . GLY B 1 84 ? 8.955 -54.053 -30.273 1 72.67 84 GLY B C 1
ATOM 5679 O O . GLY B 1 84 ? 10.17 -54.258 -30.304 1 72.67 84 GLY B O 1
ATOM 5680 N N . ASN B 1 85 ? 8.088 -54.966 -30.427 1 66.31 85 ASN B N 1
ATOM 5681 C CA . ASN B 1 85 ? 8.537 -56.337 -30.644 1 66.31 85 ASN B CA 1
ATOM 5682 C C . ASN B 1 85 ? 9.393 -56.454 -31.902 1 66.31 85 ASN B C 1
ATOM 5684 O O . ASN B 1 85 ? 10.163 -57.405 -32.048 1 66.31 85 ASN B O 1
ATOM 5688 N N . HIS B 1 86 ? 9.27 -55.468 -32.724 1 72.68 86 HIS B N 1
ATOM 5689 C CA . HIS B 1 86 ? 10.034 -55.486 -33.966 1 72.68 86 HIS B CA 1
ATOM 5690 C C . HIS B 1 86 ? 11.384 -54.798 -33.791 1 72.68 86 HIS B C 1
ATOM 5692 O O . HIS B 1 86 ? 12.231 -54.848 -34.686 1 72.68 86 HIS B O 1
ATOM 5698 N N . MET B 1 87 ? 11.625 -54.346 -32.583 1 77.81 87 MET B N 1
ATOM 5699 C CA . MET B 1 87 ? 12.859 -53.602 -32.346 1 77.81 87 MET B CA 1
ATOM 5700 C C . MET B 1 87 ? 14.031 -54.551 -32.117 1 77.81 87 MET B C 1
ATOM 5702 O O . MET B 1 87 ? 13.847 -55.662 -31.618 1 77.81 87 MET B O 1
ATOM 5706 N N . PRO B 1 88 ? 15.176 -54.099 -32.487 1 82.54 88 PRO B N 1
ATOM 5707 C CA . PRO B 1 88 ? 16.37 -54.89 -32.179 1 82.54 88 PRO B CA 1
ATOM 5708 C C . PRO B 1 88 ? 16.502 -55.202 -30.69 1 82.54 88 PRO B C 1
ATOM 5710 O O . PRO B 1 88 ? 16.06 -54.415 -29.849 1 82.54 88 PRO B O 1
ATOM 5713 N N . ALA B 1 89 ? 17.067 -56.279 -30.456 1 84.3 89 ALA B N 1
ATOM 5714 C CA . ALA B 1 89 ? 17.174 -56.802 -29.097 1 84.3 89 ALA B CA 1
ATOM 5715 C C . ALA B 1 89 ? 17.903 -55.818 -28.187 1 84.3 89 ALA B C 1
ATOM 5717 O O . ALA B 1 89 ? 17.577 -55.7 -27.003 1 84.3 89 ALA B O 1
ATOM 5718 N N . ASP B 1 90 ? 18.894 -55.208 -28.761 1 84.97 90 ASP B N 1
ATOM 5719 C CA . ASP B 1 90 ? 19.668 -54.269 -27.955 1 84.97 90 ASP B CA 1
ATOM 5720 C C . ASP B 1 90 ? 18.815 -53.074 -27.534 1 84.97 90 ASP B C 1
ATOM 5722 O O . ASP B 1 90 ? 18.954 -52.567 -26.419 1 84.97 90 ASP B O 1
ATOM 5726 N N . ARG B 1 91 ? 17.968 -52.667 -28.442 1 88.04 91 ARG B N 1
ATOM 5727 C CA . ARG B 1 91 ? 17.076 -51.55 -28.145 1 88.04 91 ARG B CA 1
ATOM 5728 C C . ARG B 1 91 ? 16.003 -51.959 -27.141 1 88.04 91 ARG B C 1
ATOM 5730 O O . ARG B 1 91 ? 15.689 -51.203 -26.219 1 88.04 91 ARG B O 1
ATOM 5737 N N . LEU B 1 92 ? 15.517 -53.074 -27.288 1 89.68 92 LEU B N 1
ATOM 5738 C CA . LEU B 1 92 ? 14.512 -53.6 -26.37 1 89.68 92 LEU B CA 1
ATOM 5739 C C . LEU B 1 92 ? 15.093 -53.775 -24.971 1 89.68 92 LEU B C 1
ATOM 5741 O O . LEU B 1 92 ? 14.391 -53.584 -23.975 1 89.68 92 LEU B O 1
ATOM 5745 N N . ALA B 1 93 ? 16.329 -54.131 -24.938 1 89.74 93 ALA B N 1
ATOM 5746 C CA . ALA B 1 93 ? 17.004 -54.294 -23.653 1 89.74 93 ALA B CA 1
ATOM 5747 C C . ALA B 1 93 ? 17.077 -52.969 -22.9 1 89.74 93 ALA B C 1
ATOM 5749 O O . ALA B 1 93 ? 16.956 -52.938 -21.673 1 89.74 93 ALA B O 1
ATOM 5750 N N . VAL B 1 94 ? 17.314 -51.947 -23.672 1 90.73 94 VAL B N 1
ATOM 5751 C CA . VAL B 1 94 ? 17.375 -50.62 -23.068 1 90.73 94 VAL B CA 1
ATOM 5752 C C . VAL B 1 94 ? 16.01 -50.251 -22.491 1 90.73 94 VAL B C 1
ATOM 5754 O O . VAL B 1 94 ? 15.921 -49.718 -21.382 1 90.73 94 VAL B O 1
ATOM 5757 N N . LEU B 1 95 ? 14.954 -50.454 -23.174 1 91.11 95 LEU B N 1
ATOM 5758 C CA . LEU B 1 95 ? 13.6 -50.168 -22.713 1 91.11 95 LEU B CA 1
ATOM 5759 C C . LEU B 1 95 ? 13.254 -51.009 -21.488 1 91.11 95 LEU B C 1
ATOM 5761 O O . LEU B 1 95 ? 12.61 -50.521 -20.557 1 91.11 95 LEU B O 1
ATOM 5765 N N . LYS B 1 96 ? 13.693 -52.204 -21.507 1 91.87 96 LYS B N 1
ATOM 5766 C CA . LYS B 1 96 ? 13.44 -53.076 -20.364 1 91.87 96 LYS B CA 1
ATOM 5767 C C . LYS B 1 96 ? 14.207 -52.605 -19.132 1 91.87 96 LYS B C 1
ATOM 5769 O O . LYS B 1 96 ? 13.7 -52.683 -18.011 1 91.87 96 LYS B O 1
ATOM 5774 N N . GLU B 1 97 ? 15.385 -52.158 -19.391 1 90.63 97 GLU B N 1
ATOM 5775 C CA . GLU B 1 97 ? 16.161 -51.593 -18.291 1 90.63 97 GLU B CA 1
ATOM 5776 C C . GLU B 1 97 ? 15.508 -50.324 -17.75 1 90.63 97 GLU B C 1
ATOM 5778 O O . GLU B 1 97 ? 15.521 -50.081 -16.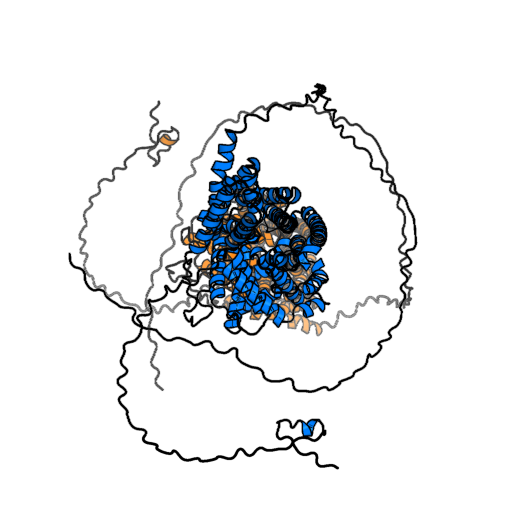541 1 90.63 97 GLU B O 1
ATOM 5783 N N . ALA B 1 98 ? 15.071 -49.517 -18.638 1 90.6 98 ALA B N 1
ATOM 5784 C CA . ALA B 1 98 ? 14.346 -48.317 -18.229 1 90.6 98 ALA B CA 1
ATOM 5785 C C . ALA B 1 98 ? 13.138 -48.673 -17.366 1 90.6 98 ALA B C 1
ATOM 5787 O O . ALA B 1 98 ? 12.874 -48.016 -16.356 1 90.6 98 ALA B O 1
ATOM 5788 N N . MET B 1 99 ? 12.438 -49.666 -17.756 1 90.99 99 MET B N 1
ATOM 5789 C CA . MET B 1 99 ? 11.274 -50.132 -17.008 1 90.99 99 MET B CA 1
ATOM 5790 C C . MET B 1 99 ? 11.678 -50.613 -15.618 1 90.99 99 MET B C 1
ATOM 5792 O O . MET B 1 99 ? 10.998 -50.319 -14.633 1 90.99 99 MET B O 1
ATOM 5796 N N . SER B 1 100 ? 12.734 -51.367 -15.627 1 89.91 100 SER B N 1
ATOM 5797 C CA . SER B 1 100 ? 13.235 -51.864 -14.35 1 89.91 100 SER B CA 1
ATOM 5798 C C . SER B 1 100 ? 13.597 -50.716 -13.413 1 89.91 100 SER B C 1
ATOM 5800 O O . SER B 1 100 ? 13.31 -50.771 -12.216 1 89.91 100 SER B O 1
ATOM 5802 N N . PHE B 1 101 ? 14.173 -49.774 -13.966 1 88.32 101 PHE B N 1
ATOM 5803 C CA . PHE B 1 101 ? 14.56 -48.615 -13.172 1 88.32 101 PHE B CA 1
ATOM 5804 C C . PHE B 1 101 ? 13.331 -47.892 -12.634 1 88.32 101 PHE B C 1
ATOM 5806 O O . PHE B 1 101 ? 13.295 -47.504 -11.464 1 88.32 101 PHE B O 1
ATOM 5813 N N . VAL B 1 102 ? 12.396 -47.594 -13.501 1 89.11 102 VAL B N 1
ATOM 5814 C CA . VAL B 1 102 ? 11.175 -46.896 -13.112 1 89.11 102 VAL B CA 1
ATOM 5815 C C . VAL B 1 102 ? 10.462 -47.675 -12.009 1 89.11 102 VAL B C 1
ATOM 5817 O O . VAL B 1 102 ? 9.936 -47.084 -11.063 1 89.11 102 VAL B O 1
ATOM 5820 N N . ASN B 1 103 ? 10.462 -48.924 -12.161 1 85.6 103 ASN B N 1
ATOM 5821 C CA . ASN B 1 103 ? 9.839 -49.771 -11.15 1 85.6 103 ASN B CA 1
ATOM 5822 C C . ASN B 1 103 ? 10.56 -49.667 -9.81 1 85.6 103 ASN B C 1
ATOM 5824 O O . ASN B 1 103 ? 9.922 -49.66 -8.755 1 85.6 103 ASN B O 1
ATOM 5828 N N . HIS B 1 104 ? 11.829 -49.561 -9.885 1 83.09 104 HIS B N 1
ATOM 5829 C CA . HIS B 1 104 ? 12.625 -49.411 -8.672 1 83.09 104 HIS B CA 1
ATOM 5830 C C . HIS B 1 104 ? 12.359 -48.068 -8 1 83.09 104 HIS B C 1
ATOM 5832 O O . HIS B 1 104 ? 12.269 -47.99 -6.773 1 83.09 104 HIS B O 1
ATOM 5838 N N . LEU B 1 105 ? 12.303 -47.098 -8.852 1 79.64 105 LEU B N 1
ATOM 5839 C CA . LEU B 1 105 ? 12.059 -45.758 -8.327 1 79.64 105 LEU B CA 1
ATOM 5840 C C . LEU B 1 105 ? 10.683 -45.672 -7.676 1 79.64 105 LEU B C 1
ATOM 5842 O O . LEU B 1 105 ? 10.488 -44.911 -6.725 1 79.64 105 LEU B O 1
ATOM 5846 N N . SER B 1 106 ? 9.787 -46.297 -8.247 1 77.19 106 SER B N 1
ATOM 5847 C CA . SER B 1 106 ? 8.421 -46.28 -7.733 1 77.19 106 SER B CA 1
ATOM 5848 C C . SER B 1 106 ? 8.336 -46.949 -6.365 1 77.19 106 SER B C 1
ATOM 5850 O O . SER B 1 106 ? 7.437 -46.651 -5.577 1 77.19 106 SER B O 1
ATOM 5852 N N . GLN B 1 107 ? 9.304 -47.83 -6.105 1 69.63 107 GLN B N 1
ATOM 5853 C CA . GLN B 1 107 ? 9.295 -48.592 -4.861 1 69.63 107 GLN B CA 1
ATOM 5854 C C . GLN B 1 107 ? 10.044 -47.851 -3.757 1 69.63 107 GLN B C 1
ATOM 5856 O O . GLN B 1 107 ? 9.786 -48.068 -2.571 1 69.63 107 GLN B O 1
ATOM 5861 N N . VAL B 1 108 ? 11.137 -47.01 -4.116 1 58.59 108 VAL B N 1
ATOM 5862 C CA . VAL B 1 108 ? 11.982 -46.328 -3.141 1 58.59 108 VAL B CA 1
ATOM 5863 C C . VAL B 1 108 ? 11.22 -45.154 -2.529 1 58.59 108 VAL B C 1
ATOM 5865 O O . VAL B 1 108 ? 11.765 -44.414 -1.707 1 58.59 108 VAL B O 1
ATOM 5868 N N . ASN B 1 109 ? 10.213 -44.939 -2.829 1 54.24 109 ASN B N 1
ATOM 5869 C CA . ASN B 1 109 ? 9.584 -43.729 -2.309 1 54.24 109 ASN B CA 1
ATOM 5870 C C . ASN B 1 109 ? 9.615 -43.692 -0.784 1 54.24 109 ASN B C 1
ATOM 5872 O O . ASN B 1 109 ? 8.928 -44.475 -0.125 1 54.24 109 ASN B O 1
ATOM 5876 N N . LYS B 1 110 ? 10.818 -43.222 -0.267 1 48.48 110 LYS B N 1
ATOM 5877 C CA . LYS B 1 110 ? 10.969 -42.956 1.161 1 48.48 110 LYS B CA 1
ATOM 5878 C C . LYS B 1 110 ? 9.837 -42.074 1.678 1 48.48 110 LYS B C 1
ATOM 5880 O O . LYS B 1 110 ? 9.449 -41.104 1.023 1 48.48 110 LYS B O 1
ATOM 5885 N N . PRO B 1 111 ? 9.235 -42.415 2.782 1 41.47 111 PRO B N 1
ATOM 5886 C CA . PRO B 1 111 ? 8.219 -41.591 3.442 1 41.47 111 PRO B CA 1
ATOM 5887 C C . PRO B 1 111 ? 8.724 -40.191 3.783 1 41.47 111 PRO B C 1
ATOM 5889 O O . PRO B 1 111 ? 9.785 -40.046 4.396 1 41.47 111 PRO B O 1
ATOM 5892 N N . TRP B 1 112 ? 8.821 -39.3 2.857 1 38.97 112 TRP B N 1
ATOM 5893 C CA . TRP B 1 112 ? 9.04 -37.958 3.386 1 38.97 112 TRP B CA 1
ATOM 5894 C C . TRP B 1 112 ? 8.429 -37.814 4.776 1 38.97 112 TRP B C 1
ATOM 5896 O O . TRP B 1 112 ? 7.356 -38.357 5.049 1 38.97 112 TRP B O 1
ATOM 5906 N N . ASP B 1 113 ? 9.21 -37.665 5.752 1 38.07 113 ASP B N 1
ATOM 5907 C CA . ASP B 1 113 ? 8.869 -37.433 7.152 1 38.07 113 ASP B CA 1
ATOM 5908 C C . ASP B 1 113 ? 7.645 -36.528 7.277 1 38.07 113 ASP B C 1
ATOM 5910 O O . ASP B 1 113 ? 7.714 -35.337 6.968 1 38.07 113 ASP B O 1
ATOM 5914 N N . ASN B 1 114 ? 6.555 -36.902 6.817 1 38.84 114 ASN B N 1
ATOM 5915 C CA . ASN B 1 114 ? 5.35 -36.234 7.296 1 38.84 114 ASN B CA 1
ATOM 5916 C C . ASN B 1 114 ? 5.448 -35.896 8.781 1 38.84 114 ASN B C 1
ATOM 5918 O O . ASN B 1 114 ? 4.867 -36.588 9.619 1 38.84 114 ASN B O 1
ATOM 5922 N N . THR B 1 115 ? 6.556 -35.643 9.261 1 37.97 115 THR B N 1
ATOM 5923 C CA . THR B 1 115 ? 6.644 -35.312 10.679 1 37.97 115 THR B CA 1
ATOM 5924 C C . THR B 1 115 ? 5.507 -34.38 11.088 1 37.97 115 THR B C 1
ATOM 5926 O O . THR B 1 115 ? 5.395 -34.004 12.257 1 37.97 115 THR B O 1
ATOM 5929 N N . ASN B 1 116 ? 5.083 -33.513 10.215 1 39.7 116 ASN B N 1
ATOM 5930 C CA . ASN B 1 116 ? 4.124 -32.65 10.895 1 39.7 116 ASN B CA 1
ATOM 5931 C C . ASN B 1 116 ? 2.856 -33.41 11.275 1 39.7 116 ASN B C 1
ATOM 5933 O O . ASN B 1 116 ? 2.043 -33.741 10.411 1 39.7 116 ASN B O 1
ATOM 5937 N N . SER B 1 117 ? 2.953 -34.457 12.082 1 37.77 117 SER B N 1
ATOM 5938 C CA . SER B 1 117 ? 1.844 -35.113 12.768 1 37.77 117 SER B CA 1
ATOM 5939 C C . SER B 1 117 ? 0.673 -34.157 12.966 1 37.77 117 SER B C 1
ATOM 5941 O O . SER B 1 117 ? 0.838 -33.073 13.53 1 37.77 117 SER B O 1
ATOM 5943 N N . PRO B 1 118 ? -0.303 -34.302 12.195 1 42.15 118 PRO B N 1
ATOM 5944 C CA . PRO B 1 118 ? -1.528 -33.512 12.338 1 42.15 118 PRO B CA 1
ATOM 5945 C C . PRO B 1 118 ? -1.787 -33.082 13.78 1 42.15 118 PRO B C 1
ATOM 5947 O O . PRO B 1 118 ? -2.038 -31.902 14.04 1 42.15 118 PRO B O 1
ATOM 5950 N N . THR B 1 119 ? -2.284 -34.187 14.632 1 44.48 119 THR B N 1
ATOM 5951 C CA . THR B 1 119 ? -3.495 -34.164 15.445 1 44.48 119 THR B CA 1
ATOM 5952 C C . THR B 1 119 ? -3.215 -33.553 16.815 1 44.48 119 THR B C 1
ATOM 5954 O O . THR B 1 119 ? -3.587 -34.123 17.842 1 44.48 119 THR B O 1
ATOM 5957 N N . ALA B 1 120 ? -2.134 -33.172 17.049 1 43.22 120 ALA B N 1
ATOM 5958 C CA . ALA B 1 120 ? -2.241 -32.774 18.45 1 43.22 120 ALA B CA 1
ATOM 5959 C C . ALA B 1 120 ? -3.464 -31.889 18.676 1 43.22 120 ALA B C 1
ATOM 5961 O O . ALA B 1 120 ? -3.732 -30.977 17.892 1 43.22 120 ALA B O 1
ATOM 5962 N N . ARG B 1 121 ? -4.325 -32.296 19.321 1 53.78 121 ARG B N 1
ATOM 5963 C CA . ARG B 1 121 ? -5.496 -31.559 19.785 1 53.78 121 ARG B CA 1
ATOM 5964 C C . ARG B 1 121 ? -5.12 -30.141 20.202 1 53.78 121 ARG B C 1
ATOM 5966 O O . ARG B 1 121 ? -4.376 -29.948 21.166 1 53.78 121 ARG B O 1
ATOM 5973 N N . VAL B 1 122 ? -5.048 -29.323 19.224 1 66.99 122 VAL B N 1
ATOM 5974 C CA . VAL B 1 122 ? -4.772 -27.94 19.6 1 66.99 122 VAL B CA 1
ATOM 5975 C C . VAL B 1 122 ? -6.014 -27.319 20.234 1 66.99 122 VAL B C 1
ATOM 5977 O O . VAL B 1 122 ? -7.119 -27.441 19.7 1 66.99 122 VAL B O 1
ATOM 5980 N N . LEU B 1 123 ? -6.043 -27.05 21.44 1 70.54 123 LEU B N 1
ATOM 5981 C CA . LEU B 1 123 ? -7.148 -26.402 22.139 1 70.54 123 LEU B CA 1
ATOM 5982 C C . LEU B 1 123 ? -7.631 -25.176 21.371 1 70.54 123 LEU B C 1
ATOM 5984 O O . LEU B 1 123 ? -8.836 -24.983 21.196 1 70.54 123 LEU B O 1
ATOM 5988 N N . ASP B 1 124 ? -6.71 -24.487 20.763 1 85.34 124 ASP B N 1
ATOM 5989 C CA . ASP B 1 124 ? -7.006 -23.321 19.935 1 85.34 124 ASP B CA 1
ATOM 5990 C C . ASP B 1 124 ? -6.586 -23.556 18.486 1 85.34 124 ASP B C 1
ATOM 5992 O O . ASP B 1 124 ? -5.394 -23.654 18.188 1 85.34 124 ASP B O 1
ATOM 5996 N N . VAL B 1 125 ? -7.556 -23.646 17.644 1 89.49 125 VAL B N 1
ATOM 5997 C CA . VAL B 1 125 ? -7.335 -24.009 16.248 1 89.49 125 VAL B CA 1
ATOM 5998 C C . VAL B 1 125 ? -6.457 -22.957 15.574 1 89.49 125 VAL B C 1
ATOM 6000 O O . VAL B 1 125 ? -5.819 -23.232 14.555 1 89.49 125 VAL B O 1
ATOM 6003 N N . LEU B 1 126 ? -6.359 -21.775 16.124 1 93.68 126 LEU B N 1
ATOM 6004 C CA . LEU B 1 126 ? -5.576 -20.703 15.518 1 93.68 126 LEU B CA 1
ATOM 6005 C C . LEU B 1 126 ? -4.215 -20.576 16.194 1 93.68 126 LEU B C 1
ATOM 6007 O O . LEU B 1 126 ? -3.464 -19.638 15.915 1 93.68 126 LEU B O 1
ATOM 6011 N N . GLU B 1 127 ? -3.935 -21.499 17.066 1 92.89 127 GLU B N 1
ATOM 6012 C CA . GLU B 1 127 ? -2.657 -21.438 17.769 1 92.89 127 GLU B CA 1
ATOM 6013 C C . GLU B 1 127 ? -1.488 -21.444 16.788 1 92.89 127 GLU B C 1
ATOM 6015 O O . GLU B 1 127 ? -1.444 -22.266 15.871 1 92.89 127 GLU B O 1
ATOM 6020 N N . ASP B 1 128 ? -0.55 -20.515 16.85 1 93.52 128 ASP B N 1
ATOM 6021 C CA . ASP B 1 128 ? 0.694 -20.399 16.094 1 93.52 128 ASP B CA 1
ATOM 6022 C C . ASP B 1 128 ? 0.424 -19.957 14.657 1 93.52 128 ASP B C 1
ATOM 6024 O O . ASP B 1 128 ? 1.294 -20.076 13.792 1 93.52 128 ASP B O 1
ATOM 6028 N N . ILE B 1 129 ? -0.792 -19.586 14.371 1 96.92 129 ILE B N 1
ATOM 6029 C CA . ILE B 1 129 ? -1.132 -19.07 13.049 1 96.92 129 ILE B CA 1
ATOM 6030 C C . ILE B 1 129 ? -1.104 -17.543 13.068 1 96.92 129 ILE B C 1
ATOM 6032 O O . ILE B 1 129 ? -1.811 -16.913 13.858 1 96.92 129 ILE B O 1
ATOM 6036 N N . SER B 1 130 ? -0.25 -17.03 12.295 1 96.26 130 SER B N 1
ATOM 6037 C CA . SER B 1 130 ? -0.145 -15.58 12.162 1 96.26 130 SER B CA 1
ATOM 6038 C C . SER B 1 130 ? -0.987 -15.069 10.998 1 96.26 130 SER B C 1
ATOM 6040 O O . SER B 1 130 ? -1.225 -15.796 10.031 1 96.26 130 SER B O 1
ATOM 6042 N N . TYR B 1 131 ? -1.46 -13.916 11.117 1 96.95 131 TYR B N 1
ATOM 6043 C CA . TYR B 1 131 ? -2.211 -13.276 10.043 1 96.95 131 TYR B CA 1
ATOM 6044 C C . TYR B 1 131 ? -1.927 -11.78 9.995 1 96.95 131 TYR B C 1
ATOM 6046 O O . TYR B 1 131 ? -1.347 -11.222 10.93 1 96.95 131 TYR B O 1
ATOM 6054 N N . PRO B 1 132 ? -2.195 -11.122 8.932 1 97.09 132 PRO B N 1
ATOM 6055 C CA . PRO B 1 132 ? -1.862 -9.706 8.761 1 97.09 132 PRO B CA 1
ATOM 6056 C C . PRO B 1 132 ? -2.57 -8.807 9.772 1 97.09 132 PRO B C 1
ATOM 6058 O O . PRO B 1 132 ? -3.701 -9.094 10.173 1 97.09 132 PRO B O 1
ATOM 6061 N N . ASN B 1 133 ? -1.918 -7.775 10.159 1 96.52 133 ASN B N 1
ATOM 6062 C CA . ASN B 1 133 ? -2.57 -6.765 10.987 1 96.52 133 ASN B CA 1
ATOM 6063 C C . ASN B 1 133 ? -3.474 -5.858 10.158 1 96.52 133 ASN B C 1
ATOM 6065 O O . ASN B 1 133 ? -3.612 -6.05 8.949 1 96.52 133 ASN B O 1
ATOM 6069 N N . ILE B 1 134 ? -4.111 -4.916 10.721 1 96.74 134 ILE B N 1
ATOM 6070 C CA . ILE B 1 134 ? -5.165 -4.126 10.095 1 96.74 134 ILE B CA 1
ATOM 6071 C C . ILE B 1 134 ? -4.57 -3.256 8.99 1 96.74 134 ILE B C 1
ATOM 6073 O O . ILE B 1 134 ? -5.213 -3.018 7.965 1 96.74 134 ILE B O 1
ATOM 6077 N N . GLU B 1 135 ? -3.321 -2.761 9.17 1 96.94 135 GLU B N 1
ATOM 6078 C CA . GLU B 1 135 ? -2.685 -1.908 8.171 1 96.94 135 GLU B CA 1
ATOM 6079 C C . GLU B 1 135 ? -2.384 -2.684 6.892 1 96.94 135 GLU B C 1
ATOM 6081 O O . GLU B 1 135 ? -2.629 -2.192 5.788 1 96.94 135 GLU B O 1
ATOM 6086 N N . VAL B 1 136 ? -1.913 -3.891 7.083 1 97.58 136 VAL B N 1
ATOM 6087 C CA . VAL B 1 136 ? -1.581 -4.725 5.932 1 97.58 136 VAL B CA 1
ATOM 6088 C C . VAL B 1 136 ? -2.86 -5.146 5.213 1 97.58 136 VAL B C 1
ATOM 6090 O O . VAL B 1 136 ? -2.901 -5.192 3.981 1 97.58 136 VAL B O 1
ATOM 6093 N N . LEU B 1 137 ? -3.859 -5.47 6.022 1 97.67 137 LEU B N 1
ATOM 6094 C CA . LEU B 1 137 ? -5.147 -5.807 5.425 1 97.67 137 LEU B CA 1
ATOM 6095 C C . LEU B 1 137 ? -5.674 -4.652 4.581 1 97.67 137 LEU B C 1
ATOM 6097 O O . LEU B 1 137 ? -6.128 -4.859 3.453 1 97.67 137 LEU B O 1
ATOM 6101 N N . TYR B 1 138 ? -5.623 -3.418 5.14 1 96.5 138 TYR B N 1
ATOM 6102 C CA . TYR B 1 138 ? -6.063 -2.237 4.407 1 96.5 138 TYR B CA 1
ATOM 6103 C C . TYR B 1 138 ? -5.289 -2.084 3.103 1 96.5 138 TYR B C 1
ATOM 6105 O O . TYR B 1 138 ? -5.878 -1.826 2.051 1 96.5 138 TYR B O 1
ATOM 6113 N N . TRP B 1 139 ? -4.007 -2.21 3.238 1 95.58 139 TRP B N 1
ATOM 6114 C CA . TRP B 1 139 ? -3.128 -2.064 2.083 1 95.58 139 TRP B CA 1
ATOM 6115 C C . TRP B 1 139 ? -3.485 -3.071 0.995 1 95.58 139 TRP B C 1
ATOM 6117 O O . TRP B 1 139 ? -3.647 -2.704 -0.171 1 95.58 139 TRP B O 1
ATOM 6127 N N . MET B 1 140 ? -3.637 -4.327 1.339 1 96.04 140 MET B N 1
ATOM 6128 C CA . MET B 1 140 ? -3.95 -5.394 0.393 1 96.04 140 MET B CA 1
ATOM 6129 C C . MET B 1 140 ? -5.277 -5.126 -0.309 1 96.04 140 MET B C 1
ATOM 6131 O O . MET B 1 140 ? -5.358 -5.188 -1.537 1 96.04 140 MET B O 1
ATOM 6135 N N . VAL B 1 141 ? -6.267 -4.832 0.469 1 95.54 141 VAL B N 1
ATOM 6136 C CA . VAL B 1 141 ? -7.603 -4.63 -0.081 1 95.54 141 VAL B CA 1
ATOM 6137 C C . VAL B 1 141 ? -7.6 -3.425 -1.019 1 95.54 141 VAL B C 1
ATOM 6139 O O . VAL B 1 141 ? -8.193 -3.47 -2.1 1 95.54 141 VAL B O 1
ATOM 6142 N N . ARG B 1 142 ? -6.92 -2.377 -0.624 1 92.89 142 ARG B N 1
ATOM 6143 C CA . ARG B 1 142 ? -6.837 -1.168 -1.437 1 92.89 142 ARG B CA 1
ATOM 6144 C C . ARG B 1 142 ? -6.194 -1.461 -2.789 1 92.89 142 ARG B C 1
ATOM 6146 O O . ARG B 1 142 ? -6.711 -1.051 -3.83 1 92.89 142 ARG B O 1
ATOM 6153 N N . ASP B 1 143 ? -5.077 -2.147 -2.814 1 91.86 143 ASP B N 1
ATOM 6154 C CA . ASP B 1 143 ? -4.325 -2.388 -4.041 1 91.86 143 ASP B CA 1
ATOM 6155 C C . ASP B 1 143 ? -5.019 -3.43 -4.915 1 91.86 143 ASP B C 1
ATOM 6157 O O . ASP B 1 143 ? -4.894 -3.403 -6.141 1 91.86 143 ASP B O 1
ATOM 6161 N N . LEU B 1 144 ? -5.718 -4.347 -4.299 1 93.26 144 LEU B N 1
ATOM 6162 C CA . LEU B 1 144 ? -6.427 -5.367 -5.063 1 93.26 144 LEU B CA 1
ATOM 6163 C C . LEU B 1 144 ? -7.692 -4.793 -5.693 1 93.26 144 LEU B C 1
ATOM 6165 O O . LEU B 1 144 ? -8.221 -5.355 -6.655 1 93.26 144 LEU B O 1
ATOM 6169 N N . LYS B 1 145 ? -8.201 -3.773 -5.096 1 89.13 145 LYS B N 1
ATOM 6170 C CA . LYS B 1 145 ? -9.348 -3.075 -5.671 1 89.13 145 LYS B CA 1
ATOM 6171 C C . LYS B 1 145 ? -8.91 -2.113 -6.772 1 89.13 145 LYS B C 1
ATOM 6173 O O . LYS B 1 145 ? -9.66 -1.862 -7.718 1 89.13 145 LYS B O 1
ATOM 6178 N N . GLY B 1 146 ? -7.701 -1.68 -6.569 1 80.14 146 GLY B N 1
ATOM 6179 C CA . GLY B 1 146 ? -7.236 -0.635 -7.467 1 80.14 146 GLY B CA 1
ATOM 6180 C C . GLY B 1 146 ? -6.545 -1.175 -8.705 1 80.14 146 GLY B C 1
ATOM 6181 O O . GLY B 1 146 ? -6.705 -2.348 -9.05 1 80.14 146 GLY B O 1
ATOM 6182 N N . ARG B 1 147 ? -5.815 -0.256 -9.39 1 73.26 147 ARG B N 1
ATOM 6183 C CA . ARG B 1 147 ? -5.146 -0.566 -10.649 1 73.26 147 ARG B CA 1
ATOM 6184 C C . ARG B 1 147 ? -3.636 -0.662 -10.459 1 73.26 147 ARG B C 1
ATOM 6186 O O . ARG B 1 147 ? -2.875 -0.555 -11.423 1 73.26 147 ARG B O 1
ATOM 6193 N N . ASN B 1 148 ? -3.369 -0.989 -9.299 1 80.28 148 ASN B N 1
ATOM 6194 C CA . ASN B 1 148 ? -1.941 -0.981 -9.003 1 80.28 148 ASN B CA 1
ATOM 6195 C C . ASN B 1 148 ? -1.271 -2.282 -9.438 1 80.28 148 ASN B C 1
ATOM 6197 O O . ASN B 1 148 ? -0.044 -2.354 -9.527 1 80.28 148 ASN B O 1
ATOM 6201 N N . LEU B 1 149 ? -2.052 -3.334 -9.736 1 87.09 149 LEU B N 1
ATOM 6202 C CA . LEU B 1 149 ? -1.527 -4.627 -10.162 1 87.09 149 LEU B CA 1
ATOM 6203 C C . LEU B 1 149 ? -2.017 -4.978 -11.562 1 87.09 149 LEU B C 1
ATOM 6205 O O . LEU B 1 149 ? -3.092 -4.54 -11.977 1 87.09 149 LEU B O 1
ATOM 6209 N N . GLY B 1 150 ? -1.301 -5.77 -12.312 1 88.93 150 GLY B N 1
ATOM 6210 C CA . GLY B 1 150 ? -1.691 -6.174 -13.653 1 88.93 150 GLY B CA 1
ATOM 6211 C C . GLY B 1 150 ? -2.865 -7.134 -13.668 1 88.93 150 GLY B C 1
ATOM 6212 O O . GLY B 1 150 ? -3.023 -7.945 -12.754 1 88.93 150 GLY B O 1
ATOM 6213 N N . PRO B 1 151 ? -3.593 -7.103 -14.676 1 90.82 151 PRO B N 1
ATOM 6214 C CA . PRO B 1 151 ? -4.779 -7.96 -14.755 1 90.82 151 PRO B CA 1
ATOM 6215 C C . PRO B 1 151 ? -4.435 -9.447 -14.72 1 90.82 151 PRO B C 1
ATOM 6217 O O . PRO B 1 151 ? -5.21 -10.252 -14.196 1 90.82 151 PRO B O 1
ATOM 6220 N N . HIS B 1 152 ? -3.339 -9.875 -15.217 1 92.12 152 HIS B N 1
ATOM 6221 C CA . HIS B 1 152 ? -2.975 -11.287 -15.262 1 92.12 152 HIS B CA 1
ATOM 6222 C C . HIS B 1 152 ? -2.761 -11.845 -13.859 1 92.12 152 HIS B C 1
ATOM 6224 O O . HIS B 1 152 ? -3.179 -12.967 -13.563 1 92.12 152 HIS B O 1
ATOM 6230 N N . VAL B 1 153 ? -2.124 -11.018 -13.082 1 92.84 153 VAL B N 1
ATOM 6231 C CA . VAL B 1 153 ? -1.871 -11.499 -11.728 1 92.84 153 VAL B CA 1
ATOM 6232 C C . VAL B 1 153 ? -3.149 -11.408 -10.899 1 92.84 153 VAL B C 1
ATOM 6234 O O . VAL B 1 153 ? -3.379 -12.229 -10.008 1 92.84 153 VAL B O 1
ATOM 6237 N N . MET B 1 154 ? -4.038 -10.537 -11.228 1 93.81 154 MET B N 1
ATOM 6238 C CA . MET B 1 154 ? -5.263 -10.292 -10.471 1 93.81 154 MET B CA 1
ATOM 6239 C C . MET B 1 154 ? -6.191 -11.501 -10.533 1 93.81 154 MET B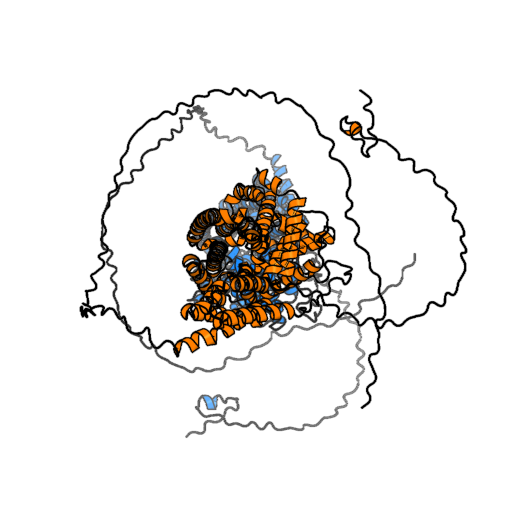 C 1
ATOM 6241 O O . MET B 1 154 ? -6.912 -11.784 -9.574 1 93.81 154 MET B O 1
ATOM 6245 N N . ASP B 1 155 ? -6.13 -12.216 -11.559 1 92.92 155 ASP B N 1
ATOM 6246 C CA . ASP B 1 155 ? -7.02 -13.359 -11.743 1 92.92 155 ASP B CA 1
ATOM 6247 C C . ASP B 1 155 ? -6.728 -14.453 -10.718 1 92.92 155 ASP B C 1
ATOM 6249 O O . ASP B 1 155 ? -7.58 -15.303 -10.451 1 92.92 155 ASP B O 1
ATOM 6253 N N . TYR B 1 156 ? -5.566 -14.391 -10.131 1 93.13 156 TYR B N 1
ATOM 6254 C CA . TYR B 1 156 ? -5.195 -15.387 -9.132 1 93.13 156 TYR B CA 1
ATOM 6255 C C . TYR B 1 156 ? -5.751 -15.019 -7.762 1 93.13 156 TYR B C 1
ATOM 6257 O O . TYR B 1 156 ? -5.698 -15.822 -6.827 1 93.13 156 TYR B O 1
ATOM 6265 N N . PHE B 1 157 ? -6.37 -13.84 -7.69 1 94.97 157 PHE B N 1
ATOM 6266 C CA . PHE B 1 157 ? -6.904 -13.371 -6.417 1 94.97 157 PHE B CA 1
ATOM 6267 C C . PHE B 1 157 ? -8.428 -13.382 -6.432 1 94.97 157 PHE B C 1
ATOM 6269 O O . PHE B 1 157 ? -9.065 -13.307 -5.379 1 94.97 157 PHE B O 1
ATOM 6276 N N . LYS B 1 158 ? -9.061 -13.524 -7.541 1 94.83 158 LYS B N 1
ATOM 6277 C CA . LYS B 1 158 ? -10.464 -13.163 -7.726 1 94.83 158 LYS B CA 1
ATOM 6278 C C . LYS B 1 158 ? -11.387 -14.223 -7.132 1 94.83 158 LYS B C 1
ATOM 6280 O O . LYS B 1 158 ? -12.583 -13.984 -6.955 1 94.83 158 LYS B O 1
ATOM 6285 N N . HIS B 1 159 ? -10.89 -15.39 -6.775 1 96.35 159 HIS B N 1
ATOM 6286 C CA . HIS B 1 159 ? -11.725 -16.398 -6.133 1 96.35 159 HIS B CA 1
ATOM 6287 C C . HIS B 1 159 ? -12.063 -16.003 -4.699 1 96.35 159 HIS B C 1
ATOM 6289 O O . HIS B 1 159 ? -12.94 -16.605 -4.075 1 96.35 159 HIS B O 1
ATOM 6295 N N . VAL B 1 160 ? -11.385 -15.038 -4.144 1 97.33 160 VAL B N 1
ATOM 6296 C CA . VAL B 1 160 ? -11.745 -14.308 -2.933 1 97.33 160 VAL B CA 1
ATOM 6297 C C . VAL B 1 160 ? -11.778 -12.809 -3.223 1 97.33 160 VAL B C 1
ATOM 6299 O O . VAL B 1 160 ? -10.73 -12.171 -3.348 1 97.33 160 VAL B O 1
ATOM 6302 N N . SER B 1 161 ? -12.901 -12.264 -3.339 1 94.55 161 SER B N 1
ATOM 6303 C CA . SER B 1 161 ? -13.029 -10.857 -3.705 1 94.55 161 SER B CA 1
ATOM 6304 C C . SER B 1 161 ? -12.405 -9.952 -2.648 1 94.55 161 SER B C 1
ATOM 6306 O O . SER B 1 161 ? -12.249 -10.354 -1.493 1 94.55 161 SER B O 1
ATOM 6308 N N . PRO B 1 162 ? -12.05 -8.716 -3.021 1 93.97 162 PRO B N 1
ATOM 6309 C CA . PRO B 1 162 ? -11.546 -7.763 -2.029 1 93.97 162 PRO B CA 1
ATOM 6310 C C . PRO B 1 162 ? -12.526 -7.532 -0.881 1 93.97 162 PRO B C 1
ATOM 6312 O O . PRO B 1 162 ? -12.109 -7.369 0.268 1 93.97 162 PRO B O 1
ATOM 6315 N N . LYS B 1 163 ? -13.792 -7.562 -1.203 1 94.15 163 LYS B N 1
ATOM 6316 C CA . LYS B 1 163 ? -14.817 -7.404 -0.176 1 94.15 163 LYS B CA 1
ATOM 6317 C C . LYS B 1 163 ? -14.778 -8.559 0.821 1 94.15 163 LYS B C 1
ATOM 6319 O O . LYS B 1 163 ? -14.807 -8.34 2.034 1 94.15 163 LYS B O 1
ATOM 6324 N N . SER B 1 164 ? -14.731 -9.74 0.279 1 96.55 164 SER B N 1
ATOM 6325 C CA . SER B 1 164 ? -14.665 -10.916 1.141 1 96.55 164 SER B CA 1
ATOM 6326 C C . SER B 1 164 ? -13.369 -10.941 1.944 1 96.55 164 SER B C 1
ATOM 6328 O O . SER B 1 164 ? -13.37 -11.299 3.124 1 96.55 164 SER B O 1
ATOM 6330 N N . LEU B 1 165 ? -12.326 -10.573 1.298 1 97.25 165 LEU B N 1
ATOM 6331 C CA . LEU B 1 165 ? -11.032 -10.536 1.971 1 97.25 165 LEU B CA 1
ATOM 6332 C C . LEU B 1 165 ? -11.057 -9.562 3.144 1 97.25 165 LEU B C 1
ATOM 6334 O O . LEU B 1 165 ? -10.536 -9.866 4.22 1 97.25 165 LEU B O 1
ATOM 6338 N N . LYS B 1 166 ? -11.606 -8.384 2.859 1 96.83 166 LYS B N 1
ATOM 6339 C CA . LYS B 1 166 ? -11.758 -7.366 3.895 1 96.83 166 LYS B CA 1
ATOM 6340 C C . LYS B 1 166 ? -12.534 -7.91 5.091 1 96.83 166 LYS B C 1
ATOM 6342 O O . LYS B 1 166 ? -12.102 -7.767 6.236 1 96.83 166 LYS B O 1
ATOM 6347 N N . ASN B 1 167 ? -13.597 -8.605 4.866 1 96.76 167 ASN B N 1
ATOM 6348 C CA . ASN B 1 167 ? -14.446 -9.143 5.923 1 96.76 167 ASN B CA 1
ATOM 6349 C C . ASN B 1 167 ? -13.761 -10.289 6.662 1 96.76 167 ASN B C 1
ATOM 6351 O O . ASN B 1 167 ? -13.835 -10.373 7.89 1 96.76 167 ASN B O 1
ATOM 6355 N N . MET B 1 168 ? -13.133 -11.143 5.91 1 97.99 168 MET B N 1
ATOM 6356 C CA . MET B 1 168 ? -12.423 -12.271 6.505 1 97.99 168 MET B CA 1
ATOM 6357 C C . MET B 1 168 ? -11.287 -11.788 7.401 1 97.99 168 MET B C 1
ATOM 6359 O O . MET B 1 168 ? -11.129 -12.271 8.524 1 97.99 168 MET B O 1
ATOM 6363 N N . GLY B 1 169 ? -10.517 -10.848 6.85 1 98.08 169 GLY B N 1
ATOM 6364 C CA . GLY B 1 169 ? -9.405 -10.314 7.62 1 98.08 169 GLY B CA 1
ATOM 6365 C C . GLY B 1 169 ? -9.842 -9.608 8.889 1 98.08 169 GLY B C 1
ATOM 6366 O O . GLY B 1 169 ? -9.229 -9.78 9.944 1 98.08 169 GLY B O 1
ATOM 6367 N N . HIS B 1 170 ? -10.886 -8.782 8.719 1 97.31 170 HIS B N 1
ATOM 6368 C CA . HIS B 1 170 ? -11.408 -8.073 9.882 1 97.31 170 HIS B CA 1
ATOM 6369 C C . HIS B 1 170 ? -11.895 -9.048 10.949 1 97.31 170 HIS B C 1
ATOM 6371 O O . HIS B 1 170 ? -11.625 -8.86 12.137 1 97.31 170 HIS B O 1
ATOM 6377 N N . ALA B 1 171 ? -12.627 -10.06 10.527 1 97.43 171 ALA B N 1
ATOM 6378 C CA . ALA B 1 171 ? -13.132 -11.078 11.445 1 97.43 171 ALA B CA 1
ATOM 6379 C C . ALA B 1 171 ? -11.986 -11.809 12.139 1 97.43 171 ALA B C 1
ATOM 6381 O O . ALA B 1 171 ? -12.091 -12.167 13.314 1 97.43 171 ALA B O 1
ATOM 6382 N N . LEU B 1 172 ? -10.955 -12.03 11.442 1 97.28 172 LEU B N 1
ATOM 6383 C CA . LEU B 1 172 ? -9.792 -12.733 11.973 1 97.28 172 LEU B CA 1
ATOM 6384 C C . LEU B 1 172 ? -9.084 -11.891 13.029 1 97.28 172 LEU B C 1
ATOM 6386 O O . LEU B 1 172 ? -8.695 -12.406 14.08 1 97.28 172 LEU B O 1
ATOM 6390 N N . ILE B 1 173 ? -8.882 -10.631 12.754 1 96.72 173 ILE B N 1
ATOM 6391 C CA . ILE B 1 173 ? -8.142 -9.721 13.621 1 96.72 173 ILE B CA 1
ATOM 6392 C C . ILE B 1 173 ? -8.926 -9.486 14.911 1 96.72 173 ILE B C 1
ATOM 6394 O O . ILE B 1 173 ? -8.347 -9.451 15.999 1 96.72 173 ILE B O 1
ATOM 6398 N N . TYR B 1 174 ? -10.246 -9.413 14.782 1 95.79 174 TYR B N 1
ATOM 6399 C CA . TYR B 1 174 ? -11.05 -9.057 15.946 1 95.79 174 TYR B CA 1
ATOM 6400 C C . TYR B 1 174 ? -11.801 -10.271 16.482 1 95.79 174 TYR B C 1
ATOM 6402 O O . TYR B 1 174 ? -12.565 -10.16 17.443 1 95.79 174 TYR B O 1
ATOM 6410 N N . LYS B 1 175 ? -11.606 -11.479 15.882 1 95.09 175 LYS B N 1
ATOM 6411 C CA . LYS B 1 175 ? -12.16 -12.754 16.33 1 95.09 175 LYS B CA 1
ATOM 6412 C C . LYS B 1 175 ? -13.67 -12.657 16.528 1 95.09 175 LYS B C 1
ATOM 6414 O O . LYS B 1 175 ? -14.184 -12.987 17.6 1 95.09 175 LYS B O 1
ATOM 6419 N N . THR B 1 176 ? -14.343 -12.348 15.433 1 95.29 176 THR B N 1
ATOM 6420 C CA . THR B 1 176 ? -15.759 -12.021 15.552 1 95.29 176 THR B CA 1
ATOM 6421 C C . THR B 1 176 ? -16.625 -13.215 15.159 1 95.29 176 THR B C 1
ATOM 6423 O O . THR B 1 176 ? -17.854 -13.145 15.221 1 95.29 176 THR B O 1
ATOM 6426 N N . VAL B 1 177 ? -16.079 -14.347 14.65 1 96.17 177 VAL B N 1
ATOM 6427 C CA . VAL B 1 177 ? -16.851 -15.516 14.24 1 96.17 177 VAL B CA 1
ATOM 6428 C C . VAL B 1 177 ? -16.279 -16.77 14.898 1 96.17 177 VAL B C 1
ATOM 6430 O O . VAL B 1 177 ? -15.293 -16.696 15.637 1 96.17 177 VAL B O 1
ATOM 6433 N N . ASP B 1 178 ? -16.846 -17.897 14.757 1 94.04 178 ASP B N 1
ATOM 6434 C CA . ASP B 1 178 ? -16.449 -19.142 15.407 1 94.04 178 ASP B CA 1
ATOM 6435 C C . ASP B 1 178 ? -15.061 -19.583 14.947 1 94.04 178 ASP B C 1
ATOM 6437 O O . ASP B 1 178 ? -14.629 -19.241 13.844 1 94.04 178 ASP B O 1
ATOM 6441 N N . PRO B 1 179 ? -14.382 -20.315 15.722 1 93.76 179 PRO B N 1
ATOM 6442 C CA . PRO B 1 179 ? -12.984 -20.677 15.476 1 93.76 179 PRO B CA 1
ATOM 6443 C C . PRO B 1 179 ? -12.793 -21.443 14.169 1 93.76 179 PRO B C 1
ATOM 6445 O O . PRO B 1 179 ? -11.781 -21.264 13.486 1 93.76 179 PRO B O 1
ATOM 6448 N N . GLU B 1 180 ? -13.71 -22.333 13.856 1 92.66 180 GLU B N 1
ATOM 6449 C CA . GLU B 1 180 ? -13.572 -23.114 12.63 1 92.66 180 GLU B CA 1
ATOM 6450 C C . GLU B 1 180 ? -13.617 -22.218 11.396 1 92.66 180 GLU B C 1
ATOM 6452 O O . GLU B 1 180 ? -12.861 -22.424 10.445 1 92.66 180 GLU B O 1
ATOM 6457 N N . THR B 1 181 ? -14.506 -21.292 11.484 1 95.92 181 THR B N 1
ATOM 6458 C CA . THR B 1 181 ? -14.605 -20.332 10.391 1 95.92 181 THR B CA 1
ATOM 6459 C C . THR B 1 181 ? -13.359 -19.453 10.329 1 95.92 181 THR B C 1
ATOM 6461 O O . THR B 1 181 ? -12.87 -19.135 9.243 1 95.92 181 THR B O 1
ATOM 6464 N N . LEU B 1 182 ? -12.864 -19.123 11.479 1 97.66 182 LEU B N 1
ATOM 6465 C CA . LEU B 1 182 ? -11.662 -18.298 11.535 1 97.66 182 LEU B CA 1
ATOM 6466 C C . LEU B 1 182 ? -10.465 -19.039 10.95 1 97.66 182 LEU B C 1
ATOM 6468 O O . LEU B 1 182 ? -9.587 -18.425 10.34 1 97.66 182 LEU B O 1
ATOM 6472 N N . LEU B 1 183 ? -10.459 -20.301 11.161 1 97.31 183 LEU B N 1
ATOM 6473 C CA . LEU B 1 183 ? -9.393 -21.104 10.573 1 97.31 183 LEU B CA 1
ATOM 6474 C C . LEU B 1 183 ? -9.418 -21.011 9.051 1 97.31 183 LEU B C 1
ATOM 6476 O O . LEU B 1 183 ? -8.377 -20.815 8.42 1 97.31 183 LEU B O 1
ATOM 6480 N N . LEU B 1 184 ? -10.598 -21.146 8.503 1 97.98 184 LEU B N 1
ATOM 6481 C CA . LEU B 1 184 ? -10.74 -21.047 7.055 1 97.98 184 LEU B CA 1
ATOM 6482 C C . LEU B 1 184 ? -10.366 -19.652 6.566 1 97.98 184 LEU B C 1
ATOM 6484 O O . LEU B 1 184 ? -9.686 -19.508 5.547 1 97.98 184 LEU B O 1
ATOM 6488 N N . TYR B 1 185 ? -10.813 -18.659 7.347 1 98.48 185 TYR B N 1
ATOM 6489 C CA . TYR B 1 185 ? -10.455 -17.283 7.018 1 98.48 185 TYR B CA 1
ATOM 6490 C C . TYR B 1 185 ? -8.943 -17.098 7.016 1 98.48 185 TYR B C 1
ATOM 6492 O O . TYR B 1 185 ? -8.399 -16.384 6.171 1 98.48 185 TYR B O 1
ATOM 6500 N N . SER B 1 186 ? -8.299 -17.715 7.944 1 98.67 186 SER B N 1
ATOM 6501 C CA . SER B 1 186 ? -6.852 -17.555 8.048 1 98.67 186 SER B CA 1
ATOM 6502 C C . SER B 1 186 ? -6.146 -18.1 6.81 1 98.67 186 SER B C 1
ATOM 6504 O O . SER B 1 186 ? -5.134 -17.548 6.374 1 98.67 186 SER B O 1
ATOM 6506 N N . ILE B 1 187 ? -6.656 -19.151 6.227 1 98.57 187 ILE B N 1
ATOM 6507 C CA . ILE B 1 187 ? -6.069 -19.724 5.021 1 98.57 187 ILE B CA 1
ATOM 6508 C C . ILE B 1 187 ? -6.23 -18.75 3.856 1 98.57 187 ILE B C 1
ATOM 6510 O O . ILE B 1 187 ? -5.267 -18.465 3.14 1 98.57 187 ILE B O 1
ATOM 6514 N N . CYS B 1 188 ? -7.414 -18.223 3.693 1 98.7 188 CYS B N 1
ATOM 6515 C CA . CYS B 1 188 ? -7.699 -17.323 2.582 1 98.7 188 CYS B CA 1
ATOM 6516 C C . CYS B 1 188 ? -6.906 -16.027 2.712 1 98.7 188 CYS B C 1
ATOM 6518 O O . CYS B 1 188 ? -6.278 -15.58 1.752 1 98.7 188 CYS B O 1
ATOM 6520 N N . VAL B 1 189 ? -6.883 -15.498 3.912 1 98.76 189 VAL B N 1
ATOM 6521 C CA . VAL B 1 189 ? -6.256 -14.202 4.146 1 98.76 189 VAL B CA 1
ATOM 6522 C C . VAL B 1 189 ? -4.738 -14.335 4.036 1 98.76 189 VAL B C 1
ATOM 6524 O O . VAL B 1 189 ? -4.08 -13.504 3.406 1 98.76 189 VAL B O 1
ATOM 6527 N N . ASN B 1 190 ? -4.168 -15.345 4.633 1 98.74 190 ASN B N 1
ATOM 6528 C CA . ASN B 1 190 ? -2.724 -15.544 4.567 1 98.74 190 ASN B CA 1
ATOM 6529 C C . ASN B 1 190 ? -2.27 -15.886 3.15 1 98.74 190 ASN B C 1
ATOM 6531 O O . ASN B 1 190 ? -1.17 -15.512 2.739 1 98.74 190 ASN B O 1
ATOM 6535 N N . SER B 1 191 ? -3.107 -16.643 2.452 1 98.48 191 SER B N 1
ATOM 6536 C CA . SER B 1 191 ? -2.778 -16.929 1.059 1 98.48 191 SER B CA 1
ATOM 6537 C C . SER B 1 191 ? -2.737 -15.652 0.227 1 98.48 191 SER B C 1
ATOM 6539 O O . SER B 1 191 ? -1.84 -15.472 -0.6 1 98.48 191 SER B O 1
ATOM 6541 N N . ALA B 1 192 ? -3.725 -14.833 0.433 1 98.26 192 ALA B N 1
ATOM 6542 C CA . ALA B 1 192 ? -3.752 -13.55 -0.265 1 98.26 192 ALA B CA 1
ATOM 6543 C C . ALA B 1 192 ? -2.535 -12.703 0.098 1 98.26 192 ALA B C 1
ATOM 6545 O O . ALA B 1 192 ? -1.935 -12.064 -0.769 1 98.26 192 ALA B O 1
ATOM 6546 N N . ALA B 1 193 ? -2.214 -12.736 1.371 1 98.29 193 ALA B N 1
ATOM 6547 C CA . ALA B 1 193 ? -1.074 -11.952 1.837 1 98.29 193 ALA B CA 1
ATOM 6548 C C . ALA B 1 193 ? 0.229 -12.465 1.231 1 98.29 193 ALA B C 1
ATOM 6550 O O . ALA B 1 193 ? 1.065 -11.677 0.781 1 98.29 193 ALA B O 1
ATOM 6551 N N . PHE B 1 194 ? 0.396 -13.73 1.261 1 97.07 194 PHE B N 1
ATOM 6552 C CA . PHE B 1 194 ? 1.582 -14.36 0.693 1 97.07 194 PHE B CA 1
ATOM 6553 C C . PHE B 1 194 ? 1.728 -14.008 -0.782 1 97.07 194 PHE B C 1
ATOM 6555 O O . PHE B 1 194 ? 2.79 -13.555 -1.215 1 97.07 194 PHE B O 1
ATOM 6562 N N . LYS B 1 195 ? 0.663 -14.154 -1.508 1 95.3 195 LYS B N 1
ATOM 6563 C CA . LYS B 1 195 ? 0.676 -13.847 -2.936 1 95.3 195 LYS B CA 1
ATOM 6564 C C . LYS B 1 195 ? 0.908 -12.358 -3.176 1 95.3 195 LYS B C 1
ATOM 6566 O O . LYS B 1 195 ? 1.633 -11.979 -4.098 1 95.3 195 LYS B O 1
ATOM 6571 N N . PHE B 1 196 ? 0.292 -11.586 -2.341 1 96.45 196 PHE B N 1
ATOM 6572 C CA . PHE B 1 196 ? 0.367 -10.136 -2.481 1 96.45 196 PHE B CA 1
ATOM 6573 C C . PHE B 1 196 ? 1.797 -9.647 -2.286 1 96.45 196 PHE B C 1
ATOM 6575 O O . PHE B 1 196 ? 2.308 -8.867 -3.093 1 96.45 196 PHE B O 1
ATOM 6582 N N . ILE B 1 197 ? 2.435 -10.083 -1.288 1 94.99 197 ILE B N 1
ATOM 6583 C CA . ILE B 1 197 ? 3.802 -9.661 -1.003 1 94.99 197 ILE B CA 1
ATOM 6584 C C . ILE B 1 197 ? 4.721 -10.081 -2.148 1 94.99 197 ILE B C 1
ATOM 6586 O O . ILE B 1 197 ? 5.549 -9.292 -2.609 1 94.99 197 ILE B O 1
ATOM 6590 N N . ASN B 1 198 ? 4.531 -11.254 -2.636 1 91.1 198 ASN B N 1
ATOM 6591 C CA . ASN B 1 198 ? 5.359 -11.715 -3.745 1 91.1 198 ASN B CA 1
ATOM 6592 C C . ASN B 1 198 ? 5.12 -10.889 -5.005 1 91.1 198 ASN B C 1
ATOM 6594 O O . ASN B 1 198 ? 6.05 -10.64 -5.775 1 91.1 198 ASN B O 1
ATOM 6598 N N . THR B 1 199 ? 3.924 -10.488 -5.2 1 91.51 199 THR B N 1
ATOM 6599 C CA . THR B 1 199 ? 3.57 -9.696 -6.373 1 91.51 199 THR B CA 1
ATOM 6600 C C . THR B 1 199 ? 4.198 -8.307 -6.297 1 91.51 199 THR B C 1
ATOM 6602 O O . THR B 1 199 ? 4.762 -7.821 -7.279 1 91.51 199 THR B O 1
ATOM 6605 N N . VAL B 1 200 ? 4.11 -7.686 -5.109 1 90.6 200 VAL B N 1
ATOM 6606 C CA . VAL B 1 200 ? 4.596 -6.316 -4.988 1 90.6 200 VAL B CA 1
ATOM 6607 C C . VAL B 1 200 ? 6.122 -6.303 -5.029 1 90.6 200 VAL B C 1
ATOM 6609 O O . VAL B 1 200 ? 6.728 -5.359 -5.541 1 90.6 200 VAL B O 1
ATOM 6612 N N . LEU B 1 201 ? 6.775 -7.296 -4.557 1 89.2 201 LEU B N 1
ATOM 6613 C CA . LEU B 1 201 ? 8.232 -7.356 -4.532 1 89.2 201 LEU B CA 1
ATOM 6614 C C . LEU B 1 201 ? 8.789 -7.609 -5.929 1 89.2 201 LEU B C 1
ATOM 6616 O O . LEU B 1 201 ? 9.962 -7.337 -6.193 1 89.2 201 LEU B O 1
ATOM 6620 N N . GLU B 1 202 ? 7.989 -8.158 -6.741 1 80.27 202 GLU B N 1
ATOM 6621 C CA . GLU B 1 202 ? 8.406 -8.341 -8.127 1 80.27 202 GLU B CA 1
ATOM 6622 C C . GLU B 1 202 ? 8.613 -6.999 -8.823 1 80.27 202 GLU B C 1
ATOM 6624 O O . GLU B 1 202 ? 9.453 -6.881 -9.718 1 80.27 202 GLU B O 1
ATOM 6629 N N . GLU B 1 203 ? 7.971 -6.051 -8.332 1 72.03 203 GLU B N 1
ATOM 6630 C CA . GLU B 1 203 ? 8.046 -4.724 -8.935 1 72.03 203 GLU B CA 1
ATOM 6631 C C . GLU B 1 203 ? 9.184 -3.907 -8.329 1 72.03 203 GLU B C 1
ATOM 6633 O O . GLU B 1 203 ? 9.858 -3.153 -9.034 1 72.03 203 GLU B O 1
ATOM 6638 N N . ASP B 1 204 ? 9.287 -4.057 -6.985 1 73.93 204 ASP B N 1
ATOM 6639 C CA . ASP B 1 204 ? 10.296 -3.274 -6.277 1 73.93 204 ASP B CA 1
ATOM 6640 C C . ASP B 1 204 ? 10.848 -4.044 -5.08 1 73.93 204 ASP B C 1
ATOM 6642 O O . ASP B 1 204 ? 10.166 -4.195 -4.064 1 73.93 204 ASP B O 1
ATOM 6646 N N . SER B 1 205 ? 12.091 -4.416 -5.133 1 75.34 205 SER B N 1
ATOM 6647 C CA . SER B 1 205 ? 12.639 -5.244 -4.063 1 75.34 205 SER B CA 1
ATOM 6648 C C . SER B 1 205 ? 13.029 -4.399 -2.855 1 75.34 205 SER B C 1
ATOM 6650 O O . SER B 1 205 ? 12.979 -4.872 -1.718 1 75.34 205 SER B O 1
ATOM 6652 N N . MET B 1 206 ? 13.323 -3.234 -2.973 1 79.44 206 MET B N 1
ATOM 6653 C CA . MET B 1 206 ? 13.647 -2.222 -1.972 1 79.44 206 MET B CA 1
ATOM 6654 C C . MET B 1 206 ? 14.714 -2.731 -1.009 1 79.44 206 MET B C 1
ATOM 6656 O O . MET B 1 206 ? 14.564 -2.614 0.208 1 79.44 206 MET B O 1
ATOM 6660 N N . GLY B 1 207 ? 15.631 -3.52 -1.435 1 84.08 207 GLY B N 1
ATOM 6661 C CA . GLY B 1 207 ? 16.811 -3.929 -0.69 1 84.08 207 GLY B CA 1
ATOM 6662 C C . GLY B 1 207 ? 16.481 -4.682 0.585 1 84.08 207 GLY B C 1
ATOM 6663 O O . GLY B 1 207 ? 15.751 -5.675 0.554 1 84.08 207 GLY B O 1
ATOM 6664 N N . GLU B 1 208 ? 16.956 -4.104 1.731 1 86.18 208 GLU B N 1
ATOM 6665 C CA . GLU B 1 208 ? 16.816 -4.753 3.031 1 86.18 208 GLU B CA 1
ATOM 6666 C C . GLU B 1 208 ? 15.353 -4.814 3.462 1 86.18 208 GLU B C 1
ATOM 6668 O O . GLU B 1 208 ? 14.929 -5.78 4.101 1 86.18 208 GLU B O 1
ATOM 6673 N N . VAL B 1 209 ? 14.662 -3.833 3.127 1 91.3 209 VAL B N 1
ATOM 6674 C CA . VAL B 1 209 ? 13.242 -3.819 3.465 1 91.3 209 VAL B CA 1
ATOM 6675 C C . VAL B 1 209 ? 12.52 -4.929 2.705 1 91.3 209 VAL B C 1
ATOM 6677 O O . VAL B 1 209 ? 11.624 -5.58 3.247 1 91.3 209 VAL B O 1
ATOM 6680 N N . GLY B 1 210 ? 12.982 -5.144 1.472 1 91.13 210 GLY B N 1
ATOM 6681 C CA . GLY B 1 210 ? 12.445 -6.247 0.69 1 91.13 210 GLY B CA 1
ATOM 6682 C C . GLY B 1 210 ? 12.702 -7.604 1.318 1 91.13 210 GLY B C 1
ATOM 6683 O O . GLY B 1 210 ? 11.838 -8.483 1.285 1 91.13 210 GLY B O 1
ATOM 6684 N N . ALA B 1 211 ? 13.863 -7.744 1.943 1 91.22 211 ALA B N 1
ATOM 6685 C CA . ALA B 1 211 ? 14.194 -8.987 2.635 1 91.22 211 ALA B CA 1
ATOM 6686 C C . ALA B 1 211 ? 13.268 -9.215 3.826 1 91.22 211 ALA B C 1
ATOM 6688 O O . ALA B 1 211 ? 12.869 -10.349 4.102 1 91.22 211 ALA B O 1
ATOM 6689 N N . GLY B 1 212 ? 12.989 -8.171 4.511 1 93.39 212 GLY B N 1
ATOM 6690 C CA . GLY B 1 212 ? 12.029 -8.273 5.598 1 93.39 212 GLY B CA 1
ATOM 6691 C C . GLY B 1 212 ? 10.64 -8.664 5.133 1 93.39 212 GLY B C 1
ATOM 6692 O O . GLY B 1 212 ? 9.947 -9.432 5.805 1 93.39 212 GLY B O 1
ATOM 6693 N N . MET B 1 213 ? 10.295 -8.149 4 1 94.3 213 MET B N 1
ATOM 6694 C CA . MET B 1 213 ? 9.014 -8.5 3.393 1 94.3 213 MET B CA 1
ATOM 6695 C C . MET B 1 213 ? 8.963 -9.985 3.051 1 94.3 213 MET B C 1
ATOM 6697 O O . MET B 1 213 ? 7.926 -10.63 3.219 1 94.3 213 MET B O 1
ATOM 6701 N N . LEU B 1 214 ? 10.028 -10.484 2.544 1 93.27 214 LEU B N 1
ATOM 6702 C CA . LEU B 1 214 ? 10.102 -11.902 2.211 1 93.27 214 LEU B CA 1
ATOM 6703 C C . LEU B 1 214 ? 9.977 -12.763 3.464 1 93.27 214 LEU B C 1
ATOM 6705 O O . LEU B 1 214 ? 9.385 -13.844 3.423 1 93.27 214 LEU B O 1
ATOM 6709 N N . GLU B 1 215 ? 10.521 -12.308 4.547 1 93.76 215 GLU B N 1
ATOM 6710 C CA . GLU B 1 215 ? 10.364 -13.011 5.817 1 93.76 215 GLU B CA 1
ATOM 6711 C C . GLU B 1 215 ? 8.905 -13.028 6.261 1 93.76 215 GLU B C 1
ATOM 6713 O O . GLU B 1 215 ? 8.424 -14.032 6.792 1 93.76 215 GLU B O 1
ATOM 6718 N N . SER B 1 216 ? 8.277 -11.932 6.048 1 95.24 216 SER B N 1
ATOM 6719 C CA . SER B 1 216 ? 6.852 -11.874 6.355 1 95.24 216 SER B CA 1
ATOM 6720 C C . SER B 1 216 ? 6.064 -12.871 5.512 1 95.24 216 SER B C 1
ATOM 6722 O O . SER B 1 216 ? 5.176 -13.558 6.021 1 95.24 216 SER B O 1
ATOM 6724 N N . ALA B 1 217 ? 6.385 -12.919 4.245 1 94.71 217 ALA B N 1
ATOM 6725 C CA . ALA B 1 217 ? 5.729 -13.866 3.347 1 94.71 217 ALA B CA 1
ATOM 6726 C C . ALA B 1 217 ? 5.944 -15.303 3.812 1 94.71 217 ALA B C 1
ATOM 6728 O O . ALA B 1 217 ? 5.024 -16.123 3.762 1 94.71 217 ALA B O 1
ATOM 6729 N N . SER B 1 218 ? 7.152 -15.575 4.263 1 94.66 218 SER B N 1
ATOM 6730 C CA . SER B 1 218 ? 7.472 -16.909 4.761 1 94.66 218 SER B CA 1
ATOM 6731 C C . SER B 1 218 ? 6.652 -17.247 6.002 1 94.66 218 SER B C 1
ATOM 6733 O O . SER B 1 218 ? 6.245 -18.396 6.188 1 94.66 218 SER B O 1
ATOM 6735 N N . LYS B 1 219 ? 6.456 -16.287 6.809 1 96.84 219 LYS B N 1
ATOM 6736 C CA . LYS B 1 219 ? 5.636 -16.482 8.001 1 96.84 219 LYS B CA 1
ATOM 6737 C C . LYS B 1 219 ? 4.19 -16.797 7.628 1 96.84 219 LYS B C 1
ATOM 6739 O O . LYS B 1 219 ? 3.561 -17.663 8.238 1 96.84 219 LYS B O 1
ATOM 6744 N N . TYR B 1 220 ? 3.625 -16.105 6.681 1 97.74 220 TYR B N 1
ATOM 6745 C CA . TYR B 1 220 ? 2.272 -16.376 6.21 1 97.74 220 TYR B CA 1
ATOM 6746 C C . TYR B 1 220 ? 2.177 -17.767 5.593 1 97.74 220 TYR B C 1
ATOM 6748 O O . TYR B 1 220 ? 1.203 -18.488 5.819 1 97.74 220 TYR B O 1
ATOM 6756 N N . LEU B 1 221 ? 3.193 -18.093 4.8 1 96.71 221 LEU B N 1
ATOM 6757 C CA . LEU B 1 221 ? 3.216 -19.416 4.186 1 96.71 221 LEU B CA 1
ATOM 6758 C C . LEU B 1 221 ? 3.211 -20.509 5.25 1 96.71 221 LEU B C 1
ATOM 6760 O O . LEU B 1 221 ? 2.477 -21.493 5.131 1 96.71 221 LEU B O 1
ATOM 6764 N N . LYS B 1 222 ? 4.047 -20.341 6.299 1 96.98 222 LYS B N 1
ATOM 6765 C CA . LYS B 1 222 ? 4.083 -21.299 7.4 1 96.98 222 LYS B CA 1
ATOM 6766 C C . LYS B 1 222 ? 2.724 -21.399 8.088 1 96.98 222 LYS B C 1
ATOM 6768 O O . LYS B 1 222 ? 2.294 -22.489 8.469 1 96.98 222 LYS B O 1
ATOM 6773 N N . SER B 1 223 ? 2.088 -20.302 8.196 1 98.11 223 SER B N 1
ATOM 6774 C CA . SER B 1 223 ? 0.78 -20.256 8.842 1 98.11 223 SER B CA 1
ATOM 6775 C C . SER B 1 223 ? -0.276 -20.969 8.004 1 98.11 223 SER B C 1
ATOM 6777 O O . SER B 1 223 ? -1.141 -21.662 8.544 1 98.11 223 SER B O 1
ATOM 6779 N N . ILE B 1 224 ? -0.254 -20.796 6.707 1 98.16 224 ILE B N 1
ATOM 6780 C CA . ILE B 1 224 ? -1.181 -21.477 5.809 1 98.16 224 ILE B CA 1
ATOM 6781 C C . ILE B 1 224 ? -0.991 -22.988 5.919 1 98.16 224 ILE B C 1
ATOM 6783 O O . ILE B 1 224 ? -1.963 -23.734 6.051 1 98.16 224 ILE B O 1
ATOM 6787 N N . LYS B 1 225 ? 0.276 -23.388 5.859 1 96.59 225 LYS B N 1
ATOM 6788 C CA . LYS B 1 225 ? 0.589 -24.814 5.905 1 96.59 225 LYS B CA 1
ATOM 6789 C C . LYS B 1 225 ? 0.096 -25.443 7.205 1 96.59 225 LYS B C 1
ATOM 6791 O O . LYS B 1 225 ? -0.443 -26.552 7.199 1 96.59 225 LYS B O 1
ATOM 6796 N N . LEU B 1 226 ? 0.282 -24.674 8.249 1 96.88 226 LEU B N 1
ATOM 6797 C CA . LEU B 1 226 ? -0.215 -25.156 9.533 1 96.88 226 LEU B CA 1
ATOM 6798 C C . LEU B 1 226 ? -1.738 -25.234 9.532 1 96.88 226 LEU B C 1
ATOM 6800 O O . LEU B 1 226 ? -2.314 -26.221 9.994 1 96.88 226 LEU B O 1
ATOM 6804 N N . ALA B 1 227 ? -2.416 -24.266 9.028 1 97.3 227 ALA B N 1
ATOM 6805 C CA . ALA B 1 227 ? -3.876 -24.227 8.984 1 97.3 227 ALA B CA 1
ATOM 6806 C C . ALA B 1 227 ? -4.427 -25.333 8.087 1 97.3 227 ALA B C 1
ATOM 6808 O O . ALA B 1 227 ? -5.482 -25.903 8.372 1 97.3 227 ALA B O 1
ATOM 6809 N N . MET B 1 228 ? -3.778 -25.642 6.997 1 96.66 228 MET B N 1
ATOM 6810 C CA . MET B 1 228 ? -4.184 -26.673 6.046 1 96.66 228 MET B CA 1
ATOM 6811 C C . MET B 1 228 ? -4.282 -28.034 6.727 1 96.66 228 MET B C 1
ATOM 6813 O O . MET B 1 228 ? -5.133 -28.851 6.371 1 96.66 228 MET B O 1
ATOM 6817 N N . THR B 1 229 ? -3.429 -28.255 7.717 1 94.14 229 THR B N 1
ATOM 6818 C CA . THR B 1 229 ? -3.416 -29.538 8.409 1 94.14 229 THR B CA 1
ATOM 6819 C C . THR B 1 229 ? -4.601 -29.649 9.365 1 94.14 229 THR B C 1
ATOM 6821 O O . THR B 1 229 ? -4.932 -30.743 9.828 1 94.14 229 THR B O 1
ATOM 6824 N N . ARG B 1 230 ? -5.281 -28.542 9.536 1 93.66 230 ARG B N 1
ATOM 6825 C CA . ARG B 1 230 ? -6.332 -28.514 10.548 1 93.66 230 ARG B CA 1
ATOM 6826 C C . ARG B 1 230 ? -7.71 -28.412 9.902 1 93.66 230 ARG B C 1
ATOM 6828 O O . ARG B 1 230 ? -8.727 -28.386 10.598 1 93.66 230 ARG B O 1
ATOM 6835 N N . ILE B 1 231 ? -7.796 -28.374 8.579 1 92.35 231 ILE B N 1
ATOM 6836 C CA . ILE B 1 231 ? -9.07 -28.249 7.88 1 92.35 231 ILE B CA 1
ATOM 6837 C C . ILE B 1 231 ? -9.877 -29.535 8.044 1 92.35 231 ILE B C 1
ATOM 6839 O O . ILE B 1 231 ? -9.331 -30.635 7.941 1 92.35 231 ILE B O 1
ATOM 6843 N N . HIS B 1 232 ? -11.133 -29.33 8.303 1 88.43 232 HIS B N 1
ATOM 6844 C CA . HIS B 1 232 ? -12.061 -30.454 8.258 1 88.43 232 HIS B CA 1
ATOM 6845 C C . HIS B 1 232 ? -12.679 -30.603 6.872 1 88.43 232 HIS B C 1
ATOM 6847 O O . HIS B 1 232 ? -13.688 -29.963 6.566 1 88.43 232 HIS B O 1
ATOM 6853 N N . LEU B 1 233 ? -12.252 -31.549 6.132 1 85.71 233 LEU B N 1
ATOM 6854 C CA . LEU B 1 233 ? -12.61 -31.69 4.725 1 85.71 233 LEU B CA 1
ATOM 6855 C C . LEU B 1 233 ? -14.044 -32.185 4.576 1 85.71 233 LEU B C 1
ATOM 6857 O O . LEU B 1 233 ? -14.654 -32.025 3.516 1 85.71 233 LEU B O 1
ATOM 6861 N N . LEU B 1 234 ? -14.607 -32.747 5.678 1 81.27 234 LEU B N 1
ATOM 6862 C CA . LEU B 1 234 ? -15.957 -33.295 5.606 1 81.27 234 LEU B CA 1
ATOM 6863 C C . LEU B 1 234 ? -16.967 -32.337 6.229 1 81.27 234 LEU B C 1
ATOM 6865 O O . LEU B 1 234 ? -18.105 -32.722 6.507 1 81.27 234 LEU B O 1
ATOM 6869 N N . SER B 1 235 ? -16.622 -31.092 6.283 1 84.28 235 SER B N 1
ATOM 6870 C CA . SER B 1 235 ? -17.525 -30.091 6.842 1 84.28 235 SER B CA 1
ATOM 6871 C C . SER B 1 235 ? -18.64 -29.743 5.86 1 84.28 235 SER B C 1
ATOM 6873 O O . SER B 1 235 ? -18.574 -30.105 4.684 1 84.28 235 SER B O 1
ATOM 6875 N N . ALA B 1 236 ? -19.679 -29.069 6.369 1 90.57 236 ALA B N 1
ATOM 6876 C CA . ALA B 1 236 ? -20.794 -28.628 5.534 1 90.57 236 ALA B CA 1
ATOM 6877 C C . ALA B 1 236 ? -20.307 -27.74 4.393 1 90.57 236 ALA B C 1
ATOM 6879 O O . ALA B 1 236 ? -19.41 -26.914 4.58 1 90.57 236 ALA B O 1
ATOM 6880 N N . PRO B 1 237 ? -20.898 -28.023 3.24 1 93.88 237 PRO B N 1
ATOM 6881 C CA . PRO B 1 237 ? -20.467 -27.247 2.075 1 93.88 237 PRO B CA 1
ATOM 6882 C C . PRO B 1 237 ? -20.673 -25.745 2.257 1 93.88 237 PRO B C 1
ATOM 6884 O O . PRO B 1 237 ? -21.719 -25.317 2.753 1 93.88 237 PRO B O 1
ATOM 6887 N N . SER B 1 238 ? -19.711 -25.019 1.963 1 96.09 238 SER B N 1
ATOM 6888 C CA . SER B 1 238 ? -19.764 -23.562 2.009 1 96.09 238 SER B CA 1
ATOM 6889 C C . SER B 1 238 ? -18.78 -22.941 1.022 1 96.09 238 SER B C 1
ATOM 6891 O O . SER B 1 238 ? -17.795 -23.575 0.638 1 96.09 238 SER B O 1
ATOM 6893 N N . LEU B 1 239 ? -19.091 -21.782 0.621 1 96.62 239 LEU B N 1
ATOM 6894 C CA . LEU B 1 239 ? -18.209 -21.094 -0.316 1 96.62 239 LEU B CA 1
ATOM 6895 C C . LEU B 1 239 ? -16.843 -20.838 0.31 1 96.62 239 LEU B C 1
ATOM 6897 O O . LEU B 1 239 ? -15.817 -20.937 -0.366 1 96.62 239 LEU B O 1
ATOM 6901 N N . VAL B 1 240 ? -16.826 -20.561 1.589 1 97.03 240 VAL B N 1
ATOM 6902 C CA . VAL B 1 240 ? -15.58 -20.264 2.287 1 97.03 240 VAL B CA 1
ATOM 6903 C C . VAL B 1 240 ? -14.701 -21.513 2.328 1 97.03 240 VAL B C 1
ATOM 6905 O O . VAL B 1 240 ? -13.48 -21.424 2.181 1 97.03 240 VAL B O 1
ATOM 6908 N N . LEU B 1 241 ? -15.337 -22.599 2.581 1 97.43 241 LEU B N 1
ATOM 6909 C CA . LEU B 1 241 ? -14.569 -23.839 2.553 1 97.43 241 LEU B CA 1
ATOM 6910 C C . LEU B 1 241 ? -13.987 -24.087 1.166 1 97.43 241 LEU B C 1
ATOM 6912 O O . LEU B 1 241 ? -12.819 -24.462 1.036 1 97.43 241 LEU B O 1
ATOM 6916 N N . LEU B 1 242 ? -14.813 -23.896 0.148 1 98.09 242 LEU B N 1
ATOM 6917 C CA . LEU B 1 242 ? -14.333 -24.062 -1.22 1 98.09 242 LEU B CA 1
ATOM 6918 C C . LEU B 1 242 ? -13.14 -23.152 -1.492 1 98.09 242 LEU B C 1
ATOM 6920 O O . LEU B 1 242 ? -12.135 -23.59 -2.057 1 98.09 242 LEU B O 1
ATOM 6924 N N . GLN B 1 243 ? -13.247 -21.912 -1.097 1 98.41 243 GLN B N 1
ATOM 6925 C CA . GLN B 1 243 ? -12.181 -20.933 -1.281 1 98.41 243 GLN B CA 1
ATOM 6926 C C . GLN B 1 243 ? -10.911 -21.359 -0.55 1 98.41 243 GLN B C 1
ATOM 6928 O O . GLN B 1 243 ? -9.809 -21.242 -1.09 1 98.41 243 GLN B O 1
ATOM 6933 N N . SER B 1 244 ? -11.057 -21.846 0.644 1 98.4 244 SER B N 1
ATOM 6934 C CA . SER B 1 244 ? -9.916 -22.294 1.435 1 98.4 244 SER B CA 1
ATOM 6935 C C . SER B 1 244 ? -9.242 -23.504 0.797 1 98.4 244 SER B C 1
ATOM 6937 O O . SER B 1 244 ? -8.017 -23.633 0.839 1 98.4 244 SER B O 1
ATOM 6939 N N . LEU B 1 245 ? -10.056 -24.361 0.245 1 98.14 245 LEU B N 1
ATOM 6940 C CA . LEU B 1 245 ? -9.523 -25.544 -0.421 1 98.14 245 LEU B CA 1
ATOM 6941 C C . LEU B 1 245 ? -8.745 -25.157 -1.675 1 98.14 245 LEU B C 1
ATOM 6943 O O . LEU B 1 245 ? -7.68 -25.715 -1.947 1 98.14 245 LEU B O 1
ATOM 6947 N N . LEU B 1 246 ? -9.248 -24.229 -2.407 1 98.39 246 LEU B N 1
ATOM 6948 C CA . LEU B 1 246 ? -8.546 -23.752 -3.594 1 98.39 246 LEU B CA 1
ATOM 6949 C C . LEU B 1 246 ? -7.219 -23.102 -3.215 1 98.39 246 LEU B C 1
ATOM 6951 O O . LEU B 1 246 ? -6.192 -23.364 -3.846 1 98.39 246 LEU B O 1
ATOM 6955 N N . CYS B 1 247 ? -7.248 -22.289 -2.174 1 98.57 247 CYS B N 1
ATOM 6956 C CA . CYS B 1 247 ? -6.018 -21.677 -1.685 1 98.57 247 CYS B CA 1
ATOM 6957 C C . CYS B 1 247 ? -5.005 -22.74 -1.276 1 98.57 247 CYS B C 1
ATOM 6959 O O . CYS B 1 247 ? -3.819 -22.628 -1.592 1 98.57 247 CYS B O 1
ATOM 6961 N N . SER B 1 248 ? -5.517 -23.711 -0.605 1 98.36 248 SER B N 1
ATOM 6962 C CA . SER B 1 248 ? -4.656 -24.799 -0.152 1 98.36 248 SER B CA 1
ATOM 6963 C C . SER B 1 248 ? -4.06 -25.56 -1.332 1 98.36 248 SER B C 1
ATOM 6965 O O . SER B 1 248 ? -2.889 -25.946 -1.3 1 98.36 248 SER B O 1
ATOM 6967 N N . ALA B 1 249 ? -4.857 -25.74 -2.363 1 97.79 249 ALA B N 1
ATOM 6968 C CA . ALA B 1 249 ? -4.366 -26.413 -3.563 1 97.79 249 ALA B CA 1
ATOM 6969 C C . ALA B 1 249 ? -3.239 -25.618 -4.216 1 97.79 249 ALA B C 1
ATOM 6971 O O . ALA B 1 249 ? -2.23 -26.189 -4.635 1 97.79 249 ALA B O 1
ATOM 6972 N N . PHE B 1 250 ? -3.413 -24.309 -4.263 1 97.77 250 PHE B N 1
ATOM 6973 C CA . PHE B 1 250 ? -2.4 -23.443 -4.854 1 97.77 250 PHE B CA 1
ATOM 6974 C C . PHE B 1 250 ? -1.097 -23.519 -4.066 1 97.77 250 PHE B C 1
ATOM 6976 O O . PHE B 1 250 ? -0.016 -23.604 -4.652 1 97.77 250 PHE B O 1
ATOM 6983 N N . ILE B 1 251 ? -1.229 -23.55 -2.794 1 97.57 251 ILE B N 1
ATOM 6984 C CA . ILE B 1 251 ? -0.05 -23.569 -1.935 1 97.57 251 ILE B CA 1
ATOM 6985 C C . ILE B 1 251 ? 0.648 -24.923 -2.047 1 97.57 251 ILE B C 1
ATOM 6987 O O . ILE B 1 251 ? 1.876 -24.99 -2.129 1 97.57 251 ILE B O 1
ATOM 6991 N N . ALA B 1 252 ? -0.141 -25.965 -2.039 1 96.65 252 ALA B N 1
ATOM 6992 C CA . ALA B 1 252 ? 0.425 -27.307 -2.153 1 96.65 252 ALA B CA 1
ATOM 6993 C C . ALA B 1 252 ? 1.155 -27.484 -3.481 1 96.65 252 ALA B C 1
ATOM 6995 O O . ALA B 1 252 ? 2.248 -28.053 -3.525 1 96.65 252 ALA B O 1
ATOM 6996 N N . GLN B 1 253 ? 0.555 -26.975 -4.507 1 96.19 253 GLN B N 1
ATOM 6997 C CA . GLN B 1 253 ? 1.197 -27.044 -5.815 1 96.19 253 GLN B CA 1
ATOM 6998 C C . GLN B 1 253 ? 2.495 -26.241 -5.834 1 96.19 253 GLN B C 1
ATOM 7000 O O . GLN B 1 253 ? 3.503 -26.694 -6.38 1 96.19 253 GLN B O 1
ATOM 7005 N N . GLY B 1 254 ? 2.467 -25.076 -5.277 1 94.97 254 GLY B N 1
ATOM 7006 C CA . GLY B 1 254 ? 3.654 -24.237 -5.23 1 94.97 254 GLY B CA 1
ATOM 7007 C C . GLY B 1 254 ? 4.782 -24.843 -4.417 1 94.97 254 GLY B C 1
ATOM 7008 O O . GLY B 1 254 ? 5.954 -24.546 -4.654 1 94.97 254 GLY B O 1
ATOM 7009 N N . ALA B 1 255 ? 4.377 -25.723 -3.533 1 93.13 255 ALA B N 1
ATOM 7010 C CA . ALA B 1 255 ? 5.364 -26.373 -2.676 1 93.13 255 ALA B CA 1
ATOM 7011 C C . ALA B 1 255 ? 5.813 -27.706 -3.269 1 93.13 255 ALA B C 1
ATOM 7013 O O . ALA B 1 255 ? 6.705 -28.365 -2.728 1 93.13 255 ALA B O 1
ATOM 7014 N N . GLY B 1 256 ? 5.196 -28.13 -4.35 1 92.98 256 GLY B N 1
ATOM 7015 C CA . GLY B 1 256 ? 5.533 -29.4 -4.972 1 92.98 256 GLY B CA 1
ATOM 7016 C C . GLY B 1 256 ? 4.929 -30.594 -4.257 1 92.98 256 GLY B C 1
ATOM 7017 O O . GLY B 1 256 ? 5.386 -31.725 -4.431 1 92.98 256 GLY B O 1
ATOM 7018 N N . GLU B 1 257 ? 3.884 -30.295 -3.41 1 92.68 257 GLU B N 1
ATOM 7019 C CA . GLU B 1 257 ? 3.188 -31.356 -2.689 1 92.68 257 GLU B CA 1
ATOM 7020 C C . GLU B 1 257 ? 2.005 -31.886 -3.493 1 92.68 257 GLU B C 1
ATOM 7022 O O . GLU B 1 257 ? 0.849 -31.608 -3.165 1 92.68 257 GLU B O 1
ATOM 7027 N N . LEU B 1 258 ? 2.247 -32.75 -4.373 1 91.37 258 LEU B N 1
ATOM 7028 C CA . LEU B 1 258 ? 1.291 -33.153 -5.398 1 91.37 258 LEU B CA 1
ATOM 7029 C C . LEU B 1 258 ? 0.144 -33.952 -4.788 1 91.37 258 LEU B C 1
ATOM 7031 O O . LEU B 1 258 ? -1.013 -33.783 -5.179 1 91.37 258 LEU B O 1
ATOM 7035 N N . THR B 1 259 ? 0.471 -34.807 -3.822 1 89.37 259 THR B N 1
ATOM 7036 C CA . THR B 1 259 ? -0.568 -35.618 -3.196 1 89.37 259 THR B CA 1
ATOM 7037 C C . THR B 1 259 ? -1.563 -34.737 -2.446 1 89.37 259 THR B C 1
ATOM 7039 O O . THR B 1 259 ? -2.776 -34.923 -2.563 1 89.37 259 THR B O 1
ATOM 7042 N N . HIS B 1 260 ? -1.018 -33.812 -1.717 1 92.64 260 HIS B N 1
ATOM 7043 C CA . HIS B 1 260 ? -1.879 -32.885 -0.991 1 92.64 260 HIS B CA 1
ATOM 7044 C C . HIS B 1 260 ? -2.681 -32.012 -1.951 1 92.64 260 HIS B C 1
ATOM 7046 O O . HIS B 1 260 ? -3.855 -31.727 -1.704 1 92.64 260 HIS B O 1
ATOM 7052 N N . CYS B 1 261 ? -2.017 -31.608 -2.958 1 94.58 261 CYS B N 1
ATOM 7053 C CA . CYS B 1 261 ? -2.696 -30.769 -3.94 1 94.58 261 CYS B CA 1
ATOM 7054 C C . CYS B 1 261 ? -3.908 -31.484 -4.523 1 94.58 261 CYS B C 1
ATOM 7056 O O . CYS B 1 261 ? -4.991 -30.904 -4.618 1 94.58 261 CYS B O 1
ATOM 7058 N N . TRP B 1 262 ? -3.747 -32.732 -4.883 1 93.32 262 TRP B N 1
ATOM 7059 C CA . TRP B 1 262 ? -4.84 -33.513 -5.452 1 93.32 262 TRP B CA 1
ATOM 7060 C C . TRP B 1 262 ? -5.979 -33.667 -4.45 1 93.32 262 TRP B C 1
ATOM 7062 O O . TRP B 1 262 ? -7.153 -33.595 -4.82 1 93.32 262 TRP B O 1
ATOM 7072 N N . THR B 1 263 ? -5.58 -33.899 -3.197 1 94.12 263 THR B N 1
ATOM 7073 C CA . THR B 1 263 ? -6.582 -34.026 -2.145 1 94.12 263 THR B CA 1
ATOM 7074 C C . THR B 1 263 ? -7.431 -32.762 -2.049 1 94.12 263 THR B C 1
ATOM 7076 O O . THR B 1 263 ? -8.658 -32.836 -1.965 1 94.12 263 THR B O 1
ATOM 7079 N N . PHE B 1 264 ? -6.834 -31.658 -2.087 1 96.63 264 PHE B N 1
ATOM 7080 C CA . PHE B 1 264 ? -7.547 -30.392 -1.963 1 96.63 264 PHE B CA 1
ATOM 7081 C C . PHE B 1 264 ? -8.38 -30.115 -3.208 1 96.63 264 PHE B C 1
ATOM 7083 O O . PHE B 1 264 ? -9.496 -29.6 -3.113 1 96.63 264 PHE B O 1
ATOM 7090 N N . ILE B 1 265 ? -7.867 -30.408 -4.396 1 96.56 265 ILE B N 1
ATOM 7091 C CA . ILE B 1 265 ? -8.61 -30.206 -5.635 1 96.56 265 ILE B CA 1
ATOM 7092 C C . ILE B 1 265 ? -9.865 -31.077 -5.632 1 96.56 265 ILE B C 1
ATOM 7094 O O . ILE B 1 265 ? -10.95 -30.614 -5.99 1 96.56 265 ILE B O 1
ATOM 7098 N N . THR B 1 266 ? -9.696 -32.336 -5.214 1 95.63 266 THR B N 1
ATOM 7099 C CA . THR B 1 266 ? -10.824 -33.26 -5.159 1 95.63 266 THR B CA 1
ATOM 7100 C C . THR B 1 266 ? -11.904 -32.739 -4.216 1 95.63 266 THR B C 1
ATOM 7102 O O . THR B 1 266 ? -13.086 -32.726 -4.565 1 95.63 266 THR B O 1
ATOM 7105 N N . ALA B 1 267 ? -11.417 -32.336 -3.072 1 96.09 267 ALA B N 1
ATOM 7106 C CA . ALA B 1 267 ? -12.358 -31.788 -2.099 1 96.09 267 ALA B CA 1
ATOM 7107 C C . ALA B 1 267 ? -13.024 -30.523 -2.631 1 96.09 267 ALA B C 1
ATOM 7109 O O . ALA B 1 267 ? -14.216 -30.301 -2.408 1 96.09 267 ALA B O 1
ATOM 7110 N N . ALA B 1 268 ? -12.309 -29.664 -3.282 1 97.17 268 ALA B N 1
ATOM 7111 C CA . ALA B 1 268 ? -12.85 -28.43 -3.846 1 97.17 268 ALA B CA 1
ATOM 7112 C C . ALA B 1 268 ? -13.902 -28.728 -4.91 1 97.17 268 ALA B C 1
ATOM 7114 O O . ALA B 1 268 ? -14.943 -28.069 -4.964 1 97.17 268 ALA B O 1
ATOM 7115 N N . CYS B 1 269 ? -13.617 -29.659 -5.788 1 96.23 269 CYS B N 1
ATOM 7116 C CA . CYS B 1 269 ? -14.565 -30.032 -6.833 1 96.23 269 CYS B CA 1
ATOM 7117 C C . CYS B 1 269 ? -15.843 -30.602 -6.231 1 96.23 269 CYS B C 1
ATOM 7119 O O . CYS B 1 269 ? -16.941 -30.323 -6.716 1 96.23 269 CYS B O 1
ATOM 7121 N N . ARG B 1 270 ? -15.664 -31.435 -5.181 1 95.15 270 ARG B N 1
ATOM 7122 C CA . ARG B 1 270 ? -16.842 -31.94 -4.482 1 95.15 270 ARG B CA 1
ATOM 7123 C C . ARG B 1 270 ? -17.668 -30.796 -3.904 1 95.15 270 ARG B C 1
ATOM 7125 O O . ARG B 1 270 ? -18.898 -30.807 -3.989 1 95.15 270 ARG B O 1
ATOM 7132 N N . MET B 1 271 ? -16.975 -29.849 -3.316 1 95.64 271 MET B N 1
ATOM 7133 C CA . MET B 1 271 ? -17.648 -28.676 -2.766 1 95.64 271 MET B CA 1
ATOM 7134 C C . MET B 1 271 ? -18.359 -27.891 -3.863 1 95.64 271 MET B C 1
ATOM 7136 O O . MET B 1 271 ? -19.462 -27.383 -3.654 1 95.64 271 MET B O 1
ATOM 7140 N N . CYS B 1 272 ? -17.727 -27.768 -4.971 1 95.47 272 CYS B N 1
ATOM 7141 C CA . CYS B 1 272 ? -18.286 -27.069 -6.122 1 95.47 272 CYS B CA 1
ATOM 7142 C C . CYS B 1 272 ? -19.599 -27.705 -6.563 1 95.47 272 CYS B C 1
ATOM 7144 O O . CYS B 1 272 ? -20.573 -27.003 -6.837 1 95.47 272 CYS B O 1
ATOM 7146 N N . GLU B 1 273 ? -19.671 -28.986 -6.577 1 95.06 273 GLU B N 1
ATOM 7147 C CA . GLU B 1 273 ? -20.871 -29.725 -6.955 1 95.06 273 GLU B CA 1
ATOM 7148 C C . GLU B 1 273 ? -21.955 -29.6 -5.887 1 95.06 273 GLU B C 1
ATOM 7150 O O . GLU B 1 273 ? -23.121 -29.359 -6.204 1 95.06 273 GLU B O 1
ATOM 7155 N N . ASP B 1 274 ? -21.518 -29.792 -4.64 1 95.15 274 ASP B N 1
ATOM 7156 C CA . ASP B 1 274 ? -22.466 -29.758 -3.53 1 95.15 274 ASP B CA 1
ATOM 7157 C C . ASP B 1 274 ? -23.146 -28.394 -3.431 1 95.15 274 ASP B C 1
ATOM 7159 O O . ASP B 1 274 ? -24.312 -28.303 -3.038 1 95.15 274 ASP B O 1
ATOM 7163 N N . LEU B 1 275 ? -22.422 -27.342 -3.85 1 95.82 275 LEU B N 1
ATOM 7164 C CA . LEU B 1 275 ? -22.957 -25.987 -3.771 1 95.82 275 LEU B CA 1
ATOM 7165 C C . LEU B 1 275 ? -23.756 -25.643 -5.023 1 95.82 275 LEU B C 1
ATOM 7167 O O . LEU B 1 275 ? -24.407 -24.598 -5.082 1 95.82 275 LEU B O 1
ATOM 7171 N N . GLY B 1 276 ? -23.705 -26.448 -6.04 1 94.28 276 GLY B N 1
ATOM 7172 C CA . GLY B 1 276 ? -24.419 -26.209 -7.284 1 94.28 276 GLY B CA 1
ATOM 7173 C C . GLY B 1 276 ? -23.908 -24.999 -8.042 1 94.28 276 GLY B C 1
ATOM 7174 O O . GLY B 1 276 ? -24.697 -24.201 -8.553 1 94.28 276 GLY B O 1
ATOM 7175 N N . LEU B 1 277 ? -22.579 -24.837 -8.093 1 94.19 277 LEU B N 1
ATOM 7176 C CA . LEU B 1 277 ? -21.997 -23.624 -8.658 1 94.19 277 LEU B CA 1
ATOM 7177 C C . LEU B 1 277 ? -22.282 -23.53 -10.153 1 94.19 277 LEU B C 1
ATOM 7179 O O . LEU B 1 277 ? -22.405 -22.43 -10.698 1 94.19 277 LEU B O 1
ATOM 7183 N N . GLU B 1 278 ? -22.387 -24.591 -10.837 1 93.47 278 GLU B N 1
ATOM 7184 C CA . GLU B 1 278 ? -22.703 -24.549 -12.262 1 93.47 278 GLU B CA 1
ATOM 7185 C C . GLU B 1 278 ? -23.997 -23.782 -12.518 1 93.47 278 GLU B C 1
ATOM 7187 O O . GLU B 1 278 ? -24.045 -22.907 -13.385 1 93.47 278 GLU B O 1
ATOM 7192 N N . ALA B 1 279 ? -24.977 -24.19 -11.762 1 92.49 279 ALA B N 1
ATOM 7193 C CA . ALA B 1 279 ? -26.278 -23.545 -11.916 1 92.49 279 ALA B CA 1
ATOM 7194 C C . ALA B 1 279 ? -26.198 -22.06 -11.576 1 92.49 279 ALA B C 1
ATOM 7196 O O . ALA B 1 279 ? -26.857 -21.234 -12.212 1 92.49 279 ALA B O 1
ATOM 7197 N N . GLN B 1 280 ? -25.395 -21.765 -10.63 1 91.9 280 GLN B N 1
ATOM 7198 C CA . GLN B 1 280 ? -25.259 -20.375 -10.208 1 91.9 280 GLN B CA 1
ATOM 7199 C C . GLN B 1 280 ? -24.552 -19.542 -11.274 1 91.9 280 GLN B C 1
ATOM 7201 O O . GLN B 1 280 ? -24.946 -18.406 -11.544 1 91.9 280 GLN B O 1
ATOM 7206 N N . VAL B 1 281 ? -23.521 -20.058 -11.842 1 92.41 281 VAL B N 1
ATOM 7207 C CA . VAL B 1 281 ? -22.763 -19.358 -12.873 1 92.41 281 VAL B CA 1
ATOM 7208 C C . VAL B 1 281 ? -23.631 -19.169 -14.115 1 92.41 281 VAL B C 1
ATOM 7210 O O . VAL B 1 281 ? -23.589 -18.116 -14.755 1 92.41 281 VAL B O 1
ATOM 7213 N N . LYS B 1 282 ? -24.445 -20.101 -14.387 1 89.04 282 LYS B N 1
ATOM 7214 C CA . LYS B 1 282 ? -25.344 -20.017 -15.534 1 89.04 282 LYS B CA 1
ATOM 7215 C C . LYS B 1 282 ? -26.405 -18.941 -15.324 1 89.04 282 LYS B C 1
ATOM 7217 O O . LYS B 1 282 ? -26.82 -18.277 -16.276 1 89.04 282 LYS B O 1
ATOM 7222 N N . ALA B 1 283 ? -26.751 -18.826 -14.092 1 85.15 283 ALA B N 1
ATOM 7223 C CA . ALA B 1 283 ? -27.858 -17.931 -13.764 1 85.15 283 ALA B CA 1
ATOM 7224 C C . ALA B 1 283 ? -27.369 -16.497 -13.584 1 85.15 283 ALA B C 1
ATOM 7226 O O . ALA B 1 283 ? -28.168 -15.558 -13.576 1 85.15 283 ALA B O 1
ATOM 7227 N N . CYS B 1 284 ? -26.122 -16.386 -13.538 1 78.74 284 CYS B N 1
ATOM 7228 C CA . CYS B 1 284 ? -25.583 -15.086 -13.154 1 78.74 284 CYS B CA 1
ATOM 7229 C C . CYS B 1 284 ? -25.901 -14.031 -14.206 1 78.74 284 CYS B C 1
ATOM 7231 O O . CYS B 1 284 ? -25.597 -14.214 -15.387 1 78.74 284 CYS B O 1
ATOM 7233 N N . ARG B 1 285 ? -26.67 -12.983 -13.788 1 67.85 285 ARG B N 1
ATOM 7234 C CA . ARG B 1 285 ? -27.074 -11.881 -14.654 1 67.85 285 ARG B CA 1
ATOM 7235 C C . ARG B 1 285 ? -26.424 -10.573 -14.216 1 67.85 285 ARG B C 1
ATOM 7237 O O . ARG B 1 285 ? -26.374 -9.61 -14.984 1 67.85 285 ARG B O 1
ATOM 7244 N N . THR B 1 286 ? -26.017 -10.554 -12.944 1 69.82 286 THR B N 1
ATOM 7245 C CA . THR B 1 286 ? -25.496 -9.298 -12.415 1 69.82 286 THR B CA 1
ATOM 7246 C C . THR B 1 286 ? -24.026 -9.44 -12.033 1 69.82 286 THR B C 1
ATOM 7248 O O . THR B 1 286 ? -23.6 -10.498 -11.565 1 69.82 286 THR B O 1
ATOM 7251 N N . GLU B 1 287 ? -23.332 -8.427 -12.265 1 76.98 287 GLU B N 1
ATOM 7252 C CA . GLU B 1 287 ? -21.891 -8.441 -12.035 1 76.98 287 GLU B CA 1
ATOM 7253 C C . GLU B 1 287 ? -21.548 -7.907 -10.647 1 76.98 287 GLU B C 1
ATOM 7255 O O . GLU B 1 287 ? -21.005 -6.809 -10.515 1 76.98 287 GLU B O 1
ATOM 7260 N N . THR B 1 288 ? -21.935 -8.696 -9.626 1 82.34 288 THR B N 1
ATOM 7261 C CA . THR B 1 288 ? -21.546 -8.344 -8.265 1 82.34 288 THR B CA 1
ATOM 7262 C C . THR B 1 288 ? -20.232 -9.02 -7.886 1 82.34 288 THR B C 1
ATOM 7264 O O . THR B 1 288 ? -19.791 -9.954 -8.559 1 82.34 288 THR B O 1
ATOM 7267 N N . GLU B 1 289 ? -19.644 -8.582 -6.845 1 83.68 289 GLU B N 1
ATOM 7268 C CA . GLU B 1 289 ? -18.404 -9.183 -6.364 1 83.68 289 GLU B CA 1
ATOM 7269 C C . GLU B 1 289 ? -18.619 -10.634 -5.946 1 83.68 289 GLU B C 1
ATOM 7271 O O . GLU B 1 289 ? -17.731 -11.472 -6.112 1 83.68 289 GLU B O 1
ATOM 7276 N N . ASP B 1 290 ? -19.768 -10.925 -5.443 1 86.13 290 ASP B N 1
ATOM 7277 C CA . ASP B 1 290 ? -20.08 -12.292 -5.039 1 86.13 290 ASP B CA 1
ATOM 7278 C C . ASP B 1 290 ? -20.158 -13.219 -6.25 1 86.13 290 ASP B C 1
ATOM 7280 O O . ASP B 1 290 ? -19.69 -14.358 -6.198 1 86.13 290 ASP B O 1
ATOM 7284 N N . ASP B 1 291 ? -20.731 -12.684 -7.235 1 90.18 291 ASP B N 1
ATOM 7285 C CA . ASP B 1 291 ? -20.842 -13.479 -8.454 1 90.18 291 ASP B CA 1
ATOM 7286 C C . ASP B 1 291 ? -19.471 -13.72 -9.08 1 90.18 291 ASP B C 1
ATOM 7288 O O . ASP B 1 291 ? -19.222 -14.783 -9.653 1 90.18 291 ASP B O 1
ATOM 7292 N N . ILE B 1 292 ? -18.678 -12.769 -8.903 1 91.35 292 ILE B N 1
ATOM 7293 C CA . ILE B 1 292 ? -17.328 -12.891 -9.443 1 91.35 292 ILE B CA 1
ATOM 7294 C C . ILE B 1 292 ? -16.577 -13.999 -8.708 1 91.35 292 ILE B C 1
ATOM 7296 O O . ILE B 1 292 ? -15.893 -14.813 -9.332 1 91.35 292 ILE B O 1
ATOM 7300 N N . GLU B 1 293 ? -16.761 -14.071 -7.446 1 93.3 293 GLU B N 1
ATOM 7301 C CA . GLU B 1 293 ? -16.108 -15.102 -6.646 1 93.3 293 GLU B CA 1
ATOM 7302 C C . GLU B 1 293 ? -16.565 -16.497 -7.063 1 93.3 293 GLU B C 1
ATOM 7304 O O . GLU B 1 293 ? -15.744 -17.402 -7.227 1 93.3 293 GLU B O 1
ATOM 7309 N N . ILE B 1 294 ? -17.821 -16.579 -7.191 1 94.82 294 ILE B N 1
ATOM 7310 C CA . ILE B 1 294 ? -18.402 -17.865 -7.561 1 94.82 294 ILE B CA 1
ATOM 7311 C C . ILE B 1 294 ? -17.875 -18.297 -8.928 1 94.82 294 ILE B C 1
ATOM 7313 O O . ILE B 1 294 ? -17.475 -19.449 -9.11 1 94.82 294 ILE B O 1
ATOM 7317 N N . TYR B 1 295 ? -17.862 -17.363 -9.816 1 95.26 295 TYR B N 1
ATOM 7318 C CA . TYR B 1 295 ? -17.399 -17.652 -11.169 1 95.26 295 TYR B CA 1
ATOM 7319 C C . TYR B 1 295 ? -15.949 -18.123 -11.16 1 95.26 295 TYR B C 1
ATOM 7321 O O . TYR B 1 295 ? -15.61 -19.121 -11.8 1 95.26 295 TYR B O 1
ATOM 7329 N N . TYR B 1 296 ? -15.14 -17.467 -10.462 1 96.22 296 TYR B N 1
ATOM 7330 C CA . TYR B 1 296 ? -13.717 -17.785 -10.483 1 96.22 296 TYR B CA 1
ATOM 7331 C C . TYR B 1 296 ? -13.432 -19.058 -9.694 1 96.22 296 TYR B C 1
ATOM 7333 O O . TYR B 1 296 ? -12.53 -19.823 -10.044 1 96.22 296 TYR B O 1
ATOM 7341 N N . CYS B 1 297 ? -14.178 -19.275 -8.628 1 97.26 297 CYS B N 1
ATOM 7342 C CA . CYS B 1 297 ? -14.052 -20.555 -7.941 1 97.26 297 CYS B CA 1
ATOM 7343 C C . CYS B 1 297 ? -14.392 -21.711 -8.875 1 97.26 297 CYS B C 1
ATOM 7345 O O . CYS B 1 297 ? -13.655 -22.696 -8.945 1 97.26 297 CYS B O 1
ATOM 7347 N N . TYR B 1 298 ? -15.494 -21.493 -9.578 1 96.74 298 TYR B N 1
ATOM 7348 C CA . TYR B 1 298 ? -15.955 -22.507 -10.521 1 96.74 298 TYR B CA 1
ATOM 7349 C C . TYR B 1 298 ? -14.927 -22.734 -11.623 1 96.74 298 TYR B C 1
ATOM 7351 O O . TYR B 1 298 ? -14.608 -23.877 -11.957 1 96.74 298 TYR B O 1
ATOM 7359 N N . THR B 1 299 ? -14.403 -21.714 -12.115 1 96.45 299 THR B N 1
ATOM 7360 C CA . THR B 1 299 ? -13.445 -21.755 -13.215 1 96.45 299 THR B CA 1
ATOM 7361 C C . THR B 1 299 ? -12.146 -22.425 -12.776 1 96.45 299 THR B C 1
ATOM 7363 O O . THR B 1 299 ? -11.619 -23.288 -13.48 1 96.45 299 THR B O 1
ATOM 7366 N N . TRP B 1 300 ? -11.671 -22.118 -11.615 1 97.29 300 TRP B N 1
ATOM 7367 C CA . TRP B 1 300 ? -10.429 -22.701 -11.119 1 97.29 300 TRP B CA 1
ATOM 7368 C C . TRP B 1 300 ? -10.599 -24.19 -10.837 1 97.29 300 TRP B C 1
ATOM 7370 O O . TRP B 1 300 ? -9.677 -24.978 -11.054 1 97.29 300 TRP B O 1
ATOM 7380 N N . CYS B 1 301 ? -11.724 -24.564 -10.341 1 97.27 301 CYS B N 1
ATOM 7381 C CA . CYS B 1 301 ? -11.969 -25.987 -10.129 1 97.27 301 CYS B CA 1
ATOM 7382 C C . CYS B 1 301 ? -11.847 -26.762 -11.435 1 97.27 301 CYS B C 1
ATOM 7384 O O . CYS B 1 301 ? -11.211 -27.817 -11.479 1 97.27 301 CYS B O 1
ATOM 7386 N N . HIS B 1 302 ? -12.398 -26.169 -12.475 1 96.39 302 HIS B N 1
ATOM 7387 C CA . HIS B 1 302 ? -12.336 -26.839 -13.769 1 96.39 302 HIS B CA 1
ATOM 7388 C C . HIS B 1 302 ? -10.904 -26.902 -14.289 1 96.39 302 HIS B C 1
ATOM 7390 O O . HIS B 1 302 ? -10.472 -27.934 -14.808 1 96.39 302 HIS B O 1
ATOM 7396 N N . ILE B 1 303 ? -10.195 -25.844 -14.148 1 96.58 303 ILE B N 1
ATOM 7397 C CA . ILE B 1 303 ? -8.835 -25.767 -14.67 1 96.58 303 ILE B CA 1
ATOM 7398 C C . ILE B 1 303 ? -7.937 -26.746 -13.917 1 96.58 303 ILE B C 1
ATOM 7400 O O . ILE B 1 303 ? -7.212 -27.532 -14.532 1 96.58 303 ILE B O 1
ATOM 7404 N N . LEU B 1 304 ? -8.042 -26.74 -12.624 1 96.85 304 LEU B N 1
ATOM 7405 C CA . LEU B 1 304 ? -7.182 -27.587 -11.806 1 96.85 304 LEU B CA 1
ATOM 7406 C C . LEU B 1 304 ? -7.564 -29.056 -11.956 1 96.85 304 LEU B C 1
ATOM 7408 O O . LEU B 1 304 ? -6.691 -29.924 -12.038 1 96.85 304 LEU B O 1
ATOM 7412 N N . ASP B 1 305 ? -8.828 -29.33 -11.985 1 95.72 305 ASP B N 1
ATOM 7413 C CA . ASP B 1 305 ? -9.32 -30.698 -12.115 1 95.72 305 ASP B CA 1
ATOM 7414 C C . ASP B 1 305 ? -8.795 -31.352 -13.391 1 95.72 305 ASP B C 1
ATOM 7416 O O . ASP B 1 305 ? -8.208 -32.435 -13.344 1 95.72 305 ASP B O 1
ATOM 7420 N N . LYS B 1 306 ? -8.97 -30.721 -14.514 1 94.96 306 LYS B N 1
ATOM 7421 C CA . LYS B 1 306 ? -8.584 -31.324 -15.787 1 94.96 306 LYS B CA 1
ATOM 7422 C C . LYS B 1 306 ? -7.066 -31.386 -15.928 1 94.96 306 LYS B C 1
ATOM 7424 O O . LYS B 1 306 ? -6.53 -32.328 -16.516 1 94.96 306 LYS B O 1
ATOM 7429 N N . ASN B 1 307 ? -6.428 -30.344 -15.54 1 93.42 307 ASN B N 1
ATOM 7430 C CA . ASN B 1 307 ? -4.975 -30.324 -15.664 1 93.42 307 ASN B CA 1
ATOM 7431 C C . ASN B 1 307 ? -4.323 -31.399 -14.799 1 93.42 307 ASN B C 1
ATOM 7433 O O . ASN B 1 307 ? -3.429 -32.113 -15.257 1 93.42 307 ASN B O 1
ATOM 7437 N N . TYR B 1 308 ? -4.798 -31.484 -13.62 1 93.07 308 TYR B N 1
ATOM 7438 C CA . TYR B 1 308 ? -4.181 -32.439 -12.707 1 93.07 308 TYR B CA 1
ATOM 7439 C C . TYR B 1 308 ? -4.548 -33.869 -13.084 1 93.07 308 TYR B C 1
ATOM 7441 O O . TYR B 1 308 ? -3.744 -34.788 -12.915 1 93.07 308 TYR B O 1
ATOM 7449 N N . SER B 1 309 ? -5.748 -34.076 -13.534 1 91.09 309 SER B N 1
ATOM 7450 C CA . SER B 1 309 ? -6.134 -35.398 -14.019 1 91.09 309 SER B CA 1
ATOM 7451 C C . SER B 1 309 ? -5.251 -35.84 -15.181 1 91.09 309 SER B C 1
ATOM 7453 O O . SER B 1 309 ? -4.787 -36.982 -15.215 1 91.09 309 SER B O 1
ATOM 7455 N N . MET B 1 310 ? -5.009 -34.935 -16.001 1 89.66 310 MET B N 1
ATOM 7456 C CA . MET B 1 310 ? -4.168 -35.239 -17.156 1 89.66 310 MET B CA 1
ATOM 7457 C C . MET B 1 310 ? -2.732 -35.518 -16.725 1 89.66 310 MET B C 1
ATOM 7459 O O . MET B 1 310 ? -2.114 -36.474 -17.196 1 89.66 310 MET B O 1
ATOM 7463 N N . MET B 1 311 ? -2.246 -34.695 -15.874 1 88.45 311 MET B N 1
ATOM 7464 C CA . MET B 1 311 ? -0.874 -34.823 -15.39 1 88.45 311 MET B CA 1
ATOM 7465 C C . MET B 1 311 ? -0.674 -36.148 -14.662 1 88.45 311 MET B C 1
ATOM 7467 O O . MET B 1 311 ? 0.39 -36.761 -14.761 1 88.45 311 MET B O 1
ATOM 7471 N N . GLN B 1 312 ? -1.729 -36.581 -14.035 1 85.17 312 GLN B N 1
ATOM 7472 C CA . GLN B 1 312 ? -1.644 -37.818 -13.266 1 85.17 312 GLN B CA 1
ATOM 7473 C C . GLN B 1 312 ? -2 -39.027 -14.127 1 85.17 312 GLN B C 1
ATOM 7475 O O . GLN B 1 312 ? -2 -40.161 -13.644 1 85.17 312 GLN B O 1
ATOM 7480 N N . GLY B 1 313 ? -2.344 -38.759 -15.363 1 81.2 313 GLY B N 1
ATOM 7481 C CA . GLY B 1 313 ? -2.668 -39.854 -16.264 1 81.2 313 GLY B CA 1
ATOM 7482 C C . GLY B 1 313 ? -3.987 -40.527 -15.935 1 81.2 313 GLY B C 1
ATOM 7483 O O . GLY B 1 313 ? -4.153 -41.726 -16.17 1 81.2 313 GLY B O 1
ATOM 7484 N N . LYS B 1 314 ? -4.791 -39.72 -15.346 1 81.45 314 LYS B N 1
ATOM 7485 C CA . LYS B 1 314 ? -6.106 -40.264 -15.018 1 81.45 314 LYS B CA 1
ATOM 7486 C C . LYS B 1 314 ? -7.042 -40.205 -16.222 1 81.45 314 LYS B C 1
ATOM 7488 O O . LYS B 1 314 ? -6.999 -39.252 -17.002 1 81.45 314 LYS B O 1
ATOM 7493 N N . SER B 1 315 ? -7.842 -41.2 -16.275 1 80.06 315 SER B N 1
ATOM 7494 C CA . SER B 1 315 ? -8.762 -41.271 -17.406 1 80.06 315 SER B CA 1
ATOM 7495 C C . SER B 1 315 ? -10.096 -40.611 -17.075 1 80.06 315 SER B C 1
ATOM 7497 O O . SER B 1 315 ? -10.97 -40.5 -17.937 1 80.06 315 SER B O 1
ATOM 7499 N N . ARG B 1 316 ? -10.236 -40.201 -15.812 1 82.21 316 ARG B N 1
ATOM 7500 C CA . ARG B 1 316 ? -11.471 -39.545 -15.395 1 82.21 316 ARG B CA 1
ATOM 7501 C C . ARG B 1 316 ? -11.177 -38.232 -14.676 1 82.21 316 ARG B C 1
ATOM 7503 O O . ARG B 1 316 ? -10.109 -38.069 -14.083 1 82.21 316 ARG B O 1
ATOM 7510 N N . PHE B 1 317 ? -12.088 -37.356 -14.915 1 85.73 317 PHE B N 1
ATOM 7511 C CA . PHE B 1 317 ? -12.021 -36.085 -14.203 1 85.73 317 PHE B CA 1
ATOM 7512 C C . PHE B 1 317 ? -13.209 -35.929 -13.261 1 85.73 317 PHE B C 1
ATOM 7514 O O . PHE B 1 317 ? -14.151 -36.723 -13.305 1 85.73 317 PHE B O 1
ATOM 7521 N N . LEU B 1 318 ? -13.119 -34.976 -12.402 1 83.13 318 LEU B N 1
ATOM 7522 C CA . LEU B 1 318 ? -14.06 -34.876 -11.292 1 83.13 318 LEU B CA 1
ATOM 7523 C C . LEU B 1 318 ? -15.297 -34.081 -11.697 1 83.13 318 LEU B C 1
ATOM 7525 O O . LEU B 1 318 ? -16.42 -34.452 -11.349 1 83.13 318 LEU B O 1
ATOM 7529 N N . LEU B 1 319 ? -15.065 -32.954 -12.445 1 91.15 319 LEU B N 1
ATOM 7530 C CA . LEU B 1 319 ? -16.179 -32.113 -12.868 1 91.15 319 LEU B CA 1
ATOM 7531 C C . LEU B 1 319 ? -16.548 -32.391 -14.322 1 91.15 319 LEU B C 1
ATOM 7533 O O . LEU B 1 319 ? -15.67 -32.502 -15.18 1 91.15 319 LEU B O 1
ATOM 7537 N N . GLU B 1 320 ? -17.735 -32.4 -14.56 1 86.7 320 GLU B N 1
ATOM 7538 C CA . GLU B 1 320 ? -18.211 -32.774 -15.888 1 86.7 320 GLU B CA 1
ATOM 7539 C C . GLU B 1 320 ? -17.843 -31.716 -16.925 1 86.7 320 GLU B C 1
ATOM 7541 O O . GLU B 1 320 ? -17.851 -30.52 -16.629 1 86.7 320 GLU B O 1
ATOM 7546 N N . TYR B 1 321 ? -17.621 -32.199 -18.137 1 83.59 321 TYR B N 1
ATOM 7547 C CA . TYR B 1 321 ? -17.219 -31.374 -19.271 1 83.59 321 TYR B CA 1
ATOM 7548 C C . TYR B 1 321 ? -18.319 -30.389 -19.646 1 83.59 321 TYR B C 1
ATOM 7550 O O . TYR B 1 321 ? -18.04 -29.235 -19.979 1 83.59 321 TYR B O 1
ATOM 7558 N N . ASP B 1 322 ? -19.49 -30.736 -19.578 1 78.87 322 ASP B N 1
ATOM 7559 C CA . ASP B 1 322 ? -20.628 -29.912 -19.977 1 78.87 322 ASP B CA 1
ATOM 7560 C C . ASP B 1 322 ? -20.724 -28.655 -19.116 1 78.87 322 ASP B C 1
ATOM 7562 O O . ASP B 1 322 ? -21.21 -27.619 -19.574 1 78.87 322 ASP B O 1
ATOM 7566 N N . GLY B 1 323 ? -20.268 -28.764 -17.998 1 80.08 323 GLY B N 1
ATOM 7567 C CA . GLY B 1 323 ? -20.28 -27.614 -17.108 1 80.08 323 GLY B CA 1
ATOM 7568 C C . GLY B 1 323 ? -19.346 -26.505 -17.553 1 80.08 323 GLY B C 1
ATOM 7569 O O . GLY B 1 323 ? -19.54 -25.342 -17.194 1 80.08 323 GLY B O 1
ATOM 7570 N N . LEU B 1 324 ? -18.418 -26.778 -18.348 1 85.46 324 LEU B N 1
ATOM 7571 C CA . LEU B 1 324 ? -17.433 -25.815 -18.828 1 85.46 324 LEU B CA 1
ATOM 7572 C C . LEU B 1 324 ? -18.092 -24.751 -19.7 1 85.46 324 LEU B C 1
ATOM 7574 O O . LEU B 1 324 ? -17.64 -23.605 -19.737 1 85.46 324 LEU B O 1
ATOM 7578 N N . ASP B 1 325 ? -19.118 -25.12 -20.303 1 86.19 325 ASP B N 1
ATOM 7579 C CA . ASP B 1 325 ? -19.845 -24.177 -21.147 1 86.19 325 ASP B CA 1
ATOM 7580 C C . ASP B 1 325 ? -20.363 -22.995 -20.331 1 86.19 325 ASP B C 1
ATOM 7582 O O . ASP B 1 325 ? -20.405 -21.865 -20.822 1 86.19 325 ASP B O 1
ATOM 7586 N N . ALA B 1 326 ? -20.735 -23.302 -19.142 1 86.21 326 ALA B N 1
ATOM 7587 C CA . ALA B 1 326 ? -21.219 -22.24 -18.264 1 86.21 326 ALA B CA 1
ATOM 7588 C C . ALA B 1 326 ? -20.126 -21.208 -17.998 1 86.21 326 ALA B C 1
ATOM 7590 O O . ALA B 1 326 ? -20.393 -20.005 -17.973 1 86.21 326 ALA B O 1
ATOM 7591 N N . ALA B 1 327 ? -18.922 -21.677 -17.811 1 88.35 327 ALA B N 1
ATOM 7592 C CA . ALA B 1 327 ? -17.8 -20.78 -17.546 1 88.35 327 ALA B CA 1
ATOM 7593 C C . ALA B 1 327 ? -17.437 -19.973 -18.79 1 88.35 327 ALA B C 1
ATOM 7595 O O . ALA B 1 327 ? -17.174 -18.772 -18.703 1 88.35 327 ALA B O 1
ATOM 7596 N N . LEU B 1 328 ? -17.475 -20.553 -19.923 1 89.66 328 LEU B N 1
ATOM 7597 C CA . LEU B 1 328 ? -17.048 -19.925 -21.169 1 89.66 328 LEU B CA 1
ATOM 7598 C C . LEU B 1 328 ? -18.093 -18.93 -21.662 1 89.66 328 LEU B C 1
ATOM 7600 O O . LEU B 1 328 ? -17.753 -17.935 -22.306 1 89.66 328 LEU B O 1
ATOM 7604 N N . SER B 1 329 ? -19.318 -19.089 -21.35 1 86.06 329 SER B N 1
ATOM 7605 C CA . SER B 1 329 ? -20.397 -18.246 -21.853 1 86.06 329 SER B CA 1
ATOM 7606 C C . SER B 1 329 ? -20.762 -17.157 -20.85 1 86.06 329 SER B C 1
ATOM 7608 O O . SER B 1 329 ? -21.552 -16.262 -21.157 1 86.06 329 SER B O 1
ATOM 7610 N N . SER B 1 330 ? -20.199 -17.254 -19.679 1 87.19 330 SER B N 1
ATOM 7611 C CA . SER B 1 330 ? -20.52 -16.284 -18.638 1 87.19 330 SER B CA 1
ATOM 7612 C C . SER B 1 330 ? -20.087 -14.878 -19.04 1 87.19 330 SER B C 1
ATOM 7614 O O . SER B 1 330 ? -19.056 -14.704 -19.693 1 87.19 330 SER B O 1
ATOM 7616 N N . PRO B 1 331 ? -20.805 -13.865 -18.596 1 84.52 331 PRO B N 1
ATOM 7617 C CA . PRO B 1 331 ? -20.399 -12.481 -18.852 1 84.52 331 PRO B CA 1
ATOM 7618 C C . PRO B 1 331 ? -19.07 -12.124 -18.189 1 84.52 331 PRO B C 1
ATOM 7620 O O . PRO B 1 331 ? -18.38 -11.205 -18.637 1 84.52 331 PRO B O 1
ATOM 7623 N N . PHE B 1 332 ? -18.686 -12.886 -17.228 1 85.86 332 PHE B N 1
ATOM 7624 C CA . PHE B 1 332 ? -17.457 -12.603 -16.496 1 85.86 332 PHE B CA 1
ATOM 7625 C C . PHE B 1 332 ? -16.236 -13.038 -17.297 1 85.86 332 PHE B C 1
ATOM 7627 O O . PHE B 1 332 ? -15.115 -12.612 -17.012 1 85.86 332 PHE B O 1
ATOM 7634 N N . ASN B 1 333 ? -16.492 -13.837 -18.239 1 87.16 333 ASN B N 1
ATOM 7635 C CA . ASN B 1 333 ? -15.4 -14.304 -19.087 1 87.16 333 ASN B CA 1
ATOM 7636 C C . ASN B 1 333 ? -14.743 -13.151 -19.84 1 87.16 333 ASN B C 1
ATOM 7638 O O . ASN B 1 333 ? -13.538 -13.176 -20.094 1 87.16 333 ASN B O 1
ATOM 7642 N N . LYS B 1 334 ? -15.518 -12.077 -20.041 1 84.02 334 LYS B N 1
ATOM 7643 C CA . LYS B 1 334 ? -15.017 -10.924 -20.783 1 84.02 334 LYS B CA 1
ATOM 7644 C C . LYS B 1 334 ? -14.019 -10.125 -19.949 1 84.02 334 LYS B C 1
ATOM 7646 O O . LYS B 1 334 ? -13.122 -9.48 -20.495 1 84.02 334 LYS B O 1
ATOM 7651 N N . ASP B 1 335 ? -14.16 -10.264 -18.682 1 85.34 335 ASP B N 1
ATOM 7652 C CA . ASP B 1 335 ? -13.306 -9.491 -17.786 1 85.34 335 ASP B CA 1
ATOM 7653 C C . ASP B 1 335 ? -12.07 -10.29 -17.38 1 85.34 335 ASP B C 1
ATOM 7655 O O . ASP B 1 335 ? -11.178 -9.766 -16.709 1 85.34 335 ASP B O 1
ATOM 7659 N N . MET B 1 336 ? -12.052 -11.531 -17.762 1 91.43 336 MET B N 1
ATOM 7660 C CA . MET B 1 336 ? -10.911 -12.39 -17.458 1 91.43 336 MET B CA 1
ATOM 7661 C C . MET B 1 336 ? -9.686 -11.974 -18.265 1 91.43 336 MET B C 1
ATOM 7663 O O . MET B 1 336 ? -9.809 -11.567 -19.422 1 91.43 336 MET B O 1
ATOM 7667 N N . SER B 1 337 ? -8.582 -12.017 -17.623 1 92.2 337 SER B N 1
ATOM 7668 C CA . SER B 1 337 ? -7.351 -11.692 -18.335 1 92.2 337 SER B CA 1
ATOM 7669 C C . SER B 1 337 ? -7.123 -12.642 -19.506 1 92.2 337 SER B C 1
ATOM 7671 O O . SER B 1 337 ? -7.629 -13.766 -19.509 1 92.2 337 SER B O 1
ATOM 7673 N N . SER B 1 338 ? -6.343 -12.212 -20.422 1 92.05 338 SER B N 1
ATOM 7674 C CA . SER B 1 338 ? -6.05 -13.037 -21.589 1 92.05 338 SER B CA 1
ATOM 7675 C C . SER B 1 338 ? -5.249 -14.276 -21.204 1 92.05 338 SER B C 1
ATOM 7677 O O . SER B 1 338 ? -5.399 -15.334 -21.818 1 92.05 338 SER B O 1
ATOM 7679 N N . LEU B 1 339 ? -4.47 -14.206 -20.184 1 93.82 339 LEU B N 1
ATOM 7680 C CA . LEU B 1 339 ? -3.659 -15.339 -19.751 1 93.82 339 LEU B CA 1
ATOM 7681 C C . LEU B 1 339 ? -4.535 -16.446 -19.176 1 93.82 339 LEU B C 1
ATOM 7683 O O . LEU B 1 339 ? -4.445 -17.6 -19.602 1 93.82 339 LEU B O 1
ATOM 7687 N N . LEU B 1 340 ? -5.366 -16.096 -18.26 1 94.93 340 LEU B N 1
ATOM 7688 C CA . LEU B 1 340 ? -6.231 -17.102 -17.654 1 94.93 340 LEU B CA 1
ATOM 7689 C C . LEU B 1 340 ? -7.227 -17.646 -18.673 1 94.93 340 LEU B C 1
ATOM 7691 O O . LEU B 1 340 ? -7.58 -18.827 -18.632 1 94.93 340 LEU B O 1
ATOM 7695 N N . SER B 1 341 ? -7.666 -16.769 -19.521 1 93.65 341 SER B N 1
ATOM 7696 C CA . SER B 1 341 ? -8.553 -17.203 -20.595 1 93.65 341 SER B CA 1
ATOM 7697 C C . SER B 1 341 ? -7.891 -18.269 -21.462 1 93.65 341 SER B C 1
ATOM 7699 O O . SER B 1 341 ? -8.544 -19.225 -21.885 1 93.65 341 SER B O 1
ATOM 7701 N N . THR B 1 342 ? -6.694 -18.127 -21.755 1 94.38 342 THR B N 1
ATOM 7702 C CA . THR B 1 342 ? -5.954 -19.117 -22.529 1 94.38 342 THR B CA 1
ATOM 7703 C C . THR B 1 342 ? -5.923 -20.458 -21.802 1 94.38 342 THR B C 1
ATOM 7705 O O . THR B 1 342 ? -6.18 -21.503 -22.405 1 94.38 342 THR B O 1
ATOM 7708 N N . TYR B 1 343 ? -5.67 -20.421 -20.546 1 94.72 343 TYR B N 1
ATOM 7709 C CA . TYR B 1 343 ? -5.674 -21.648 -19.756 1 94.72 343 TYR B CA 1
ATOM 7710 C C . TYR B 1 343 ? -7.056 -22.29 -19.755 1 94.72 343 TYR B C 1
ATOM 7712 O O . TYR B 1 343 ? -7.178 -23.516 -19.808 1 94.72 343 TYR B O 1
ATOM 7720 N N . LEU B 1 344 ? -8.026 -21.438 -19.662 1 95.23 344 LEU B N 1
ATOM 7721 C CA . LEU B 1 344 ? -9.395 -21.943 -19.66 1 95.23 344 LEU B CA 1
ATOM 7722 C C . LEU B 1 344 ? -9.715 -22.65 -20.973 1 95.23 344 LEU B C 1
ATOM 7724 O O . LEU B 1 344 ? -10.468 -23.626 -20.989 1 95.23 344 LEU B O 1
ATOM 7728 N N . HIS B 1 345 ? -9.107 -22.276 -22.016 1 94.89 345 HIS B N 1
ATOM 7729 C CA . HIS B 1 345 ? -9.398 -22.845 -23.327 1 94.89 345 HIS B CA 1
ATOM 7730 C C . HIS B 1 345 ? -8.645 -24.154 -23.539 1 94.89 345 HIS B C 1
ATOM 7732 O O . HIS B 1 345 ? -8.944 -24.903 -24.472 1 94.89 345 HIS B O 1
ATOM 7738 N N . PHE B 1 346 ? -7.709 -24.472 -22.69 1 96.26 346 PHE B N 1
ATOM 7739 C CA . PHE B 1 346 ? -7.082 -25.789 -22.712 1 96.26 346 PHE B CA 1
ATOM 7740 C C . PHE B 1 346 ? -8.006 -26.838 -22.105 1 96.26 346 PHE B C 1
ATOM 7742 O O . PHE B 1 346 ? -7.91 -28.022 -22.435 1 96.26 346 PHE B O 1
ATOM 7749 N N . VAL B 1 347 ? -8.898 -26.404 -21.275 1 95.56 347 VAL B N 1
ATOM 7750 C CA . VAL B 1 347 ? -9.66 -27.289 -20.4 1 95.56 347 VAL B CA 1
ATOM 7751 C C . VAL B 1 347 ? -10.542 -28.211 -21.238 1 95.56 347 VAL B C 1
ATOM 7753 O O . VAL B 1 347 ? -10.563 -29.425 -21.023 1 95.56 347 VAL B O 1
ATOM 7756 N N . PRO B 1 348 ? -11.294 -27.71 -22.263 1 94.84 348 PRO B N 1
ATOM 7757 C CA . PRO B 1 348 ? -12.091 -28.618 -23.092 1 94.84 348 PRO B CA 1
ATOM 7758 C C . PRO B 1 348 ? -11.235 -29.635 -23.844 1 94.84 348 PRO B C 1
ATOM 7760 O O . PRO B 1 348 ? -11.659 -30.776 -24.044 1 94.84 348 PRO B O 1
ATOM 7763 N N . ILE B 1 349 ? -10.132 -29.216 -24.247 1 95.53 349 ILE B N 1
ATOM 7764 C CA . ILE B 1 349 ? -9.231 -30.097 -24.981 1 95.53 349 ILE B CA 1
ATOM 7765 C C . ILE B 1 349 ? -8.752 -31.223 -24.067 1 95.53 349 ILE B C 1
ATOM 7767 O O . ILE B 1 349 ? -8.755 -32.392 -24.458 1 95.53 349 ILE B O 1
ATOM 7771 N N . GLN B 1 350 ? -8.393 -30.88 -22.9 1 95.01 350 GLN B N 1
ATOM 7772 C CA . GLN B 1 350 ? -7.953 -31.864 -21.916 1 95.01 350 GLN B CA 1
ATOM 7773 C C . GLN B 1 350 ? -9.079 -32.833 -21.566 1 95.01 350 GLN B C 1
ATOM 7775 O O . GLN B 1 350 ? -8.851 -34.038 -21.44 1 95.01 350 GLN B O 1
ATOM 7780 N N . ALA B 1 351 ? -10.222 -32.295 -21.44 1 93.33 351 ALA B N 1
ATOM 7781 C CA . ALA B 1 351 ? -11.374 -33.126 -21.099 1 93.33 351 ALA B CA 1
ATOM 7782 C C . ALA B 1 351 ? -11.652 -34.152 -22.194 1 93.33 351 ALA B C 1
ATOM 7784 O O . ALA B 1 351 ? -11.888 -35.328 -21.905 1 93.33 351 ALA B O 1
ATOM 7785 N N . ILE B 1 352 ? -11.645 -33.724 -23.422 1 93.1 352 ILE B N 1
ATOM 7786 C CA . ILE B 1 352 ? -11.908 -34.625 -24.539 1 93.1 352 ILE B CA 1
ATOM 7787 C C . ILE B 1 352 ? -10.783 -35.651 -24.651 1 93.1 352 ILE B C 1
ATOM 7789 O O . ILE B 1 352 ? -11.034 -36.832 -24.9 1 93.1 352 ILE B O 1
ATOM 7793 N N . TYR B 1 353 ? -9.605 -35.22 -24.51 1 93.5 353 TYR B N 1
ATOM 7794 C CA . TYR B 1 353 ? -8.469 -36.135 -24.54 1 93.5 353 TYR B CA 1
ATOM 7795 C C . TYR B 1 353 ? -8.638 -37.249 -23.514 1 93.5 353 TYR B C 1
ATOM 7797 O O . TYR B 1 353 ? -8.477 -38.428 -23.837 1 93.5 353 TYR B O 1
ATOM 7805 N N . MET B 1 354 ? -8.968 -36.95 -22.287 1 91.44 354 MET B N 1
ATOM 7806 C CA . MET B 1 354 ? -9.084 -37.916 -21.199 1 91.44 354 MET B CA 1
ATOM 7807 C C . MET B 1 354 ? -10.244 -38.875 -21.443 1 91.44 354 MET B C 1
ATOM 7809 O O . MET B 1 354 ? -10.153 -40.061 -21.122 1 91.44 354 MET B O 1
ATOM 7813 N N . SER B 1 355 ? -11.25 -38.352 -22.119 1 89.5 355 SER B N 1
ATOM 7814 C CA . SER B 1 355 ? -12.453 -39.157 -22.304 1 89.5 355 SER B CA 1
ATOM 7815 C C . SER B 1 355 ? -12.334 -40.054 -23.531 1 89.5 355 SER B C 1
ATOM 7817 O O . SER B 1 355 ? -12.88 -41.159 -23.554 1 89.5 355 SER B O 1
ATOM 7819 N N . GLU B 1 356 ? -11.504 -39.558 -24.512 1 90.43 356 GLU B N 1
ATOM 7820 C CA . GLU B 1 356 ? -11.611 -40.248 -25.794 1 90.43 356 GLU B CA 1
ATOM 7821 C C . GLU B 1 356 ? -10.252 -40.763 -26.258 1 90.43 356 GLU B C 1
ATOM 7823 O O . GLU B 1 356 ? -10.177 -41.667 -27.094 1 90.43 356 GLU B O 1
ATOM 7828 N N . LEU B 1 357 ? -9.19 -40.193 -25.76 1 90.01 357 LEU B N 1
ATOM 7829 C CA . LEU B 1 357 ? -7.897 -40.523 -26.349 1 90.01 357 LEU B CA 1
ATOM 7830 C C . LEU B 1 357 ? -6.962 -41.126 -25.306 1 90.01 357 LEU B C 1
ATOM 7832 O O . LEU B 1 357 ? -5.867 -41.584 -25.639 1 90.01 357 LEU B O 1
ATOM 7836 N N . HIS B 1 358 ? -7.385 -41.148 -24.096 1 86.67 358 HIS B N 1
ATOM 7837 C CA . HIS B 1 358 ? -6.509 -41.699 -23.069 1 86.67 358 HIS B CA 1
ATOM 7838 C C . HIS B 1 358 ? -6.107 -43.133 -23.398 1 86.67 358 HIS B C 1
ATOM 7840 O O . HIS B 1 358 ? -6.951 -43.947 -23.778 1 86.67 358 HIS B O 1
ATOM 7846 N N . PRO B 1 359 ? -4.875 -43.418 -23.213 1 78.89 359 PRO B N 1
ATOM 7847 C CA . PRO B 1 359 ? -4.361 -44.72 -23.645 1 78.89 359 PRO B CA 1
ATOM 7848 C C . PRO B 1 359 ? -5.09 -45.89 -22.989 1 78.89 359 PRO B C 1
ATOM 7850 O O . PRO B 1 359 ? -5.364 -46.898 -23.646 1 78.89 359 PRO B O 1
ATOM 7853 N N . ASP B 1 360 ? -5.386 -45.76 -21.77 1 77.35 360 ASP B N 1
ATOM 7854 C CA . ASP B 1 360 ? -6.062 -46.84 -21.057 1 77.35 360 ASP B CA 1
ATOM 7855 C C . ASP B 1 360 ? -7.478 -47.047 -21.589 1 77.35 360 ASP B C 1
ATOM 7857 O O . ASP B 1 360 ? -8.011 -48.157 -21.534 1 77.35 360 ASP B O 1
ATOM 7861 N N . ARG B 1 361 ? -8.012 -45.994 -22.102 1 80.83 361 ARG B N 1
ATOM 7862 C CA . ARG B 1 361 ? -9.372 -46.091 -22.622 1 80.83 361 ARG B CA 1
ATOM 7863 C C . ARG B 1 361 ? -9.376 -46.629 -24.049 1 80.83 361 ARG B C 1
ATOM 7865 O O . ARG B 1 361 ? -10.157 -47.524 -24.378 1 80.83 361 ARG B O 1
ATOM 7872 N N . ILE B 1 362 ? -8.512 -46.124 -24.833 1 80.1 362 ILE B N 1
ATOM 7873 C CA . ILE B 1 362 ? -8.482 -46.498 -26.243 1 80.1 362 ILE B CA 1
ATOM 7874 C C . ILE B 1 362 ? -8.045 -47.955 -26.381 1 80.1 362 ILE B C 1
ATOM 7876 O O . ILE B 1 362 ? -8.516 -48.67 -27.269 1 80.1 362 ILE B O 1
ATOM 7880 N N . SER B 1 363 ? -7.167 -48.44 -25.497 1 74.86 363 SER B N 1
ATOM 7881 C CA . SER B 1 363 ? -6.681 -49.813 -25.586 1 74.86 363 SER B CA 1
ATOM 7882 C C . SER B 1 363 ? -7.778 -50.812 -25.233 1 74.86 363 SER B C 1
ATOM 7884 O O . SER B 1 363 ? -7.761 -51.952 -25.702 1 74.86 363 SER B O 1
ATOM 7886 N N . ASN B 1 364 ? -8.718 -50.422 -24.516 1 75.03 364 ASN B N 1
ATOM 7887 C CA . ASN B 1 364 ? -9.706 -51.358 -23.989 1 75.03 364 ASN B CA 1
ATOM 7888 C C . ASN B 1 364 ? -11.038 -51.238 -24.723 1 75.03 364 ASN B C 1
ATOM 7890 O O . ASN B 1 364 ? -11.92 -52.084 -24.56 1 75.03 364 ASN B O 1
ATOM 7894 N N . LYS B 1 365 ? -11.176 -50.139 -25.536 1 81.31 365 LYS B N 1
ATOM 7895 C CA . LYS B 1 365 ? -12.454 -49.919 -26.207 1 81.31 365 LYS B CA 1
ATOM 7896 C C . LYS B 1 365 ? -12.268 -49.794 -27.716 1 81.31 365 LYS B C 1
ATOM 7898 O O . LYS B 1 365 ? -11.883 -48.734 -28.214 1 81.31 365 LYS B O 1
ATOM 7903 N N . LYS B 1 366 ? -12.72 -50.746 -28.467 1 78.36 366 LYS B N 1
ATOM 7904 C CA . LYS B 1 366 ? -12.579 -50.8 -29.919 1 78.36 366 LYS B CA 1
ATOM 7905 C C . LYS B 1 366 ? -13.292 -49.627 -30.585 1 78.36 366 LYS B C 1
ATOM 7907 O O . LYS B 1 366 ? -12.811 -49.086 -31.583 1 78.36 366 LYS B O 1
ATOM 7912 N N . SER B 1 367 ? -14.413 -49.268 -30.018 1 80.98 367 SER B N 1
ATOM 7913 C CA . SER B 1 367 ? -15.199 -48.174 -30.578 1 80.98 367 SER B CA 1
ATOM 7914 C C . SER B 1 367 ? -14.413 -46.868 -30.572 1 80.98 367 SER B C 1
ATOM 7916 O O . SER B 1 367 ? -14.572 -46.037 -31.468 1 80.98 367 SER B O 1
ATOM 7918 N N . LEU B 1 368 ? -13.596 -46.757 -29.593 1 84.43 368 LEU B N 1
ATOM 7919 C CA . LEU B 1 368 ? -12.79 -45.544 -29.494 1 84.43 368 LEU B CA 1
ATOM 7920 C C . LEU B 1 368 ? -11.616 -45.591 -30.465 1 84.43 368 LEU B C 1
ATOM 7922 O O . LEU B 1 368 ? -11.216 -44.56 -31.012 1 84.43 368 LEU B O 1
ATOM 7926 N N . LEU B 1 369 ? -11.15 -46.708 -30.736 1 82.44 369 LEU B N 1
ATOM 7927 C CA . LEU B 1 369 ? -10.003 -46.892 -31.619 1 82.44 369 LEU B CA 1
ATOM 7928 C C . LEU B 1 369 ? -10.322 -46.412 -33.031 1 82.44 369 LEU B C 1
ATOM 7930 O O . LEU B 1 369 ? -9.467 -45.825 -33.699 1 82.44 369 LEU B O 1
ATOM 7934 N N . SER B 1 370 ? -11.527 -46.642 -33.471 1 82.02 370 SER B N 1
ATOM 7935 C CA . SER B 1 370 ? -11.924 -46.276 -34.826 1 82.02 370 SER B CA 1
ATOM 7936 C C . SER B 1 370 ? -12.078 -44.765 -34.968 1 82.02 370 SER B C 1
ATOM 7938 O O . SER B 1 370 ? -12.041 -44.234 -36.08 1 82.02 370 SER B O 1
ATOM 7940 N N . ARG B 1 371 ? -12.227 -44.068 -33.84 1 88.31 371 ARG B N 1
ATOM 7941 C CA . ARG B 1 371 ? -12.511 -42.637 -33.866 1 88.31 371 ARG B CA 1
ATOM 7942 C C . ARG B 1 371 ? -11.257 -41.824 -33.564 1 88.31 371 ARG B C 1
ATOM 7944 O O . ARG B 1 371 ? -11.268 -40.595 -33.665 1 88.31 371 ARG B O 1
ATOM 7951 N N . VAL B 1 372 ? -10.192 -42.398 -33.313 1 89.59 372 VAL B N 1
ATOM 7952 C CA . VAL B 1 372 ? -8.985 -41.742 -32.819 1 89.59 372 VAL B CA 1
ATOM 7953 C C . VAL B 1 372 ? -8.546 -40.66 -33.804 1 89.59 372 VAL B C 1
ATOM 7955 O O . VAL B 1 372 ? -8.266 -39.527 -33.406 1 89.59 372 VAL B O 1
ATOM 7958 N N . GLU B 1 373 ? -8.548 -40.972 -35.105 1 88.69 373 GLU B N 1
ATOM 7959 C CA . GLU B 1 373 ? -8.058 -40.023 -36.099 1 88.69 373 GLU B CA 1
ATOM 7960 C C . GLU B 1 373 ? -8.955 -38.79 -36.175 1 88.69 373 GLU B C 1
ATOM 7962 O O . GLU B 1 373 ? -8.47 -37.673 -36.363 1 88.69 373 GLU B O 1
ATOM 7967 N N . ILE B 1 374 ? -10.229 -39.024 -36.049 1 92.25 374 ILE B N 1
ATOM 7968 C CA . ILE B 1 374 ? -11.188 -37.928 -36.131 1 92.25 374 ILE B CA 1
ATOM 7969 C C . ILE B 1 374 ? -11.055 -37.034 -34.901 1 92.25 374 ILE B C 1
ATOM 7971 O O . ILE B 1 374 ? -11.104 -35.806 -35.009 1 92.25 374 ILE B O 1
ATOM 7975 N N . VAL B 1 375 ? -10.903 -37.636 -33.789 1 94.64 375 VAL B N 1
ATOM 7976 C CA . VAL B 1 375 ? -10.8 -36.893 -32.537 1 94.64 375 VAL B CA 1
ATOM 7977 C C . VAL B 1 375 ? -9.477 -36.13 -32.496 1 94.64 375 VAL B C 1
ATOM 7979 O O . VAL B 1 375 ? -9.43 -34.98 -32.054 1 94.64 375 VAL B O 1
ATOM 7982 N N . VAL B 1 376 ? -8.39 -36.74 -32.911 1 94.62 376 VAL B N 1
ATOM 7983 C CA . VAL B 1 376 ? -7.085 -36.089 -32.947 1 94.62 376 VAL B CA 1
ATOM 7984 C C . VAL B 1 376 ? -7.15 -34.848 -33.834 1 94.62 376 VAL B C 1
ATOM 7986 O O . VAL B 1 376 ? -6.652 -33.783 -33.46 1 94.62 376 VAL B O 1
ATOM 7989 N N . LYS B 1 377 ? -7.75 -34.984 -35.019 1 94.74 377 LYS B N 1
ATOM 7990 C CA . LYS B 1 377 ? -7.88 -33.851 -35.931 1 94.74 377 LYS B CA 1
ATOM 7991 C C . LYS B 1 377 ? -8.668 -32.714 -35.287 1 94.74 377 LYS B C 1
ATOM 7993 O O . LYS B 1 377 ? -8.288 -31.547 -35.397 1 94.74 377 LYS B O 1
ATOM 7998 N N . ASP B 1 378 ? -9.705 -33.063 -34.63 1 96.29 378 ASP B N 1
ATOM 7999 C CA . ASP B 1 378 ? -10.535 -32.073 -33.95 1 96.29 378 ASP B CA 1
ATOM 8000 C C . ASP B 1 378 ? -9.744 -31.344 -32.867 1 96.29 378 ASP B C 1
ATOM 8002 O O . ASP B 1 378 ? -9.799 -30.116 -32.772 1 96.29 378 ASP B O 1
ATOM 8006 N N . LEU B 1 379 ? -9.066 -32.085 -32.05 1 97.01 379 LEU B N 1
ATOM 8007 C CA . LEU B 1 379 ? -8.314 -31.511 -30.939 1 97.01 379 LEU B CA 1
ATOM 8008 C C . LEU B 1 379 ? -7.176 -30.632 -31.449 1 97.01 379 LEU B C 1
ATOM 8010 O O . LEU B 1 379 ? -6.875 -29.594 -30.856 1 97.01 379 LEU B O 1
ATOM 8014 N N . LEU B 1 380 ? -6.514 -31.045 -32.539 1 96.4 380 LEU B N 1
ATOM 8015 C CA . LEU B 1 380 ? -5.441 -30.24 -33.112 1 96.4 380 LEU B CA 1
ATOM 8016 C C . LEU B 1 380 ? -5.98 -28.915 -33.643 1 96.4 380 LEU B C 1
ATOM 8018 O O . LEU B 1 380 ? -5.309 -27.885 -33.549 1 96.4 380 LEU B O 1
ATOM 8022 N N . GLU B 1 381 ? -7.175 -28.953 -34.165 1 96.92 381 GLU B N 1
ATOM 8023 C CA . GLU B 1 381 ? -7.806 -27.72 -34.626 1 96.92 381 GLU B CA 1
ATOM 8024 C C . GLU B 1 381 ? -8.117 -26.789 -33.457 1 96.92 381 GLU B C 1
ATOM 8026 O O . GLU B 1 381 ? -7.92 -25.576 -33.553 1 96.92 381 GLU B O 1
ATOM 8031 N N . ARG B 1 382 ? -8.588 -27.341 -32.406 1 95.98 382 ARG B N 1
ATOM 8032 C CA . ARG B 1 382 ? -8.856 -26.55 -31.209 1 95.98 382 ARG B CA 1
ATOM 8033 C C . ARG B 1 382 ? -7.569 -25.959 -30.644 1 95.98 382 ARG B C 1
ATOM 8035 O O . ARG B 1 382 ? -7.552 -24.81 -30.198 1 95.98 382 ARG B O 1
ATOM 8042 N N . LEU B 1 383 ? -6.53 -26.761 -30.632 1 97.09 383 LEU B N 1
ATOM 8043 C CA . LEU B 1 383 ? -5.237 -26.306 -30.133 1 97.09 383 LEU B CA 1
ATOM 8044 C C . LEU B 1 383 ? -4.706 -25.15 -30.975 1 97.09 383 LEU B C 1
ATOM 8046 O O . LEU B 1 383 ? -4.036 -24.255 -30.455 1 97.09 383 LEU B O 1
ATOM 8050 N N . GLU B 1 384 ? -4.963 -25.2 -32.238 1 95.26 384 GLU B N 1
ATOM 8051 C CA . GLU B 1 384 ? -4.528 -24.112 -33.109 1 95.26 384 GLU B CA 1
ATOM 8052 C C . GLU B 1 384 ? -5.212 -22.8 -32.737 1 95.26 384 GLU B C 1
ATOM 8054 O O . GLU B 1 384 ? -4.62 -21.726 -32.867 1 95.26 384 GLU B O 1
ATOM 8059 N N . ARG B 1 385 ? -6.399 -22.901 -32.34 1 94.9 385 ARG B N 1
ATOM 8060 C CA . ARG B 1 385 ? -7.111 -21.714 -31.877 1 94.9 385 ARG B CA 1
ATOM 8061 C C . ARG B 1 385 ? -6.498 -21.177 -30.587 1 94.9 385 ARG B C 1
ATOM 8063 O O . ARG B 1 385 ? -6.423 -19.963 -30.388 1 94.9 385 ARG B O 1
ATOM 8070 N N . VAL B 1 386 ? -6.128 -22.06 -29.729 1 95.58 386 VAL B N 1
ATOM 8071 C CA . VAL B 1 386 ? -5.477 -21.653 -28.489 1 95.58 386 VAL B CA 1
ATOM 8072 C C . VAL B 1 386 ? -4.121 -21.022 -28.799 1 95.58 386 VAL B C 1
ATOM 8074 O O . VAL B 1 386 ? -3.705 -20.072 -28.132 1 95.58 386 VAL B O 1
ATOM 8077 N N . TYR B 1 387 ? -3.444 -21.573 -29.806 1 94.46 387 TYR B N 1
ATOM 8078 C CA . TYR B 1 387 ? -2.139 -21.04 -30.179 1 94.46 387 TYR B CA 1
ATOM 8079 C C . TYR B 1 387 ? -2.252 -19.59 -30.634 1 94.46 387 TYR B C 1
ATOM 8081 O O . TYR B 1 387 ? -1.372 -18.773 -30.354 1 94.46 387 TYR B O 1
ATOM 8089 N N . THR B 1 388 ? -3.317 -19.293 -31.299 1 93.23 388 THR B N 1
ATOM 8090 C CA . THR B 1 388 ? -3.563 -17.92 -31.724 1 93.23 388 THR B CA 1
ATOM 8091 C C . THR B 1 388 ? -3.715 -16.999 -30.516 1 93.23 388 THR B C 1
ATOM 8093 O O . THR B 1 388 ? -3.269 -15.85 -30.545 1 93.23 388 THR B O 1
ATOM 8096 N N . ARG B 1 389 ? -4.283 -17.485 -29.486 1 91.38 389 ARG B N 1
ATOM 8097 C CA . ARG B 1 389 ? -4.424 -16.715 -28.255 1 91.38 389 ARG B CA 1
ATOM 8098 C C . ARG B 1 389 ? -3.07 -16.496 -27.588 1 91.38 389 ARG B C 1
ATOM 8100 O O . ARG B 1 389 ? -2.808 -15.423 -27.04 1 91.38 389 ARG B O 1
ATOM 8107 N N . ILE B 1 390 ? -2.242 -17.494 -27.609 1 92.74 390 ILE B N 1
ATOM 8108 C CA . ILE B 1 390 ? -0.921 -17.418 -26.996 1 92.74 390 ILE B CA 1
ATOM 8109 C C . ILE B 1 390 ? -0.09 -16.344 -27.694 1 92.74 390 ILE B C 1
ATOM 8111 O O . ILE B 1 390 ? 0.602 -15.561 -27.039 1 92.74 390 ILE B O 1
ATOM 8115 N N . THR B 1 391 ? -0.172 -16.219 -28.955 1 87.7 391 THR B N 1
ATOM 8116 C CA . THR B 1 391 ? 0.608 -15.263 -29.733 1 87.7 391 THR B CA 1
ATOM 8117 C C . THR B 1 391 ? 0.12 -13.838 -29.486 1 87.7 391 THR B C 1
ATOM 8119 O O . THR B 1 391 ? 0.877 -12.88 -29.654 1 87.7 391 THR B O 1
ATOM 8122 N N . SER B 1 392 ? -1.056 -13.711 -29.001 1 85.76 392 SER B N 1
ATOM 8123 C CA . SER B 1 392 ? -1.631 -12.392 -28.757 1 85.76 392 SER B CA 1
ATOM 8124 C C . SER B 1 392 ? -1.297 -11.895 -27.354 1 85.76 392 SER B C 1
ATOM 8126 O O . SER B 1 392 ? -1.562 -10.738 -27.021 1 85.76 392 SER B O 1
ATOM 8128 N N . LEU B 1 393 ? -0.742 -12.699 -26.49 1 88.01 393 LEU B N 1
ATOM 8129 C CA . LEU B 1 393 ? -0.409 -12.321 -25.121 1 88.01 393 LEU B CA 1
ATOM 8130 C C . LEU B 1 393 ? 0.765 -11.348 -25.096 1 88.01 393 LEU B C 1
ATOM 8132 O O . LEU B 1 393 ? 0.969 -10.64 -24.107 1 88.01 393 LEU B O 1
ATOM 8136 N N . HIS B 1 394 ? 1.61 -11.21 -26.023 1 72.45 394 HIS B N 1
ATOM 8137 C CA . HIS B 1 394 ? 2.815 -10.39 -26.052 1 72.45 394 HIS B CA 1
ATOM 8138 C C . HIS B 1 394 ? 2.472 -8.904 -26.015 1 72.45 394 HIS B C 1
ATOM 8140 O O . HIS B 1 394 ? 3.347 -8.067 -25.781 1 72.45 394 HIS B O 1
ATOM 8146 N N . ALA B 1 395 ? 1.313 -8.528 -25.955 1 61.84 395 ALA B N 1
ATOM 8147 C CA . ALA B 1 395 ? 1.004 -7.114 -26.15 1 61.84 395 ALA B CA 1
ATOM 8148 C C . ALA B 1 395 ? 1.446 -6.285 -24.947 1 61.84 395 ALA B C 1
ATOM 8150 O O . ALA B 1 395 ? 2.266 -6.735 -24.143 1 61.84 395 ALA B O 1
ATOM 8151 N N . ALA B 1 396 ? 0.564 -5.638 -24.076 1 62.83 396 ALA B N 1
ATOM 8152 C CA . ALA B 1 396 ? 0.793 -4.403 -23.331 1 62.83 396 ALA B CA 1
ATOM 8153 C C . ALA B 1 396 ? 1.511 -4.682 -22.014 1 62.83 396 ALA B C 1
ATOM 8155 O O . ALA B 1 396 ? 1.07 -5.522 -21.225 1 62.83 396 ALA B O 1
ATOM 8156 N N . SER B 1 397 ? 2.714 -4.214 -21.898 1 66.85 397 SER B N 1
ATOM 8157 C CA . SER B 1 397 ? 3.667 -4.305 -20.797 1 66.85 397 SER B CA 1
ATOM 8158 C C . SER B 1 397 ? 2.979 -4.105 -19.451 1 66.85 397 SER B C 1
ATOM 8160 O O . SER B 1 397 ? 3.208 -4.868 -18.511 1 66.85 397 SER B O 1
ATOM 8162 N N . GLU B 1 398 ? 1.998 -3.3 -19.414 1 77.4 398 GLU B N 1
ATOM 8163 C CA . GLU B 1 398 ? 1.41 -2.936 -18.128 1 77.4 398 GLU B CA 1
ATOM 8164 C C . GLU B 1 398 ? 0.511 -4.048 -17.598 1 77.4 398 GLU B C 1
ATOM 8166 O O . GLU B 1 398 ? 0.297 -4.158 -16.388 1 77.4 398 GLU B O 1
ATOM 8171 N N . SER B 1 399 ? 0.217 -4.964 -18.442 1 84.37 399 SER B N 1
ATOM 8172 C CA . SER B 1 399 ? -0.706 -6.029 -18.063 1 84.37 399 SER B CA 1
ATOM 8173 C C . SER B 1 399 ? 0.007 -7.125 -17.278 1 84.37 399 SER B C 1
ATOM 8175 O O . SER B 1 399 ? -0.638 -7.954 -16.634 1 84.37 399 SER B O 1
ATOM 8177 N N . TRP B 1 400 ? 1.303 -7.053 -17.271 1 87.39 400 TRP B N 1
ATOM 8178 C CA . TRP B 1 400 ? 2.071 -8.131 -16.656 1 87.39 400 TRP B CA 1
ATOM 8179 C C . TRP B 1 400 ? 2.632 -7.698 -15.306 1 87.39 400 TRP B C 1
ATOM 8181 O O . TRP B 1 400 ? 3.49 -8.377 -14.736 1 87.39 400 TRP B O 1
ATOM 8191 N N . GLY B 1 401 ? 2.115 -6.56 -14.833 1 85.11 401 GLY B N 1
ATOM 8192 C CA . GLY B 1 401 ? 2.591 -6.104 -13.537 1 85.11 401 GLY B CA 1
ATOM 8193 C C . GLY B 1 401 ? 2.397 -7.129 -12.435 1 85.11 401 GLY B C 1
ATOM 8194 O O . GLY B 1 401 ? 1.284 -7.613 -12.22 1 85.11 401 GLY B O 1
ATOM 8195 N N . GLY B 1 402 ? 3.529 -7.535 -11.778 1 86.24 402 GLY B N 1
ATOM 8196 C CA . GLY B 1 402 ? 3.452 -8.487 -10.682 1 86.24 402 GLY B CA 1
ATOM 8197 C C . GLY B 1 402 ? 3.837 -9.897 -11.088 1 86.24 402 GLY B C 1
ATOM 8198 O O . GLY B 1 402 ? 3.893 -10.797 -10.248 1 86.24 402 GLY B O 1
ATOM 8199 N N . LEU B 1 403 ? 4.007 -10.156 -12.388 1 87.18 403 LEU B N 1
ATOM 8200 C CA . LEU B 1 403 ? 4.421 -11.46 -12.893 1 87.18 403 LEU B CA 1
ATOM 8201 C C . LEU B 1 403 ? 5.692 -11.341 -13.728 1 87.18 403 LEU B C 1
ATOM 8203 O O . LEU B 1 403 ? 5.995 -10.268 -14.254 1 87.18 403 LEU B O 1
ATOM 8207 N N . HIS B 1 404 ? 6.374 -12.374 -13.832 1 85.17 404 HIS B N 1
ATOM 8208 C CA . HIS B 1 404 ? 7.53 -12.442 -14.718 1 85.17 404 HIS B CA 1
ATOM 8209 C C . HIS B 1 404 ? 7.118 -12.836 -16.133 1 85.17 404 HIS B C 1
ATOM 8211 O O . HIS B 1 404 ? 6.984 -14.024 -16.436 1 85.17 404 HIS B O 1
ATOM 8217 N N . VAL B 1 405 ? 7.094 -11.926 -17.022 1 85.31 405 VAL B N 1
ATOM 8218 C CA . VAL B 1 405 ? 6.458 -12.054 -18.329 1 85.31 405 VAL B CA 1
ATOM 8219 C C . VAL B 1 405 ? 7.122 -13.18 -19.119 1 85.31 405 VAL B C 1
ATOM 8221 O O . VAL B 1 405 ? 6.438 -14.037 -19.683 1 85.31 405 VAL B O 1
ATOM 8224 N N . ALA B 1 406 ? 8.409 -13.245 -19.196 1 83.86 406 ALA B N 1
ATOM 8225 C CA . ALA B 1 406 ? 9.126 -14.215 -20.018 1 83.86 406 ALA B CA 1
ATOM 8226 C C . ALA B 1 406 ? 8.834 -15.642 -19.563 1 83.86 406 ALA B C 1
ATOM 8228 O O . ALA B 1 406 ? 8.616 -16.532 -20.389 1 83.86 406 ALA B O 1
ATOM 8229 N N . SER B 1 407 ? 8.751 -15.816 -18.315 1 86.76 407 SER B N 1
ATOM 8230 C CA . SER B 1 407 ? 8.491 -17.143 -17.768 1 86.76 407 SER B CA 1
ATOM 8231 C C . SER B 1 407 ? 7.041 -17.56 -17.994 1 86.76 407 SER B C 1
ATOM 8233 O O . SER B 1 407 ? 6.766 -18.714 -18.328 1 86.76 407 SER B O 1
ATOM 8235 N N . GLU B 1 408 ? 6.147 -16.626 -17.847 1 89.24 408 GLU B N 1
ATOM 8236 C CA . GLU B 1 408 ? 4.732 -16.943 -18.014 1 89.24 408 GLU B CA 1
ATOM 8237 C C . GLU B 1 408 ? 4.413 -17.297 -19.464 1 89.24 408 GLU B C 1
ATOM 8239 O O . GLU B 1 408 ? 3.675 -18.249 -19.729 1 89.24 408 GLU B O 1
ATOM 8244 N N . LEU B 1 409 ? 4.975 -16.584 -20.374 1 89.95 409 LEU B N 1
ATOM 8245 C CA . LEU B 1 409 ? 4.752 -16.847 -21.791 1 89.95 409 LEU B CA 1
ATOM 8246 C C . LEU B 1 409 ? 5.365 -18.182 -22.2 1 89.95 409 LEU B C 1
ATOM 8248 O O . LEU B 1 409 ? 4.765 -18.934 -22.972 1 89.95 409 LEU B O 1
ATOM 8252 N N . GLY B 1 410 ? 6.515 -18.45 -21.685 1 91.41 410 GLY B N 1
ATOM 8253 C CA . GLY B 1 410 ? 7.136 -19.741 -21.933 1 91.41 410 GLY B CA 1
ATOM 8254 C C . GLY B 1 410 ? 6.307 -20.908 -21.432 1 91.41 410 GLY B C 1
ATOM 8255 O O . GLY B 1 410 ? 6.214 -21.942 -22.098 1 91.41 410 GLY B O 1
ATOM 8256 N N . THR B 1 411 ? 5.745 -20.704 -20.302 1 93.36 411 THR B N 1
ATOM 8257 C CA . THR B 1 411 ? 4.978 -21.779 -19.684 1 93.36 411 THR B CA 1
ATOM 8258 C C . THR B 1 411 ? 3.721 -22.082 -20.495 1 93.36 411 THR B C 1
ATOM 8260 O O . THR B 1 411 ? 3.332 -23.244 -20.635 1 93.36 411 THR B O 1
ATOM 8263 N N . VAL B 1 412 ? 3.086 -21.095 -20.976 1 94.28 412 VAL B N 1
ATOM 8264 C CA . VAL B 1 412 ? 1.887 -21.312 -21.779 1 94.28 412 VAL B CA 1
ATOM 8265 C C . VAL B 1 412 ? 2.255 -22.042 -23.069 1 94.28 412 VAL B C 1
ATOM 8267 O O . VAL B 1 412 ? 1.521 -22.924 -23.522 1 94.28 412 VAL B O 1
ATOM 8270 N N . GLN B 1 413 ? 3.336 -21.717 -23.627 1 94.67 413 GLN B N 1
ATOM 8271 C CA . GLN B 1 413 ? 3.817 -22.402 -24.821 1 94.67 413 GLN B CA 1
ATOM 8272 C C . GLN B 1 413 ? 4.175 -23.854 -24.516 1 94.67 413 GLN B C 1
ATOM 8274 O O . GLN B 1 413 ? 3.874 -24.752 -25.305 1 94.67 413 GLN B O 1
ATOM 8279 N N . PHE B 1 414 ? 4.818 -23.999 -23.442 1 96.4 414 PHE B N 1
ATOM 8280 C CA . PHE B 1 414 ? 5.148 -25.354 -23.018 1 96.4 414 PHE B CA 1
ATOM 8281 C C . PHE B 1 414 ? 3.886 -26.189 -22.839 1 96.4 414 PHE B C 1
ATOM 8283 O O . PHE B 1 414 ? 3.844 -27.355 -23.237 1 96.4 414 PHE B O 1
ATOM 8290 N N . SER B 1 415 ? 2.889 -25.586 -22.208 1 95.6 415 SER B N 1
ATOM 8291 C CA . SER B 1 415 ? 1.607 -26.258 -22.025 1 95.6 415 SER B CA 1
ATOM 8292 C C . SER B 1 415 ? 1.01 -26.683 -23.363 1 95.6 415 SER B C 1
ATOM 8294 O O . SER B 1 415 ? 0.504 -27.8 -23.496 1 95.6 415 SER B O 1
ATOM 8296 N N . TYR B 1 416 ? 1.073 -25.83 -24.32 1 96.71 416 TYR B N 1
ATOM 8297 C CA . TYR B 1 416 ? 0.57 -26.1 -25.662 1 96.71 416 TYR B CA 1
ATOM 8298 C C . TYR B 1 416 ? 1.288 -27.292 -26.284 1 96.71 416 TYR B C 1
ATOM 8300 O O . TYR B 1 416 ? 0.646 -28.238 -26.748 1 96.71 416 TYR B O 1
ATOM 8308 N N . HIS B 1 417 ? 2.555 -27.288 -26.269 1 96.91 417 HIS B N 1
ATOM 8309 C CA . HIS B 1 417 ? 3.328 -28.323 -26.946 1 96.91 417 HIS B CA 1
ATOM 8310 C C . HIS B 1 417 ? 3.243 -29.651 -26.201 1 96.91 417 HIS B C 1
ATOM 8312 O O . HIS B 1 417 ? 3.262 -30.717 -26.819 1 96.91 417 HIS B O 1
ATOM 8318 N N . SER B 1 418 ? 3.205 -29.551 -24.896 1 96.15 418 SER B N 1
ATOM 8319 C CA . SER B 1 418 ? 3.04 -30.767 -24.108 1 96.15 418 SER B CA 1
ATOM 8320 C C . SER B 1 418 ? 1.718 -31.457 -24.426 1 96.15 418 SER B C 1
ATOM 8322 O O . SER B 1 418 ? 1.684 -32.667 -24.663 1 96.15 418 SER B O 1
ATOM 8324 N N . LEU B 1 419 ? 0.666 -30.68 -24.472 1 95.8 419 LEU B N 1
ATOM 8325 C CA . LEU B 1 419 ? -0.655 -31.215 -24.782 1 95.8 419 LEU B CA 1
ATOM 8326 C C . LEU B 1 419 ? -0.708 -31.733 -26.216 1 95.8 419 LEU B C 1
ATOM 8328 O O . LEU B 1 419 ? -1.258 -32.806 -26.473 1 95.8 419 LEU B O 1
ATOM 8332 N N . ARG B 1 420 ? -0.142 -30.974 -27.112 1 96.44 420 ARG B N 1
ATOM 8333 C CA . ARG B 1 420 ? -0.102 -31.369 -28.516 1 96.44 420 ARG B CA 1
ATOM 8334 C C . ARG B 1 420 ? 0.625 -32.699 -28.69 1 96.44 420 ARG B C 1
ATOM 8336 O O . ARG B 1 420 ? 0.185 -33.557 -29.459 1 96.44 420 ARG B O 1
ATOM 8343 N N . THR B 1 421 ? 1.718 -32.871 -28.003 1 95.73 421 THR B N 1
ATOM 8344 C CA . THR B 1 421 ? 2.484 -34.111 -28.07 1 95.73 421 THR B CA 1
ATOM 8345 C C . THR B 1 421 ? 1.649 -35.289 -27.577 1 95.73 421 THR B C 1
ATOM 8347 O O . THR B 1 421 ? 1.637 -36.352 -28.2 1 95.73 421 THR B O 1
ATOM 8350 N N . SER B 1 422 ? 0.949 -35.124 -26.473 1 93.12 422 SER B N 1
ATOM 8351 C CA . SER B 1 422 ? 0.108 -36.182 -25.922 1 93.12 422 SER B CA 1
ATOM 8352 C C . SER B 1 422 ? -0.992 -36.581 -26.901 1 93.12 422 SER B C 1
ATOM 8354 O O . SER B 1 422 ? -1.285 -37.767 -27.064 1 93.12 422 SER B O 1
ATOM 8356 N N . ILE B 1 423 ? -1.556 -35.611 -27.53 1 93.74 423 ILE B N 1
ATOM 8357 C CA . ILE B 1 423 ? -2.629 -35.857 -28.487 1 93.74 423 ILE B CA 1
ATOM 8358 C C . ILE B 1 423 ? -2.083 -36.628 -29.687 1 93.74 423 ILE B C 1
ATOM 8360 O O . ILE B 1 423 ? -2.661 -37.637 -30.1 1 93.74 423 ILE B O 1
ATOM 8364 N N . LEU B 1 424 ? -0.972 -36.193 -30.226 1 93.29 424 LEU B N 1
ATOM 8365 C CA . LEU B 1 424 ? -0.383 -36.824 -31.402 1 93.29 424 LEU B CA 1
ATOM 8366 C C . LEU B 1 424 ? 0.095 -38.235 -31.079 1 93.29 424 LEU B C 1
ATOM 8368 O O . LEU B 1 424 ? 0.035 -39.125 -31.93 1 93.29 424 LEU B O 1
ATOM 8372 N N . ARG B 1 425 ? 0.557 -38.42 -29.93 1 90.45 425 ARG B N 1
ATOM 8373 C CA . ARG B 1 425 ? 1.039 -39.733 -29.516 1 90.45 425 ARG B CA 1
ATOM 8374 C C . ARG B 1 425 ? -0.101 -40.744 -29.465 1 90.45 425 ARG B C 1
ATOM 8376 O O . ARG B 1 425 ? 0.104 -41.933 -29.719 1 90.45 425 ARG B O 1
ATOM 8383 N N . SER B 1 426 ? -1.275 -40.314 -29.118 1 86.66 426 SER B N 1
ATOM 8384 C CA . SER B 1 426 ? -2.43 -41.202 -29.037 1 86.66 426 SER B CA 1
ATOM 8385 C C . SER B 1 426 ? -2.77 -41.794 -30.401 1 86.66 426 SER B C 1
ATOM 8387 O O . SER B 1 426 ? -3.336 -42.885 -30.486 1 86.66 426 SER B O 1
ATOM 8389 N N . ARG B 1 427 ? -2.356 -41.058 -31.41 1 83.1 427 ARG B N 1
ATOM 8390 C CA . ARG B 1 427 ? -2.566 -41.565 -32.762 1 83.1 427 ARG B CA 1
ATOM 8391 C C . ARG B 1 427 ? -1.736 -42.819 -33.013 1 83.1 427 ARG B C 1
ATOM 8393 O O . ARG B 1 427 ? -2.18 -43.735 -33.709 1 83.1 427 ARG B O 1
ATOM 8400 N N . GLN B 1 428 ? -0.632 -42.917 -32.461 1 77.18 428 GLN B N 1
ATOM 8401 C CA . GLN B 1 428 ? 0.293 -44.025 -32.675 1 77.18 428 GLN B CA 1
ATOM 8402 C C . GLN B 1 428 ? -0.193 -45.291 -31.977 1 77.18 428 GLN B C 1
ATOM 8404 O O . GLN B 1 428 ? 0.16 -46.402 -32.378 1 77.18 428 GLN B O 1
ATOM 8409 N N . ILE B 1 429 ? -0.944 -45.112 -30.971 1 72.96 429 ILE B N 1
ATOM 8410 C CA . ILE B 1 429 ? -1.444 -46.263 -30.227 1 72.96 429 ILE B CA 1
ATOM 8411 C C . ILE B 1 429 ? -2.356 -47.1 -31.121 1 72.96 429 ILE B C 1
ATOM 8413 O O . ILE B 1 429 ? -2.392 -48.327 -31.006 1 72.96 429 ILE B O 1
ATOM 8417 N N . CYS B 1 430 ? -2.934 -46.461 -32.081 1 66.81 430 CYS B N 1
ATOM 8418 C CA . CYS B 1 430 ? -3.861 -47.15 -32.972 1 66.81 430 CYS B CA 1
ATOM 8419 C C . CYS B 1 430 ? -3.132 -47.724 -34.18 1 66.81 430 CYS B C 1
ATOM 8421 O O . CYS B 1 430 ? -3.701 -48.515 -34.936 1 66.81 430 CYS B O 1
ATOM 8423 N N . GLN B 1 431 ? -1.97 -47.236 -34.369 1 66.4 431 GLN B N 1
ATOM 8424 C CA . GLN B 1 431 ? -1.227 -47.726 -35.525 1 66.4 431 GLN B CA 1
ATOM 8425 C C . GLN B 1 431 ? 0.052 -48.438 -35.096 1 66.4 431 GLN B C 1
ATOM 8427 O O . GLN B 1 431 ? 1.156 -47.968 -35.381 1 66.4 431 GLN B O 1
ATOM 8432 N N . PRO B 1 432 ? -0.171 -49.573 -34.467 1 58.8 432 PRO B N 1
ATOM 8433 C CA . PRO B 1 432 ? 1.003 -50.249 -33.911 1 58.8 432 PRO B CA 1
ATOM 8434 C C . PRO B 1 432 ? 2.003 -50.673 -34.984 1 58.8 432 PRO B C 1
ATOM 8436 O O . PRO B 1 432 ? 3.177 -50.903 -34.682 1 58.8 432 PRO B O 1
ATOM 8439 N N . SER B 1 433 ? 1.415 -50.709 -36.144 1 56.34 433 SER B N 1
ATOM 8440 C CA . SER B 1 433 ? 2.276 -51.253 -37.19 1 56.34 433 SER B CA 1
ATOM 8441 C C . SER B 1 433 ? 3.293 -50.219 -37.661 1 56.34 433 SER B C 1
ATOM 8443 O O . SER B 1 433 ? 4.24 -50.554 -38.376 1 56.34 433 SER B O 1
ATOM 8445 N N . LYS B 1 434 ? 3.08 -49.051 -37.292 1 58.74 434 LYS B N 1
ATOM 8446 C CA . LYS B 1 434 ? 4.058 -48.071 -37.755 1 58.74 434 LYS B CA 1
ATOM 8447 C C . LYS B 1 434 ? 5.256 -48.002 -36.811 1 58.74 434 LYS B C 1
ATOM 8449 O O . LYS B 1 434 ? 5.107 -47.669 -35.634 1 58.74 434 LYS B O 1
ATOM 8454 N N . PRO B 1 435 ? 6.369 -48.471 -37.262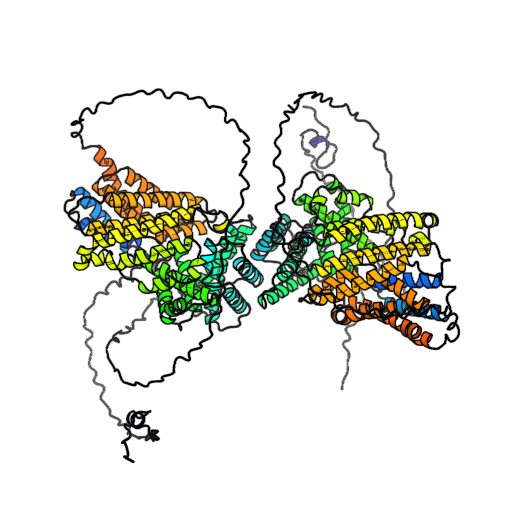 1 56.49 435 PRO B N 1
ATOM 8455 C CA . PRO B 1 435 ? 7.556 -48.648 -36.423 1 56.49 435 PRO B CA 1
ATOM 8456 C C . PRO B 1 435 ? 8.071 -47.333 -35.843 1 56.49 435 PRO B C 1
ATOM 8458 O O . PRO B 1 435 ? 8.79 -47.335 -34.84 1 56.49 435 PRO B O 1
ATOM 8461 N N . HIS B 1 436 ? 7.684 -46.267 -36.546 1 62.82 436 HIS B N 1
ATOM 8462 C CA . HIS B 1 436 ? 8.328 -45.033 -36.111 1 62.82 436 HIS B CA 1
ATOM 8463 C C . HIS B 1 436 ? 7.302 -44.025 -35.603 1 62.82 436 HIS B C 1
ATOM 8465 O O . HIS B 1 436 ? 6.142 -44.05 -36.02 1 62.82 436 HIS B O 1
ATOM 8471 N N . ILE B 1 437 ? 7.734 -43.31 -34.689 1 73.45 437 ILE B N 1
ATOM 8472 C CA . ILE B 1 437 ? 6.929 -42.23 -34.129 1 73.45 437 ILE B CA 1
ATOM 8473 C C . ILE B 1 437 ? 6.616 -41.203 -35.215 1 73.45 437 ILE B C 1
ATOM 8475 O O . ILE B 1 437 ? 7.469 -40.895 -36.051 1 73.45 437 ILE B O 1
ATOM 8479 N N . ASP B 1 438 ? 5.476 -40.753 -35.249 1 83.71 438 ASP B N 1
ATOM 8480 C CA . ASP B 1 438 ? 4.994 -39.738 -36.182 1 83.71 438 ASP B CA 1
ATOM 8481 C C . ASP B 1 438 ? 5.846 -38.473 -36.105 1 83.71 438 ASP B C 1
ATOM 8483 O O . ASP B 1 438 ? 6.187 -38.014 -35.013 1 83.71 438 ASP B O 1
ATOM 8487 N N . ILE B 1 439 ? 6.293 -37.928 -37.214 1 88.59 439 ILE B N 1
ATOM 8488 C CA . ILE B 1 439 ? 7.199 -36.789 -37.318 1 88.59 439 ILE B CA 1
ATOM 8489 C C . ILE B 1 439 ? 6.595 -35.582 -36.605 1 88.59 439 ILE B C 1
ATOM 8491 O O . ILE B 1 439 ? 7.313 -34.803 -35.974 1 88.59 439 ILE B O 1
ATOM 8495 N N . ASP B 1 440 ? 5.271 -35.442 -36.806 1 91.15 440 ASP B N 1
ATOM 8496 C CA . ASP B 1 440 ? 4.609 -34.317 -36.151 1 91.15 440 ASP B CA 1
ATOM 8497 C C . ASP B 1 440 ? 4.697 -34.437 -34.631 1 91.15 440 ASP B C 1
ATOM 8499 O O . ASP B 1 440 ? 4.833 -33.431 -33.931 1 91.15 440 ASP B O 1
ATOM 8503 N N . CYS B 1 441 ? 4.549 -35.641 -34.146 1 94.33 441 CYS B N 1
ATOM 8504 C CA . CYS B 1 441 ? 4.663 -35.903 -32.716 1 94.33 441 CYS B CA 1
ATOM 8505 C C . CYS B 1 441 ? 6.071 -35.603 -32.217 1 94.33 441 CYS B C 1
ATOM 8507 O O . CYS B 1 441 ? 6.243 -34.957 -31.182 1 94.33 441 CYS B O 1
ATOM 8509 N N . LEU B 1 442 ? 7.081 -36.006 -32.969 1 95.42 442 LEU B N 1
ATOM 8510 C CA . LEU B 1 442 ? 8.477 -35.783 -32.613 1 95.42 442 LEU B CA 1
ATOM 8511 C C . LEU B 1 442 ? 8.801 -34.293 -32.588 1 95.42 442 LEU B C 1
ATOM 8513 O O . LEU B 1 442 ? 9.471 -33.814 -31.671 1 95.42 442 LEU B O 1
ATOM 8517 N N . GLN B 1 443 ? 8.297 -33.622 -33.571 1 96.18 443 GLN B N 1
ATOM 8518 C CA . GLN B 1 443 ? 8.557 -32.188 -33.647 1 96.18 443 GLN B CA 1
ATOM 8519 C C . GLN B 1 443 ? 7.899 -31.447 -32.487 1 96.18 443 GLN B C 1
ATOM 8521 O O . GLN B 1 443 ? 8.482 -30.515 -31.928 1 96.18 443 GLN B O 1
ATOM 8526 N N . SER B 1 444 ? 6.697 -31.821 -32.17 1 96.14 444 SER B N 1
ATOM 8527 C CA . SER B 1 444 ? 6.01 -31.208 -31.038 1 96.14 444 SER B CA 1
ATOM 8528 C C . SER B 1 444 ? 6.75 -31.477 -29.732 1 96.14 444 SER B C 1
ATOM 8530 O O . SER B 1 444 ? 6.831 -30.601 -28.867 1 96.14 444 SER B O 1
ATOM 8532 N N . ALA B 1 445 ? 7.235 -32.657 -29.558 1 97.54 445 ALA B N 1
ATOM 8533 C CA . ALA B 1 445 ? 7.999 -33.02 -28.367 1 97.54 445 ALA B CA 1
ATOM 8534 C C . ALA B 1 445 ? 9.278 -32.193 -28.263 1 97.54 445 ALA B C 1
ATOM 8536 O O . ALA B 1 445 ? 9.644 -31.74 -27.176 1 97.54 445 ALA B O 1
ATOM 8537 N N . ARG B 1 446 ? 9.954 -32.047 -29.391 1 97.98 446 ARG B N 1
ATOM 8538 C CA . ARG B 1 446 ? 11.161 -31.227 -29.423 1 97.98 446 ARG B CA 1
ATOM 8539 C C . ARG B 1 446 ? 10.857 -29.788 -29.023 1 97.98 446 ARG B C 1
ATOM 8541 O O . ARG B 1 446 ? 11.606 -29.179 -28.256 1 97.98 446 ARG B O 1
ATOM 8548 N N . MET B 1 447 ? 9.735 -29.298 -29.539 1 97.48 447 MET B N 1
ATOM 8549 C CA . MET B 1 447 ? 9.357 -27.924 -29.219 1 97.48 447 MET B CA 1
ATOM 8550 C C . MET B 1 447 ? 9.038 -27.779 -27.735 1 97.48 447 MET B C 1
ATOM 8552 O O . MET B 1 447 ? 9.383 -26.77 -27.117 1 97.48 447 MET B O 1
ATOM 8556 N N . ALA B 1 448 ? 8.389 -28.758 -27.141 1 97.62 448 ALA B N 1
ATOM 8557 C CA . ALA B 1 448 ? 8.076 -28.732 -25.714 1 97.62 448 ALA B CA 1
ATOM 8558 C C . ALA B 1 448 ? 9.349 -28.692 -24.874 1 97.62 448 ALA B C 1
ATOM 8560 O O . ALA B 1 448 ? 9.465 -27.883 -23.95 1 97.62 448 ALA B O 1
ATOM 8561 N N . MET B 1 449 ? 10.314 -29.522 -25.203 1 97.83 449 MET B N 1
ATOM 8562 C CA . MET B 1 449 ? 11.546 -29.603 -24.423 1 97.83 449 MET B CA 1
ATOM 8563 C C . MET B 1 449 ? 12.411 -28.366 -24.642 1 97.83 449 MET B C 1
ATOM 8565 O O . MET B 1 449 ? 13.089 -27.907 -23.722 1 97.83 449 MET B O 1
ATOM 8569 N N . THR B 1 450 ? 12.357 -27.833 -25.872 1 97.45 450 THR B N 1
ATOM 8570 C CA . THR B 1 450 ? 13.082 -26.599 -26.156 1 97.45 450 THR B CA 1
ATOM 8571 C C . THR B 1 450 ? 12.497 -25.434 -25.363 1 97.45 450 THR B C 1
ATOM 8573 O O . THR B 1 450 ? 13.237 -24.607 -24.827 1 97.45 450 THR B O 1
ATOM 8576 N N . THR B 1 451 ? 11.229 -25.405 -25.347 1 96.28 451 THR B N 1
ATOM 8577 C CA . THR B 1 451 ? 10.561 -24.363 -24.575 1 96.28 451 THR B CA 1
ATOM 8578 C C . THR B 1 451 ? 10.888 -24.496 -23.09 1 96.28 451 THR B C 1
ATOM 8580 O O . THR B 1 451 ? 11.107 -23.495 -22.405 1 96.28 451 THR B O 1
ATOM 8583 N N . LEU B 1 452 ? 10.889 -25.686 -22.57 1 96.31 452 LEU B N 1
ATOM 8584 C CA . LEU B 1 452 ? 11.247 -25.915 -21.175 1 96.31 452 LEU B CA 1
ATOM 8585 C C . LEU B 1 452 ? 12.672 -25.449 -20.896 1 96.31 452 LEU B C 1
ATOM 8587 O O . LEU B 1 452 ? 12.943 -24.858 -19.848 1 96.31 452 LEU B O 1
ATOM 8591 N N . LYS B 1 453 ? 13.561 -25.726 -21.827 1 95.65 453 LYS B N 1
ATOM 8592 C CA . LYS B 1 453 ? 14.94 -25.258 -21.722 1 95.65 453 LYS B CA 1
ATOM 8593 C C . LYS B 1 453 ? 14.995 -23.741 -21.563 1 95.65 453 LYS B C 1
ATOM 8595 O O . LYS B 1 453 ? 15.725 -23.227 -20.713 1 95.65 453 LYS B O 1
ATOM 8600 N N . VAL B 1 454 ? 14.199 -23.104 -22.322 1 94.19 454 VAL B N 1
ATOM 8601 C CA . VAL B 1 454 ? 14.171 -21.645 -22.299 1 94.19 454 VAL B CA 1
ATOM 8602 C C . VAL B 1 454 ? 13.591 -21.161 -20.972 1 94.19 454 VAL B C 1
ATOM 8604 O O . VAL B 1 454 ? 14.09 -20.199 -20.383 1 94.19 454 VAL B O 1
ATOM 8607 N N . ILE B 1 455 ? 12.557 -21.73 -20.49 1 93.65 455 ILE B N 1
ATOM 8608 C CA . ILE B 1 455 ? 11.922 -21.376 -19.225 1 93.65 455 ILE B CA 1
ATOM 8609 C C . ILE B 1 455 ? 12.931 -21.509 -18.087 1 93.65 455 ILE B C 1
ATOM 8611 O O . ILE B 1 455 ? 13.013 -20.639 -17.216 1 93.65 455 ILE B O 1
ATOM 8615 N N . GLN B 1 456 ? 13.664 -22.568 -18.092 1 92.96 456 GLN B N 1
ATOM 8616 C CA . GLN B 1 456 ? 14.641 -22.826 -17.04 1 92.96 456 GLN B CA 1
ATOM 8617 C C . GLN B 1 456 ? 15.74 -21.767 -17.038 1 92.96 456 GLN B C 1
ATOM 8619 O O . GLN B 1 456 ? 16.191 -21.335 -15.975 1 92.96 456 GLN B O 1
ATOM 8624 N N . LYS B 1 457 ? 16.142 -21.329 -18.199 1 89.3 457 LYS B N 1
ATOM 8625 C CA . LYS B 1 457 ? 17.151 -20.28 -18.312 1 89.3 457 LYS B CA 1
ATOM 8626 C C . LYS B 1 457 ? 16.612 -18.943 -17.812 1 89.3 457 LYS B C 1
ATOM 8628 O O . LYS B 1 457 ? 17.284 -18.241 -17.053 1 89.3 457 LYS B O 1
ATOM 8633 N N . GLU B 1 458 ? 15.398 -18.683 -18.193 1 84.93 458 GLU B N 1
ATOM 8634 C CA . GLU B 1 458 ? 14.775 -17.417 -17.82 1 84.93 458 GLU B CA 1
ATOM 8635 C C . GLU B 1 458 ? 14.466 -17.372 -16.326 1 84.93 458 GLU B C 1
ATOM 8637 O O . GLU B 1 458 ? 14.531 -16.31 -15.705 1 84.93 458 GLU B O 1
ATOM 8642 N N . SER B 1 459 ? 14.103 -18.409 -15.784 1 82.19 459 SER B N 1
ATOM 8643 C CA . SER B 1 459 ? 13.686 -18.463 -14.387 1 82.19 459 SER B CA 1
ATOM 8644 C C . SER B 1 459 ? 14.864 -18.223 -13.449 1 82.19 459 SER B C 1
ATOM 8646 O O . SER B 1 459 ? 14.674 -17.883 -12.279 1 82.19 459 SER B O 1
ATOM 8648 N N . MET B 1 460 ? 16.082 -18.333 -13.943 1 82.38 460 MET B N 1
ATOM 8649 C CA . MET B 1 460 ? 17.277 -18.064 -13.147 1 82.38 460 MET B CA 1
ATOM 8650 C C . MET B 1 460 ? 17.388 -16.579 -12.819 1 82.38 460 MET B C 1
ATOM 8652 O O . MET B 1 460 ? 18.113 -16.195 -11.9 1 82.38 460 MET B O 1
ATOM 8656 N N . THR B 1 461 ? 16.574 -15.783 -13.517 1 80.26 461 THR B N 1
ATOM 8657 C CA . THR B 1 461 ? 16.617 -14.343 -13.293 1 80.26 461 THR B CA 1
ATOM 8658 C C . THR B 1 461 ? 15.716 -13.95 -12.126 1 80.26 461 THR B C 1
ATOM 8660 O O . THR B 1 461 ? 15.781 -12.82 -11.638 1 80.26 461 THR B O 1
ATOM 8663 N N . ILE B 1 462 ? 14.901 -14.886 -11.68 1 78.16 462 ILE B N 1
ATOM 8664 C CA . ILE B 1 462 ? 14.086 -14.629 -10.498 1 78.16 462 ILE B CA 1
ATOM 8665 C C . ILE B 1 462 ? 14.977 -14.583 -9.258 1 78.16 462 ILE B C 1
ATOM 8667 O O . ILE B 1 462 ? 15.609 -15.58 -8.903 1 78.16 462 ILE B O 1
ATOM 8671 N N . THR B 1 463 ? 15.039 -13.465 -8.63 1 74.31 463 THR B N 1
ATOM 8672 C CA . THR B 1 463 ? 15.987 -13.227 -7.546 1 74.31 463 THR B CA 1
ATOM 8673 C C . THR B 1 463 ? 15.581 -14 -6.294 1 74.31 463 THR B C 1
ATOM 8675 O O . THR B 1 463 ? 16.438 -14.507 -5.567 1 74.31 463 THR B O 1
ATOM 8678 N N . ASP B 1 464 ? 14.302 -14.092 -6.059 1 78.53 464 ASP B N 1
ATOM 8679 C CA . ASP B 1 464 ? 13.827 -14.855 -4.909 1 78.53 464 ASP B CA 1
ATOM 8680 C C . ASP B 1 464 ? 13.822 -16.352 -5.207 1 78.53 464 ASP B C 1
ATOM 8682 O O . ASP B 1 464 ? 13.011 -16.829 -6.003 1 78.53 464 ASP B O 1
ATOM 8686 N N . VAL B 1 465 ? 14.604 -17.088 -4.553 1 82.35 465 VAL B N 1
ATOM 8687 C CA . VAL B 1 465 ? 14.797 -18.514 -4.792 1 82.35 465 VAL B CA 1
ATOM 8688 C C . VAL B 1 465 ? 13.488 -19.261 -4.549 1 82.35 465 VAL B C 1
ATOM 8690 O O . VAL B 1 465 ? 13.176 -20.226 -5.252 1 82.35 465 VAL B O 1
ATOM 8693 N N . ARG B 1 466 ? 12.753 -18.847 -3.596 1 83.87 466 ARG B N 1
ATOM 8694 C CA . ARG B 1 466 ? 11.482 -19.502 -3.307 1 83.87 466 ARG B CA 1
ATOM 8695 C C . ARG B 1 466 ? 10.515 -19.362 -4.478 1 83.87 466 ARG B C 1
ATOM 8697 O O . ARG B 1 466 ? 9.811 -20.313 -4.826 1 83.87 466 ARG B O 1
ATOM 8704 N N . ALA B 1 467 ? 10.518 -18.206 -5.022 1 86.66 467 ALA B N 1
ATOM 8705 C CA . ALA B 1 467 ? 9.662 -17.953 -6.177 1 86.66 467 ALA B CA 1
ATOM 8706 C C . ALA B 1 467 ? 10.121 -18.759 -7.389 1 86.66 467 ALA B C 1
ATOM 8708 O O . ALA B 1 467 ? 9.298 -19.248 -8.166 1 86.66 467 ALA B O 1
ATOM 8709 N N . HIS B 1 468 ? 11.361 -18.888 -7.496 1 89.12 468 HIS B N 1
ATOM 8710 C CA . HIS B 1 468 ? 11.924 -19.669 -8.592 1 89.12 468 HIS B CA 1
ATOM 8711 C C . HIS B 1 468 ? 11.524 -21.136 -8.485 1 89.12 468 HIS B C 1
ATOM 8713 O O . HIS B 1 468 ? 11.067 -21.732 -9.464 1 89.12 468 HIS B O 1
ATOM 8719 N N . ILE B 1 469 ? 11.637 -21.662 -7.347 1 92.66 469 ILE B N 1
ATOM 8720 C CA . ILE B 1 469 ? 11.294 -23.059 -7.105 1 92.66 469 ILE B CA 1
ATOM 8721 C C . ILE B 1 469 ? 9.801 -23.272 -7.339 1 92.66 469 ILE B C 1
ATOM 8723 O O . ILE B 1 469 ? 9.4 -24.234 -7.999 1 92.66 469 ILE B O 1
ATOM 8727 N N . SER B 1 470 ? 9.063 -22.41 -6.776 1 92.34 470 SER B N 1
ATOM 8728 C CA . SER B 1 470 ? 7.616 -22.508 -6.94 1 92.34 470 SER B CA 1
ATOM 8729 C C . SER B 1 470 ? 7.222 -22.444 -8.412 1 92.34 470 SER B C 1
ATOM 8731 O O . SER B 1 470 ? 6.35 -23.193 -8.859 1 92.34 470 SER B O 1
ATOM 8733 N N . TYR B 1 471 ? 7.851 -21.63 -9.113 1 92.09 471 TYR B N 1
ATOM 8734 C CA . TYR B 1 471 ? 7.568 -21.502 -10.538 1 92.09 471 TYR B CA 1
ATOM 8735 C C . TYR B 1 471 ? 7.861 -22.805 -11.271 1 92.09 471 TYR B C 1
ATOM 8737 O O . TYR B 1 471 ? 7.089 -23.226 -12.136 1 92.09 471 TYR B O 1
ATOM 8745 N N . MET B 1 472 ? 8.879 -23.386 -10.94 1 93.73 472 MET B N 1
ATOM 8746 C CA . MET B 1 472 ? 9.254 -24.641 -11.586 1 93.73 472 MET B CA 1
ATOM 8747 C C . MET B 1 472 ? 8.293 -25.76 -11.2 1 93.73 472 MET B C 1
ATOM 8749 O O . MET B 1 472 ? 8.005 -26.644 -12.009 1 93.73 472 MET B O 1
ATOM 8753 N N . HIS B 1 473 ? 7.829 -25.697 -9.955 1 94.3 473 HIS B N 1
ATOM 8754 C CA . HIS B 1 473 ? 6.789 -26.645 -9.569 1 94.3 473 HIS B CA 1
ATOM 8755 C C . HIS B 1 473 ? 5.558 -26.505 -10.458 1 94.3 473 HIS B C 1
ATOM 8757 O O . HIS B 1 473 ? 4.978 -27.506 -10.883 1 94.3 473 HIS B O 1
ATOM 8763 N N . TRP B 1 474 ? 5.228 -25.284 -10.787 1 94.11 474 TRP B N 1
ATOM 8764 C CA . TRP B 1 474 ? 4.059 -24.99 -11.608 1 94.11 474 TRP B CA 1
ATOM 8765 C C . TRP B 1 474 ? 4.337 -25.285 -13.078 1 94.11 474 TRP B C 1
ATOM 8767 O O . TRP B 1 474 ? 3.437 -25.198 -13.917 1 94.11 474 TRP B O 1
ATOM 8777 N N . THR B 1 475 ? 5.525 -25.68 -13.409 1 93.57 475 THR B N 1
ATOM 8778 C CA . THR B 1 475 ? 5.889 -25.974 -14.79 1 93.57 475 THR B CA 1
ATOM 8779 C C . THR B 1 475 ? 6.148 -27.466 -14.976 1 93.57 475 THR B C 1
ATOM 8781 O O . THR B 1 475 ? 5.259 -28.208 -15.399 1 93.57 475 THR B O 1
ATOM 8784 N N . VAL B 1 476 ? 7.12 -28.017 -14.356 1 92.65 476 VAL B N 1
ATOM 8785 C CA . VAL B 1 476 ? 7.571 -29.369 -14.669 1 92.65 476 VAL B CA 1
ATOM 8786 C C . VAL B 1 476 ? 6.724 -30.386 -13.908 1 92.65 476 VAL B C 1
ATOM 8788 O O . VAL B 1 476 ? 6.587 -31.534 -14.338 1 92.65 476 VAL B O 1
ATOM 8791 N N . LEU B 1 477 ? 6.123 -29.929 -12.77 1 93.13 477 LEU B N 1
ATOM 8792 C CA . LEU B 1 477 ? 5.336 -30.876 -11.987 1 93.13 477 LEU B CA 1
ATOM 8793 C C . LEU B 1 477 ? 3.845 -30.688 -12.244 1 93.13 477 LEU B C 1
ATOM 8795 O O . LEU B 1 477 ? 3.017 -31.394 -11.666 1 93.13 477 LEU B O 1
ATOM 8799 N N . TYR B 1 478 ? 3.523 -29.756 -13.063 1 93.94 478 TYR B N 1
ATOM 8800 C CA . TYR B 1 478 ? 2.125 -29.406 -13.285 1 93.94 478 TYR B CA 1
ATOM 8801 C C . TYR B 1 478 ? 1.673 -29.824 -14.679 1 93.94 478 TYR B C 1
ATOM 8803 O O . TYR B 1 478 ? 0.489 -29.723 -15.011 1 93.94 478 TYR B O 1
ATOM 8811 N N . HIS B 1 479 ? 2.559 -30.399 -15.531 1 91.47 479 HIS B N 1
ATOM 8812 C CA . HIS B 1 479 ? 2.246 -30.798 -16.899 1 91.47 479 HIS B CA 1
ATOM 8813 C C . HIS B 1 479 ? 2.728 -32.217 -17.183 1 91.47 479 HIS B C 1
ATOM 8815 O O . HIS B 1 479 ? 3.7 -32.679 -16.581 1 91.47 479 HIS B O 1
ATOM 8821 N N . PRO B 1 480 ? 2.013 -32.839 -18.124 1 90.65 480 PRO B N 1
ATOM 8822 C CA . PRO B 1 480 ? 2.532 -34.142 -18.547 1 90.65 480 PRO B CA 1
ATOM 8823 C C . PRO B 1 480 ? 3.921 -34.048 -19.175 1 90.65 480 PRO B C 1
ATOM 8825 O O . PRO B 1 480 ? 4.206 -33.102 -19.913 1 90.65 480 PRO B O 1
ATOM 8828 N N . LEU B 1 481 ? 4.691 -35.036 -18.922 1 93.29 481 LEU B N 1
ATOM 8829 C CA . LEU B 1 481 ? 6.05 -35.049 -19.453 1 93.29 481 LEU B CA 1
ATOM 8830 C C . LEU B 1 481 ? 6.174 -36.043 -20.603 1 93.29 481 LEU B C 1
ATOM 8832 O O . LEU B 1 481 ? 7.255 -36.586 -20.845 1 93.29 481 LEU B O 1
ATOM 8836 N N . THR B 1 482 ? 5.132 -36.238 -21.288 1 93.15 482 THR B N 1
ATOM 8837 C CA . THR B 1 482 ? 5.085 -37.117 -22.451 1 93.15 482 THR B CA 1
ATOM 8838 C C . THR B 1 482 ? 6.158 -36.731 -23.465 1 93.15 482 THR B C 1
ATOM 8840 O O . THR B 1 482 ? 6.79 -37.599 -24.069 1 93.15 482 THR B O 1
ATOM 8843 N N . PRO B 1 483 ? 6.391 -35.423 -23.674 1 96.04 483 PRO B N 1
ATOM 8844 C CA . PRO B 1 483 ? 7.424 -35.027 -24.635 1 96.04 483 PRO B CA 1
ATOM 8845 C C . PRO B 1 483 ? 8.799 -35.597 -24.292 1 96.04 483 PRO B C 1
ATOM 8847 O O . PRO B 1 483 ? 9.546 -35.997 -25.188 1 96.04 483 PRO B O 1
ATOM 8850 N N . PHE B 1 484 ? 9.162 -35.648 -23.097 1 96.85 484 PHE B N 1
ATOM 8851 C CA . PHE B 1 484 ? 10.448 -36.202 -22.69 1 96.85 484 PHE B CA 1
ATOM 8852 C C . PHE B 1 484 ? 10.544 -37.677 -23.06 1 96.85 484 PHE B C 1
ATOM 8854 O O . PHE B 1 484 ? 11.561 -38.125 -23.593 1 96.85 484 PHE B O 1
ATOM 8861 N N . PHE B 1 485 ? 9.558 -38.453 -22.836 1 93.93 485 PHE B N 1
ATOM 8862 C CA . PHE B 1 485 ? 9.573 -39.893 -23.067 1 93.93 485 PHE B CA 1
ATOM 8863 C C . PHE B 1 485 ? 9.538 -40.202 -24.559 1 93.93 485 PHE B C 1
ATOM 8865 O O . PHE B 1 485 ? 10.132 -41.184 -25.009 1 93.93 485 PHE B O 1
ATOM 8872 N N . VAL B 1 486 ? 8.8 -39.363 -25.245 1 94.07 486 VAL B N 1
ATOM 8873 C CA . VAL B 1 486 ? 8.788 -39.514 -26.697 1 94.07 486 VAL B CA 1
ATOM 8874 C C . VAL B 1 486 ? 10.205 -39.356 -27.244 1 94.07 486 VAL B C 1
ATOM 8876 O O . VAL B 1 486 ? 10.654 -40.159 -28.065 1 94.07 486 VAL B O 1
ATOM 8879 N N . LEU B 1 487 ? 10.879 -38.34 -26.795 1 96.04 487 LEU B N 1
ATOM 8880 C CA . LEU B 1 487 ? 12.232 -38.094 -27.281 1 96.04 487 LEU B CA 1
ATOM 8881 C C . LEU B 1 487 ? 13.191 -39.173 -26.789 1 96.04 487 LEU B C 1
ATOM 8883 O O . LEU B 1 487 ? 14.113 -39.565 -27.508 1 96.04 487 LEU B O 1
ATOM 8887 N N . PHE B 1 488 ? 13.024 -39.626 -25.638 1 94.77 488 PHE B N 1
ATOM 8888 C CA . PHE B 1 488 ? 13.831 -40.722 -25.116 1 94.77 488 PHE B CA 1
ATOM 8889 C C . PHE B 1 488 ? 13.71 -41.954 -26.005 1 94.77 488 PHE B C 1
ATOM 8891 O O . PHE B 1 488 ? 14.719 -42.549 -26.39 1 94.77 488 PHE B O 1
ATOM 8898 N N . CYS B 1 489 ? 12.501 -42.33 -26.29 1 90.96 489 CYS B N 1
ATOM 8899 C CA . CYS B 1 489 ? 12.275 -43.504 -27.126 1 90.96 489 CYS B CA 1
ATOM 8900 C C . CYS B 1 489 ? 12.856 -43.3 -28.52 1 90.96 489 CYS B C 1
ATOM 8902 O O . CYS B 1 489 ? 13.33 -44.251 -29.145 1 90.96 489 CYS B O 1
ATOM 8904 N N . ASN B 1 490 ? 12.745 -42.085 -28.993 1 91.75 490 ASN B N 1
ATOM 8905 C CA . ASN B 1 490 ? 13.354 -41.797 -30.287 1 91.75 490 ASN B CA 1
ATOM 8906 C C . ASN B 1 490 ? 14.869 -41.978 -30.246 1 91.75 490 ASN B C 1
ATOM 8908 O O . ASN B 1 490 ? 15.469 -42.441 -31.218 1 91.75 490 ASN B O 1
ATOM 8912 N N . ILE B 1 491 ? 15.477 -41.579 -29.186 1 93.68 491 ILE B N 1
ATOM 8913 C CA . ILE B 1 491 ? 16.914 -41.769 -29.021 1 93.68 491 ILE B CA 1
ATOM 8914 C C . ILE B 1 491 ? 17.239 -43.261 -29.007 1 93.68 491 ILE B C 1
ATOM 8916 O O . ILE B 1 491 ? 18.209 -43.697 -29.631 1 93.68 491 ILE B O 1
ATOM 8920 N N . VAL B 1 492 ? 16.442 -44.056 -28.326 1 90.83 492 VAL B N 1
ATOM 8921 C CA . VAL B 1 492 ? 16.66 -45.496 -28.239 1 90.83 492 VAL B CA 1
ATOM 8922 C C . VAL B 1 492 ? 16.515 -46.125 -29.623 1 90.83 492 VAL B C 1
ATOM 8924 O O . VAL B 1 492 ? 17.325 -46.968 -30.016 1 90.83 492 VAL B O 1
ATOM 8927 N N . ALA B 1 493 ? 15.515 -45.651 -30.327 1 86.95 493 ALA B N 1
ATOM 8928 C CA . ALA B 1 493 ? 15.219 -46.244 -31.628 1 86.95 493 ALA B CA 1
ATOM 8929 C C . ALA B 1 493 ? 16.215 -45.776 -32.685 1 86.95 493 ALA B C 1
ATOM 8931 O O . ALA B 1 493 ? 16.609 -46.549 -33.562 1 86.95 493 ALA B O 1
ATOM 8932 N N . SER B 1 494 ? 16.649 -44.477 -32.646 1 88.63 494 SER B N 1
ATOM 8933 C CA . SER B 1 494 ? 17.391 -43.919 -33.772 1 88.63 494 SER B CA 1
ATOM 8934 C C . SER B 1 494 ? 18.771 -43.435 -33.34 1 88.63 494 SER B C 1
ATOM 8936 O O . SER B 1 494 ? 19.571 -43.001 -34.171 1 88.63 494 SER B O 1
ATOM 8938 N N . SER B 1 495 ? 19.123 -43.414 -32.09 1 90.98 495 SER B N 1
ATOM 8939 C CA . SER B 1 495 ? 20.371 -42.872 -31.562 1 90.98 495 SER B CA 1
ATOM 8940 C C . SER B 1 495 ? 20.566 -41.42 -31.983 1 90.98 495 SER B C 1
ATOM 8942 O O . SER B 1 495 ? 21.68 -41.007 -32.311 1 90.98 495 SER B O 1
ATOM 8944 N N . ASN B 1 496 ? 19.444 -40.696 -32.055 1 92.44 496 ASN B N 1
ATOM 8945 C CA . ASN B 1 496 ? 19.494 -39.298 -32.468 1 92.44 496 ASN B CA 1
ATOM 8946 C C . ASN B 1 496 ? 20.31 -38.454 -31.492 1 92.44 496 ASN B C 1
ATOM 8948 O O . ASN B 1 496 ? 19.916 -38.279 -30.337 1 92.44 496 ASN B O 1
ATOM 8952 N N . GLU B 1 497 ? 21.335 -37.724 -31.883 1 94.31 497 GLU B N 1
ATOM 8953 C CA . GLU B 1 497 ? 22.268 -36.988 -31.035 1 94.31 497 GLU B CA 1
ATOM 8954 C C . GLU B 1 497 ? 21.667 -35.663 -30.575 1 94.31 497 GLU B C 1
ATOM 8956 O O . GLU B 1 497 ? 21.906 -35.225 -29.447 1 94.31 497 GLU B O 1
ATOM 8961 N N . SER B 1 498 ? 20.972 -35.002 -31.499 1 95.54 498 SER B N 1
ATOM 8962 C CA . SER B 1 498 ? 20.388 -33.707 -31.164 1 95.54 498 SER B CA 1
ATOM 8963 C C . SER B 1 498 ? 19.362 -33.836 -30.044 1 95.54 498 SER B C 1
ATOM 8965 O O . SER B 1 498 ? 19.313 -32.999 -29.14 1 95.54 498 SER B O 1
ATOM 8967 N N . ASP B 1 499 ? 18.536 -34.857 -30.129 1 96.49 499 ASP B N 1
ATOM 8968 C CA . ASP B 1 499 ? 17.56 -35.111 -29.073 1 96.49 499 ASP B CA 1
ATOM 8969 C C . ASP B 1 499 ? 18.252 -35.436 -27.752 1 96.49 499 ASP B C 1
ATOM 8971 O O . ASP B 1 499 ? 17.8 -35.01 -26.687 1 96.49 499 ASP B O 1
ATOM 8975 N N . PHE B 1 500 ? 19.297 -36.21 -27.81 1 96.88 500 PHE B N 1
ATOM 8976 C CA . PHE B 1 500 ? 20.054 -36.567 -26.617 1 96.88 500 PHE B CA 1
ATOM 8977 C C . PHE B 1 500 ? 20.647 -35.326 -25.96 1 96.88 500 PHE B C 1
ATOM 8979 O O . PHE B 1 500 ? 20.582 -35.173 -24.738 1 96.88 500 PHE B O 1
ATOM 8986 N N . GLU B 1 501 ? 21.172 -34.449 -26.775 1 97.02 501 GLU B N 1
ATOM 8987 C CA . GLU B 1 501 ? 21.745 -33.211 -26.254 1 97.02 501 GLU B CA 1
ATOM 8988 C C . GLU B 1 501 ? 20.671 -32.328 -25.625 1 97.02 501 GLU B C 1
ATOM 8990 O O . GLU B 1 501 ? 20.902 -31.707 -24.585 1 97.02 501 GLU B O 1
ATOM 8995 N N . LEU B 1 502 ? 19.585 -32.205 -26.251 1 97.68 502 LEU B N 1
ATOM 8996 C CA . LEU B 1 502 ? 18.473 -31.404 -25.752 1 97.68 502 LEU B CA 1
ATOM 8997 C C . LEU B 1 502 ? 18.014 -31.903 -24.386 1 97.68 502 LEU B C 1
ATOM 8999 O O . LEU B 1 502 ? 17.884 -31.118 -23.444 1 97.68 502 LEU B O 1
ATOM 9003 N N . LEU B 1 503 ? 17.793 -33.226 -24.232 1 97.66 503 LEU B N 1
ATOM 9004 C CA . LEU B 1 503 ? 17.33 -33.802 -22.975 1 97.66 503 LEU B CA 1
ATOM 9005 C C . LEU B 1 503 ? 18.398 -33.676 -21.893 1 97.66 503 LEU B C 1
ATOM 9007 O O . LEU B 1 503 ? 18.078 -33.491 -20.717 1 97.66 503 LEU B O 1
ATOM 9011 N N . THR B 1 504 ? 19.657 -33.783 -22.303 1 96.93 504 THR B N 1
ATOM 9012 C CA . THR B 1 504 ? 20.754 -33.619 -21.356 1 96.93 504 THR B CA 1
ATOM 9013 C C . THR B 1 504 ? 20.773 -32.202 -20.791 1 96.93 504 THR B C 1
ATOM 9015 O O . THR B 1 504 ? 20.957 -32.011 -19.587 1 96.93 504 THR B O 1
ATOM 9018 N N . THR B 1 505 ? 20.557 -31.285 -21.668 1 96.92 505 THR B N 1
ATOM 9019 C CA . THR B 1 505 ? 20.551 -29.89 -21.245 1 96.92 505 THR B CA 1
ATOM 9020 C C . THR B 1 505 ? 19.38 -29.614 -20.306 1 96.92 505 THR B C 1
ATOM 9022 O O . THR B 1 505 ? 19.553 -28.996 -19.254 1 96.92 505 THR B O 1
ATOM 9025 N N . VAL B 1 506 ? 18.215 -30.012 -20.649 1 96.83 506 VAL B N 1
ATOM 9026 C CA . VAL B 1 506 ? 17.02 -29.825 -19.833 1 96.83 506 VAL B CA 1
ATOM 9027 C C . VAL B 1 506 ? 17.229 -30.453 -18.457 1 96.83 506 VAL B C 1
ATOM 9029 O O . VAL B 1 506 ? 16.85 -29.871 -17.438 1 96.83 506 VAL B O 1
ATOM 9032 N N . THR B 1 507 ? 17.807 -31.61 -18.409 1 96.57 507 THR B N 1
ATOM 9033 C CA . THR B 1 507 ? 18.041 -32.33 -17.162 1 96.57 507 THR B CA 1
ATOM 9034 C C . THR B 1 507 ? 19.079 -31.609 -16.307 1 96.57 507 THR B C 1
ATOM 9036 O O . THR B 1 507 ? 18.904 -31.468 -15.095 1 96.57 507 THR B O 1
ATOM 9039 N N . SER B 1 508 ? 20.124 -31.084 -16.909 1 95.28 508 SER B N 1
ATOM 9040 C CA . SER B 1 508 ? 21.211 -30.426 -16.191 1 95.28 508 SER B CA 1
ATOM 9041 C C . SER B 1 508 ? 20.758 -29.092 -15.607 1 95.28 508 SER B C 1
ATOM 9043 O O . SER B 1 508 ? 21.243 -28.673 -14.554 1 95.28 508 SER B O 1
ATOM 9045 N N . GLN B 1 509 ? 19.875 -28.47 -16.216 1 93.95 509 GLN B N 1
ATOM 9046 C CA . GLN B 1 509 ? 19.407 -27.16 -15.776 1 93.95 509 GLN B CA 1
ATOM 9047 C C . GLN B 1 509 ? 18.549 -27.277 -14.519 1 93.95 509 GLN B C 1
ATOM 9049 O O . GLN B 1 509 ? 18.247 -26.272 -13.871 1 93.95 509 GLN B O 1
ATOM 9054 N N . LEU B 1 510 ? 18.186 -28.465 -14.109 1 93.51 510 LEU B N 1
ATOM 9055 C CA . LEU B 1 510 ? 17.448 -28.689 -12.871 1 93.51 510 LEU B CA 1
ATOM 9056 C C . LEU B 1 510 ? 18.401 -28.856 -11.692 1 93.51 510 LEU B C 1
ATOM 9058 O O . LEU B 1 510 ? 17.966 -28.904 -10.539 1 93.51 510 LEU B O 1
ATOM 9062 N N . ASP B 1 511 ? 19.714 -28.861 -11.874 1 90.61 511 ASP B N 1
ATOM 9063 C CA . ASP B 1 511 ? 20.71 -29.159 -10.85 1 90.61 511 ASP B CA 1
ATOM 9064 C C . ASP B 1 511 ? 20.594 -28.193 -9.673 1 90.61 511 ASP B C 1
ATOM 9066 O O . ASP B 1 511 ? 20.57 -28.617 -8.516 1 90.61 511 ASP B O 1
ATOM 9070 N N . GLY B 1 512 ? 20.525 -26.954 -9.929 1 86.93 512 GLY B N 1
ATOM 9071 C CA . GLY B 1 512 ? 20.439 -25.972 -8.861 1 86.93 512 GLY B CA 1
ATOM 9072 C C . GLY B 1 512 ? 19.166 -26.088 -8.043 1 86.93 512 GLY B C 1
ATOM 9073 O O . GLY B 1 512 ? 19.172 -25.836 -6.837 1 86.93 512 GLY B O 1
ATOM 9074 N N . LEU B 1 513 ? 18.112 -26.547 -8.584 1 90.85 513 LEU B N 1
ATOM 9075 C CA . LEU B 1 513 ? 16.806 -26.645 -7.942 1 90.85 513 LEU B CA 1
ATOM 9076 C C . LEU B 1 513 ? 16.657 -27.975 -7.211 1 90.85 513 LEU B C 1
ATOM 9078 O O . LEU B 1 513 ? 15.938 -28.064 -6.214 1 90.85 513 LEU B O 1
ATOM 9082 N N . ALA B 1 514 ? 17.32 -29.007 -7.723 1 91.67 514 ALA B N 1
ATOM 9083 C CA . ALA B 1 514 ? 17.214 -30.353 -7.167 1 91.67 514 ALA B CA 1
ATOM 9084 C C . ALA B 1 514 ? 17.713 -30.392 -5.725 1 91.67 514 ALA B C 1
ATOM 9086 O O . ALA B 1 514 ? 17.216 -31.174 -4.911 1 91.67 514 ALA B O 1
ATOM 9087 N N . ASP B 1 515 ? 18.541 -29.492 -5.341 1 90.18 515 ASP B N 1
ATOM 9088 C CA . ASP B 1 515 ? 19.072 -29.433 -3.983 1 90.18 515 ASP B CA 1
ATOM 9089 C C . ASP B 1 515 ? 18.075 -28.776 -3.031 1 90.18 515 ASP B C 1
ATOM 9091 O O . ASP B 1 515 ? 18.126 -28.998 -1.82 1 90.18 515 ASP B O 1
ATOM 9095 N N . LEU B 1 516 ? 17.169 -28.092 -3.665 1 90.78 516 LEU B N 1
ATOM 9096 C CA . LEU B 1 516 ? 16.29 -27.264 -2.846 1 90.78 516 LEU B CA 1
ATOM 9097 C C . LEU B 1 516 ? 14.875 -27.833 -2.822 1 90.78 516 LEU B C 1
ATOM 9099 O O . LEU B 1 516 ? 14.07 -27.47 -1.962 1 90.78 516 LEU B O 1
ATOM 9103 N N . SER B 1 517 ? 14.566 -28.712 -3.759 1 93.37 517 SER B N 1
ATOM 9104 C CA . SER B 1 517 ? 13.229 -29.284 -3.88 1 93.37 517 SER B CA 1
ATOM 9105 C C . SER B 1 517 ? 13.29 -30.794 -4.081 1 93.37 517 SER B C 1
ATOM 9107 O O . SER B 1 517 ? 13.725 -31.269 -5.131 1 93.37 517 SER B O 1
ATOM 9109 N N . PRO B 1 518 ? 12.817 -31.526 -3.149 1 90.93 518 PRO B N 1
ATOM 9110 C CA . PRO B 1 518 ? 12.833 -32.985 -3.272 1 90.93 518 PRO B CA 1
ATOM 9111 C C . PRO B 1 518 ? 12.037 -33.484 -4.477 1 90.93 518 PRO B C 1
ATOM 9113 O O . PRO B 1 518 ? 12.5 -34.365 -5.205 1 90.93 518 PRO B O 1
ATOM 9116 N N . PRO B 1 519 ? 10.896 -32.899 -4.71 1 91 519 PRO B N 1
ATOM 9117 C CA . PRO B 1 519 ? 10.177 -33.382 -5.892 1 91 519 PRO B CA 1
ATOM 9118 C C . PRO B 1 519 ? 10.942 -33.134 -7.19 1 91 519 PRO B C 1
ATOM 9120 O O . PRO B 1 519 ? 10.892 -33.956 -8.108 1 91 519 PRO B O 1
ATOM 9123 N N . ILE B 1 520 ? 11.599 -32.084 -7.331 1 93.4 520 ILE B N 1
ATOM 9124 C CA . ILE B 1 520 ? 12.395 -31.802 -8.52 1 93.4 520 ILE B CA 1
ATOM 9125 C C . ILE B 1 520 ? 13.59 -32.752 -8.579 1 93.4 520 ILE B C 1
ATOM 9127 O O . ILE B 1 520 ? 13.991 -33.19 -9.659 1 93.4 520 ILE B O 1
ATOM 9131 N N . ALA B 1 521 ? 14.158 -33.057 -7.444 1 93.14 521 ALA B N 1
ATOM 9132 C CA . ALA B 1 521 ? 15.273 -33.998 -7.382 1 93.14 521 ALA B CA 1
ATOM 9133 C C . ALA B 1 521 ? 14.858 -35.376 -7.89 1 93.14 521 ALA B C 1
ATOM 9135 O O . ALA B 1 521 ? 15.621 -36.041 -8.594 1 93.14 521 ALA B O 1
ATOM 9136 N N . LYS B 1 522 ? 13.721 -35.798 -7.5 1 89.89 522 LYS B N 1
ATOM 9137 C CA . LYS B 1 522 ? 13.208 -37.09 -7.946 1 89.89 522 LYS B CA 1
ATOM 9138 C C . LYS B 1 522 ? 13.02 -37.113 -9.461 1 89.89 522 LYS B C 1
ATOM 9140 O O . LYS B 1 522 ? 13.355 -38.101 -10.118 1 89.89 522 LYS B O 1
ATOM 9145 N N . LEU B 1 523 ? 12.46 -36.076 -9.946 1 92.45 523 LEU B N 1
ATOM 9146 C CA . LEU B 1 523 ? 12.261 -35.959 -11.387 1 92.45 523 LEU B CA 1
ATOM 9147 C C . LEU B 1 523 ? 13.597 -35.974 -12.122 1 92.45 523 LEU B C 1
ATOM 9149 O O . LEU B 1 523 ? 13.737 -36.641 -13.15 1 92.45 523 LEU B O 1
ATOM 9153 N N . GLN B 1 524 ? 14.511 -35.233 -11.591 1 94.14 524 GLN B N 1
ATOM 9154 C CA . GLN B 1 524 ? 15.822 -35.168 -12.229 1 94.14 524 GLN B CA 1
ATOM 9155 C C . GLN B 1 524 ? 16.506 -36.532 -12.222 1 94.14 524 GLN B C 1
ATOM 9157 O O . GLN B 1 524 ? 17.19 -36.894 -13.181 1 94.14 524 GLN B O 1
ATOM 9162 N N . THR B 1 525 ? 16.376 -37.251 -11.17 1 92.23 525 THR B N 1
ATOM 9163 C CA . THR B 1 525 ? 16.949 -38.59 -11.083 1 92.23 525 THR B CA 1
ATOM 9164 C C . THR B 1 525 ? 16.362 -39.5 -12.158 1 92.23 525 THR B C 1
ATOM 9166 O O . THR B 1 525 ? 17.084 -40.284 -12.778 1 92.23 525 THR B O 1
ATOM 9169 N N . LEU B 1 526 ? 15.092 -39.41 -12.326 1 92.46 526 LEU B N 1
ATOM 9170 C CA . LEU B 1 526 ? 14.434 -40.168 -13.385 1 92.46 526 LEU B CA 1
ATOM 9171 C C . LEU B 1 526 ? 15.023 -39.821 -14.748 1 92.46 526 LEU B C 1
ATOM 9173 O O . LEU B 1 526 ? 15.367 -40.714 -15.526 1 92.46 526 LEU B O 1
ATOM 9177 N N . PHE B 1 527 ? 15.181 -38.558 -15.049 1 94.92 527 PHE B N 1
ATOM 9178 C CA . PHE B 1 527 ? 15.724 -38.089 -16.319 1 94.92 527 PHE B CA 1
ATOM 9179 C C . PHE B 1 527 ? 17.157 -38.571 -16.506 1 94.92 527 PHE B C 1
ATOM 9181 O O . PHE B 1 527 ? 17.518 -39.06 -17.579 1 94.92 527 PHE B O 1
ATOM 9188 N N . LYS B 1 528 ? 17.911 -38.456 -15.473 1 94.02 528 LYS B N 1
ATOM 9189 C CA . LYS B 1 528 ? 19.314 -38.858 -15.534 1 94.02 528 LYS B CA 1
ATOM 9190 C C . LYS B 1 528 ? 19.446 -40.355 -15.796 1 94.02 528 LYS B C 1
ATOM 9192 O O . LYS B 1 528 ? 20.332 -40.785 -16.537 1 94.02 528 LYS B O 1
ATOM 9197 N N . SER B 1 529 ? 18.646 -41.087 -15.168 1 91.92 529 SER B N 1
ATOM 9198 C CA . SER B 1 529 ? 18.686 -42.534 -15.352 1 91.92 529 SER B CA 1
ATOM 9199 C C . SER B 1 529 ? 18.366 -42.917 -16.793 1 91.92 529 SER B C 1
ATOM 9201 O O . SER B 1 529 ? 19.023 -43.785 -17.371 1 91.92 529 SER B O 1
ATOM 9203 N N . PHE B 1 530 ? 17.41 -42.322 -17.321 1 93.55 530 PHE B N 1
ATOM 9204 C CA . PHE B 1 530 ? 17.041 -42.602 -18.704 1 93.55 530 PHE B CA 1
ATOM 9205 C C . PHE B 1 530 ? 18.156 -42.185 -19.656 1 93.55 530 PHE B C 1
ATOM 9207 O O . PHE B 1 530 ? 18.474 -42.908 -20.603 1 93.55 530 PHE B O 1
ATOM 9214 N N . LEU B 1 531 ? 18.73 -41.081 -19.368 1 94.45 531 LEU B N 1
ATOM 9215 C CA . LEU B 1 531 ? 19.815 -40.592 -20.211 1 94.45 531 LEU B CA 1
ATOM 9216 C C . LEU B 1 531 ? 21.038 -41.496 -20.101 1 94.45 531 LEU B C 1
ATOM 9218 O O . LEU B 1 531 ? 21.748 -41.71 -21.086 1 94.45 531 LEU B O 1
ATOM 9222 N N . GLY B 1 532 ? 21.207 -41.986 -18.917 1 92.42 532 GLY B N 1
ATOM 9223 C CA . GLY B 1 532 ? 22.304 -42.919 -18.717 1 92.42 532 GLY B CA 1
ATOM 9224 C C . GLY B 1 532 ? 22.175 -44.179 -19.553 1 92.42 532 GLY B C 1
ATOM 9225 O O . GLY B 1 532 ? 23.177 -44.726 -20.019 1 92.42 532 GLY B O 1
ATOM 9226 N N . LEU B 1 533 ? 20.975 -44.616 -19.765 1 90.54 533 LEU B N 1
ATOM 9227 C CA . LEU B 1 533 ? 20.714 -45.806 -20.567 1 90.54 533 LEU B CA 1
ATOM 9228 C C . LEU B 1 533 ? 20.982 -45.536 -22.044 1 90.54 533 LEU B C 1
ATOM 9230 O O . LEU B 1 533 ? 21.238 -46.465 -22.813 1 90.54 533 LEU B O 1
ATOM 9234 N N . CYS B 1 534 ? 20.91 -44.276 -22.446 1 90.28 534 CYS B N 1
ATOM 9235 C CA . CYS B 1 534 ? 21.038 -43.904 -23.851 1 90.28 534 CYS B CA 1
ATOM 9236 C C . CYS B 1 534 ? 22.486 -43.58 -24.2 1 90.28 534 CYS B C 1
ATOM 9238 O O . CYS B 1 534 ? 22.845 -43.511 -25.376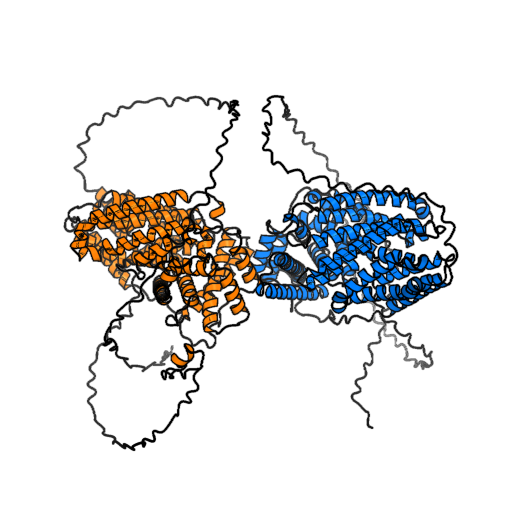 1 90.28 534 CYS B O 1
ATOM 9240 N N . GLU B 1 535 ? 23.337 -43.394 -23.282 1 88.51 535 GLU B N 1
ATOM 9241 C CA . GLU B 1 535 ? 24.712 -42.966 -23.527 1 88.51 535 GLU B CA 1
ATOM 9242 C C . GLU B 1 535 ? 25.451 -43.966 -24.412 1 88.51 535 GLU B C 1
ATOM 9244 O O . GLU B 1 535 ? 26.163 -43.574 -25.339 1 88.51 535 GLU B O 1
ATOM 9249 N N . GLY B 1 536 ? 25.267 -45.298 -24.135 1 82.92 536 GLY B N 1
ATOM 9250 C CA . GLY B 1 536 ? 25.944 -46.321 -24.917 1 82.92 536 GLY B CA 1
ATOM 9251 C C . GLY B 1 536 ? 25.414 -46.438 -26.333 1 82.92 536 GLY B C 1
ATOM 9252 O O . GLY B 1 536 ? 26.151 -46.81 -27.249 1 82.92 536 GLY B O 1
ATOM 9253 N N . LEU B 1 537 ? 24.152 -46.063 -26.48 1 85.61 537 LEU B N 1
ATOM 9254 C CA . LEU B 1 537 ? 23.528 -46.148 -27.796 1 85.61 537 LEU B CA 1
ATOM 9255 C C . LEU B 1 537 ? 24.005 -45.015 -28.698 1 85.61 537 LEU B C 1
ATOM 9257 O O . LEU B 1 537 ? 24.179 -45.206 -29.904 1 85.61 537 LEU B O 1
ATOM 9261 N N . VAL B 1 538 ? 24.198 -43.913 -28.186 1 84.26 538 VAL B N 1
ATOM 9262 C CA . VAL B 1 538 ? 24.556 -42.731 -28.963 1 84.26 538 VAL B CA 1
ATOM 9263 C C . VAL B 1 538 ? 26.066 -42.697 -29.187 1 84.26 538 VAL B C 1
ATOM 9265 O O . VAL B 1 538 ? 26.53 -42.358 -30.278 1 84.26 538 VAL B O 1
ATOM 9268 N N . THR B 1 539 ? 26.877 -43.172 -28.221 1 74.54 539 THR B N 1
ATOM 9269 C CA . THR B 1 539 ? 28.327 -43.177 -28.377 1 74.54 539 THR B CA 1
ATOM 9270 C C . THR B 1 539 ? 28.783 -44.408 -29.156 1 74.54 539 THR B C 1
ATOM 9272 O O . THR B 1 539 ? 29.775 -44.355 -29.885 1 74.54 539 THR B O 1
ATOM 9275 N N . GLY B 1 540 ? 28.203 -45.766 -29.115 1 61.18 540 GLY B N 1
ATOM 9276 C CA . GLY B 1 540 ? 28.581 -46.973 -29.833 1 61.18 540 GLY B CA 1
ATOM 9277 C C . GLY B 1 540 ? 28.269 -46.908 -31.316 1 61.18 540 GLY B C 1
ATOM 9278 O O . GLY B 1 540 ? 28.952 -47.537 -32.128 1 61.18 540 GLY B O 1
ATOM 9279 N N . THR B 1 541 ? 27.106 -46.534 -31.845 1 51.39 541 THR B N 1
ATOM 9280 C CA . THR B 1 541 ? 26.857 -46.421 -33.278 1 51.39 541 THR B CA 1
ATOM 9281 C C . THR B 1 541 ? 27.968 -45.628 -33.959 1 51.39 541 THR B C 1
ATOM 9283 O O . THR B 1 541 ? 27.981 -45.494 -35.185 1 51.39 541 THR B O 1
ATOM 9286 N N . LYS B 1 542 ? 28.591 -45.107 -33.242 1 50 542 LYS B N 1
ATOM 9287 C CA . LYS B 1 542 ? 29.714 -44.516 -33.963 1 50 542 LYS B CA 1
ATOM 9288 C C . LYS B 1 542 ? 30.663 -45.594 -34.48 1 50 542 LYS B C 1
ATOM 9290 O O . LYS B 1 542 ? 31.382 -45.378 -35.458 1 50 542 LYS B O 1
ATOM 9295 N N . GLU B 1 543 ? 30.897 -46.807 -34.045 1 40.55 543 GLU B N 1
ATOM 9296 C CA . GLU B 1 543 ? 31.951 -47.719 -34.481 1 40.55 543 GLU B CA 1
ATOM 9297 C C . GLU B 1 543 ? 31.45 -48.658 -35.575 1 40.55 543 GLU B C 1
ATOM 9299 O O . GLU B 1 543 ? 32.236 -49.142 -36.393 1 40.55 543 GLU B O 1
ATOM 9304 N N . THR B 1 544 ? 30.306 -49.496 -35.615 1 37.51 544 THR B N 1
ATOM 9305 C CA . THR B 1 544 ? 30.083 -50.612 -36.527 1 37.51 544 THR B CA 1
ATOM 9306 C C . THR B 1 544 ? 29.62 -50.11 -37.892 1 37.51 544 THR B C 1
ATOM 9308 O O . THR B 1 544 ? 29.367 -50.906 -38.799 1 37.51 544 THR B O 1
ATOM 9311 N N . SER B 1 545 ? 28.83 -49.208 -38.182 1 34.19 545 SER B N 1
ATOM 9312 C CA . SER B 1 545 ? 28.298 -49.034 -39.529 1 34.19 545 SER B CA 1
ATOM 9313 C C . SER B 1 545 ? 29.402 -48.67 -40.516 1 34.19 545 SER B C 1
ATOM 9315 O O . SER B 1 545 ? 29.889 -47.538 -40.521 1 34.19 545 SER B O 1
ATOM 9317 N N . PRO B 1 546 ? 30.232 -49.608 -41.002 1 32.35 546 PRO B N 1
ATOM 9318 C CA . PRO B 1 546 ? 31.115 -49.335 -42.138 1 32.35 546 PRO B CA 1
ATOM 9319 C C . PRO B 1 546 ? 30.354 -48.88 -43.381 1 32.35 546 PRO B C 1
ATOM 9321 O O . PRO B 1 546 ? 30.923 -48.211 -44.247 1 32.35 546 PRO B O 1
ATOM 9324 N N . TYR B 1 547 ? 29.474 -49.923 -43.983 1 28.25 547 TYR B N 1
ATOM 9325 C CA . TYR B 1 547 ? 29.154 -50.051 -45.401 1 28.25 547 TYR B CA 1
ATOM 9326 C C . TYR B 1 547 ? 28.462 -48.796 -45.919 1 28.25 547 TYR B C 1
ATOM 9328 O O . TYR B 1 547 ? 28.551 -48.477 -47.107 1 28.25 547 TYR B O 1
ATOM 9336 N N . ALA B 1 548 ? 27.291 -48.467 -45.373 1 26.77 548 ALA B N 1
ATOM 9337 C CA . ALA B 1 548 ? 26.451 -47.66 -46.254 1 26.77 548 ALA B CA 1
ATOM 9338 C C . ALA B 1 548 ? 27.13 -46.338 -46.601 1 26.77 548 ALA B C 1
ATOM 9340 O O . ALA B 1 548 ? 26.902 -45.323 -45.937 1 26.77 548 ALA B O 1
ATOM 9341 N N . ALA B 1 549 ? 28.465 -46.331 -46.715 1 24.89 549 ALA B N 1
ATOM 9342 C CA . ALA B 1 549 ? 29.026 -45.018 -47.025 1 24.89 549 ALA B CA 1
ATOM 9343 C C . ALA B 1 549 ? 28.505 -44.501 -48.363 1 24.89 549 ALA B C 1
ATOM 9345 O O . ALA B 1 549 ? 28.349 -43.292 -48.55 1 24.89 549 ALA B O 1
ATOM 9346 N N . GLN B 1 550 ? 28.59 -45.323 -49.451 1 23.58 550 GLN B N 1
ATOM 9347 C CA . GLN B 1 550 ? 29.042 -44.844 -50.753 1 23.58 550 GLN B CA 1
ATOM 9348 C C . GLN B 1 550 ? 27.914 -44.137 -51.5 1 23.58 550 GLN B C 1
ATOM 9350 O O . GLN B 1 550 ? 28.121 -43.617 -52.598 1 23.58 550 GLN B O 1
ATOM 9355 N N . CYS B 1 551 ? 26.669 -44.627 -51.537 1 23.31 551 CYS B N 1
ATOM 9356 C CA . CYS B 1 551 ? 25.969 -44.132 -52.718 1 23.31 551 CYS B CA 1
ATOM 9357 C C . CYS B 1 551 ? 25.897 -42.61 -52.71 1 23.31 551 CYS B C 1
ATOM 9359 O O . CYS B 1 551 ? 25.026 -42.028 -52.06 1 23.31 551 CYS B O 1
ATOM 9361 N N . MET B 1 552 ? 27.098 -41.932 -52.653 1 20.79 552 MET B N 1
ATOM 9362 C CA . MET B 1 552 ? 27.168 -40.478 -52.762 1 20.79 552 MET B CA 1
ATOM 9363 C C . MET B 1 552 ? 26.641 -40.006 -54.112 1 20.79 552 MET B C 1
ATOM 9365 O O . MET B 1 552 ? 27.13 -40.436 -55.159 1 20.79 552 MET B O 1
ATOM 9369 N N . TYR B 1 553 ? 25.34 -39.982 -54.414 1 20.81 553 TYR B N 1
ATOM 9370 C CA . TYR B 1 553 ? 25.176 -39.242 -55.661 1 20.81 553 TYR B CA 1
ATOM 9371 C C . TYR B 1 553 ? 26.052 -37.995 -55.674 1 20.81 553 TYR B C 1
ATOM 9373 O O . TYR B 1 553 ? 26.262 -37.366 -54.634 1 20.81 553 TYR B O 1
ATOM 9381 N N . PRO B 1 554 ? 27.028 -37.82 -56.631 1 21.22 554 PRO B N 1
ATOM 9382 C CA . PRO B 1 554 ? 28.036 -36.797 -56.918 1 21.22 554 PRO B CA 1
ATOM 9383 C C . PRO B 1 554 ? 27.457 -35.384 -56.925 1 21.22 554 PRO B C 1
ATOM 9385 O O . PRO B 1 554 ? 26.657 -35.045 -57.8 1 21.22 554 PRO B O 1
ATOM 9388 N N . GLN B 1 555 ? 26.673 -34.975 -55.939 1 18.12 555 GLN B N 1
ATOM 9389 C CA . GLN B 1 555 ? 26.162 -33.638 -56.223 1 18.12 555 GLN B CA 1
ATOM 9390 C C . GLN B 1 555 ? 27.299 -32.673 -56.548 1 18.12 555 GLN B C 1
ATOM 9392 O O . GLN B 1 555 ? 28.359 -32.72 -55.922 1 18.12 555 GLN B O 1
ATOM 9397 N N . GLN B 1 556 ? 27.32 -32.115 -57.836 1 18.23 556 GLN B N 1
ATOM 9398 C CA . GLN B 1 556 ? 28.118 -31.068 -58.466 1 18.23 556 GLN B CA 1
ATOM 9399 C C . GLN B 1 556 ? 28.305 -29.879 -57.528 1 18.23 556 GLN B C 1
ATOM 9401 O O . GLN B 1 556 ? 27.333 -29.361 -56.974 1 18.23 556 GLN B O 1
ATOM 9406 N N . THR B 1 557 ? 29.388 -29.761 -56.913 1 18.43 557 THR B N 1
ATOM 9407 C CA . THR B 1 557 ? 29.967 -28.728 -56.062 1 18.43 557 THR B CA 1
ATOM 9408 C C . THR B 1 557 ? 30.049 -27.398 -56.806 1 18.43 557 THR B C 1
ATOM 9410 O O . THR B 1 557 ? 30.731 -26.472 -56.361 1 18.43 557 THR B O 1
ATOM 9413 N N . THR B 1 558 ? 28.909 -26.991 -57.598 1 18.22 558 THR B N 1
ATOM 9414 C CA . THR B 1 558 ? 29.331 -25.743 -58.224 1 18.22 558 THR B CA 1
ATOM 9415 C C . THR B 1 558 ? 29.788 -24.737 -57.171 1 18.22 558 THR B C 1
ATOM 9417 O O . THR B 1 558 ? 29.098 -24.519 -56.173 1 18.22 558 THR B O 1
ATOM 9420 N N . GLY B 1 559 ? 31.042 -24.504 -57.066 1 17.18 559 GLY B N 1
ATOM 9421 C CA . GLY B 1 559 ? 31.981 -23.658 -56.347 1 17.18 559 GLY B CA 1
ATOM 9422 C C . GLY B 1 559 ? 31.659 -22.18 -56.461 1 17.18 559 GLY B C 1
ATOM 9423 O O . GLY B 1 559 ? 32.458 -21.332 -56.057 1 17.18 559 GLY B O 1
ATOM 9424 N N . GLN B 1 560 ? 30.43 -21.645 -56.955 1 17.33 560 GLN B N 1
ATOM 9425 C CA . GLN B 1 560 ? 30.743 -20.284 -57.38 1 17.33 560 GLN B CA 1
ATOM 9426 C C . GLN B 1 560 ? 31.106 -19.405 -56.186 1 17.33 560 GLN B C 1
ATOM 9428 O O . GLN B 1 560 ? 30.521 -19.538 -55.11 1 17.33 560 GLN B O 1
ATOM 9433 N N . ASP B 1 561 ? 32.202 -18.74 -56.223 1 17.17 561 ASP B N 1
ATOM 9434 C CA . ASP B 1 561 ? 33.049 -17.766 -55.543 1 17.17 561 ASP B CA 1
ATOM 9435 C C . ASP B 1 561 ? 32.303 -16.453 -55.316 1 17.17 561 ASP B C 1
ATOM 9437 O O . ASP B 1 561 ? 32.877 -15.486 -54.81 1 17.17 561 ASP B O 1
ATOM 9441 N N . ARG B 1 562 ? 30.897 -16.357 -55.54 1 17.28 562 ARG B N 1
ATOM 9442 C CA . ARG B 1 562 ? 30.734 -14.924 -55.758 1 17.28 562 ARG B CA 1
ATOM 9443 C C . ARG B 1 562 ? 31.192 -14.129 -54.54 1 17.28 562 ARG B C 1
ATOM 9445 O O . ARG B 1 562 ? 31.011 -14.567 -53.402 1 17.28 562 ARG B O 1
ATOM 9452 N N . ALA B 1 563 ? 31.842 -13.066 -54.886 1 16.55 563 ALA B N 1
ATOM 9453 C CA . ALA B 1 563 ? 32.503 -11.85 -54.419 1 16.55 563 ALA B CA 1
ATOM 9454 C C . ALA B 1 563 ? 31.552 -10.993 -53.588 1 16.55 563 ALA B C 1
ATOM 9456 O O . ALA B 1 563 ? 30.394 -10.796 -53.965 1 16.55 563 ALA B O 1
ATOM 9457 N N . VAL B 1 564 ? 31.735 -10.991 -52.298 1 18.44 564 VAL B N 1
ATOM 9458 C CA . VAL B 1 564 ? 31.117 -10.3 -51.171 1 18.44 564 VAL B CA 1
ATOM 9459 C C . VAL B 1 564 ? 31.105 -8.796 -51.43 1 18.44 564 VAL B C 1
ATOM 9461 O O . VAL B 1 564 ? 32.127 -8.124 -51.272 1 18.44 564 VAL B O 1
ATOM 9464 N N . THR B 1 565 ? 30.549 -8.465 -52.767 1 16.52 565 THR B N 1
ATOM 9465 C CA . THR B 1 565 ? 30.774 -7.039 -52.976 1 16.52 565 THR B CA 1
ATOM 9466 C C . THR B 1 565 ? 30.132 -6.221 -51.859 1 16.52 565 THR B C 1
ATOM 9468 O O . THR B 1 565 ? 29.139 -6.645 -51.265 1 16.52 565 THR B O 1
ATOM 9471 N N . SER B 1 566 ? 30.838 -5.167 -51.451 1 17.01 566 SER B N 1
ATOM 9472 C CA . SER B 1 566 ? 30.954 -4.091 -50.472 1 17.01 566 SER B CA 1
ATOM 9473 C C . SER B 1 566 ? 29.839 -3.065 -50.644 1 17.01 566 SER B C 1
ATOM 9475 O O . SER B 1 566 ? 29.941 -1.941 -50.148 1 17.01 566 SER B O 1
ATOM 9477 N N . ALA B 1 567 ? 28.501 -3.615 -50.994 1 17 567 ALA B N 1
ATOM 9478 C CA . ALA B 1 567 ? 27.782 -2.453 -51.51 1 17 567 ALA B CA 1
ATOM 9479 C C . ALA B 1 567 ? 27.557 -1.416 -50.413 1 17 567 ALA B C 1
ATOM 9481 O O . ALA B 1 567 ? 27.377 -1.769 -49.245 1 17 567 ALA B O 1
ATOM 9482 N N . PRO B 1 568 ? 27.675 -0.172 -50.838 1 17.87 568 PRO B N 1
ATOM 9483 C CA . PRO B 1 568 ? 27.768 1.124 -50.162 1 17.87 568 PRO B CA 1
ATOM 9484 C C . PRO B 1 568 ? 26.462 1.531 -49.484 1 17.87 568 PRO B C 1
ATOM 9486 O O . PRO B 1 568 ? 25.393 1.03 -49.844 1 17.87 568 PRO B O 1
ATOM 9489 N N . GLN B 1 569 ? 26.532 2.18 -48.384 1 16.7 569 GLN B N 1
ATOM 9490 C CA . GLN B 1 569 ? 25.818 2.707 -47.226 1 16.7 569 GLN B CA 1
ATOM 9491 C C . GLN B 1 569 ? 24.789 3.754 -47.644 1 16.7 569 GLN B C 1
ATOM 9493 O O . GLN B 1 569 ? 24.272 4.494 -46.804 1 16.7 569 GLN B O 1
ATOM 9498 N N . PRO B 1 570 ? 23.939 3.41 -48.835 1 17.21 570 PRO B N 1
ATOM 9499 C CA . PRO B 1 570 ? 23.435 4.738 -49.194 1 17.21 570 PRO B CA 1
ATOM 9500 C C . PRO B 1 570 ? 22.515 5.328 -48.127 1 17.21 570 PRO B C 1
ATOM 9502 O O . PRO B 1 570 ? 21.943 4.589 -47.322 1 17.21 570 PRO B O 1
ATOM 9505 N N . PRO B 1 571 ? 22.363 6.635 -48.063 1 18.57 571 PRO B N 1
ATOM 9506 C CA . PRO B 1 571 ? 21.924 7.736 -47.202 1 18.57 571 PRO B CA 1
ATOM 9507 C C . PRO B 1 571 ? 20.404 7.862 -47.135 1 18.57 571 PRO B C 1
ATOM 9509 O O . PRO B 1 571 ? 19.724 7.732 -48.156 1 18.57 571 PRO B O 1
ATOM 9512 N N . VAL B 1 572 ? 19.803 7.297 -46.091 1 18.01 572 VAL B N 1
ATOM 9513 C CA . VAL B 1 572 ? 18.389 7.153 -45.759 1 18.01 572 VAL B CA 1
ATOM 9514 C C . VAL B 1 572 ? 17.698 8.512 -45.841 1 18.01 572 VAL B C 1
ATOM 9516 O O . VAL B 1 572 ? 17.939 9.389 -45.008 1 18.01 572 VAL B O 1
ATOM 9519 N N . GLN B 1 573 ? 17.571 9.011 -47.063 1 16.23 573 GLN B N 1
ATOM 9520 C CA . GLN B 1 573 ? 16.961 10.334 -47.152 1 16.23 573 GLN B CA 1
ATOM 9521 C C . GLN B 1 573 ? 15.513 10.305 -46.669 1 16.23 573 GLN B C 1
ATOM 9523 O O . GLN B 1 573 ? 14.76 9.388 -47.002 1 16.23 573 GLN B O 1
ATOM 9528 N N . LEU B 1 574 ? 15.165 11.043 -45.587 1 16.67 574 LEU B N 1
ATOM 9529 C CA . LEU B 1 574 ? 14.105 11.437 -44.665 1 16.67 574 LEU B CA 1
ATOM 9530 C C . LEU B 1 574 ? 12.95 12.094 -45.413 1 16.67 574 LEU B C 1
ATOM 9532 O O . LEU B 1 574 ? 12.014 12.605 -44.794 1 16.67 574 LEU B O 1
ATOM 9536 N N . ALA B 1 575 ? 12.719 11.77 -46.758 1 15.7 575 ALA B N 1
ATOM 9537 C CA . ALA B 1 575 ? 11.949 12.879 -47.316 1 15.7 575 ALA B CA 1
ATOM 9538 C C . ALA B 1 575 ? 10.554 12.943 -46.701 1 15.7 575 ALA B C 1
ATOM 9540 O O . ALA B 1 575 ? 10.025 11.928 -46.242 1 15.7 575 ALA B O 1
ATOM 9541 N N . GLY B 1 576 ? 9.83 14.174 -46.625 1 16.38 576 GLY B N 1
ATOM 9542 C CA . GLY B 1 576 ? 8.932 15.171 -46.063 1 16.38 576 GLY B CA 1
ATOM 9543 C C . GLY B 1 576 ? 7.497 15.011 -46.53 1 16.38 576 GLY B C 1
ATOM 9544 O O . GLY B 1 576 ? 6.613 15.754 -46.1 1 16.38 576 GLY B O 1
ATOM 9545 N N . GLY B 1 577 ? 7.161 14.021 -47.556 1 16.13 577 GLY B N 1
ATOM 9546 C CA . GLY B 1 577 ? 6.14 14.65 -48.379 1 16.13 577 GLY B CA 1
ATOM 9547 C C . GLY B 1 577 ? 4.785 14.718 -47.701 1 16.13 577 GLY B C 1
ATOM 9548 O O . GLY B 1 577 ? 4.548 14.031 -46.705 1 16.13 577 GLY B O 1
ATOM 9549 N N . GLN B 1 578 ? 3.816 15.5 -48.232 1 16.6 578 GLN B N 1
ATOM 9550 C CA . GLN B 1 578 ? 2.748 16.487 -48.114 1 16.6 578 GLN B CA 1
ATOM 9551 C C . GLN B 1 578 ? 1.376 15.822 -48.187 1 16.6 578 GLN B C 1
ATOM 9553 O O . GLN B 1 578 ? 0.355 16.505 -48.299 1 16.6 578 GLN B O 1
ATOM 9558 N N . LEU B 1 579 ? 1.236 14.489 -47.703 1 16.24 579 LEU B N 1
ATOM 9559 C CA . LEU B 1 579 ? 0.023 14.003 -48.35 1 16.24 579 LEU B CA 1
ATOM 9560 C C . LEU B 1 579 ? -1.203 14.755 -47.844 1 16.24 579 LEU B C 1
ATOM 9562 O O . LEU B 1 579 ? -1.39 14.903 -46.634 1 16.24 579 LEU B O 1
ATOM 9566 N N . GLN B 1 580 ? -1.83 15.438 -48.698 1 16.03 580 GLN B N 1
ATOM 9567 C CA . GLN B 1 580 ? -2.907 16.421 -48.759 1 16.03 580 GLN B CA 1
ATOM 9568 C C . GLN B 1 580 ? -4.269 15.756 -48.585 1 16.03 580 GLN B C 1
ATOM 9570 O O . GLN B 1 580 ? -4.812 15.183 -49.532 1 16.03 580 GLN B O 1
ATOM 9575 N N . LEU B 1 581 ? -4.384 14.923 -47.595 1 15.94 581 LEU B N 1
ATOM 9576 C CA . LEU B 1 581 ? -5.647 14.199 -47.687 1 15.94 581 LEU B CA 1
ATOM 9577 C C . LEU B 1 581 ? -6.83 15.16 -47.635 1 15.94 581 LEU B C 1
ATOM 9579 O O . LEU B 1 581 ? -6.902 16.016 -46.75 1 15.94 581 LEU B O 1
ATOM 9583 N N . PRO B 1 582 ? -7.599 15.092 -48.659 1 16.52 582 PRO B N 1
ATOM 9584 C CA . PRO B 1 582 ? -8.688 16.004 -49.015 1 16.52 582 PRO B CA 1
ATOM 9585 C C . PRO B 1 582 ? -9.895 15.87 -48.088 1 16.52 582 PRO B C 1
ATOM 9587 O O . PRO B 1 582 ? -10.083 14.825 -47.461 1 16.52 582 PRO B O 1
ATOM 9590 N N . THR B 1 583 ? -10.647 16.994 -47.784 1 16.73 583 THR B N 1
ATOM 9591 C CA . THR B 1 583 ? -11.588 17.645 -46.879 1 16.73 583 THR B CA 1
ATOM 9592 C C . THR B 1 583 ? -13.008 17.146 -47.125 1 16.73 583 THR B C 1
ATOM 9594 O O . THR B 1 583 ? -13.942 17.544 -46.424 1 16.73 583 THR B O 1
ATOM 9597 N N . ASN B 1 584 ? -13.278 16.2 -48.14 1 15.8 584 ASN B N 1
ATOM 9598 C CA . ASN B 1 584 ? -14.565 16.592 -48.703 1 15.8 584 ASN B CA 1
ATOM 9599 C C . ASN B 1 584 ? -15.703 16.362 -47.712 1 15.8 584 ASN B C 1
ATOM 9601 O O . ASN B 1 584 ? -15.605 15.5 -46.837 1 15.8 584 ASN B O 1
ATOM 9605 N N . THR B 1 585 ? -16.904 17.038 -47.903 1 16.3 585 THR B N 1
ATOM 9606 C CA . THR B 1 585 ? -18.001 17.829 -47.354 1 16.3 585 THR B CA 1
ATOM 9607 C C . THR B 1 585 ? -19.169 16.931 -46.957 1 16.3 585 THR B C 1
ATOM 9609 O O . THR B 1 585 ? -19.781 17.128 -45.905 1 16.3 585 THR B O 1
ATOM 9612 N N . ASN B 1 586 ? -19.791 15.985 -47.828 1 15.65 586 ASN B N 1
ATOM 9613 C CA . ASN B 1 586 ? -21.171 16.359 -48.117 1 15.65 586 ASN B CA 1
ATOM 9614 C C . ASN B 1 586 ? -22.125 15.865 -47.033 1 15.65 586 ASN B C 1
ATOM 9616 O O . ASN B 1 586 ? -21.766 15.001 -46.231 1 15.65 586 ASN B O 1
ATOM 9620 N N . GLU B 1 587 ? -23.559 15.641 -47.347 1 16.29 587 GLU B N 1
ATOM 9621 C CA . GLU B 1 587 ? -24.879 16.198 -47.066 1 16.29 587 GLU B CA 1
ATOM 9622 C C . GLU B 1 587 ? -25.707 15.249 -46.204 1 16.29 587 GLU B C 1
ATOM 9624 O O . GLU B 1 587 ? -26.403 15.684 -45.285 1 16.29 587 GLU B O 1
ATOM 9629 N N . ILE B 1 588 ? -25.725 13.877 -46.485 1 17.32 588 ILE B N 1
ATOM 9630 C CA . ILE B 1 588 ? -27.102 13.462 -46.732 1 17.32 588 ILE B CA 1
ATOM 9631 C C . ILE B 1 588 ? -27.828 13.268 -45.402 1 17.32 588 ILE B C 1
ATOM 9633 O O . ILE B 1 588 ? -27.236 12.804 -44.426 1 17.32 588 ILE B O 1
ATOM 9637 N N . ASN B 1 589 ? -29.157 13.586 -45.28 1 16.92 589 ASN B N 1
ATOM 9638 C CA . ASN B 1 589 ? -30.34 14.048 -44.562 1 16.92 589 ASN B CA 1
ATOM 9639 C C . ASN B 1 589 ? -31.061 12.895 -43.869 1 16.92 589 ASN B C 1
ATOM 9641 O O . ASN B 1 589 ? -32.159 13.074 -43.338 1 16.92 589 ASN B O 1
ATOM 9645 N N . ALA B 1 590 ? -30.504 11.601 -43.87 1 16.95 590 ALA B N 1
ATOM 9646 C CA . ALA B 1 590 ? -31.557 10.589 -43.897 1 16.95 590 ALA B CA 1
ATOM 9647 C C . ALA B 1 590 ? -32.325 10.561 -42.579 1 16.95 590 ALA B C 1
ATOM 9649 O O . ALA B 1 590 ? -31.725 10.454 -41.506 1 16.95 590 ALA B O 1
ATOM 9650 N N . GLU B 1 591 ? -33.477 11.134 -42.54 1 17.62 591 GLU B N 1
ATOM 9651 C CA . GLU B 1 591 ? -34.521 11.342 -41.541 1 17.62 591 GLU B CA 1
ATOM 9652 C C . GLU B 1 591 ? -35.07 10.012 -41.032 1 17.62 591 GLU B C 1
ATOM 9654 O O . GLU B 1 591 ? -35.55 9.191 -41.817 1 17.62 591 GLU B O 1
ATOM 9659 N N . TYR B 1 592 ? -34.438 9.405 -40.071 1 16.14 592 TYR B N 1
ATOM 9660 C CA . TYR B 1 592 ? -34.766 8.11 -39.486 1 16.14 592 TYR B CA 1
ATOM 9661 C C . TYR B 1 592 ? -36.193 8.099 -38.951 1 16.14 592 TYR B C 1
ATOM 9663 O O . TYR B 1 592 ? -36.611 9.031 -38.261 1 16.14 592 TYR B O 1
ATOM 9671 N N . PRO B 1 593 ? -37.029 7.372 -39.651 1 17.81 593 PRO B N 1
ATOM 9672 C CA . PRO B 1 593 ? -38.461 7.128 -39.461 1 17.81 593 PRO B CA 1
ATOM 9673 C C . PRO B 1 593 ? -38.772 6.456 -38.126 1 17.81 593 PRO B C 1
ATOM 9675 O O . PRO B 1 593 ? -38.226 5.392 -37.824 1 17.81 593 PRO B O 1
ATOM 9678 N N . ASN B 1 594 ? -38.915 7.084 -37.047 1 17.04 594 ASN B N 1
ATOM 9679 C CA . ASN B 1 594 ? -39.076 6.562 -35.694 1 17.04 594 ASN B CA 1
ATOM 9680 C C . ASN B 1 594 ? -40.374 5.773 -35.549 1 17.04 594 ASN B C 1
ATOM 9682 O O . ASN B 1 594 ? -41.421 6.343 -35.238 1 17.04 594 ASN B O 1
ATOM 9686 N N . LEU B 1 595 ? -40.69 4.864 -36.507 1 16.47 595 LEU B N 1
ATOM 9687 C CA . LEU B 1 595 ? -42.03 4.297 -36.399 1 16.47 595 LEU B CA 1
ATOM 9688 C C . LEU B 1 595 ? -42.212 3.584 -35.063 1 16.47 595 LEU B C 1
ATOM 9690 O O . LEU B 1 595 ? -41.36 2.79 -34.657 1 16.47 595 LEU B O 1
ATOM 9694 N N . VAL B 1 596 ? -43.086 4.007 -34.206 1 17.21 596 VAL B N 1
ATOM 9695 C CA . VAL B 1 596 ? -43.558 3.777 -32.845 1 17.21 596 VAL B CA 1
ATOM 9696 C C . VAL B 1 596 ? -44.326 2.459 -32.78 1 17.21 596 VAL B C 1
ATOM 9698 O O . VAL B 1 596 ? -44.926 2.132 -31.752 1 17.21 596 VAL B O 1
ATOM 9701 N N . GLN B 1 597 ? -43.935 1.437 -33.592 1 15.3 597 GLN B N 1
ATOM 9702 C CA . GLN B 1 597 ? -45.056 0.506 -33.662 1 15.3 597 GLN B CA 1
ATOM 9703 C C . GLN B 1 597 ? -45.4 -0.046 -32.282 1 15.3 597 GLN B C 1
ATOM 9705 O O . GLN B 1 597 ? -44.65 0.153 -31.324 1 15.3 597 GLN B O 1
ATOM 9710 N N . SER B 1 598 ? -45.465 -1.472 -32.153 1 14.99 598 SER B N 1
ATOM 9711 C CA . SER B 1 598 ? -46.517 -2.468 -31.97 1 14.99 598 SER B CA 1
ATOM 9712 C C . SER B 1 598 ? -46.464 -3.078 -30.574 1 14.99 598 SER B C 1
ATOM 9714 O O . SER B 1 598 ? -45.477 -3.721 -30.208 1 14.99 598 SER B O 1
ATOM 9716 N N . ALA B 1 599 ? -46.785 -2.526 -29.518 1 15.71 599 ALA B N 1
ATOM 9717 C CA . ALA B 1 599 ? -46.571 -3.118 -28.2 1 15.71 599 ALA B CA 1
ATOM 9718 C C . ALA B 1 599 ? -47.445 -4.354 -28.005 1 15.71 599 ALA B C 1
ATOM 9720 O O . ALA B 1 599 ? -47.621 -4.826 -26.879 1 15.71 599 ALA B O 1
ATOM 9721 N N . ASP B 1 600 ? -47.674 -5.324 -28.841 1 15.71 600 ASP B N 1
ATOM 9722 C CA . ASP B 1 600 ? -48.697 -6.313 -28.519 1 15.71 600 ASP B CA 1
ATOM 9723 C C . ASP B 1 600 ? -48.181 -7.327 -27.501 1 15.71 600 ASP B C 1
ATOM 9725 O O . ASP B 1 600 ? -47.241 -8.075 -27.783 1 15.71 600 ASP B O 1
ATOM 9729 N N . ASP B 1 601 ? -48.099 -7.086 -26.207 1 16.4 601 ASP B N 1
ATOM 9730 C CA . ASP B 1 601 ? -47.683 -7.981 -25.132 1 16.4 601 ASP B CA 1
ATOM 9731 C C . ASP B 1 601 ? -48.636 -9.167 -25.004 1 16.4 601 ASP B C 1
ATOM 9733 O O . ASP B 1 601 ? -49.774 -9.01 -24.555 1 16.4 601 ASP B O 1
ATOM 9737 N N . VAL B 1 602 ? -48.683 -10.108 -25.842 1 15.95 602 VAL B N 1
ATOM 9738 C CA . VAL B 1 602 ? -49.557 -11.27 -25.719 1 15.95 602 VAL B CA 1
ATOM 9739 C C . VAL B 1 602 ? -48.996 -12.231 -24.673 1 15.95 602 VAL B C 1
ATOM 9741 O O . VAL B 1 602 ? -47.905 -12.779 -24.848 1 15.95 602 VAL B O 1
ATOM 9744 N N . ALA B 1 603 ? -49.107 -11.994 -23.419 1 16.61 603 ALA B N 1
ATOM 9745 C CA . ALA B 1 603 ? -48.7 -12.904 -22.351 1 16.61 603 ALA B CA 1
ATOM 9746 C C . ALA B 1 603 ? -49.438 -14.236 -22.454 1 16.61 603 ALA B C 1
ATOM 9748 O O . ALA B 1 603 ? -50.67 -14.269 -22.485 1 16.61 603 ALA B O 1
ATOM 9749 N N . MET B 1 604 ? -48.811 -15.263 -22.884 1 15.52 604 MET B N 1
ATOM 9750 C CA . MET B 1 604 ? -49.107 -16.663 -23.173 1 15.52 604 MET B CA 1
ATOM 9751 C C . MET B 1 604 ? -49.403 -17.433 -21.89 1 15.52 604 MET B C 1
ATOM 9753 O O . MET B 1 604 ? -48.871 -17.105 -20.828 1 15.52 604 MET B O 1
ATOM 9757 N N . GLU B 1 605 ? -50.177 -18.552 -21.883 1 17.16 605 GLU B N 1
ATOM 9758 C CA . GLU B 1 605 ? -51.062 -19.496 -21.208 1 17.16 605 GLU B CA 1
ATOM 9759 C C . GLU B 1 605 ? -50.283 -20.686 -20.656 1 17.16 605 GLU B C 1
ATOM 9761 O O . GLU B 1 605 ? -50.864 -21.59 -20.053 1 17.16 605 GLU B O 1
ATOM 9766 N N . PHE B 1 606 ? -49.126 -20.637 -20.169 1 16.77 606 PHE B N 1
ATOM 9767 C CA . PHE B 1 606 ? -48.589 -21.99 -20.084 1 16.77 606 PHE B CA 1
ATOM 9768 C C . PHE B 1 606 ? -49.386 -22.827 -19.09 1 16.77 606 PHE B C 1
ATOM 9770 O O . PHE B 1 606 ? -49.729 -22.353 -18.005 1 16.77 606 PHE B O 1
ATOM 9777 N N . PRO B 1 607 ? -49.825 -23.963 -19.459 1 16.95 607 PRO B N 1
ATOM 9778 C CA . PRO B 1 607 ? -50.612 -24.979 -18.756 1 16.95 607 PRO B CA 1
ATOM 9779 C C . PRO B 1 607 ? -49.784 -25.774 -17.748 1 16.95 607 PRO B C 1
ATOM 9781 O O . PRO B 1 607 ? -48.566 -25.893 -17.902 1 16.95 607 PRO B O 1
ATOM 9784 N N . ILE B 1 608 ? -50.223 -25.974 -16.481 1 18.24 608 ILE B N 1
ATOM 9785 C CA . ILE B 1 608 ? -49.909 -26.443 -15.135 1 18.24 608 ILE B CA 1
ATOM 9786 C C . ILE B 1 608 ? -49.872 -27.969 -15.116 1 18.24 608 ILE B C 1
ATOM 9788 O O . ILE B 1 608 ? -49.892 -28.583 -14.047 1 18.24 608 ILE B O 1
ATOM 9792 N N . ASP B 1 609 ? -49.391 -28.735 -16.074 1 16.06 609 ASP B N 1
ATOM 9793 C CA . ASP B 1 609 ? -49.854 -30.109 -15.907 1 16.06 609 ASP B CA 1
ATOM 9794 C C . ASP B 1 609 ? -49.103 -30.808 -14.776 1 16.06 609 ASP B C 1
ATOM 9796 O O . ASP B 1 609 ? -49.717 -31.308 -13.832 1 16.06 609 ASP B O 1
ATOM 9800 N N . ASN B 1 610 ? -48.186 -31.902 -15.032 1 17.11 610 ASN B N 1
ATOM 9801 C CA . ASN B 1 610 ? -48.41 -33.332 -14.848 1 17.11 610 ASN B CA 1
ATOM 9802 C C . ASN B 1 610 ? -47.692 -33.856 -13.607 1 17.11 610 ASN B C 1
ATOM 9804 O O . ASN B 1 610 ? -46.841 -33.168 -13.04 1 17.11 610 ASN B O 1
ATOM 9808 N N . GLY B 1 611 ? -46.967 -35.187 -13.637 1 17.24 611 GLY B N 1
ATOM 9809 C CA . GLY B 1 611 ? -46.985 -36.529 -13.077 1 17.24 611 GLY B CA 1
ATOM 9810 C C . GLY B 1 611 ? -45.751 -36.85 -12.256 1 17.24 611 GLY B C 1
ATOM 9811 O O . GLY B 1 611 ? -44.659 -37.014 -12.804 1 17.24 611 GLY B O 1
ATOM 9812 N N . LEU B 1 612 ? -45.458 -36.218 -11.121 1 17.01 612 LEU B N 1
ATOM 9813 C CA . LEU B 1 612 ? -44.254 -36.432 -10.325 1 17.01 612 LEU B CA 1
ATOM 9814 C C . LEU B 1 612 ? -44.182 -37.871 -9.824 1 17.01 612 LEU B C 1
ATOM 9816 O O . LEU B 1 612 ? -45.032 -38.304 -9.042 1 17.01 612 LEU B O 1
ATOM 9820 N N . GLY B 1 613 ? -43.467 -38.803 -10.555 1 16.83 613 GLY B N 1
ATOM 9821 C CA . GLY B 1 613 ? -43.245 -40.225 -10.348 1 16.83 613 GLY B CA 1
ATOM 9822 C C . GLY B 1 613 ? -42.427 -40.526 -9.107 1 16.83 613 GLY B C 1
ATOM 9823 O O . GLY B 1 613 ? -41.773 -39.638 -8.557 1 16.83 613 GLY B O 1
ATOM 9824 N N . SER B 1 614 ? -42.356 -41.856 -8.485 1 17.66 614 SER B N 1
ATOM 9825 C CA . SER B 1 614 ? -42.233 -42.726 -7.32 1 17.66 614 SER B CA 1
ATOM 9826 C C . SER B 1 614 ? -40.791 -43.183 -7.122 1 17.66 614 SER B C 1
ATOM 9828 O O . SER B 1 614 ? -40.526 -44.092 -6.332 1 17.66 614 SER B O 1
ATOM 9830 N N . LEU B 1 615 ? -39.669 -42.542 -7.458 1 16.46 615 LEU B N 1
ATOM 9831 C CA . LEU B 1 615 ? -38.495 -43.404 -7.553 1 16.46 615 LEU B CA 1
ATOM 9832 C C . LEU B 1 615 ? -38.152 -44.007 -6.195 1 16.46 615 LEU B C 1
ATOM 9834 O O . LEU B 1 615 ? -38.175 -43.31 -5.178 1 16.46 615 LEU B O 1
ATOM 9838 N N . ASP B 1 616 ? -37.862 -45.347 -6.064 1 17.14 616 ASP B N 1
ATOM 9839 C CA . ASP B 1 616 ? -37.762 -46.452 -5.116 1 17.14 616 ASP B CA 1
ATOM 9840 C C . ASP B 1 616 ? -36.48 -46.354 -4.292 1 17.14 616 ASP B C 1
ATOM 9842 O O . ASP B 1 616 ? -35.544 -45.648 -4.673 1 17.14 616 ASP B O 1
ATOM 9846 N N . PRO B 1 617 ? -35.772 -47.608 -3.644 1 17.63 617 PRO B N 1
ATOM 9847 C CA . PRO B 1 617 ? -35.438 -48.145 -2.323 1 17.63 617 PRO B CA 1
ATOM 9848 C C . PRO B 1 617 ? -33.949 -48.041 -2.002 1 17.63 617 PRO B C 1
ATOM 9850 O O . PRO B 1 617 ? -33.572 -47.457 -0.983 1 17.63 617 PRO B O 1
ATOM 9853 N N . SER B 1 618 ? -32.922 -49.203 -2.23 1 17.5 618 SER B N 1
ATOM 9854 C CA . SER B 1 618 ? -32.276 -50.107 -1.285 1 17.5 618 SER B CA 1
ATOM 9855 C C . SER B 1 618 ? -30.777 -49.84 -1.2 1 17.5 618 SER B C 1
ATOM 9857 O O . SER B 1 618 ? -30.059 -49.981 -2.192 1 17.5 618 SER B O 1
ATOM 9859 N N . TRP B 1 619 ? -30.183 -48.989 -0.314 1 17.28 619 TRP B N 1
ATOM 9860 C CA . TRP B 1 619 ? -28.841 -48.462 -0.091 1 17.28 619 TRP B CA 1
ATOM 9861 C C . TRP B 1 619 ? -27.953 -49.501 0.586 1 17.28 619 TRP B C 1
ATOM 9863 O O . TRP B 1 619 ? -28.112 -49.781 1.776 1 17.28 619 TRP B O 1
ATOM 9873 N N . ASP B 1 620 ? -27.466 -50.649 0.219 1 17.39 620 ASP B N 1
ATOM 9874 C CA . ASP B 1 620 ? -26.826 -51.756 0.924 1 17.39 620 ASP B CA 1
ATOM 9875 C C . ASP B 1 620 ? -25.365 -51.439 1.232 1 17.39 620 ASP B C 1
ATOM 9877 O O . ASP B 1 620 ? -24.58 -52.339 1.539 1 17.39 620 ASP B O 1
ATOM 9881 N N . LEU B 1 621 ? -24.724 -50.247 1.052 1 16.39 621 LEU B N 1
ATOM 9882 C CA . LEU B 1 621 ? -23.292 -50.195 0.776 1 16.39 621 LEU B CA 1
ATOM 9883 C C . LEU B 1 621 ? -22.486 -50.278 2.067 1 16.39 621 LEU B C 1
ATOM 9885 O O . LEU B 1 621 ? -21.27 -50.072 2.059 1 16.39 621 LEU B O 1
ATOM 9889 N N . PHE B 1 622 ? -22.869 -50.529 3.353 1 17.71 622 PHE B N 1
ATOM 9890 C CA . PHE B 1 622 ? -22.233 -50.187 4.619 1 17.71 622 PHE B CA 1
ATOM 9891 C C . PHE B 1 622 ? -21.134 -51.187 4.96 1 17.71 622 PHE B C 1
ATOM 9893 O O . PHE B 1 622 ? -20.601 -51.177 6.071 1 17.71 622 PHE B O 1
ATOM 9900 N N . ASP B 1 623 ? -20.563 -52.134 4.414 1 17.81 623 ASP B N 1
ATOM 9901 C CA . ASP B 1 623 ? -20.062 -53.253 5.206 1 17.81 623 ASP B CA 1
ATOM 9902 C C . ASP B 1 623 ? -18.679 -52.948 5.776 1 17.81 623 ASP B C 1
ATOM 9904 O O . ASP B 1 623 ? -17.861 -53.853 5.953 1 17.81 623 ASP B O 1
ATOM 9908 N N . THR B 1 624 ? -18.045 -51.727 5.924 1 17.56 624 THR B N 1
ATOM 9909 C CA . THR B 1 624 ? -16.614 -51.744 6.207 1 17.56 624 THR B CA 1
ATOM 9910 C C . THR B 1 624 ? -16.355 -52.093 7.669 1 17.56 624 THR B C 1
ATOM 9912 O O . THR B 1 624 ? -16.987 -51.532 8.568 1 17.56 624 THR B O 1
ATOM 9915 N N . GLN B 1 625 ? -15.465 -53.175 8.173 1 16.66 625 GLN B N 1
ATOM 9916 C CA . GLN B 1 625 ? -15.172 -53.781 9.468 1 16.66 625 GLN B CA 1
ATOM 9917 C C . GLN B 1 625 ? -14.098 -52.994 10.213 1 16.66 625 GLN B C 1
ATOM 9919 O O . GLN B 1 625 ? -13.104 -52.573 9.618 1 16.66 625 GLN B O 1
ATOM 9924 N N . PRO B 1 626 ? -14.083 -52.504 11.56 1 19 626 PRO B N 1
ATOM 9925 C CA . PRO B 1 626 ? -13.36 -51.713 12.559 1 19 626 PRO B CA 1
ATOM 9926 C C . PRO B 1 626 ? -12.162 -52.456 13.146 1 19 626 PRO B C 1
ATOM 9928 O O . PRO B 1 626 ? -11.565 -51.997 14.123 1 19 626 PRO B O 1
ATOM 9931 N N . THR B 1 627 ? -11.027 -52.941 12.508 1 17.65 627 THR B N 1
ATOM 9932 C CA . THR B 1 627 ? -10.256 -53.861 13.337 1 17.65 627 THR B CA 1
ATOM 9933 C C . THR B 1 627 ? -9.564 -53.115 14.474 1 17.65 627 THR B C 1
ATOM 9935 O O . THR B 1 627 ? -9.324 -51.909 14.377 1 17.65 627 THR B O 1
ATOM 9938 N N . MET B 1 628 ? -8.876 -53.687 15.796 1 17.71 628 MET B N 1
ATOM 9939 C CA . MET B 1 628 ? -8.746 -53.697 17.25 1 17.71 628 MET B CA 1
ATOM 9940 C C . MET B 1 628 ? -7.395 -53.137 17.68 1 17.71 628 MET B C 1
ATOM 9942 O O . MET B 1 628 ? -7.31 -52.388 18.655 1 17.71 628 MET B O 1
ATOM 9946 N N . GLY B 1 629 ? -5.961 -53.631 17.369 1 17.81 629 GLY B N 1
ATOM 9947 C CA . GLY B 1 629 ? -4.964 -54.036 18.347 1 17.81 629 GLY B CA 1
ATOM 9948 C C . GLY B 1 629 ? -4.096 -52.887 18.825 1 17.81 629 GLY B C 1
ATOM 9949 O O . GLY B 1 629 ? -3.53 -52.151 18.014 1 17.81 629 GLY B O 1
ATOM 9950 N N . TRP B 1 630 ? -4.201 -52.154 19.998 1 18.33 630 TRP B N 1
ATOM 9951 C CA . TRP B 1 630 ? -3.756 -51.13 20.937 1 18.33 630 TRP B CA 1
ATOM 9952 C C . TRP B 1 630 ? -2.357 -51.439 21.457 1 18.33 630 TRP B C 1
ATOM 9954 O O . TRP B 1 630 ? -1.777 -50.65 22.207 1 18.33 630 TRP B O 1
ATOM 9964 N N . LEU B 1 631 ? -1.798 -52.542 21.462 1 17.63 631 LEU B N 1
ATOM 9965 C CA . LEU B 1 631 ? -1.125 -52.961 22.687 1 17.63 631 LEU B CA 1
ATOM 9966 C C . LEU B 1 631 ? 0.207 -52.237 22.851 1 17.63 631 LEU B C 1
ATOM 9968 O O . LEU B 1 631 ? 0.474 -51.651 23.902 1 17.63 631 LEU B O 1
ATOM 9972 N N . ASP B 1 632 ? 1.476 -52.9 22.737 1 17.78 632 ASP B N 1
ATOM 9973 C CA . ASP B 1 632 ? 2.589 -53.079 23.664 1 17.78 632 ASP B CA 1
ATOM 9974 C C . ASP B 1 632 ? 3.717 -52.094 23.364 1 17.78 632 ASP B C 1
ATOM 9976 O O . ASP B 1 632 ? 4.394 -52.211 22.34 1 17.78 632 ASP B O 1
ATOM 9980 N N . ALA B 1 633 ? 3.661 -50.822 23.645 1 19.52 633 ALA B N 1
ATOM 9981 C CA . ALA B 1 633 ? 4.682 -49.779 23.606 1 19.52 633 ALA B CA 1
ATOM 9982 C C . ALA B 1 633 ? 5.852 -50.122 24.523 1 19.52 633 ALA B C 1
ATOM 9984 O O . ALA B 1 633 ? 5.707 -50.131 25.748 1 19.52 633 ALA B O 1
ATOM 9985 N N . ASP B 1 634 ? 6.706 -51.131 24.275 1 18.81 634 ASP B N 1
ATOM 9986 C CA . ASP B 1 634 ? 7.813 -51.454 25.169 1 18.81 634 ASP B CA 1
ATOM 9987 C C . ASP B 1 634 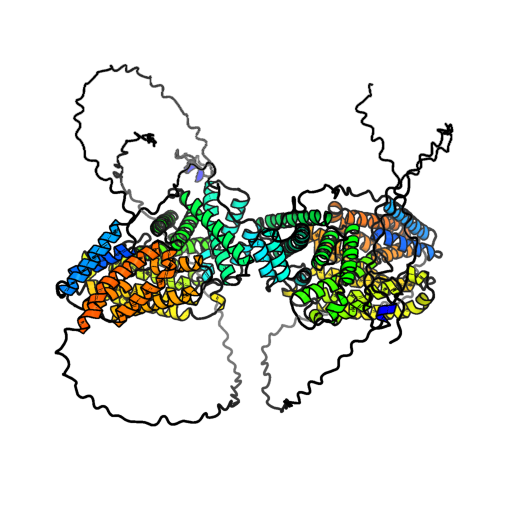? 8.832 -50.318 25.216 1 18.81 634 ASP B C 1
ATOM 9989 O O . ASP B 1 634 ? 9.132 -49.704 24.19 1 18.81 634 ASP B O 1
ATOM 9993 N N . PHE B 1 635 ? 9.255 -49.68 26.518 1 19.65 635 PHE B N 1
ATOM 9994 C CA . PHE B 1 635 ? 10.05 -48.705 27.255 1 19.65 635 PHE B CA 1
ATOM 9995 C C . PHE B 1 635 ? 11.533 -49.047 27.179 1 19.65 635 PHE B C 1
ATOM 9997 O O . PHE B 1 635 ? 12.356 -48.417 27.847 1 19.65 635 PHE B O 1
ATOM 10004 N N . SER B 1 636 ? 12.07 -50.174 26.819 1 18.72 636 SER B N 1
ATOM 10005 C CA . SER B 1 636 ? 13.324 -50.625 27.414 1 18.72 636 SER B CA 1
ATOM 10006 C C . SER B 1 636 ? 14.505 -49.814 26.893 1 18.72 636 SER B C 1
ATOM 10008 O O . SER B 1 636 ? 14.901 -49.957 25.734 1 18.72 636 SER B O 1
ATOM 10010 N N . PHE B 1 637 ? 14.564 -48.436 27.031 1 20.34 637 PHE B N 1
ATOM 10011 C CA . PHE B 1 637 ? 15.857 -47.764 26.975 1 20.34 637 PHE B CA 1
ATOM 10012 C C . PHE B 1 637 ? 16.889 -48.505 27.817 1 20.34 637 PHE B C 1
ATOM 10014 O O . PHE B 1 637 ? 16.761 -48.581 29.04 1 20.34 637 PHE B O 1
ATOM 10021 N N . PHE B 1 638 ? 17.579 -49.514 27.334 1 19.51 638 PHE B N 1
ATOM 10022 C CA . PHE B 1 638 ? 18.59 -50.519 27.64 1 19.51 638 PHE B CA 1
ATOM 10023 C C . PHE B 1 638 ? 19.794 -49.885 28.327 1 19.51 638 PHE B C 1
ATOM 10025 O O . PHE B 1 638 ? 20.015 -48.678 28.214 1 19.51 638 PHE B O 1
ATOM 10032 N N . ASP B 1 639 ? 20.875 -50.704 28.839 1 19.85 639 ASP B N 1
ATOM 10033 C CA . ASP B 1 639 ? 21.904 -51.258 29.713 1 19.85 639 ASP B CA 1
ATOM 10034 C C . ASP B 1 639 ? 23.242 -50.552 29.502 1 19.85 639 ASP B C 1
ATOM 10036 O O . ASP B 1 639 ? 24.123 -50.609 30.363 1 19.85 639 ASP B O 1
ATOM 10040 N N . GLY B 1 640 ? 23.783 -50.384 28.274 1 20.87 640 GLY B N 1
ATOM 10041 C CA . GLY B 1 640 ? 25.192 -50.74 28.303 1 20.87 640 GLY B CA 1
ATOM 10042 C C . GLY B 1 640 ? 26.027 -49.8 29.153 1 20.87 640 GLY B C 1
ATOM 10043 O O . GLY B 1 640 ? 25.625 -48.663 29.408 1 20.87 640 GLY B O 1
ATOM 10044 N N . ASN B 1 641 ? 27.19 -50.373 29.97 1 21.99 641 ASN B N 1
ATOM 10045 C CA . ASN B 1 641 ? 28.36 -50.519 30.83 1 21.99 641 ASN B CA 1
ATOM 10046 C C . ASN B 1 641 ? 29.433 -49.487 30.496 1 21.99 641 ASN B C 1
ATOM 10048 O O . ASN B 1 641 ? 29.946 -48.809 31.388 1 21.99 641 ASN B O 1
ATOM 10052 N N . GLN B 1 642 ? 30.334 -49.786 29.401 1 19.54 642 GLN B N 1
ATOM 10053 C CA . GLN B 1 642 ? 31.753 -49.497 29.577 1 19.54 642 GLN B CA 1
ATOM 10054 C C . GLN B 1 642 ? 32.031 -48.002 29.448 1 19.54 642 GLN B C 1
ATOM 10056 O O . GLN B 1 642 ? 31.447 -47.328 28.597 1 19.54 642 GLN B O 1
#

Foldseek 3Di:
DDDFDFCVPVRGPRCVVVVHGRPDPPPDDDDDDDDDDDPDDDDPPPPPPDDDPPDPPPPLDPQPQAALQLVLLLVLLVLCLVLQPVFDPLLSVLSVVLNVVSVVLSSPRPPPCPVVPLDDPDVQLQPLADADDPVLLVVLLVCLPDLVFFQQLNLVLLLQHSVNLSVLRVCLNVVVDDRLLNLLSLLSRLLSLLLVLLLVCVVPCPPPVNVVSVVVSVSSLVNNVSSLSVHDLPDDQDSSLLSSLLSQLLSCLLQLNLVSNVVSLLSSLVSLVNVVLLVVLQPDDDDDSVNSNSLSSNLSSLLQQLLSCVSSLHLDTRDDLVSLVSSCPGPCLVSHDLLSNLSSLCRNLSNLCSPQLRLVVVVVDVVSLVCLVVSLVVSVVSLVVSVVSLVVNPDDPSNQRSHDVLLSSLQSLLQSLLSNLSSQQSNCSSVSVPNARDPSSLVSLLSNLVSLLSNLVSLVPVPDVSNSLSSVSCHPSRHHNSSLSNLLSVCSRPVDPVSLVSLVSSLVSCVVVVVVHVSSVSVSVSSVVSSVSSPCVNVVVVPPPDPPPPPPPPPDPPVPPPDPPPPDPPDPPPDDDDPCPDDDDDDDDPCPPPDDDDDPPDDDDDDDDDDDDDDDDDDDPPDDDPDDDPDDPDPPPDDDDD/DDDFDFCVPVQRVRCVVVVHTRPDDDDPDDDDDDDDDPPDDDDPPPDDPPPPVPPPPPPLPPQPQAALQLVLLLVLLVLCLVLCPVADPLLSVLSVVLNVVSVVLSSPRPPPCPVVPQDDPDVALQPLADADDPVLLVVLLVCLPDLVFFQQLNLVLLLQHSVNLSVLRVCLNVVVDDRLLNLLSLLSRLLSLLLVLLLVCVVPCPPPVNVVSVVVSVSSLVNNVSSLSVHDLPDPQDSSLLSSLLSQLLSCLLQLNLVSNVVSLLSSLVSLVNVVLLVVLQPDDDDDSVNSNSLSSVLSSLLQQLLSCVSSLHLDTRDDLVSLVSSCPGPCLVSHDLLSNLSSLCRNLSNLCSPQLRLVVCVVDVVSLVCLVVSLVVSVVSLVVSVVSLVVLPDDPSNQRSHDSLLSSLQSLLQSLLSNLSSQQSNCSSVSVPNDRDPSSLVSLLSNLVSLLSNLVSLVPVPDVSNSLSSVSCHPSRHHNSSLSNLLSVCSRPVDPVSLVSLVSSLVSCVVVVVVHVSSVSVSVSSVVSSVSSPCVNVVVVPPPDPPPDPPPPPDPPPDPDDPDPDDDDDPPPDDDDPPPDDDDDDDDPDPDPPPDDPPPPPDDDDDDDDPDDDDDDDPPPPDDDDDDPDDPDPPPDDDDD

Radius of gyration: 45.55 Å; Cα contacts (8 Å, |Δi|>4): 1307; chains: 2; bounding box: 134×140×130 Å

pLDDT: mean 72.0, std 30.39, range [14.82, 98.76]